Protein 5TA0 (pdb70)

Organism: Bacteroides uniformis (NCBI:txid820)

Radius of gyration: 35.42 Å; Cα contacts (8 Å, |Δi|>4): 3209; chains: 2; bounding box: 67×88×105 Å

Nearest PDB structures (foldseek):
  5ta0-assembly2_B  TM=1.002E+00  e=0.000E+00  Bacteroides uniformis
  5ta5-assembly3_B-2  TM=1.001E+00  e=0.000E+00  Bacteroides uniformis
  5ta0-assembly3_A  TM=9.991E-01  e=0.000E+00  Bacteroides uniformis
  5ta5-assembly3_A  TM=9.995E-01  e=0.000E+00  Bacteroides uniformis
  8h97-assembly1_A  TM=9.480E-01  e=7.438E-88  Wenyingzhuangia aestuarii

Secondary structure (DSSP, 8-state):
-EEEEEEEEEEEEETTB-B--HHHHSEES--TT-GGGGSSBSSSSHHIIIIIITT-EEEEE-HHHHHHHHHPPBPTTSTTSB-HHHHHHHHHHHHHHHHH-GGGGGGGGGEEEEEEE-STTTS-SS-B-TTS-B------SSS-TTHHHHHHHHHHHHHH-BSSGGG-SBPPSEEEEESSHHIIIIISTT-----HHHHHHHHHHHHHHHHHH-TT--EEEEEES---TTTTTTHHHHHTHHHHHHHHGGG-SEEEEEEEEEEEETTEEE--TTHHHHHHHHHHHHHHHHHHSSPPPEEEEEEEE--GGGTTS---HHHHHHHHHHHHHHHHHHHTTGGGEEEEEES-BS--GGG-BTTTTBPPSSBSEEETTTTT-S-S-EEE-TTHHHHHHTTT--SEEEEEEESSTTEEEEEEEETTEEEEEEEE-SSS-EEEEEEEES-SSPPSEEEEEEEEEESSTT-EEEEEEEEES--SEEEEPTT-EEEEEEE-SSPPP--EEEEEEEEE-S---EE--TT--EEEEE------SSEEEEEEEEEEE-TTS-S--EEEETTEEEPPPS--SS---TTSSSEEEEEEEE--GGG--SSEEEEEE-SS---EEEEEEEEEEEESS-TT--/-EEEEEEEEEEEEETTB-B--HHHHSB-S--TT-GGGGSSBSSSSHIIIIIIHHT-BEEEE-HHHHHHHHHPPBPTTSTTSB-HHHHHHHHHHHHHHHHH-GGGGGGGGGEEEEEEE-STTTSSSS-B-TTS-B-----SSSS-TTHHHHHHHHHHHHHH-BSSGGG-SBPPSEEEEESSHHIIIIISTT-----HHHHHHHHHHHHHHHHHH-TT--EEEEEES---TTTTTTHHHHHTHHHHHHHHGGG-SEEEEEEEEEEEETTEEE--TTHHHHHHHHHHHHHHHHHHSSPPPEEEEEEEE--GGGTTS---HHHHHHHHHHHHHHHHHHHTTGGGEEEEEE--BS-----BSEEETT-SS-S-S-EEE-TTHHHHHHTTT--SEEEEEEESSTTEEEEEEEETTEEEEEEEE-SSS-EEEEEEEES-SS--SEEEEEEEEEESSTT-EEEEEEEEES--SEEEEPTT-EEEEEEE-SS-----EEEEEEEEE-S---EE--TT--EEEEE-S----SSEEEEEEEEEEE-TTS-S--EEEETTEEEPPPS--SS---TTSSSEEEEEEEE--GGG--SSEEEEEE-SS---EEEEEEEEEEEESS-TT--

InterPro domains:
  IPR017853 Glycoside hydrolase superfamily [SSF51445] (150-362)
  IPR040527 Porphyranase, beta-sandwich domain 1 [PF18206] (413-517)
  IPR041224 Beta-porphyranase A, C-terminal [PF18040] (527-620)

CATH classification: 2.60.120.1200

Solvent-accessible surface area: 47203 Å² total; per-residue (Å²): 94,10,101,1,62,0,12,0,24,4,58,15,21,7,26,49,34,34,104,18,57,12,62,24,2,0,0,0,10,2,11,6,33,40,113,45,4,66,70,44,18,108,65,107,82,4,12,47,22,0,0,119,81,20,37,0,32,1,0,4,54,20,27,53,1,64,85,4,3,84,54,0,111,62,10,120,152,78,110,6,15,5,21,32,116,13,0,26,126,24,0,59,87,20,66,130,144,6,37,120,30,76,115,0,28,90,31,36,165,22,44,68,12,0,5,0,3,59,20,45,5,1,9,3,73,30,56,132,9,109,111,46,16,23,3,11,94,122,84,70,176,138,38,51,5,1,21,1,0,0,11,2,0,0,56,3,0,113,47,3,8,3,149,16,13,132,46,0,19,47,76,7,24,14,0,0,0,0,28,36,0,6,96,32,2,67,48,70,107,206,15,98,120,50,56,29,54,74,0,0,91,0,0,27,21,0,3,60,24,0,60,139,34,15,103,141,17,99,0,0,0,3,0,6,6,42,3,36,5,16,55,137,108,4,29,35,0,62,44,22,2,54,47,0,1,43,48,0,0,151,49,4,54,2,1,0,0,0,0,20,0,35,10,15,77,121,65,106,83,45,6,20,6,0,2,8,0,3,0,2,0,0,0,6,9,0,14,0,8,65,108,19,5,62,32,19,58,9,0,0,0,19,0,1,0,56,0,53,58,8,41,129,88,64,15,29,34,24,3,2,6,6,11,2,8,0,9,2,1,0,0,4,0,0,1,40,15,9,59,35,4,30,6,0,0,5,37,6,32,1,4,3,53,164,25,56,68,113,189,80,35,34,12,28,36,1,8,0,2,40,45,72,67,12,54,154,48,39,68,26,76,2,35,38,1,30,8,10,39,4,4,54,0,0,63,48,0,78,13,28,16,1,2,25,50,26,99,26,51,15,7,10,26,6,0,5,8,54,23,94,48,0,12,0,0,0,0,0,4,28,84,123,63,15,86,1,41,16,54,51,60,41,57,112,138,130,29,147,51,16,53,0,15,14,1,46,44,127,69,38,144,82,11,62,4,50,33,55,75,83,119,18,116,76,22,91,128,18,62,0,56,45,14,0,2,0,0,0,15,9,34,11,92,197,156,22,71,59,102,39,20,7,27,7,24,31,3,10,7,82,60,23,31,72,132,8,48,45,46,43,96,25,76,4,49,0,43,8,4,42,72,26,129,52,12,67,5,30,0,3,0,0,0,5,3,99,85,84,46,28,38,92,8,104,0,66,0,36,61,82,136,13,110,22,48,126,66,20,17,9,30,106,2,126,51,35,93,14,5,1,0,0,2,33,0,89,9,83,25,92,35,3,62,8,42,0,57,0,8,0,79,2,96,34,101,28,19,14,0,0,0,0,0,0,18,0,30,17,8,38,85,52,46,74,63,158,91,11,100,1,59,0,9,0,26,3,54,15,19,6,25,52,32,32,105,16,55,11,60,26,2,0,0,0,11,2,11,7,28,45,131,26,7,74,70,44,25,125,32,115,80,3,13,55,32,0,0,96,109,20,39,0,32,1,0,4,50,23,31,59,2,56,77,4,2,92,56,0,114,61,10,121,154,78,109,6,17,5,21,33,117,12,1,26,129,20,0,58,78,20,61,89,138,6,35,128,33,77,117,0,28,77,13,37,152,18,42,67,14,0,5,0,4,41,21,36,6,2,8,6,70,30,59,139,9,136,113,45,16,23,4,19,96,113,71,69,176,142,28,50,10,1,23,1,0,0,12,2,0,0,59,3,2,126,52,3,12,4,145,14,13,135,50,0,21,46,92,7,22,13,0,0,0,0,21,37,0,7,96,33,2,70,52,72,107,204,19,98,132,48,48,26,53,70,0,0,71,0,0,26,19,0,3,64,26,0,60,140,28,20,100,143,15,100,0,0,0,3,0,6,9,41,3,30,4,13,55,137,110,4,27,38,0,71,45,21,2,60,43,0,1,50,45,0,0,145,46,2,51,2,1,0,0,0,0,8,0,28,10,15,74,130,71,21,83,47,6,20,6,0,2,6,0,4,0,2,0,0,0,6,9,0,12,0,7,66,106,19,5,58,33,29,56,8,0,0,0,21,0,4,6,48,9,65,66,27,61,109,64,79,28,31,33,28,14,1,7,6,12,2,9,0,10,2,1,0,0,4,0,0,1,42,14,7,58,33,4,29,5,0,0,7,21,6,80,1,32,123,108,61,5,27,1,0,44,76,74,78,27,64,97,70,73,80,27,89,20,25,44,4,32,11,10,39,6,5,56,0,0,69,46,0,78,13,28,15,1,2,24,55,28,97,26,53,14,6,10,22,6,0,5,8,55,38,85,52,0,14,0,0,0,0,0,4,25,86,122,63,13,84,1,46,14,52,47,62,42,55,118,123,119,28,149,50,18,53,0,14,13,0,44,41,111,68,38,148,95,12,60,3,51,32,56,78,86,112,17,215,78,24,91,127,18,64,0,58,43,14,0,2,0,0,0,18,10,44,13,84,158,59,25,92,60,104,36,24,10,26,7,24,28,2,9,7,82,61,19,32,80,137,7,38,46,46,91,89,14,72,4,52,0,42,8,5,41,74,24,125,69,13,70,5,31,0,4,0,0,0,5,2,97,82,85,47,28,42,92,7,105,1,68,0,36,64,127,138,13,108,21,47,126,69,19,19,10,29,104,2,166,62,36,92,14,4,2,0,0,2,39,0,86,10,86,24,93,35,2,58,6,42,1,59,0,7,0,82,1,96,34,101,28,19,14,0,0,0,0,0,0,17,0,31,16,6,41,82,52,42,82,66,112

B-factor: mean 14.53, std 8.02, range [4.76, 70.9]

Structure (mmCIF, N/CA/C/O backbone):
data_5TA0
#
_entry.id   5TA0
#
_cell.length_a   60.719
_cell.length_b   73.540
_cell.length_c   83.190
_cell.angle_alpha   85.870
_cell.angle_beta   86.200
_cell.angle_gamma   71.870
#
_symmetry.space_group_name_H-M   'P 1'
#
loop_
_entity.id
_entity.type
_entity.pdbx_description
1 polymer 'Glycoside Hydrolase'
2 branched beta-D-galactopyranose-(1-4)-3,6-anhydro-alpha-L-galactopyranose-(1-3)-beta-D-galactopyranose-(1-4)-3,6-anhydro-alpha-L-galactopyranose-(1-3)-beta-D-galactopyranose
3 non-polymer 'SULFATE ION'
4 non-polymer 1,2-ETHANEDIOL
5 non-polymer GLYCEROL
6 non-polymer 'CALCIUM ION'
7 water water
#
loop_
_atom_site.group_PDB
_atom_site.id
_atom_site.type_symbol
_atom_site.label_atom_id
_atom_site.label_alt_id
_atom_site.label_comp_id
_atom_site.label_asym_id
_atom_site.label_entity_id
_atom_site.label_seq_id
_atom_site.pdbx_PDB_ins_code
_atom_site.Cartn_x
_atom_site.Cartn_y
_atom_site.Cartn_z
_atom_site.occupancy
_atom_site.B_iso_or_equiv
_atom_site.auth_seq_id
_atom_site.auth_comp_id
_atom_site.auth_asym_id
_atom_site.auth_atom_id
_atom_site.pdbx_PDB_model_num
ATOM 1 N N . GLN A 1 24 ? -46.468 -53.752 -26.385 1.00 30.82 21 GLN A N 1
ATOM 2 C CA . GLN A 1 24 ? -45.427 -54.808 -26.528 1.00 29.04 21 GLN A CA 1
ATOM 3 C C . GLN A 1 24 ? -44.032 -54.193 -26.694 1.00 26.23 21 GLN A C 1
ATOM 4 O O . GLN A 1 24 ? -43.873 -53.067 -27.164 1.00 26.17 21 GLN A O 1
ATOM 6 N N . THR A 1 25 ? -43.022 -54.957 -26.309 1.00 22.70 22 THR A N 1
ATOM 7 C CA . THR A 1 25 ? -41.648 -54.554 -26.498 1.00 19.96 22 THR A CA 1
ATOM 8 C C . THR A 1 25 ? -41.129 -55.228 -27.779 1.00 18.44 22 THR A C 1
ATOM 9 O O . THR A 1 25 ? -41.315 -56.430 -27.968 1.00 19.76 22 THR A O 1
ATOM 13 N N A HIS A 1 26 ? -40.485 -54.447 -28.639 0.50 18.44 23 HIS A N 1
ATOM 14 N N B HIS A 1 26 ? -40.503 -54.447 -28.651 0.50 17.82 23 HIS A N 1
ATOM 15 C CA A HIS A 1 26 ? -39.885 -54.969 -29.864 0.50 18.48 23 HIS A CA 1
ATOM 16 C CA B HIS A 1 26 ? -39.871 -54.980 -29.855 0.50 17.50 23 HIS A CA 1
ATOM 17 C C A HIS A 1 26 ? -38.419 -55.296 -29.654 0.50 17.91 23 HIS A C 1
ATOM 18 C C B HIS A 1 26 ? -38.435 -55.380 -29.552 0.50 16.48 23 HIS A C 1
ATOM 19 O O A HIS A 1 26 ? -37.642 -54.461 -29.213 0.50 17.74 23 HIS A O 1
ATOM 20 O O B HIS A 1 26 ? -37.667 -54.564 -29.060 0.50 16.53 23 HIS A O 1
ATOM 33 N N A VAL A 1 27 ? -38.074 -56.525 -30.006 0.50 17.16 24 VAL A N 1
ATOM 34 N N B VAL A 1 27 ? -38.092 -56.631 -29.846 0.50 15.41 24 VAL A N 1
ATOM 35 C CA A VAL A 1 27 ? -36.770 -57.089 -29.744 0.50 17.70 24 VAL A CA 1
ATOM 36 C CA B VAL A 1 27 ? -36.713 -57.098 -29.726 0.50 15.39 24 VAL A CA 1
ATOM 37 C C A VAL A 1 27 ? -36.223 -57.571 -31.095 0.50 17.35 24 VAL A C 1
ATOM 38 C C B VAL A 1 27 ? -36.232 -57.546 -31.105 0.50 16.03 24 VAL A C 1
ATOM 39 O O A VAL A 1 27 ? -36.832 -58.429 -31.733 0.50 17.40 24 VAL A O 1
ATOM 40 O O B VAL A 1 27 ? -36.885 -58.355 -31.762 0.50 16.20 24 VAL A O 1
ATOM 47 N N . GLN A 1 28 ? -35.101 -56.996 -31.526 1.00 16.53 25 GLN A N 1
ATOM 48 C CA . GLN A 1 28 ? -34.535 -57.218 -32.867 1.00 17.17 25 GLN A CA 1
ATOM 49 C C . GLN A 1 28 ? -33.172 -57.899 -32.772 1.00 16.05 25 GLN A C 1
ATOM 50 O O . GLN A 1 28 ? -32.324 -57.491 -31.962 1.00 15.66 25 GLN A O 1
ATOM 56 N N . LEU A 1 29 ? -32.964 -58.921 -33.600 1.00 13.98 26 LEU A N 1
ATOM 57 C CA . LEU A 1 29 ? -31.706 -59.646 -33.723 1.00 14.00 26 LEU A CA 1
ATOM 58 C C . LEU A 1 29 ? -31.197 -59.411 -35.140 1.00 13.53 26 LEU A C 1
ATOM 59 O O . LEU A 1 29 ? -31.840 -59.857 -36.105 1.00 14.11 26 LEU A O 1
ATOM 64 N N . ASN A 1 30 ? -30.081 -58.707 -35.285 1.00 12.67 27 ASN A N 1
ATOM 65 C CA . ASN A 1 30 ? -29.460 -58.500 -36.591 1.00 13.79 27 ASN A CA 1
ATOM 66 C C . ASN A 1 30 ? -28.273 -59.449 -36.710 1.00 12.87 27 ASN A C 1
ATOM 67 O O . ASN A 1 30 ? -27.122 -59.073 -36.436 1.00 12.39 27 ASN A O 1
ATOM 72 N N . LEU A 1 31 ? -28.548 -60.697 -37.108 1.00 12.40 28 LEU A N 1
ATOM 73 C CA . LEU A 1 31 ? -27.565 -61.779 -36.953 1.00 13.17 28 LEU A CA 1
ATOM 74 C C . LEU A 1 31 ? -26.422 -61.761 -37.981 1.00 12.48 28 LEU A C 1
ATOM 75 O O . LEU A 1 31 ? -25.509 -62.554 -37.865 1.00 12.68 28 LEU A O 1
ATOM 80 N N . ASN A 1 32 ? -26.464 -60.837 -38.939 1.00 12.46 29 ASN A N 1
ATOM 81 C CA . ASN A 1 32 ? -25.345 -60.612 -39.868 1.00 12.73 29 ASN A CA 1
ATOM 82 C C . ASN A 1 32 ? -24.411 -59.472 -39.463 1.00 12.32 29 ASN A C 1
ATOM 83 O O . ASN A 1 32 ? -23.438 -59.216 -40.162 1.00 12.45 29 ASN A O 1
ATOM 88 N N . VAL A 1 33 ? -24.692 -58.827 -38.329 1.00 11.24 30 VAL A N 1
ATOM 89 C CA . VAL A 1 33 ? -23.946 -57.640 -37.873 1.00 11.08 30 VAL A CA 1
ATOM 90 C C . VAL A 1 33 ? -23.143 -57.982 -36.629 1.00 10.29 30 VAL A C 1
ATOM 91 O O . VAL A 1 33 ? -23.730 -58.118 -35.547 1.00 10.52 30 VAL A O 1
ATOM 95 N N . LYS A 1 34 ? -21.838 -58.135 -36.785 1.00 10.40 31 LYS A N 1
ATOM 96 C CA . LYS A 1 34 ? -20.956 -58.379 -35.647 1.00 10.80 31 LYS A CA 1
ATOM 97 C C . LYS A 1 34 ? -20.979 -57.194 -34.696 1.00 10.53 31 LYS A C 1
ATOM 98 O O . LYS A 1 34 ? -20.956 -56.050 -35.128 1.00 10.77 31 LYS A O 1
ATOM 104 N N . HIS A 1 35 ? -21.034 -57.466 -33.387 1.00 10.14 32 HIS A N 1
ATOM 105 C CA . HIS A 1 35 ? -20.880 -56.413 -32.361 1.00 9.59 32 HIS A CA 1
ATOM 106 C C . HIS A 1 35 ? -19.485 -56.545 -31.760 1.00 9.55 32 HIS A C 1
ATOM 107 O O . HIS A 1 35 ? -19.231 -57.450 -30.975 1.00 9.94 32 HIS A O 1
ATOM 114 N N A LYS A 1 36 ? -18.594 -55.646 -32.161 0.50 9.59 33 LYS A N 1
ATOM 115 N N B LYS A 1 36 ? -18.594 -55.647 -32.167 0.50 9.59 33 LYS A N 1
ATOM 116 C CA A LYS A 1 36 ? -17.206 -55.613 -31.697 0.50 9.94 33 LYS A CA 1
ATOM 117 C CA B LYS A 1 36 ? -17.207 -55.599 -31.698 0.50 9.95 33 LYS A CA 1
ATOM 118 C C A LYS A 1 36 ? -17.082 -54.578 -30.589 0.50 10.01 33 LYS A C 1
ATOM 119 C C B LYS A 1 36 ? -17.093 -54.578 -30.580 0.50 10.02 33 LYS A C 1
ATOM 120 O O A LYS A 1 36 ? -17.666 -53.494 -30.675 0.50 9.46 33 LYS A O 1
ATOM 121 O O B LYS A 1 36 ? -17.688 -53.498 -30.653 0.50 9.47 33 LYS A O 1
ATOM 132 N N . LEU A 1 37 ? -16.313 -54.913 -29.563 1.00 9.59 34 LEU A N 1
ATOM 133 C CA . LEU A 1 37 ? -16.064 -53.998 -28.439 1.00 10.32 34 LEU A CA 1
ATOM 134 C C . LEU A 1 37 ? -14.618 -54.168 -28.069 1.00 10.94 34 LEU A C 1
ATOM 135 O O . LEU A 1 37 ? -14.216 -55.212 -27.585 1.00 10.84 34 LEU A O 1
ATOM 140 N N . GLY A 1 38 ? -13.795 -53.159 -28.353 1.00 12.28 35 GLY A N 1
ATOM 141 C CA . GLY A 1 38 ? -12.347 -53.330 -28.255 1.00 13.31 35 GLY A CA 1
ATOM 142 C C . GLY A 1 38 ? -11.920 -54.400 -29.239 1.00 13.33 35 GLY A C 1
ATOM 143 O O . GLY A 1 38 ? -12.334 -54.383 -30.399 1.00 16.25 35 GLY A O 1
ATOM 144 N N . ASP A 1 39 ? -11.145 -55.374 -28.767 1.00 13.05 36 ASP A N 1
ATOM 145 C CA . ASP A 1 39 ? -10.797 -56.553 -29.580 1.00 13.39 36 ASP A CA 1
ATOM 146 C C . ASP A 1 39 ? -11.667 -57.766 -29.228 1.00 12.34 36 ASP A C 1
ATOM 147 O O . ASP A 1 39 ? -11.345 -58.890 -29.610 1.00 12.45 36 ASP A O 1
ATOM 152 N N . VAL A 1 40 ? -12.765 -57.555 -28.520 1.00 11.24 37 VAL A N 1
ATOM 153 C CA . VAL A 1 40 ? -13.643 -58.668 -28.161 1.00 10.91 37 VAL A CA 1
ATOM 154 C C . VAL A 1 40 ? -14.794 -58.759 -29.132 1.00 10.80 37 VAL A C 1
ATOM 155 O O . VAL A 1 40 ? -15.567 -57.814 -29.312 1.00 11.11 37 VAL A O 1
ATOM 159 N N . THR A 1 41 ? -14.900 -59.911 -29.771 1.00 10.38 38 THR A N 1
ATOM 160 C CA . THR A 1 41 ? -16.001 -60.192 -30.672 1.00 10.66 38 THR A CA 1
ATOM 161 C C . THR A 1 41 ? -16.767 -61.486 -30.346 1.00 10.66 38 THR A C 1
ATOM 162 O O . THR A 1 41 ? -17.719 -61.792 -31.058 1.00 10.70 38 THR A O 1
ATOM 166 N N A GLU A 1 42 ? -16.359 -62.217 -29.309 0.50 10.62 39 GLU A N 1
ATOM 167 N N B GLU A 1 42 ? -16.319 -62.237 -29.329 0.50 10.96 39 GLU A N 1
ATOM 168 C CA A GLU A 1 42 ? -16.920 -63.539 -29.024 0.50 10.63 39 GLU A CA 1
ATOM 169 C CA B GLU A 1 42 ? -16.831 -63.585 -29.015 0.50 11.21 39 GLU A CA 1
ATOM 170 C C A GLU A 1 42 ? -17.315 -63.677 -27.573 0.50 10.22 39 GLU A C 1
ATOM 171 C C B GLU A 1 42 ? -17.344 -63.642 -27.582 0.50 10.55 39 GLU A C 1
ATOM 172 O O A GLU A 1 42 ? -16.739 -63.020 -26.699 0.50 10.08 39 GLU A O 1
ATOM 173 O O B GLU A 1 42 ? -16.872 -62.881 -26.727 0.50 10.51 39 GLU A O 1
ATOM 184 N N . PHE A 1 43 ? -18.279 -64.551 -27.312 1.00 9.90 40 PHE A N 1
ATOM 185 C CA . PHE A 1 43 ? -18.636 -64.902 -25.937 1.00 9.78 40 PHE A CA 1
ATOM 186 C C . PHE A 1 43 ? -17.466 -65.641 -25.327 1.00 9.91 40 PHE A C 1
ATOM 187 O O . PHE A 1 43 ? -16.843 -66.477 -25.975 1.00 13.10 40 PHE A O 1
ATOM 195 N N . ASN A 1 44 ? -17.146 -65.320 -24.092 1.00 9.20 41 ASN A N 1
ATOM 196 C CA . ASN A 1 44 ? -16.037 -65.945 -23.387 1.00 8.87 41 ASN A CA 1
ATOM 197 C C . ASN A 1 44 ? -16.606 -66.851 -22.295 1.00 8.92 41 ASN A C 1
ATOM 198 O O . ASN A 1 44 ? -16.921 -66.383 -21.177 1.00 8.72 41 ASN A O 1
ATOM 203 N N . ARG A 1 45 ? -16.784 -68.129 -22.597 1.00 8.43 42 ARG A N 1
ATOM 204 C CA . ARG A 1 45 ? -17.383 -69.041 -21.615 1.00 8.61 42 ARG A CA 1
ATOM 205 C C . ARG A 1 45 ? -16.567 -69.151 -20.327 1.00 8.19 42 ARG A C 1
ATOM 206 O O . ARG A 1 45 ? -17.123 -69.069 -19.259 1.00 8.58 42 ARG A O 1
ATOM 214 N N . PRO A 1 46 ? -15.237 -69.294 -20.394 1.00 7.73 43 PRO A N 1
ATOM 215 C CA . PRO A 1 46 ? -14.497 -69.352 -19.129 1.00 7.82 43 PRO A CA 1
ATOM 216 C C . PRO A 1 46 ? -14.665 -68.125 -18.238 1.00 8.03 43 PRO A C 1
ATOM 217 O O . PRO A 1 46 ? -14.761 -68.271 -16.999 1.00 8.06 43 PRO A O 1
ATOM 221 N N A LYS A 1 47 ? -14.715 -66.940 -18.833 0.50 8.00 44 LYS A N 1
ATOM 222 N N B LYS A 1 47 ? -14.704 -66.943 -18.847 0.50 7.97 44 LYS A N 1
ATOM 223 C CA A LYS A 1 47 ? -14.872 -65.702 -18.086 0.50 8.15 44 LYS A CA 1
ATOM 224 C CA B LYS A 1 47 ? -14.880 -65.677 -18.144 0.50 8.09 44 LYS A CA 1
ATOM 225 C C A LYS A 1 47 ? -16.230 -65.559 -17.406 0.50 7.75 44 LYS A C 1
ATOM 226 C C B LYS A 1 47 ? -16.224 -65.549 -17.427 0.50 7.72 44 LYS A C 1
ATOM 227 O O A LYS A 1 47 ? -16.324 -64.873 -16.386 0.50 7.31 44 LYS A O 1
ATOM 228 O O B LYS A 1 47 ? -16.302 -64.870 -16.400 0.50 7.28 44 LYS A O 1
ATOM 239 N N . PHE A 1 48 ? -17.269 -66.176 -17.977 1.00 7.35 45 PHE A N 1
ATOM 240 C CA . PHE A 1 48 ? -18.660 -65.960 -17.558 1.00 7.26 45 PHE A CA 1
ATOM 241 C C . PHE A 1 48 ? -19.421 -67.176 -17.048 1.00 7.28 45 PHE A C 1
ATOM 242 O O . PHE A 1 48 ? -20.249 -67.028 -16.117 1.00 7.65 45 PHE A O 1
ATOM 250 N N . ILE A 1 49 ? -19.225 -68.341 -17.644 1.00 7.15 46 ILE A N 1
ATOM 251 C CA . ILE A 1 49 ? -19.989 -69.548 -17.242 1.00 6.94 46 ILE A CA 1
ATOM 252 C C . ILE A 1 49 ? -19.092 -70.391 -16.352 1.00 6.64 46 ILE A C 1
ATOM 253 O O . ILE A 1 49 ? -18.392 -71.310 -16.780 1.00 7.20 46 ILE A O 1
ATOM 258 N N . ASN A 1 50 ? -19.114 -70.042 -15.070 1.00 6.60 47 ASN A N 1
ATOM 259 C CA . ASN A 1 50 ? -18.185 -70.578 -14.117 1.00 6.71 47 ASN A CA 1
ATOM 260 C C . ASN A 1 50 ? -18.828 -70.581 -12.729 1.00 6.71 47 ASN A C 1
ATOM 261 O O . ASN A 1 50 ? -19.967 -70.107 -12.567 1.00 7.18 47 ASN A O 1
ATOM 266 N N . PHE A 1 51 ? -18.124 -71.121 -11.729 1.00 6.74 48 PHE A N 1
ATOM 267 C CA . PHE A 1 51 ? -18.591 -71.073 -10.342 1.00 6.92 48 PHE A CA 1
ATOM 268 C C . PHE A 1 51 ? -17.418 -71.146 -9.382 1.00 6.75 48 PHE A C 1
ATOM 269 O O . PHE A 1 51 ? -16.255 -71.362 -9.795 1.00 7.14 48 PHE A O 1
ATOM 277 N N . HIS A 1 52 ? -17.732 -70.910 -8.104 1.00 6.59 49 HIS A N 1
ATOM 278 C CA . HIS A 1 52 ? -16.717 -70.684 -7.064 1.00 6.67 49 HIS A CA 1
ATOM 279 C C . HIS A 1 52 ? -16.310 -72.025 -6.481 1.00 6.83 49 HIS A C 1
ATOM 280 O O . HIS A 1 52 ? -16.709 -72.382 -5.378 1.00 7.04 49 HIS A O 1
ATOM 287 N N . ALA A 1 53 ? -15.482 -72.765 -7.215 1.00 6.95 50 ALA A N 1
ATOM 288 C CA . ALA A 1 53 ? -15.079 -74.130 -6.887 1.00 7.46 50 ALA A CA 1
ATOM 289 C C . ALA A 1 53 ? -13.691 -74.376 -7.452 1.00 7.73 50 ALA A C 1
ATOM 290 O O . ALA A 1 53 ? -13.110 -73.515 -8.093 1.00 7.90 50 ALA A O 1
ATOM 292 N N . THR A 1 54 ? -13.164 -75.548 -7.169 1.00 8.40 51 THR A N 1
ATOM 293 C CA . THR A 1 54 ? -11.932 -76.005 -7.792 1.00 8.82 51 THR A CA 1
ATOM 294 C C . THR A 1 54 ? -12.164 -77.424 -8.285 1.00 9.02 51 THR A C 1
ATOM 295 O O . THR A 1 54 ? -13.081 -78.127 -7.821 1.00 9.65 51 THR A O 1
ATOM 299 N N . ILE A 1 55 ? -11.328 -77.858 -9.220 1.00 9.02 52 ILE A N 1
ATOM 300 C CA . ILE A 1 55 ? -11.414 -79.232 -9.740 1.00 9.12 52 ILE A CA 1
ATOM 301 C C . ILE A 1 55 ? -11.019 -80.313 -8.741 1.00 9.56 52 ILE A C 1
ATOM 302 O O . ILE A 1 55 ? -11.430 -81.465 -8.899 1.00 9.73 52 ILE A O 1
ATOM 307 N N . ASN A 1 56 ? -10.286 -79.936 -7.690 1.00 9.38 53 ASN A N 1
ATOM 308 C CA . ASN A 1 56 ? -9.675 -80.905 -6.767 1.00 10.28 53 ASN A CA 1
ATOM 309 C C . ASN A 1 56 ? -10.313 -80.962 -5.389 1.00 11.29 53 ASN A C 1
ATOM 310 O O . ASN A 1 56 ? -9.908 -81.764 -4.568 1.00 13.28 53 ASN A O 1
ATOM 315 N N . GLU A 1 57 ? -11.307 -80.128 -5.110 1.00 11.60 54 GLU A N 1
ATOM 316 C CA . GLU A 1 57 ? -11.969 -80.231 -3.803 1.00 12.16 54 GLU A CA 1
ATOM 317 C C . GLU A 1 57 ? -12.522 -81.680 -3.690 1.00 13.13 54 GLU A C 1
ATOM 318 O O . GLU A 1 57 ? -13.029 -82.239 -4.662 1.00 12.95 54 GLU A O 1
ATOM 324 N N A ASN A 1 58 ? -12.415 -82.231 -2.475 0.50 13.76 55 ASN A N 1
ATOM 325 N N B ASN A 1 58 ? -12.345 -82.391 -2.580 0.50 13.72 55 ASN A N 1
ATOM 326 C CA A ASN A 1 58 ? -12.781 -83.634 -2.232 0.50 14.40 55 ASN A CA 1
ATOM 327 C CA B ASN A 1 58 ? -12.828 -83.792 -2.639 0.50 14.20 55 ASN A CA 1
ATOM 328 C C A ASN A 1 58 ? -14.289 -83.902 -2.292 0.50 13.67 55 ASN A C 1
ATOM 329 C C B ASN A 1 58 ? -14.340 -83.938 -2.455 0.50 13.53 55 ASN A C 1
ATOM 330 O O A ASN A 1 58 ? -14.722 -85.044 -2.409 0.50 13.39 55 ASN A O 1
ATOM 331 O O B ASN A 1 58 ? -14.847 -85.056 -2.560 0.50 12.90 55 ASN A O 1
ATOM 340 N N . TYR A 1 59 ? -15.071 -82.830 -2.267 1.00 12.68 56 TYR A N 1
ATOM 341 C CA . TYR A 1 59 ? -16.528 -82.896 -2.321 1.00 11.85 56 TYR A CA 1
ATOM 342 C C . TYR A 1 59 ? -17.072 -83.430 -3.655 1.00 11.91 56 TYR A C 1
ATOM 343 O O . TYR A 1 59 ? -18.211 -83.871 -3.717 1.00 11.51 56 TYR A O 1
ATOM 352 N N . TRP A 1 60 ? -16.274 -83.414 -4.728 1.00 11.70 57 TRP A N 1
ATOM 353 C CA . TRP A 1 60 ? -16.667 -84.056 -5.969 1.00 11.10 57 TRP A CA 1
ATOM 354 C C . TRP A 1 60 ? -16.784 -85.584 -5.871 1.00 11.92 57 TRP A C 1
ATOM 355 O O . TRP A 1 60 ? -17.412 -86.175 -6.724 1.00 13.19 57 TRP A O 1
ATOM 366 N N . ASP A 1 61 ? -16.158 -86.169 -4.861 1.00 13.63 58 ASP A N 1
ATOM 367 C CA . ASP A 1 61 ? -15.799 -87.591 -4.887 1.00 15.35 58 ASP A CA 1
ATOM 368 C C . ASP A 1 61 ? -16.453 -88.441 -3.827 1.00 16.72 58 ASP A C 1
ATOM 369 O O . ASP A 1 61 ? -16.072 -89.611 -3.665 1.00 20.06 58 ASP A O 1
ATOM 374 N N . SER A 1 62 ? -17.434 -87.915 -3.116 1.00 15.79 59 SER A N 1
ATOM 375 C CA . SER A 1 62 ? -18.178 -88.718 -2.144 1.00 16.71 59 SER A CA 1
ATOM 376 C C . SER A 1 62 ? -19.574 -88.169 -1.913 1.00 16.62 59 SER A C 1
ATOM 377 O O . SER A 1 62 ? -19.812 -86.958 -2.073 1.00 15.64 59 SER A O 1
ATOM 380 N N . ALA A 1 63 ? -20.486 -89.083 -1.566 1.00 15.74 60 ALA A N 1
ATOM 381 C CA . ALA A 1 63 ? -21.833 -88.781 -1.098 1.00 15.78 60 ALA A CA 1
ATOM 382 C C . ALA A 1 63 ? -22.735 -88.153 -2.146 1.00 14.91 60 ALA A C 1
ATOM 383 O O . ALA A 1 63 ? -23.751 -87.566 -1.772 1.00 14.73 60 ALA A O 1
ATOM 385 N N . ASN A 1 64 ? -22.418 -88.312 -3.426 1.00 14.84 61 ASN A N 1
ATOM 386 C CA . ASN A 1 64 ? -23.207 -87.752 -4.517 1.00 14.85 61 ASN A CA 1
ATOM 387 C C . ASN A 1 64 ? -23.984 -88.823 -5.281 1.00 16.00 61 ASN A C 1
ATOM 388 O O . ASN A 1 64 ? -23.461 -89.916 -5.530 1.00 16.39 61 ASN A O 1
ATOM 393 N N . LYS A 1 65 ? -25.220 -88.513 -5.662 1.00 16.64 62 LYS A N 1
ATOM 394 C CA . LYS A 1 65 ? -26.022 -89.447 -6.476 1.00 18.35 62 LYS A CA 1
ATOM 395 C C . LYS A 1 65 ? -25.317 -89.784 -7.790 1.00 18.45 62 LYS A C 1
ATOM 396 O O . LYS A 1 65 ? -25.290 -90.947 -8.202 1.00 17.93 62 LYS A O 1
ATOM 402 N N . ILE A 1 66 ? -24.755 -88.765 -8.445 1.00 16.60 63 ILE A N 1
ATOM 403 C CA . ILE A 1 66 ? -24.006 -88.933 -9.695 1.00 16.24 63 ILE A CA 1
ATOM 404 C C . ILE A 1 66 ? -22.571 -89.382 -9.375 1.00 15.93 63 ILE A C 1
ATOM 405 O O . ILE A 1 66 ? -21.832 -88.718 -8.636 1.00 15.90 63 ILE A O 1
ATOM 410 N N . ALA A 1 67 ? -22.182 -90.534 -9.932 1.00 17.17 64 ALA A N 1
ATOM 411 C CA . ALA A 1 67 ? -20.912 -91.158 -9.611 1.00 17.65 64 ALA A CA 1
ATOM 412 C C . ALA A 1 67 ? -19.732 -90.342 -10.137 1.00 16.23 64 ALA A C 1
ATOM 413 O O . ALA A 1 67 ? -18.769 -90.123 -9.405 1.00 19.12 64 ALA A O 1
ATOM 415 N N . ASP A 1 68 ? -19.837 -89.903 -11.387 1.00 15.54 65 ASP A N 1
ATOM 416 C CA . ASP A 1 68 ? -18.818 -89.025 -11.983 1.00 14.47 65 ASP A CA 1
ATOM 417 C C . ASP A 1 68 ? -19.422 -87.632 -12.157 1.00 12.99 65 ASP A C 1
ATOM 418 O O . ASP A 1 68 ? -19.875 -87.244 -13.233 1.00 12.90 65 ASP A O 1
ATOM 423 N N . LEU A 1 69 ? -19.391 -86.881 -11.062 1.00 12.40 66 LEU A N 1
ATOM 424 C CA . LEU A 1 69 ? -20.011 -85.573 -11.028 1.00 11.52 66 LEU A CA 1
ATOM 425 C C . LEU A 1 69 ? -19.223 -84.523 -11.832 1.00 11.08 66 LEU A C 1
ATOM 426 O O . LEU A 1 69 ? -19.823 -83.643 -12.446 1.00 10.76 66 LEU A O 1
ATOM 431 N N . ARG A 1 70 ? -17.892 -84.616 -11.847 1.00 10.98 67 ARG A N 1
ATOM 432 C CA . ARG A 1 70 ? -17.105 -83.728 -12.728 1.00 11.07 67 ARG A CA 1
ATOM 433 C C . ARG A 1 70 ? -17.525 -83.865 -14.192 1.00 11.45 67 ARG A C 1
ATOM 434 O O . ARG A 1 70 ? -17.634 -82.882 -14.918 1.00 11.45 67 ARG A O 1
ATOM 442 N N . ASP A 1 71 ? -17.719 -85.104 -14.660 1.00 11.83 68 ASP A N 1
ATOM 443 C CA . ASP A 1 71 ? -18.109 -85.298 -16.047 1.00 12.97 68 ASP A CA 1
ATOM 444 C C . ASP A 1 71 ? -19.463 -84.672 -16.359 1.00 12.39 68 ASP A C 1
ATOM 445 O O . ASP A 1 71 ? -19.687 -84.152 -17.457 1.00 13.16 68 ASP A O 1
ATOM 450 N N . ASP A 1 72 ? -20.367 -84.734 -15.397 1.00 12.49 69 ASP A N 1
ATOM 451 C CA . ASP A 1 72 ? -21.694 -84.175 -15.601 1.00 13.35 69 ASP A CA 1
ATOM 452 C C . ASP A 1 72 ? -21.675 -82.637 -15.544 1.00 13.56 69 ASP A C 1
ATOM 453 O O . ASP A 1 72 ? -22.106 -81.949 -16.476 1.00 16.70 69 ASP A O 1
ATOM 458 N N . LEU A 1 73 ? -21.116 -82.085 -14.484 1.00 11.65 70 LEU A N 1
ATOM 459 C CA . LEU A 1 73 ? -21.198 -80.644 -14.297 1.00 11.63 70 LEU A CA 1
ATOM 460 C C . LEU A 1 73 ? -20.178 -79.886 -15.132 1.00 11.22 70 LEU A C 1
ATOM 461 O O . LEU A 1 73 ? -20.536 -78.935 -15.842 1.00 13.02 70 LEU A O 1
ATOM 466 N N A ILE A 1 74 ? -18.915 -80.281 -15.043 0.43 10.61 71 ILE A N 1
ATOM 467 N N B ILE A 1 74 ? -18.911 -80.266 -15.041 0.57 10.16 71 ILE A N 1
ATOM 468 C CA A ILE A 1 74 ? -17.858 -79.574 -15.761 0.43 10.48 71 ILE A CA 1
ATOM 469 C CA B ILE A 1 74 ? -17.872 -79.538 -15.773 0.57 9.90 71 ILE A CA 1
ATOM 470 C C A ILE A 1 74 ? -17.880 -79.888 -17.261 0.43 10.45 71 ILE A C 1
ATOM 471 C C B ILE A 1 74 ? -17.911 -79.887 -17.274 0.57 10.02 71 ILE A C 1
ATOM 472 O O A ILE A 1 74 ? -17.974 -78.978 -18.091 0.43 10.27 71 ILE A O 1
ATOM 473 O O B ILE A 1 74 ? -18.035 -78.992 -18.118 0.57 9.79 71 ILE A O 1
ATOM 482 N N . ARG A 1 75 ? -17.799 -81.169 -17.606 1.00 10.63 72 ARG A N 1
ATOM 483 C CA . ARG A 1 75 ? -17.670 -81.537 -19.020 1.00 11.52 72 ARG A CA 1
ATOM 484 C C . ARG A 1 75 ? -18.987 -81.388 -19.785 1.00 11.85 72 ARG A C 1
ATOM 485 O O . ARG A 1 75 ? -19.041 -80.677 -20.783 1.00 11.57 72 ARG A O 1
ATOM 493 N N . LYS A 1 76 ? -20.044 -82.047 -19.315 1.00 11.91 73 LYS A N 1
ATOM 494 C CA . LYS A 1 76 ? -21.308 -82.044 -20.072 1.00 12.88 73 LYS A CA 1
ATOM 495 C C . LYS A 1 76 ? -21.912 -80.636 -20.211 1.00 11.65 73 LYS A C 1
ATOM 496 O O . LYS A 1 76 ? -22.380 -80.270 -21.283 1.00 11.96 73 LYS A O 1
ATOM 502 N N . TYR A 1 77 ? -21.874 -79.836 -19.145 1.00 10.78 74 TYR A N 1
ATOM 503 C CA . TYR A 1 77 ? -22.424 -78.478 -19.235 1.00 10.26 74 TYR A CA 1
ATOM 504 C C . TYR A 1 77 ? -21.393 -77.431 -19.680 1.00 9.49 74 TYR A C 1
ATOM 505 O O . TYR A 1 77 ? -21.776 -76.296 -19.981 1.00 9.90 74 TYR A O 1
ATOM 514 N N . ASP A 1 78 ? -20.110 -77.820 -19.751 1.00 8.92 75 ASP A N 1
ATOM 515 C CA . ASP A 1 78 ? -19.005 -76.913 -20.160 1.00 9.12 75 ASP A CA 1
ATOM 516 C C . ASP A 1 78 ? -18.939 -75.696 -19.236 1.00 8.40 75 ASP A C 1
ATOM 517 O O . ASP A 1 78 ? -19.157 -74.546 -19.632 1.00 8.79 75 ASP A O 1
ATOM 522 N N . VAL A 1 79 ? -18.606 -76.008 -17.989 1.00 7.97 76 VAL A N 1
ATOM 523 C CA . VAL A 1 79 ? -18.595 -75.047 -16.897 1.00 8.18 76 VAL A CA 1
ATOM 524 C C . VAL A 1 79 ? -17.183 -74.919 -16.357 1.00 7.88 76 VAL A C 1
ATOM 525 O O . VAL A 1 79 ? -16.520 -75.928 -16.146 1.00 8.65 76 VAL A O 1
ATOM 529 N N . TYR A 1 80 ? -16.756 -73.686 -16.089 1.00 7.27 77 TYR A N 1
ATOM 530 C CA . TYR A 1 80 ? -15.371 -73.406 -15.711 1.00 7.16 77 TYR A CA 1
ATOM 531 C C . TYR A 1 80 ? -15.237 -73.052 -14.219 1.00 7.01 77 TYR A C 1
ATOM 532 O O . TYR A 1 80 ? -16.225 -72.772 -13.524 1.00 7.08 77 TYR A O 1
ATOM 541 N N . VAL A 1 81 ? -14.009 -73.082 -13.745 1.00 7.09 78 VAL A N 1
ATOM 542 C CA . VAL A 1 81 ? -13.663 -72.740 -12.361 1.00 7.13 78 VAL A CA 1
ATOM 543 C C . VAL A 1 81 ? -12.429 -71.841 -12.418 1.00 7.11 78 VAL A C 1
ATOM 544 O O . VAL A 1 81 ? -11.772 -71.788 -13.460 1.00 7.46 78 VAL A O 1
ATOM 548 N N . GLY A 1 82 ? -12.076 -71.127 -11.347 1.00 7.08 79 GLY A N 1
ATOM 549 C CA . GLY A 1 82 ? -12.764 -71.079 -10.048 1.00 7.05 79 GLY A CA 1
ATOM 550 C C . GLY A 1 82 ? -12.017 -70.147 -9.110 1.00 6.83 79 GLY A C 1
ATOM 551 O O . GLY A 1 82 ? -11.235 -69.297 -9.543 1.00 7.07 79 GLY A O 1
ATOM 552 N N . ARG A 1 83 ? -12.283 -70.297 -7.827 1.00 6.63 80 ARG A N 1
ATOM 553 C CA . ARG A 1 83 ? -11.698 -69.441 -6.793 1.00 6.90 80 ARG A CA 1
ATOM 554 C C . ARG A 1 83 ? -11.574 -70.257 -5.538 1.00 7.26 80 ARG A C 1
ATOM 555 O O . ARG A 1 83 ? -12.419 -71.134 -5.281 1.00 7.41 80 ARG A O 1
ATOM 563 N N . GLU A 1 84 ? -10.515 -70.025 -4.755 1.00 7.50 81 GLU A N 1
ATOM 564 C CA . GLU A 1 84 ? -10.300 -70.810 -3.547 1.00 7.84 81 GLU A CA 1
ATOM 565 C C . GLU A 1 84 ? -9.459 -70.041 -2.542 1.00 7.80 81 GLU A C 1
ATOM 566 O O . GLU A 1 84 ? -8.397 -69.527 -2.861 1.00 8.28 81 GLU A O 1
ATOM 572 N N . THR A 1 85 ? -9.943 -70.009 -1.307 1.00 7.77 82 THR A N 1
ATOM 573 C CA . THR A 1 85 ? -9.285 -69.314 -0.198 1.00 7.81 82 THR A CA 1
ATOM 574 C C . THR A 1 85 ? -8.960 -70.204 0.986 1.00 7.89 82 THR A C 1
ATOM 575 O O . THR A 1 85 ? -8.217 -69.815 1.882 1.00 7.82 82 THR A O 1
ATOM 579 N N . GLY A 1 86 ? -9.516 -71.400 1.042 1.00 7.99 83 GLY A N 1
ATOM 580 C CA . GLY A 1 86 ? -9.375 -72.243 2.217 1.00 8.15 83 GLY A CA 1
ATOM 581 C C . GLY A 1 86 ? -8.030 -72.918 2.375 1.00 8.28 83 GLY A C 1
ATOM 582 O O . GLY A 1 86 ? -7.544 -73.044 3.504 1.00 9.07 83 GLY A O 1
ATOM 583 N N . MET A 1 87 ? -7.400 -73.347 1.283 1.00 8.85 84 MET A N 1
ATOM 584 C CA . MET A 1 87 ? -6.121 -74.036 1.427 1.00 9.36 84 MET A CA 1
ATOM 585 C C . MET A 1 87 ? -5.062 -73.074 1.950 1.00 8.51 84 MET A C 1
ATOM 586 O O . MET A 1 87 ? -4.308 -73.410 2.890 1.00 8.39 84 MET A O 1
ATOM 591 N N . ILE A 1 88 ? -4.983 -71.886 1.364 1.00 8.09 85 ILE A N 1
ATOM 592 C CA . ILE A 1 88 ? -4.007 -70.901 1.809 1.00 7.59 85 ILE A CA 1
ATOM 593 C C . ILE A 1 88 ? -4.279 -70.502 3.280 1.00 7.77 85 ILE A C 1
ATOM 594 O O . ILE A 1 88 ? -3.332 -70.319 4.067 1.00 7.95 85 ILE A O 1
ATOM 599 N N . LYS A 1 89 ? -5.551 -70.402 3.675 1.00 7.67 86 LYS A N 1
ATOM 600 C CA . LYS A 1 89 ? -5.857 -70.078 5.077 1.00 8.27 86 LYS A CA 1
ATOM 601 C C . LYS A 1 89 ? -5.350 -71.156 6.015 1.00 8.34 86 LYS A C 1
ATOM 602 O O . LYS A 1 89 ? -4.777 -70.844 7.051 1.00 7.98 86 LYS A O 1
ATOM 608 N N . THR A 1 90 ? -5.574 -72.422 5.673 1.00 8.71 87 THR A N 1
ATOM 609 C CA . THR A 1 90 ? -5.109 -73.525 6.520 1.00 9.14 87 THR A CA 1
ATOM 610 C C . THR A 1 90 ? -3.595 -73.515 6.673 1.00 8.54 87 THR A C 1
ATOM 611 O O . THR A 1 90 ? -3.068 -73.714 7.784 1.00 8.57 87 THR A O 1
ATOM 615 N N . VAL A 1 91 ? -2.882 -73.232 5.597 1.00 8.09 88 VAL A N 1
ATOM 616 C CA . VAL A 1 91 ? -1.430 -73.152 5.699 1.00 8.12 88 VAL A CA 1
ATOM 617 C C . VAL A 1 91 ? -1.030 -71.977 6.581 1.00 8.15 88 VAL A C 1
ATOM 618 O O . VAL A 1 91 ? -0.226 -72.140 7.499 1.00 7.90 88 VAL A O 1
ATOM 622 N N . LEU A 1 92 ? -1.590 -70.782 6.352 1.00 7.50 89 LEU A N 1
ATOM 623 C CA . LEU A 1 92 ? -1.271 -69.649 7.211 1.00 7.74 89 LEU A CA 1
ATOM 624 C C . LEU A 1 92 ? -1.563 -69.878 8.686 1.00 8.23 89 LEU A C 1
ATOM 625 O O . LEU A 1 92 ? -0.775 -69.494 9.552 1.00 7.85 89 LEU A O 1
ATOM 630 N N A ARG A 1 93 ? -2.691 -70.503 8.979 0.50 8.66 90 ARG A N 1
ATOM 631 N N B ARG A 1 93 ? -2.701 -70.505 8.960 0.50 8.69 90 ARG A N 1
ATOM 632 C CA A ARG A 1 93 ? -3.091 -70.687 10.369 0.50 9.09 90 ARG A CA 1
ATOM 633 C CA B ARG A 1 93 ? -3.149 -70.735 10.334 0.50 9.14 90 ARG A CA 1
ATOM 634 C C A ARG A 1 93 ? -2.266 -71.735 11.108 0.50 8.80 90 ARG A C 1
ATOM 635 C C B ARG A 1 93 ? -2.281 -71.738 11.096 0.50 8.82 90 ARG A C 1
ATOM 636 O O A ARG A 1 93 ? -2.285 -71.759 12.337 0.50 8.81 90 ARG A O 1
ATOM 637 O O B ARG A 1 93 ? -2.284 -71.730 12.326 0.50 8.79 90 ARG A O 1
ATOM 652 N N . ASN A 1 94 ? -1.548 -72.578 10.364 1.00 8.52 91 ASN A N 1
ATOM 653 C CA . ASN A 1 94 ? -0.749 -73.655 10.956 1.00 8.70 91 ASN A CA 1
ATOM 654 C C . ASN A 1 94 ? 0.739 -73.549 10.782 1.00 8.57 91 ASN A C 1
ATOM 655 O O . ASN A 1 94 ? 1.447 -74.312 11.426 1.00 9.06 91 ASN A O 1
ATOM 660 N N . VAL A 1 95 ? 1.240 -72.649 9.945 1.00 7.63 92 VAL A N 1
ATOM 661 C CA . VAL A 1 95 ? 2.686 -72.558 9.712 1.00 8.07 92 VAL A CA 1
ATOM 662 C C . VAL A 1 95 ? 3.418 -72.014 10.940 1.00 8.04 92 VAL A C 1
ATOM 663 O O . VAL A 1 95 ? 2.953 -71.110 11.636 1.00 8.13 92 VAL A O 1
ATOM 667 N N . LYS A 1 96 ? 4.607 -72.556 11.185 1.00 8.29 93 LYS A N 1
ATOM 668 C CA . LYS A 1 96 ? 5.408 -72.100 12.294 1.00 8.86 93 LYS A CA 1
ATOM 669 C C . LYS A 1 96 ? 6.011 -70.729 11.979 1.00 7.88 93 LYS A C 1
ATOM 670 O O . LYS A 1 96 ? 6.125 -70.332 10.803 1.00 7.76 93 LYS A O 1
ATOM 676 N N . GLU A 1 97 ? 6.382 -70.029 13.044 1.00 7.38 94 GLU A N 1
ATOM 677 C CA . GLU A 1 97 ? 7.009 -68.715 12.964 1.00 7.59 94 GLU A CA 1
ATOM 678 C C . GLU A 1 97 ? 8.495 -68.821 12.708 1.00 7.40 94 GLU A C 1
ATOM 679 O O . GLU A 1 97 ? 9.170 -69.716 13.235 1.00 7.72 94 GLU A O 1
ATOM 685 N N . ASP A 1 98 ? 9.034 -67.891 11.940 1.00 7.09 95 ASP A N 1
ATOM 686 C CA . ASP A 1 98 ? 10.463 -67.828 11.680 1.00 7.62 95 ASP A CA 1
ATOM 687 C C . ASP A 1 98 ? 11.188 -67.510 13.005 1.00 7.82 95 ASP A C 1
ATOM 688 O O . ASP A 1 98 ? 10.998 -66.439 13.555 1.00 8.06 95 ASP A O 1
ATOM 693 N N . PRO A 1 99 ? 12.074 -68.399 13.486 1.00 7.67 96 PRO A N 1
ATOM 694 C CA . PRO A 1 99 ? 12.773 -68.079 14.734 1.00 7.84 96 PRO A CA 1
ATOM 695 C C . PRO A 1 99 ? 13.717 -66.881 14.640 1.00 8.41 96 PRO A C 1
ATOM 696 O O . PRO A 1 99 ? 14.084 -66.339 15.682 1.00 10.06 96 PRO A O 1
ATOM 700 N N . GLU A 1 100 ? 14.120 -66.486 13.429 1.00 9.01 97 GLU A N 1
ATOM 701 C CA . GLU A 1 100 ? 14.979 -65.319 13.253 1.00 9.92 97 GLU A CA 1
ATOM 702 C C . GLU A 1 100 ? 14.204 -64.029 13.103 1.00 9.48 97 GLU A C 1
ATOM 703 O O . GLU A 1 100 ? 14.811 -62.955 13.166 1.00 11.04 97 GLU A O 1
ATOM 709 N N . ARG A 1 101 ? 12.903 -64.111 12.793 1.00 8.31 98 ARG A N 1
ATOM 710 C CA . ARG A 1 101 ? 12.118 -62.911 12.441 1.00 8.10 98 ARG A CA 1
ATOM 711 C C . ARG A 1 101 ? 10.725 -63.021 13.020 1.00 7.79 98 ARG A C 1
ATOM 712 O O . ARG A 1 101 ? 9.810 -63.516 12.367 1.00 8.16 98 ARG A O 1
ATOM 720 N N . PRO A 1 102 ? 10.530 -62.532 14.246 1.00 7.96 99 PRO A N 1
ATOM 721 C CA . PRO A 1 102 ? 9.198 -62.543 14.841 1.00 7.90 99 PRO A CA 1
ATOM 722 C C . PRO A 1 102 ? 8.179 -61.890 13.908 1.00 7.77 99 PRO A C 1
ATOM 723 O O . PRO A 1 102 ? 8.454 -60.869 13.296 1.00 7.94 99 PRO A O 1
ATOM 727 N N . GLY A 1 103 ? 7.034 -62.525 13.802 1.00 7.08 100 GLY A N 1
ATOM 728 C CA . GLY A 1 103 ? 5.971 -62.064 12.931 1.00 7.11 100 GLY A CA 1
ATOM 729 C C . GLY A 1 103 ? 6.040 -62.448 11.477 1.00 6.96 100 GLY A C 1
ATOM 730 O O . GLY A 1 103 ? 5.200 -62.003 10.686 1.00 7.09 100 GLY A O 1
ATOM 731 N N . PHE A 1 104 ? 7.009 -63.286 11.104 1.00 7.15 101 PHE A N 1
ATOM 732 C CA . PHE A 1 104 ? 7.085 -63.834 9.751 1.00 6.98 101 PHE A CA 1
ATOM 733 C C . PHE A 1 104 ? 6.858 -65.333 9.822 1.00 7.09 101 PHE A C 1
ATOM 734 O O . PHE A 1 104 ? 7.322 -66.009 10.756 1.00 7.20 101 PHE A O 1
ATOM 742 N N . ALA A 1 105 ? 6.190 -65.859 8.813 1.00 6.84 102 ALA A N 1
ATOM 743 C CA . ALA A 1 105 ? 6.104 -67.327 8.610 1.00 7.36 102 ALA A CA 1
ATOM 744 C C . ALA A 1 105 ? 7.501 -67.897 8.366 1.00 7.58 102 ALA A C 1
ATOM 745 O O . ALA A 1 105 ? 8.307 -67.327 7.615 1.00 7.67 102 ALA A O 1
ATOM 747 N N . ASP A 1 106 ? 7.781 -69.028 8.994 1.00 7.64 103 ASP A N 1
ATOM 748 C CA . ASP A 1 106 ? 9.064 -69.695 8.783 1.00 8.15 103 ASP A CA 1
ATOM 749 C C . ASP A 1 106 ? 9.182 -70.193 7.344 1.00 7.88 103 ASP A C 1
ATOM 750 O O . ASP A 1 106 ? 8.357 -70.990 6.924 1.00 7.37 103 ASP A O 1
ATOM 755 N N . PRO A 1 107 ? 10.210 -69.741 6.593 1.00 8.03 104 PRO A N 1
ATOM 756 C CA . PRO A 1 107 ? 10.268 -70.214 5.199 1.00 8.38 104 PRO A CA 1
ATOM 757 C C . PRO A 1 107 ? 10.363 -71.708 5.047 1.00 8.91 104 PRO A C 1
ATOM 758 O O . PRO A 1 107 ? 9.767 -72.266 4.123 1.00 9.05 104 PRO A O 1
ATOM 762 N N . ASP A 1 108 ? 11.080 -72.390 5.935 1.00 9.22 105 ASP A N 1
ATOM 763 C CA . ASP A 1 108 ? 11.211 -73.853 5.828 1.00 9.85 105 ASP A CA 1
ATOM 764 C C . ASP A 1 108 ? 9.900 -74.565 6.112 1.00 9.60 105 ASP A C 1
ATOM 765 O O . ASP A 1 108 ? 9.506 -75.469 5.383 1.00 10.00 105 ASP A O 1
ATOM 770 N N . ASP A 1 109 ? 9.209 -74.184 7.183 1.00 9.28 106 ASP A N 1
ATOM 771 C CA . ASP A 1 109 ? 7.954 -74.831 7.502 1.00 8.91 106 ASP A CA 1
ATOM 772 C C . ASP A 1 109 ? 6.897 -74.518 6.433 1.00 8.75 106 ASP A C 1
ATOM 773 O O . ASP A 1 109 ? 6.092 -75.378 6.059 1.00 8.66 106 ASP A O 1
ATOM 778 N N . LEU A 1 110 ? 6.921 -73.304 5.921 1.00 8.16 107 LEU A N 1
ATOM 779 C CA . LEU A 1 110 ? 6.012 -72.960 4.819 1.00 8.54 107 LEU A CA 1
ATOM 780 C C . LEU A 1 110 ? 6.264 -73.820 3.589 1.00 8.75 107 LEU A C 1
ATOM 781 O O . LEU A 1 110 ? 5.337 -74.362 2.996 1.00 8.48 107 LEU A O 1
ATOM 786 N N . ALA A 1 111 ? 7.530 -73.971 3.218 1.00 9.01 108 ALA A N 1
ATOM 787 C CA . ALA A 1 111 ? 7.869 -74.861 2.100 1.00 9.52 108 ALA A CA 1
ATOM 788 C C . ALA A 1 111 ? 7.394 -76.302 2.366 1.00 10.32 108 ALA A C 1
ATOM 789 O O . ALA A 1 111 ? 6.881 -76.961 1.444 1.00 10.46 108 ALA A O 1
ATOM 791 N N A ARG A 1 112 ? 7.528 -76.775 3.599 0.50 10.48 109 ARG A N 1
ATOM 792 N N B ARG A 1 112 ? 7.539 -76.787 3.610 0.50 10.48 109 ARG A N 1
ATOM 793 C CA A ARG A 1 112 ? 7.125 -78.135 3.954 0.50 11.20 109 ARG A CA 1
ATOM 794 C CA B ARG A 1 112 ? 7.113 -78.158 4.007 0.50 11.17 109 ARG A CA 1
ATOM 795 C C A ARG A 1 112 ? 5.615 -78.344 3.842 0.50 10.99 109 ARG A C 1
ATOM 796 C C B ARG A 1 112 ? 5.615 -78.341 3.835 0.50 10.97 109 ARG A C 1
ATOM 797 O O A ARG A 1 112 ? 5.155 -79.331 3.259 0.50 11.06 109 ARG A O 1
ATOM 798 O O B ARG A 1 112 ? 5.165 -79.302 3.202 0.50 11.05 109 ARG A O 1
ATOM 813 N N . LEU A 1 113 ? 4.833 -77.412 4.376 1.00 10.42 110 LEU A N 1
ATOM 814 C CA . LEU A 1 113 ? 3.372 -77.523 4.286 1.00 10.58 110 LEU A CA 1
ATOM 815 C C . LEU A 1 113 ? 2.901 -77.433 2.836 1.00 10.43 110 LEU A C 1
ATOM 816 O O . LEU A 1 113 ? 2.047 -78.210 2.392 1.00 10.76 110 LEU A O 1
ATOM 821 N N . CYS A 1 114 ? 3.486 -76.511 2.087 1.00 10.16 111 CYS A N 1
ATOM 822 C CA . CYS A 1 114 ? 3.161 -76.393 0.662 1.00 10.63 111 CYS A CA 1
ATOM 823 C C . CYS A 1 114 ? 3.542 -77.651 -0.141 1.00 10.83 111 CYS A C 1
ATOM 824 O O . CYS A 1 114 ? 2.797 -78.050 -1.037 1.00 11.23 111 CYS A O 1
ATOM 827 N N A SER A 1 115 ? 4.687 -78.247 0.184 0.25 11.18 112 SER A N 1
ATOM 828 N N B SER A 1 115 ? 4.684 -78.257 0.175 0.33 11.19 112 SER A N 1
ATOM 829 N N C SER A 1 115 ? 4.688 -78.254 0.184 0.42 10.96 112 SER A N 1
ATOM 830 C CA A SER A 1 115 ? 5.148 -79.471 -0.467 0.25 11.57 112 SER A CA 1
ATOM 831 C CA B SER A 1 115 ? 5.126 -79.454 -0.537 0.33 11.62 112 SER A CA 1
ATOM 832 C CA C SER A 1 115 ? 5.152 -79.474 -0.486 0.42 11.34 112 SER A CA 1
ATOM 833 C C A SER A 1 115 ? 4.220 -80.644 -0.214 0.25 11.65 112 SER A C 1
ATOM 834 C C B SER A 1 115 ? 4.232 -80.657 -0.218 0.33 11.66 112 SER A C 1
ATOM 835 C C C SER A 1 115 ? 4.223 -80.645 -0.216 0.42 11.43 112 SER A C 1
ATOM 836 O O A SER A 1 115 ? 3.955 -81.438 -1.125 0.25 11.82 112 SER A O 1
ATOM 837 O O B SER A 1 115 ? 3.981 -81.480 -1.107 0.33 11.90 112 SER A O 1
ATOM 838 O O C SER A 1 115 ? 3.950 -81.441 -1.127 0.42 11.71 112 SER A O 1
ATOM 845 N N . GLN A 1 116 ? 3.730 -80.755 1.019 1.00 11.70 113 GLN A N 1
ATOM 846 C CA . GLN A 1 116 ? 2.738 -81.776 1.390 1.00 13.34 113 GLN A CA 1
ATOM 847 C C . GLN A 1 116 ? 1.481 -81.642 0.541 1.00 12.69 113 GLN A C 1
ATOM 848 O O . GLN A 1 116 ? 0.977 -82.615 -0.020 1.00 13.38 113 GLN A O 1
ATOM 854 N N . ASN A 1 117 ? 0.985 -80.419 0.398 1.00 11.27 114 ASN A N 1
ATOM 855 C CA . ASN A 1 117 ? -0.182 -80.179 -0.427 1.00 11.44 114 ASN A CA 1
ATOM 856 C C . ASN A 1 117 ? 0.106 -80.417 -1.911 1.00 10.60 114 ASN A C 1
ATOM 857 O O . ASN A 1 117 ? -0.749 -80.951 -2.626 1.00 10.26 114 ASN A O 1
ATOM 862 N N A LYS A 1 118 ? 1.288 -80.034 -2.374 0.50 10.71 115 LYS A N 1
ATOM 863 N N B LYS A 1 118 ? 1.291 -80.038 -2.376 0.50 10.68 115 LYS A N 1
ATOM 864 C CA A LYS A 1 118 ? 1.685 -80.287 -3.759 0.50 11.11 115 LYS A CA 1
ATOM 865 C CA B LYS A 1 118 ? 1.673 -80.288 -3.767 0.50 11.05 115 LYS A CA 1
ATOM 866 C C A LYS A 1 118 ? 1.706 -81.788 -4.062 0.50 11.85 115 LYS A C 1
ATOM 867 C C B LYS A 1 118 ? 1.740 -81.782 -4.082 0.50 11.84 115 LYS A C 1
ATOM 868 O O A LYS A 1 118 ? 1.152 -82.237 -5.076 0.50 11.69 115 LYS A O 1
ATOM 869 O O B LYS A 1 118 ? 1.277 -82.214 -5.143 0.50 11.74 115 LYS A O 1
ATOM 880 N N . LYS A 1 119 ? 2.319 -82.557 -3.171 1.00 12.53 116 LYS A N 1
ATOM 881 C CA . LYS A 1 119 ? 2.377 -84.021 -3.337 1.00 14.10 116 LYS A CA 1
ATOM 882 C C . LYS A 1 119 ? 0.979 -84.607 -3.482 1.00 14.30 116 LYS A C 1
ATOM 883 O O . LYS A 1 119 ? 0.762 -85.462 -4.368 1.00 14.28 116 LYS A O 1
ATOM 889 N N A ARG A 1 120 ? 0.033 -84.143 -2.669 0.50 13.83 117 ARG A N 1
ATOM 890 N N B ARG A 1 120 ? 0.031 -84.156 -2.659 0.50 13.79 117 ARG A N 1
ATOM 891 C CA A ARG A 1 120 ? -1.341 -84.606 -2.752 0.50 14.72 117 ARG A CA 1
ATOM 892 C CA B ARG A 1 120 ? -1.352 -84.609 -2.756 0.50 14.49 117 ARG A CA 1
ATOM 893 C C A ARG A 1 120 ? -1.967 -84.259 -4.099 0.50 14.00 117 ARG A C 1
ATOM 894 C C B ARG A 1 120 ? -1.930 -84.277 -4.126 0.50 13.83 117 ARG A C 1
ATOM 895 O O A ARG A 1 120 ? -2.680 -85.079 -4.670 0.50 14.37 117 ARG A O 1
ATOM 896 O O B ARG A 1 120 ? -2.556 -85.128 -4.750 0.50 13.91 117 ARG A O 1
ATOM 911 N N . TYR A 1 121 ? -1.694 -83.062 -4.624 1.00 12.53 118 TYR A N 1
ATOM 912 C CA . TYR A 1 121 ? -2.193 -82.688 -5.955 1.00 11.57 118 TYR A CA 1
ATOM 913 C C . TYR A 1 121 ? -1.591 -83.587 -7.050 1.00 11.65 118 TYR A C 1
ATOM 914 O O . TYR A 1 121 ? -2.317 -84.105 -7.919 1.00 11.93 118 TYR A O 1
ATOM 923 N N . VAL A 1 122 ? -0.279 -83.778 -6.983 1.00 11.97 119 VAL A N 1
ATOM 924 C CA . VAL A 1 122 ? 0.445 -84.612 -7.935 1.00 13.02 119 VAL A CA 1
ATOM 925 C C . VAL A 1 122 ? -0.107 -86.039 -7.987 1.00 13.39 119 VAL A C 1
ATOM 926 O O . VAL A 1 122 ? -0.206 -86.606 -9.081 1.00 13.63 119 VAL A O 1
ATOM 930 N N . GLN A 1 123 ? -0.469 -86.592 -6.835 1.00 14.13 120 GLN A N 1
ATOM 931 C CA . GLN A 1 123 ? -1.024 -87.954 -6.767 1.00 15.61 120 GLN A CA 1
ATOM 932 C C . GLN A 1 123 ? -2.485 -88.037 -7.187 1.00 15.27 120 GLN A C 1
ATOM 933 O O . GLN A 1 123 ? -2.999 -89.132 -7.465 1.00 14.72 120 GLN A O 1
ATOM 939 N N . ASN A 1 124 ? -3.172 -86.895 -7.262 1.00 14.53 121 ASN A N 1
ATOM 940 C CA . ASN A 1 124 ? -4.602 -86.855 -7.580 1.00 14.56 121 ASN A CA 1
ATOM 941 C C . ASN A 1 124 ? -4.777 -86.810 -9.095 1.00 14.85 121 ASN A C 1
ATOM 942 O O . ASN A 1 124 ? -5.287 -85.859 -9.674 1.00 14.32 121 ASN A O 1
ATOM 947 N N . THR A 1 125 ? -4.373 -87.901 -9.747 1.00 14.46 122 THR A N 1
ATOM 948 C CA . THR A 1 125 ? -4.316 -87.927 -11.191 1.00 14.67 122 THR A CA 1
ATOM 949 C C . THR A 1 125 ? -5.689 -87.822 -11.860 1.00 14.00 122 THR A C 1
ATOM 950 O O . THR A 1 125 ? -5.763 -87.374 -12.990 1.00 14.02 122 THR A O 1
ATOM 954 N N . LYS A 1 126 ? -6.758 -88.206 -11.163 1.00 14.21 123 LYS A N 1
ATOM 955 C CA . LYS A 1 126 ? -8.094 -88.144 -11.752 1.00 14.35 123 LYS A CA 1
ATOM 956 C C . LYS A 1 126 ? -8.524 -86.710 -12.072 1.00 13.78 123 LYS A C 1
ATOM 957 O O . LYS A 1 126 ? -9.348 -86.503 -12.943 1.00 14.76 123 LYS A O 1
ATOM 963 N N . VAL A 1 127 ? -7.956 -85.720 -11.388 1.00 13.03 124 VAL A N 1
ATOM 964 C CA . VAL A 1 127 ? -8.372 -84.352 -11.638 1.00 12.42 124 VAL A CA 1
ATOM 965 C C . VAL A 1 127 ? -7.538 -83.683 -12.726 1.00 11.49 124 VAL A C 1
ATOM 966 O O . VAL A 1 127 ? -7.960 -82.682 -13.279 1.00 12.24 124 VAL A O 1
ATOM 970 N N . HIS A 1 128 ? -6.352 -84.216 -13.060 1.00 11.20 125 HIS A N 1
ATOM 971 C CA . HIS A 1 128 ? -5.461 -83.506 -13.970 1.00 10.85 125 HIS A CA 1
ATOM 972 C C . HIS A 1 128 ? -6.069 -83.202 -15.356 1.00 11.18 125 HIS A C 1
ATOM 973 O O . HIS A 1 128 ? -5.846 -82.127 -15.898 1.00 11.23 125 HIS A O 1
ATOM 980 N N . PRO A 1 129 ? -6.887 -84.135 -15.912 1.00 11.65 126 PRO A N 1
ATOM 981 C CA . PRO A 1 129 ? -7.526 -83.843 -17.202 1.00 11.95 126 PRO A CA 1
ATOM 982 C C . PRO A 1 129 ? -8.515 -82.673 -17.184 1.00 11.38 126 PRO A C 1
ATOM 983 O O . PRO A 1 129 ? -8.891 -82.203 -18.254 1.00 12.47 126 PRO A O 1
ATOM 987 N N . TYR A 1 130 ? -8.923 -82.222 -15.995 1.00 10.73 127 TYR A N 1
ATOM 988 C CA . TYR A 1 130 ? -9.837 -81.087 -15.882 1.00 10.52 127 TYR A CA 1
ATOM 989 C C . TYR A 1 130 ? -9.128 -79.749 -15.725 1.00 10.04 127 TYR A C 1
ATOM 990 O O . TYR A 1 130 ? -9.799 -78.724 -15.621 1.00 10.00 127 TYR A O 1
ATOM 999 N N . GLU A 1 131 ? -7.801 -79.720 -15.756 1.00 9.73 128 GLU A N 1
ATOM 1000 C CA . GLU A 1 131 ? -7.072 -78.446 -15.663 1.00 9.69 128 GLU A CA 1
ATOM 1001 C C . GLU A 1 131 ? -7.447 -77.485 -16.769 1.00 9.62 128 GLU A C 1
ATOM 1002 O O . GLU A 1 131 ? -7.434 -76.262 -16.554 1.00 9.11 128 GLU A O 1
ATOM 1008 N N . LYS A 1 132 ? -7.807 -78.005 -17.945 1.00 10.21 129 LYS A N 1
ATOM 1009 C CA . LYS A 1 132 ? -8.237 -77.135 -19.041 1.00 10.61 129 LYS A CA 1
ATOM 1010 C C . LYS A 1 132 ? -9.514 -76.318 -18.748 1.00 10.34 129 LYS A C 1
ATOM 1011 O O . LYS A 1 132 ? -9.807 -75.367 -19.475 1.00 11.53 129 LYS A O 1
ATOM 1017 N N . TYR A 1 133 ? -10.267 -76.721 -17.706 1.00 9.43 130 TYR A N 1
ATOM 1018 C CA . TYR A 1 133 ? -11.439 -75.967 -17.269 1.00 9.27 130 TYR A CA 1
ATOM 1019 C C . TYR A 1 133 ? -11.162 -74.968 -16.128 1.00 8.91 130 TYR A C 1
ATOM 1020 O O . TYR A 1 133 ? -12.074 -74.304 -15.662 1.00 8.88 130 TYR A O 1
ATOM 1029 N N . SER A 1 134 ? -9.917 -74.847 -15.691 1.00 8.74 131 SER A N 1
ATOM 1030 C CA . SER A 1 134 ? -9.583 -74.126 -14.475 1.00 8.45 131 SER A CA 1
ATOM 1031 C C . SER A 1 134 ? -8.648 -72.958 -14.726 1.00 8.76 131 SER A C 1
ATOM 1032 O O . SER A 1 134 ? -7.571 -73.114 -15.340 1.00 9.60 131 SER A O 1
ATOM 1035 N N . ASN A 1 135 ? -9.055 -71.785 -14.248 1.00 8.55 132 ASN A N 1
ATOM 1036 C CA . ASN A 1 135 ? -8.204 -70.606 -14.191 1.00 8.89 132 ASN A CA 1
ATOM 1037 C C . ASN A 1 135 ? -8.440 -70.012 -12.814 1.00 8.02 132 ASN A C 1
ATOM 1038 O O . ASN A 1 135 ? -9.471 -69.387 -12.545 1.00 7.78 132 ASN A O 1
ATOM 1043 N N . LEU A 1 136 ? -7.537 -70.281 -11.899 1.00 7.51 133 LEU A N 1
ATOM 1044 C CA . LEU A 1 136 ? -7.803 -70.001 -10.492 1.00 7.32 133 LEU A CA 1
ATOM 1045 C C . LEU A 1 136 ? -7.654 -68.555 -10.104 1.00 7.05 133 LEU A C 1
ATOM 1046 O O . LEU A 1 136 ? -6.638 -67.906 -10.413 1.00 7.42 133 LEU A O 1
ATOM 1051 N N . ILE A 1 137 ? -8.663 -68.066 -9.378 1.00 6.65 134 ILE A N 1
ATOM 1052 C CA . ILE A 1 137 ? -8.551 -66.849 -8.581 1.00 6.52 134 ILE A CA 1
ATOM 1053 C C . ILE A 1 137 ? -8.160 -67.257 -7.170 1.00 6.31 134 ILE A C 1
ATOM 1054 O O . ILE A 1 137 ? -8.897 -67.941 -6.479 1.00 6.59 134 ILE A O 1
ATOM 1059 N N . LEU A 1 138 ? -6.974 -66.827 -6.752 1.00 6.03 135 LEU A N 1
ATOM 1060 C CA . LEU A 1 138 ? -6.498 -67.022 -5.386 1.00 6.07 135 LEU A CA 1
ATOM 1061 C C . LEU A 1 138 ? -6.754 -65.741 -4.578 1.00 6.15 135 LEU A C 1
ATOM 1062 O O . LEU A 1 138 ? -6.620 -64.646 -5.091 1.00 6.04 135 LEU A O 1
ATOM 1067 N N . CYS A 1 139 ? -7.151 -65.907 -3.316 1.00 6.43 136 CYS A N 1
ATOM 1068 C CA . CYS A 1 139 ? -7.372 -64.782 -2.417 1.00 6.71 136 CYS A CA 1
ATOM 1069 C C . CYS A 1 139 ? -7.181 -65.228 -0.995 1.00 6.49 136 CYS A C 1
ATOM 1070 O O . CYS A 1 139 ? -7.414 -66.411 -0.666 1.00 7.43 136 CYS A O 1
ATOM 1073 N N . ASN A 1 140 ? -6.770 -64.300 -0.133 1.00 6.36 137 ASN A N 1
ATOM 1074 C CA . ASN A 1 140 ? -6.750 -64.535 1.316 1.00 6.50 137 ASN A CA 1
ATOM 1075 C C . ASN A 1 140 ? -8.059 -64.075 1.943 1.00 6.74 137 ASN A C 1
ATOM 1076 O O . ASN A 1 140 ? -8.508 -62.937 1.708 1.00 7.02 137 ASN A O 1
ATOM 1081 N N . GLN A 1 141 ? -8.632 -64.908 2.813 1.00 6.82 138 GLN A N 1
ATOM 1082 C CA . GLN A 1 141 ? -9.642 -64.399 3.752 1.00 6.86 138 GLN A CA 1
ATOM 1083 C C . GLN A 1 141 ? -8.998 -63.354 4.670 1.00 6.92 138 GLN A C 1
ATOM 1084 O O . GLN A 1 141 ? -7.777 -63.287 4.817 1.00 6.87 138 GLN A O 1
ATOM 1090 N N . PHE A 1 142 ? -9.833 -62.484 5.215 1.00 6.70 139 PHE A N 1
ATOM 1091 C CA . PHE A 1 142 ? -9.359 -61.354 5.981 1.00 6.96 139 PHE A CA 1
ATOM 1092 C C . PHE A 1 142 ? -8.401 -61.726 7.124 1.00 7.14 139 PHE A C 1
ATOM 1093 O O . PHE A 1 142 ? -7.363 -61.075 7.301 1.00 7.17 139 PHE A O 1
ATOM 1101 N N . SER A 1 143 ? -8.746 -62.764 7.882 1.00 7.80 140 SER A N 1
ATOM 1102 C CA . SER A 1 143 ? -8.023 -63.128 9.103 1.00 8.82 140 SER A CA 1
ATOM 1103 C C . SER A 1 143 ? -7.411 -64.503 8.947 1.00 8.35 140 SER A C 1
ATOM 1104 O O . SER A 1 143 ? -8.069 -65.385 8.424 1.00 9.21 140 SER A O 1
ATOM 1107 N N . PRO A 1 144 ? -6.167 -64.732 9.391 1.00 8.01 141 PRO A N 1
ATOM 1108 C CA . PRO A 1 144 ? -5.309 -63.790 10.094 1.00 7.92 141 PRO A CA 1
ATOM 1109 C C . PRO A 1 144 ? -4.344 -63.018 9.178 1.00 7.21 141 PRO A C 1
ATOM 1110 O O . PRO A 1 144 ? -3.402 -62.405 9.643 1.00 7.75 141 PRO A O 1
ATOM 1114 N N . PHE A 1 145 ? -4.600 -63.027 7.871 1.00 6.70 142 PHE A N 1
ATOM 1115 C CA . PHE A 1 145 ? -3.713 -62.388 6.875 1.00 6.61 142 PHE A CA 1
ATOM 1116 C C . PHE A 1 145 ? -3.527 -60.888 7.112 1.00 6.56 142 PHE A C 1
ATOM 1117 O O . PHE A 1 145 ? -2.406 -60.379 6.979 1.00 6.60 142 PHE A O 1
ATOM 1125 N N . TYR A 1 146 ? -4.595 -60.158 7.446 1.00 6.28 143 TYR A N 1
ATOM 1126 C CA . TYR A 1 146 ? -4.458 -58.722 7.715 1.00 6.61 143 TYR A CA 1
ATOM 1127 C C . TYR A 1 146 ? -3.770 -58.564 9.079 1.00 7.11 143 TYR A C 1
ATOM 1128 O O . TYR A 1 146 ? -4.231 -59.130 10.047 1.00 7.40 143 TYR A O 1
ATOM 1137 N N . PRO A 1 147 ? -2.647 -57.840 9.123 1.00 7.55 144 PRO A N 1
ATOM 1138 C CA . PRO A 1 147 ? -1.833 -57.875 10.348 1.00 8.25 144 PRO A CA 1
ATOM 1139 C C . PRO A 1 147 ? -2.327 -56.893 11.401 1.00 8.55 144 PRO A C 1
ATOM 1140 O O . PRO A 1 147 ? -1.766 -55.811 11.565 1.00 10.27 144 PRO A O 1
ATOM 1144 N N . ASP A 1 148 ? -3.397 -57.290 12.095 1.00 8.48 145 ASP A N 1
ATOM 1145 C CA . ASP A 1 148 ? -4.038 -56.502 13.158 1.00 8.70 145 ASP A CA 1
ATOM 1146 C C . ASP A 1 148 ? -3.770 -57.075 14.548 1.00 8.75 145 ASP A C 1
ATOM 1147 O O . ASP A 1 148 ? -4.440 -56.708 15.504 1.00 9.59 145 ASP A O 1
ATOM 1152 N N . GLY A 1 149 ? -2.814 -57.997 14.662 1.00 8.37 146 GLY A N 1
ATOM 1153 C CA . GLY A 1 149 ? -2.503 -58.644 15.939 1.00 8.55 146 GLY A CA 1
ATOM 1154 C C . GLY A 1 149 ? -3.190 -60.000 16.117 1.00 8.44 146 GLY A C 1
ATOM 1155 O O . GLY A 1 149 ? -2.948 -60.666 17.118 1.00 8.52 146 GLY A O 1
ATOM 1156 N N . THR A 1 150 ? -4.048 -60.428 15.196 1.00 8.30 147 THR A N 1
ATOM 1157 C CA . THR A 1 150 ? -4.719 -61.726 15.335 1.00 8.29 147 THR A CA 1
ATOM 1158 C C . THR A 1 150 ? -3.698 -62.853 15.229 1.00 8.08 147 THR A C 1
ATOM 1159 O O . THR A 1 150 ? -2.928 -62.935 14.249 1.00 8.47 147 THR A O 1
ATOM 1163 N N . LYS A 1 151 ? -3.692 -63.722 16.225 1.00 8.12 148 LYS A N 1
ATOM 1164 C CA . LYS A 1 151 ? -2.761 -64.835 16.242 1.00 8.34 148 LYS A CA 1
ATOM 1165 C C . LYS A 1 151 ? -3.306 -66.019 15.475 1.00 8.61 148 LYS A C 1
ATOM 1166 O O . LYS A 1 151 ? -4.518 -66.261 15.401 1.00 9.04 148 LYS A O 1
ATOM 1172 N N . THR A 1 152 ? -2.380 -66.794 14.939 1.00 8.25 149 THR A N 1
ATOM 1173 C CA . THR A 1 152 ? -2.676 -68.050 14.234 1.00 8.65 149 THR A CA 1
ATOM 1174 C C . THR A 1 152 ? -2.878 -69.163 15.259 1.00 8.96 149 THR A C 1
ATOM 1175 O O . THR A 1 152 ? -2.748 -68.938 16.471 1.00 9.37 149 THR A O 1
ATOM 1179 N N . LEU A 1 153 ? -3.140 -70.380 14.782 1.00 9.54 150 LEU A N 1
ATOM 1180 C CA . LEU A 1 153 ? -3.256 -71.531 15.700 1.00 10.84 150 LEU A CA 1
ATOM 1181 C C . LEU A 1 153 ? -1.928 -71.858 16.374 1.00 11.12 150 LEU A C 1
ATOM 1182 O O . LEU A 1 153 ? -1.909 -72.579 17.375 1.00 12.79 150 LEU A O 1
ATOM 1187 N N . LYS A 1 154 ? -0.817 -71.342 15.831 1.00 10.35 151 LYS A N 1
ATOM 1188 C CA . LYS A 1 154 ? 0.490 -71.531 16.439 1.00 10.80 151 LYS A CA 1
ATOM 1189 C C . LYS A 1 154 ? 0.852 -70.433 17.440 1.00 10.31 151 LYS A C 1
ATOM 1190 O O . LYS A 1 154 ? 1.947 -70.469 17.989 1.00 11.28 151 LYS A O 1
ATOM 1196 N N . GLY A 1 155 ? -0.048 -69.465 17.696 1.00 9.49 152 GLY A N 1
ATOM 1197 C CA . GLY A 1 155 ? 0.137 -68.515 18.780 1.00 9.17 152 GLY A CA 1
ATOM 1198 C C . GLY A 1 155 ? 0.903 -67.252 18.457 1.00 8.62 152 GLY A C 1
ATOM 1199 O O . GLY A 1 155 ? 1.297 -66.535 19.391 1.00 9.80 152 GLY A O 1
ATOM 1200 N N . TRP A 1 156 ? 1.157 -66.987 17.172 1.00 7.89 153 TRP A N 1
ATOM 1201 C CA . TRP A 1 156 ? 1.909 -65.800 16.755 1.00 7.43 153 TRP A CA 1
ATOM 1202 C C . TRP A 1 156 ? 1.071 -65.021 15.747 1.00 7.20 153 TRP A C 1
ATOM 1203 O O . TRP A 1 156 ? 0.221 -65.571 15.065 1.00 7.63 153 TRP A O 1
ATOM 1214 N N . ALA A 1 157 ? 1.379 -63.744 15.640 1.00 7.32 154 ALA A N 1
ATOM 1215 C CA . ALA A 1 157 ? 0.664 -62.816 14.750 1.00 7.23 154 ALA A CA 1
ATOM 1216 C C . ALA A 1 157 ? 1.596 -62.281 13.666 1.00 6.96 154 ALA A C 1
ATOM 1217 O O . ALA A 1 157 ? 2.767 -61.997 13.944 1.00 7.17 154 ALA A O 1
ATOM 1219 N N . LEU A 1 158 ? 1.084 -62.124 12.440 1.00 6.93 155 LEU A N 1
ATOM 1220 C CA . LEU A 1 158 ? 1.880 -61.536 11.384 1.00 7.14 155 LEU A CA 1
ATOM 1221 C C . LEU A 1 158 ? 2.362 -60.135 11.792 1.00 7.08 155 LEU A C 1
ATOM 1222 O O . LEU A 1 158 ? 1.643 -59.371 12.438 1.00 7.40 155 LEU A O 1
ATOM 1227 N N . SER A 1 159 ? 3.580 -59.791 11.395 1.00 7.08 156 SER A N 1
ATOM 1228 C CA . SER A 1 159 ? 4.198 -58.541 11.764 1.00 7.60 156 SER A CA 1
ATOM 1229 C C . SER A 1 159 ? 3.327 -57.335 11.481 1.00 7.91 156 SER A C 1
ATOM 1230 O O . SER A 1 159 ? 2.792 -57.224 10.380 1.00 7.15 156 SER A O 1
ATOM 1233 N N A GLN A 1 160 ? 3.201 -56.439 12.458 0.50 8.51 157 GLN A N 1
ATOM 1234 N N B GLN A 1 160 ? 3.241 -56.452 12.471 0.50 8.43 157 GLN A N 1
ATOM 1235 C CA A GLN A 1 160 ? 2.410 -55.202 12.308 0.50 9.37 157 GLN A CA 1
ATOM 1236 C CA B GLN A 1 160 ? 2.425 -55.244 12.422 0.50 9.23 157 GLN A CA 1
ATOM 1237 C C A GLN A 1 160 ? 3.272 -53.976 12.024 0.50 9.65 157 GLN A C 1
ATOM 1238 C C B GLN A 1 160 ? 3.289 -53.990 12.201 0.50 9.65 157 GLN A C 1
ATOM 1239 O O A GLN A 1 160 ? 2.755 -52.867 11.933 0.50 10.01 157 GLN A O 1
ATOM 1240 O O B GLN A 1 160 ? 2.776 -52.874 12.343 0.50 10.25 157 GLN A O 1
ATOM 1251 N N . LYS A 1 161 ? 4.566 -54.175 11.835 1.00 9.92 158 LYS A N 1
ATOM 1252 C CA . LYS A 1 161 ? 5.508 -53.075 11.628 1.00 10.61 158 LYS A CA 1
ATOM 1253 C C . LYS A 1 161 ? 5.108 -52.240 10.442 1.00 10.92 158 LYS A C 1
ATOM 1254 O O . LYS A 1 161 ? 4.525 -52.718 9.480 1.00 10.72 158 LYS A O 1
ATOM 1260 N N . ASP A 1 162 ? 5.504 -50.972 10.477 1.00 11.61 159 ASP A N 1
ATOM 1261 C CA . ASP A 1 162 ? 5.357 -50.106 9.326 1.00 13.38 159 ASP A CA 1
ATOM 1262 C C . ASP A 1 162 ? 6.514 -49.113 9.303 1.00 13.57 159 ASP A C 1
ATOM 1263 O O . ASP A 1 162 ? 6.352 -47.928 9.623 1.00 16.53 159 ASP A O 1
ATOM 1268 N N . THR A 1 163 ? 7.675 -49.631 8.938 1.00 14.24 160 THR A N 1
ATOM 1269 C CA . THR A 1 163 ? 8.914 -48.862 8.870 1.00 15.82 160 THR A CA 1
ATOM 1270 C C . THR A 1 163 ? 9.323 -48.670 7.423 1.00 17.42 160 THR A C 1
ATOM 1271 O O . THR A 1 163 ? 8.727 -49.255 6.517 1.00 15.33 160 THR A O 1
ATOM 1275 N N . GLU A 1 164 ? 10.342 -47.843 7.198 1.00 19.60 161 GLU A N 1
ATOM 1276 C CA . GLU A 1 164 ? 10.889 -47.646 5.853 1.00 21.92 161 GLU A CA 1
ATOM 1277 C C . GLU A 1 164 ? 11.316 -48.958 5.197 1.00 21.01 161 GLU A C 1
ATOM 1278 O O . GLU A 1 164 ? 10.982 -49.211 4.036 1.00 20.80 161 GLU A O 1
ATOM 1284 N N . ASP A 1 165 ? 12.036 -49.800 5.932 1.00 20.68 162 ASP A N 1
ATOM 1285 C CA . ASP A 1 165 ? 12.518 -51.071 5.383 1.00 21.48 162 ASP A CA 1
ATOM 1286 C C . ASP A 1 165 ? 11.477 -52.188 5.457 1.00 18.68 162 ASP A C 1
ATOM 1287 O O . ASP A 1 165 ? 11.579 -53.151 4.702 1.00 19.76 162 ASP A O 1
ATOM 1292 N N . GLU A 1 166 ? 10.500 -52.056 6.360 1.00 14.82 163 GLU A N 1
ATOM 1293 C CA . GLU A 1 166 ? 9.449 -53.071 6.532 1.00 12.87 163 GLU A CA 1
ATOM 1294 C C . GLU A 1 166 ? 8.092 -52.374 6.528 1.00 11.04 163 GLU A C 1
ATOM 1295 O O . GLU A 1 166 ? 7.472 -52.197 7.572 1.00 10.27 163 GLU A O 1
ATOM 1301 N N . PRO A 1 167 ? 7.617 -51.983 5.334 1.00 10.45 164 PRO A N 1
ATOM 1302 C CA . PRO A 1 167 ? 6.320 -51.326 5.262 1.00 10.53 164 PRO A CA 1
ATOM 1303 C C . PRO A 1 167 ? 5.196 -52.268 5.668 1.00 9.44 164 PRO A C 1
ATOM 1304 O O . PRO A 1 167 ? 5.331 -53.487 5.565 1.00 9.20 164 PRO A O 1
ATOM 1308 N N . PHE A 1 168 ? 4.111 -51.686 6.139 1.00 9.17 165 PHE A N 1
ATOM 1309 C CA . PHE A 1 168 ? 2.972 -52.465 6.647 1.00 9.15 165 PHE A CA 1
ATOM 1310 C C . PHE A 1 168 ? 2.504 -53.517 5.660 1.00 8.80 165 PHE A C 1
ATOM 1311 O O . PHE A 1 168 ? 2.168 -53.225 4.525 1.00 9.50 165 PHE A O 1
ATOM 1319 N N . GLY A 1 169 ? 2.496 -54.768 6.111 1.00 8.05 166 GLY A N 1
ATOM 1320 C CA . GLY A 1 169 ? 2.162 -55.906 5.282 1.00 7.96 166 GLY A CA 1
ATOM 1321 C C . GLY A 1 169 ? 3.324 -56.683 4.687 1.00 8.10 166 GLY A C 1
ATOM 1322 O O . GLY A 1 169 ? 3.106 -57.644 3.949 1.00 7.98 166 GLY A O 1
ATOM 1323 N N . THR A 1 170 ? 4.571 -56.296 4.973 1.00 7.76 167 THR A N 1
ATOM 1324 C CA . THR A 1 170 ? 5.730 -57.000 4.418 1.00 7.92 167 THR A CA 1
ATOM 1325 C C . THR A 1 170 ? 5.662 -58.499 4.726 1.00 7.56 167 THR A C 1
ATOM 1326 O O . THR A 1 170 ? 5.821 -59.317 3.812 1.00 7.43 167 THR A O 1
ATOM 1330 N N . ALA A 1 171 ? 5.410 -58.859 5.978 1.00 7.48 168 ALA A N 1
ATOM 1331 C CA . ALA A 1 171 ? 5.393 -60.277 6.349 1.00 7.08 168 ALA A CA 1
ATOM 1332 C C . ALA A 1 171 ? 4.216 -61.015 5.721 1.00 6.98 168 ALA A C 1
ATOM 1333 O O . ALA A 1 171 ? 4.363 -62.131 5.231 1.00 6.51 168 ALA A O 1
ATOM 1335 N N . SER A 1 172 ? 3.049 -60.394 5.713 1.00 6.68 169 SER A N 1
ATOM 1336 C CA . SER A 1 172 ? 1.882 -60.957 5.062 1.00 6.56 169 SER A CA 1
ATOM 1337 C C . SER A 1 172 ? 2.195 -61.183 3.581 1.00 6.41 169 SER A C 1
ATOM 1338 O O . SER A 1 172 ? 1.897 -62.257 3.030 1.00 6.23 169 SER A O 1
ATOM 1341 N N . GLY A 1 173 ? 2.821 -60.186 2.953 1.00 6.39 170 GLY A N 1
ATOM 1342 C CA . GLY A 1 173 ? 3.177 -60.306 1.548 1.00 6.51 170 GLY A CA 1
ATOM 1343 C C . GLY A 1 173 ? 4.198 -61.398 1.237 1.00 6.57 170 GLY A C 1
ATOM 1344 O O . GLY A 1 173 ? 4.091 -62.084 0.233 1.00 7.26 170 GLY A O 1
ATOM 1345 N N . GLU A 1 174 ? 5.198 -61.502 2.090 1.00 6.56 171 GLU A N 1
ATOM 1346 C CA . GLU A 1 174 ? 6.191 -62.553 1.930 1.00 6.92 171 GLU A CA 1
ATOM 1347 C C . GLU A 1 174 ? 5.530 -63.915 2.064 1.00 6.80 171 GLU A C 1
ATOM 1348 O O . GLU A 1 174 ? 5.817 -64.820 1.288 1.00 7.15 171 GLU A O 1
ATOM 1354 N N . PHE A 1 175 ? 4.652 -64.076 3.060 1.00 6.61 172 PHE A N 1
ATOM 1355 C CA . PHE A 1 175 ? 3.905 -65.320 3.171 1.00 6.58 172 PHE A CA 1
ATOM 1356 C C . PHE A 1 175 ? 3.202 -65.625 1.838 1.00 6.74 172 PHE A C 1
ATOM 1357 O O . PHE A 1 175 ? 3.246 -66.752 1.328 1.00 7.08 172 PHE A O 1
ATOM 1365 N N . TYR A 1 176 ? 2.476 -64.640 1.317 1.00 6.28 173 TYR A N 1
ATOM 1366 C CA . TYR A 1 176 ? 1.675 -64.885 0.102 1.00 6.18 173 TYR A CA 1
ATOM 1367 C C . TYR A 1 176 ? 2.563 -65.236 -1.092 1.00 6.32 173 TYR A C 1
ATOM 1368 O O . TYR A 1 176 ? 2.293 -66.185 -1.841 1.00 6.36 173 TYR A O 1
ATOM 1377 N N . GLY A 1 177 ? 3.629 -64.463 -1.284 1.00 6.87 174 GLY A N 1
ATOM 1378 C CA . GLY A 1 177 ? 4.552 -64.743 -2.400 1.00 6.91 174 GLY A CA 1
ATOM 1379 C C . GLY A 1 177 ? 5.216 -66.110 -2.268 1.00 6.87 174 GLY A C 1
ATOM 1380 O O . GLY A 1 177 ? 5.305 -66.850 -3.248 1.00 7.39 174 GLY A O 1
ATOM 1381 N N . ARG A 1 178 ? 5.665 -66.464 -1.070 1.00 7.07 175 ARG A N 1
ATOM 1382 C CA . ARG A 1 178 ? 6.303 -67.774 -0.866 1.00 7.74 175 ARG A CA 1
ATOM 1383 C C . ARG A 1 178 ? 5.296 -68.892 -1.059 1.00 8.02 175 ARG A C 1
ATOM 1384 O O . ARG A 1 178 ? 5.596 -69.914 -1.652 1.00 8.14 175 ARG A O 1
ATOM 1392 N N . TYR A 1 179 ? 4.078 -68.710 -0.559 1.00 7.66 176 TYR A N 1
ATOM 1393 C CA . TYR A 1 179 ? 3.051 -69.729 -0.728 1.00 7.80 176 TYR A CA 1
ATOM 1394 C C . TYR A 1 179 ? 2.867 -70.063 -2.207 1.00 7.98 176 TYR A C 1
ATOM 1395 O O . TYR A 1 179 ? 2.831 -71.245 -2.608 1.00 8.52 176 TYR A O 1
ATOM 1404 N N . ILE A 1 180 ? 2.694 -69.040 -3.017 1.00 8.31 177 ILE A N 1
ATOM 1405 C CA . ILE A 1 180 ? 2.450 -69.209 -4.452 1.00 8.69 177 ILE A CA 1
ATOM 1406 C C . ILE A 1 180 ? 3.639 -69.942 -5.082 1.00 9.48 177 ILE A C 1
ATOM 1407 O O . ILE A 1 180 ? 3.463 -70.927 -5.814 1.00 10.30 177 ILE A O 1
ATOM 1412 N N . LYS A 1 181 ? 4.852 -69.503 -4.749 1.00 10.24 178 LYS A N 1
ATOM 1413 C CA . LYS A 1 181 ? 6.064 -70.092 -5.331 1.00 11.14 178 LYS A CA 1
ATOM 1414 C C . LYS A 1 181 ? 6.250 -71.550 -4.934 1.00 11.37 178 LYS A C 1
ATOM 1415 O O . LYS A 1 181 ? 6.685 -72.368 -5.756 1.00 12.73 178 LYS A O 1
ATOM 1421 N N . GLU A 1 182 ? 5.947 -71.883 -3.680 1.00 10.45 179 GLU A N 1
ATOM 1422 C CA . GLU A 1 182 ? 6.210 -73.219 -3.120 1.00 10.90 179 GLU A CA 1
ATOM 1423 C C . GLU A 1 182 ? 5.138 -74.234 -3.492 1.00 10.84 179 GLU A C 1
ATOM 1424 O O . GLU A 1 182 ? 5.443 -75.395 -3.800 1.00 11.94 179 GLU A O 1
ATOM 1430 N N . TYR A 1 183 ? 3.876 -73.839 -3.482 1.00 9.90 180 TYR A N 1
ATOM 1431 C CA . TYR A 1 183 ? 2.802 -74.794 -3.709 1.00 9.24 180 TYR A CA 1
ATOM 1432 C C . TYR A 1 183 ? 2.557 -75.099 -5.199 1.00 9.27 180 TYR A C 1
ATOM 1433 O O . TYR A 1 183 ? 2.416 -76.267 -5.569 1.00 9.79 180 TYR A O 1
ATOM 1442 N N . PHE A 1 184 ? 2.480 -74.093 -6.055 1.00 8.73 181 PHE A N 1
ATOM 1443 C CA . PHE A 1 184 ? 2.020 -74.295 -7.454 1.00 9.03 181 PHE A CA 1
ATOM 1444 C C . PHE A 1 184 ? 3.146 -74.791 -8.355 1.00 10.07 181 PHE A C 1
ATOM 1445 O O . PHE A 1 184 ? 4.312 -74.453 -8.160 1.00 11.40 181 PHE A O 1
ATOM 1453 N N . GLY A 1 185 ? 2.764 -75.561 -9.359 1.00 10.93 182 GLY A N 1
ATOM 1454 C CA . GLY A 1 185 ? 3.679 -75.997 -10.420 1.00 11.84 182 GLY A CA 1
ATOM 1455 C C . GLY A 1 185 ? 3.177 -75.567 -11.768 1.00 13.06 182 GLY A C 1
ATOM 1456 O O . GLY A 1 185 ? 2.697 -74.456 -11.933 1.00 13.56 182 GLY A O 1
ATOM 1457 N N . GLU A 1 186 ? 3.264 -76.481 -12.744 1.00 14.82 183 GLU A N 1
ATOM 1458 C CA . GLU A 1 186 ? 2.934 -76.211 -14.136 1.00 16.91 183 GLU A CA 1
ATOM 1459 C C . GLU A 1 186 ? 1.893 -77.192 -14.688 1.00 16.68 183 GLU A C 1
ATOM 1460 O O . GLU A 1 186 ? 1.722 -77.298 -15.911 1.00 18.69 183 GLU A O 1
ATOM 1466 N N . GLY A 1 187 ? 1.181 -77.872 -13.800 1.00 13.66 184 GLY A N 1
ATOM 1467 C CA . GLY A 1 187 ? 0.148 -78.805 -14.187 1.00 13.15 184 GLY A CA 1
ATOM 1468 C C . GLY A 1 187 ? 0.486 -80.253 -13.903 1.00 12.70 184 GLY A C 1
ATOM 1469 O O . GLY A 1 187 ? 1.668 -80.662 -13.933 1.00 13.10 184 GLY A O 1
ATOM 1470 N N . GLY A 1 188 ? -0.535 -81.035 -13.594 1.00 12.31 185 GLY A N 1
ATOM 1471 C CA . GLY A 1 188 ? -0.395 -82.472 -13.473 1.00 13.06 185 GLY A CA 1
ATOM 1472 C C . GLY A 1 188 ? 0.641 -82.894 -12.464 1.00 13.98 185 GLY A C 1
ATOM 1473 O O . GLY A 1 188 ? 0.630 -82.454 -11.309 1.00 13.89 185 GLY A O 1
ATOM 1474 N N . GLU A 1 189 ? 1.545 -83.776 -12.891 1.00 15.80 186 GLU A N 1
ATOM 1475 C CA . GLU A 1 189 ? 2.545 -84.323 -11.968 1.00 17.50 186 GLU A CA 1
ATOM 1476 C C . GLU A 1 189 ? 3.632 -83.324 -11.571 1.00 16.05 186 GLU A C 1
ATOM 1477 O O . GLU A 1 189 ? 4.464 -83.634 -10.715 1.00 16.20 186 GLU A O 1
ATOM 1483 N N . SER A 1 190 ? 3.622 -82.125 -12.159 1.00 14.30 187 SER A N 1
ATOM 1484 C CA . SER A 1 190 ? 4.483 -81.027 -11.708 1.00 14.16 187 SER A CA 1
ATOM 1485 C C . SER A 1 190 ? 3.828 -80.139 -10.641 1.00 13.00 187 SER A C 1
ATOM 1486 O O . SER A 1 190 ? 4.474 -79.262 -10.102 1.00 14.16 187 SER A O 1
ATOM 1489 N N . GLY A 1 191 ? 2.564 -80.370 -10.340 1.00 12.35 188 GLY A N 1
ATOM 1490 C CA . GLY A 1 191 ? 1.849 -79.575 -9.342 1.00 11.27 188 GLY A CA 1
ATOM 1491 C C . GLY A 1 191 ? 0.729 -78.771 -9.968 1.00 10.14 188 GLY A C 1
ATOM 1492 O O . GLY A 1 191 ? 0.594 -78.698 -11.178 1.00 10.28 188 GLY A O 1
ATOM 1493 N N . GLU A 1 192 ? -0.099 -78.177 -9.108 1.00 9.41 189 GLU A N 1
ATOM 1494 C CA . GLU A 1 192 ? -1.262 -77.419 -9.569 1.00 9.70 189 GLU A CA 1
ATOM 1495 C C . GLU A 1 192 ? -0.824 -76.208 -10.391 1.00 9.27 189 GLU A C 1
ATOM 1496 O O . GLU A 1 192 ? 0.079 -75.495 -9.997 1.00 9.30 189 GLU A O 1
ATOM 1502 N N . PRO A 1 193 ? -1.468 -75.938 -11.526 1.00 9.34 190 PRO A N 1
ATOM 1503 C CA . PRO A 1 193 ? -1.132 -74.735 -12.261 1.00 9.45 190 PRO A CA 1
ATOM 1504 C C . PRO A 1 193 ? -1.212 -73.451 -11.438 1.00 9.44 190 PRO A C 1
ATOM 1505 O O . PRO A 1 193 ? -2.062 -73.318 -10.554 1.00 9.43 190 PRO A O 1
ATOM 1509 N N . LYS A 1 194 ? -0.325 -72.511 -11.715 1.00 9.79 191 LYS A N 1
ATOM 1510 C CA . LYS A 1 194 ? -0.338 -71.221 -11.031 1.00 10.53 191 LYS A CA 1
ATOM 1511 C C . LYS A 1 194 ? -1.696 -70.539 -11.204 1.00 9.71 191 LYS A C 1
ATOM 1512 O O . LYS A 1 194 ? -2.370 -70.698 -12.222 1.00 9.71 191 LYS A O 1
ATOM 1518 N N . PRO A 1 195 ? -2.112 -69.765 -10.188 1.00 9.03 192 PRO A N 1
ATOM 1519 C CA . PRO A 1 195 ? -3.334 -68.965 -10.375 1.00 8.93 192 PRO A CA 1
ATOM 1520 C C . PRO A 1 195 ? -3.240 -67.989 -11.519 1.00 8.23 192 PRO A C 1
ATOM 1521 O O . PRO A 1 195 ? -2.158 -67.451 -11.799 1.00 8.97 192 PRO A O 1
ATOM 1525 N N . GLY A 1 196 ? -4.370 -67.744 -12.181 1.00 7.79 193 GLY A N 1
ATOM 1526 C CA . GLY A 1 196 ? -4.431 -66.667 -13.150 1.00 7.60 193 GLY A CA 1
ATOM 1527 C C . GLY A 1 196 ? -4.448 -65.280 -12.547 1.00 7.36 193 GLY A C 1
ATOM 1528 O O . GLY A 1 196 ? -4.022 -64.308 -13.166 1.00 8.21 193 GLY A O 1
ATOM 1529 N N . PHE A 1 197 ? -4.973 -65.179 -11.305 1.00 7.19 194 PHE A N 1
ATOM 1530 C CA . PHE A 1 197 ? -5.199 -63.893 -10.644 1.00 7.17 194 PHE A CA 1
ATOM 1531 C C . PHE A 1 197 ? -5.021 -64.075 -9.151 1.00 7.16 194 PHE A C 1
ATOM 1532 O O . PHE A 1 197 ? -5.522 -65.050 -8.587 1.00 6.97 194 PHE A O 1
ATOM 1540 N N . CYS A 1 198 ? -4.331 -63.136 -8.516 1.00 6.76 195 CYS A N 1
ATOM 1541 C CA . CYS A 1 198 ? -4.184 -63.084 -7.060 1.00 7.58 195 CYS A CA 1
ATOM 1542 C C . CYS A 1 198 ? -4.821 -61.827 -6.520 1.00 7.28 195 CYS A C 1
ATOM 1543 O O . CYS A 1 198 ? -4.262 -60.731 -6.593 1.00 7.38 195 CYS A O 1
ATOM 1546 N N . GLU A 1 199 ? -5.987 -62.001 -5.916 1.00 6.35 196 GLU A N 1
ATOM 1547 C CA . GLU A 1 199 ? -6.575 -60.935 -5.130 1.00 6.22 196 GLU A CA 1
ATOM 1548 C C . GLU A 1 199 ? -5.814 -60.859 -3.819 1.00 5.94 196 GLU A C 1
ATOM 1549 O O . GLU A 1 199 ? -5.365 -61.863 -3.296 1.00 6.09 196 GLU A O 1
ATOM 1555 N N . VAL A 1 200 ? -5.686 -59.651 -3.283 1.00 5.79 197 VAL A N 1
ATOM 1556 C CA . VAL A 1 200 ? -4.931 -59.484 -2.033 1.00 5.93 197 VAL A CA 1
ATOM 1557 C C . VAL A 1 200 ? -5.692 -60.062 -0.836 1.00 5.92 197 VAL A C 1
ATOM 1558 O O . VAL A 1 200 ? -5.178 -60.903 -0.078 1.00 6.63 197 VAL A O 1
ATOM 1562 N N . ILE A 1 201 ? -6.916 -59.583 -0.650 1.00 5.86 198 ILE A N 1
ATOM 1563 C CA . ILE A 1 201 ? -7.650 -59.879 0.598 1.00 5.84 198 ILE A CA 1
ATOM 1564 C C . ILE A 1 201 ? -9.145 -59.731 0.397 1.00 5.80 198 ILE A C 1
ATOM 1565 O O . ILE A 1 201 ? -9.608 -58.771 -0.229 1.00 6.02 198 ILE A O 1
ATOM 1570 N N . ASN A 1 202 ? -9.914 -60.666 0.938 1.00 5.89 199 ASN A N 1
ATOM 1571 C CA . ASN A 1 202 ? -11.361 -60.680 0.744 1.00 6.17 199 ASN A CA 1
ATOM 1572 C C . ASN A 1 202 ? -12.118 -59.694 1.644 1.00 6.13 199 ASN A C 1
ATOM 1573 O O . ASN A 1 202 ? -11.969 -59.739 2.869 1.00 6.25 199 ASN A O 1
ATOM 1578 N N . GLU A 1 203 ? -12.917 -58.790 1.054 1.00 6.21 200 GLU A N 1
ATOM 1579 C CA . GLU A 1 203 ? -13.864 -57.929 1.791 1.00 6.43 200 GLU A CA 1
ATOM 1580 C C . GLU A 1 203 ? -13.264 -57.289 3.050 1.00 6.50 200 GLU A C 1
ATOM 1581 O O . GLU A 1 203 ? -13.787 -57.409 4.164 1.00 6.45 200 GLU A O 1
ATOM 1587 N N . PRO A 1 204 ? -12.158 -56.553 2.876 1.00 6.20 201 PRO A N 1
ATOM 1588 C CA . PRO A 1 204 ? -11.436 -56.070 4.041 1.00 6.47 201 PRO A CA 1
ATOM 1589 C C . PRO A 1 204 ? -12.109 -54.973 4.841 1.00 6.71 201 PRO A C 1
ATOM 1590 O O . PRO A 1 204 ? -11.967 -54.961 6.066 1.00 6.80 201 PRO A O 1
ATOM 1594 N N . LEU A 1 205 ? -12.783 -54.038 4.181 1.00 6.75 202 LEU A N 1
ATOM 1595 C CA . LEU A 1 205 ? -13.458 -52.952 4.889 1.00 7.23 202 LEU A CA 1
ATOM 1596 C C . LEU A 1 205 ? -14.686 -53.405 5.627 1.00 7.57 202 LEU A C 1
ATOM 1597 O O . LEU A 1 205 ? -15.050 -52.772 6.615 1.00 8.00 202 LEU A O 1
ATOM 1602 N N . TRP A 1 206 ? -15.288 -54.517 5.224 1.00 7.57 203 TRP A N 1
ATOM 1603 C CA . TRP A 1 206 ? -16.311 -55.138 6.043 1.00 8.01 203 TRP A CA 1
ATOM 1604 C C . TRP A 1 206 ? -15.741 -55.440 7.437 1.00 7.98 203 TRP A C 1
ATOM 1605 O O . TRP A 1 206 ? -16.324 -55.046 8.457 1.00 8.10 203 TRP A O 1
ATOM 1616 N N . ASP A 1 207 ? -14.602 -56.128 7.497 1.00 8.13 204 ASP A N 1
ATOM 1617 C CA . ASP A 1 207 ? -14.009 -56.438 8.809 1.00 8.79 204 ASP A CA 1
ATOM 1618 C C . ASP A 1 207 ? -13.409 -55.219 9.511 1.00 8.25 204 ASP A C 1
ATOM 1619 O O . ASP A 1 207 ? -13.501 -55.108 10.739 1.00 8.24 204 ASP A O 1
ATOM 1624 N N . ILE A 1 208 ? -12.761 -54.331 8.778 1.00 7.57 205 ILE A N 1
ATOM 1625 C CA . ILE A 1 208 ? -12.066 -53.183 9.374 1.00 7.51 205 ILE A CA 1
ATOM 1626 C C . ILE A 1 208 ? -13.035 -52.128 9.894 1.00 7.81 205 ILE A C 1
ATOM 1627 O O . ILE A 1 208 ? -12.777 -51.528 10.952 1.00 8.13 205 ILE A O 1
ATOM 1632 N N . TYR A 1 209 ? -14.107 -51.873 9.159 1.00 7.95 206 TYR A N 1
ATOM 1633 C CA . TYR A 1 209 ? -14.923 -50.677 9.383 1.00 8.92 206 TYR A CA 1
ATOM 1634 C C . TYR A 1 209 ? -16.399 -50.900 9.582 1.00 8.78 206 TYR A C 1
ATOM 1635 O O . TYR A 1 209 ? -16.996 -50.220 10.419 1.00 9.27 206 TYR A O 1
ATOM 1644 N N . ASP A 1 210 ? -17.015 -51.799 8.809 1.00 8.63 207 ASP A N 1
ATOM 1645 C CA . ASP A 1 210 ? -18.487 -51.813 8.686 1.00 8.76 207 ASP A CA 1
ATOM 1646 C C . ASP A 1 210 ? -19.220 -52.861 9.480 1.00 9.32 207 ASP A C 1
ATOM 1647 O O . ASP A 1 210 ? -20.396 -52.646 9.799 1.00 10.31 207 ASP A O 1
ATOM 1652 N N . LYS A 1 211 ? -18.613 -54.000 9.757 1.00 9.87 208 LYS A N 1
ATOM 1653 C CA . LYS A 1 211 ? -19.326 -55.062 10.481 1.00 10.81 208 LYS A CA 1
ATOM 1654 C C . LYS A 1 211 ? -19.637 -54.620 11.912 1.00 11.32 208 LYS A C 1
ATOM 1655 O O . LYS A 1 211 ? -19.010 -53.708 12.438 1.00 10.98 208 LYS A O 1
ATOM 1661 N N . PRO A 1 212 ? -20.586 -55.312 12.563 1.00 12.78 209 PRO A N 1
ATOM 1662 C CA . PRO A 1 212 ? -20.822 -55.023 13.972 1.00 13.75 209 PRO A CA 1
ATOM 1663 C C . PRO A 1 212 ? -19.535 -55.172 14.781 1.00 14.31 209 PRO A C 1
ATOM 1664 O O . PRO A 1 212 ? -18.799 -56.115 14.577 1.00 15.20 209 PRO A O 1
ATOM 1668 N N . LYS A 1 213 ? -19.273 -54.209 15.658 1.00 16.59 210 LYS A N 1
ATOM 1669 C CA . LYS A 1 213 ? -18.077 -54.230 16.524 1.00 18.62 210 LYS A CA 1
ATOM 1670 C C . LYS A 1 213 ? -16.742 -54.158 15.751 1.00 15.75 210 LYS A C 1
ATOM 1671 O O . LYS A 1 213 ? -15.692 -54.531 16.265 1.00 16.83 210 LYS A O 1
ATOM 1677 N N . ALA A 1 214 ? -16.789 -53.663 14.518 1.00 13.32 211 ALA A N 1
ATOM 1678 C CA . ALA A 1 214 ? -15.565 -53.409 13.764 1.00 11.44 211 ALA A CA 1
ATOM 1679 C C . ALA A 1 214 ? -14.678 -52.421 14.523 1.00 10.76 211 ALA A C 1
ATOM 1680 O O . ALA A 1 214 ? -15.192 -51.535 15.207 1.00 11.38 211 ALA A O 1
ATOM 1682 N N . PRO A 1 215 ? -13.354 -52.520 14.368 1.00 9.13 212 PRO A N 1
ATOM 1683 C CA . PRO A 1 215 ? -12.458 -51.618 15.105 1.00 9.39 212 PRO A CA 1
ATOM 1684 C C . PRO A 1 215 ? -12.397 -50.210 14.540 1.00 9.38 212 PRO A C 1
ATOM 1685 O O . PRO A 1 215 ? -11.957 -49.299 15.228 1.00 9.86 212 PRO A O 1
ATOM 1689 N N A LYS A 1 216 ? -12.856 -50.033 13.301 0.50 9.33 213 LYS A N 1
ATOM 1690 N N B LYS A 1 216 ? -12.847 -50.028 13.300 0.50 9.34 213 LYS A N 1
ATOM 1691 C CA A LYS A 1 216 ? -12.778 -48.752 12.606 0.50 9.45 213 LYS A CA 1
ATOM 1692 C CA B LYS A 1 216 ? -12.791 -48.732 12.636 0.50 9.46 213 LYS A CA 1
ATOM 1693 C C A LYS A 1 216 ? -11.353 -48.215 12.633 0.50 9.06 213 LYS A C 1
ATOM 1694 C C B LYS A 1 216 ? -11.353 -48.206 12.622 0.50 9.07 213 LYS A C 1
ATOM 1695 O O A LYS A 1 216 ? -11.084 -47.066 12.981 0.50 9.25 213 LYS A O 1
ATOM 1696 O O B LYS A 1 216 ? -11.076 -47.046 12.927 0.50 9.25 213 LYS A O 1
ATOM 1707 N N . SER A 1 217 ? -10.430 -49.084 12.252 1.00 8.84 214 SER A N 1
ATOM 1708 C CA . SER A 1 217 ? -9.046 -48.708 12.031 1.00 8.28 214 SER A CA 1
ATOM 1709 C C . SER A 1 217 ? -8.890 -48.036 10.663 1.00 8.07 214 SER A C 1
ATOM 1710 O O . SER A 1 217 ? -9.859 -47.878 9.912 1.00 8.43 214 SER A O 1
ATOM 1713 N N . SER A 1 218 ? -7.692 -47.581 10.377 1.00 7.62 215 SER A N 1
ATOM 1714 C CA . SER A 1 218 ? -7.445 -46.771 9.185 1.00 7.74 215 SER A CA 1
ATOM 1715 C C . SER A 1 218 ? -7.833 -47.458 7.866 1.00 7.88 215 SER A C 1
ATOM 1716 O O . SER A 1 218 ? -7.437 -48.603 7.587 1.00 7.97 215 SER A O 1
ATOM 1719 N N . ILE A 1 219 ? -8.580 -46.731 7.043 1.00 7.86 216 ILE A N 1
ATOM 1720 C CA . ILE A 1 219 ? -9.002 -47.202 5.730 1.00 8.32 216 ILE A CA 1
ATOM 1721 C C . ILE A 1 219 ? -7.844 -47.068 4.738 1.00 7.91 216 ILE A C 1
ATOM 1722 O O . ILE A 1 219 ? -7.566 -48.018 3.962 1.00 8.15 216 ILE A O 1
ATOM 1727 N N . THR A 1 220 ? -7.142 -45.939 4.715 1.00 7.77 217 THR A N 1
ATOM 1728 C CA . THR A 1 220 ? -6.053 -45.791 3.767 1.00 8.26 217 THR A CA 1
ATOM 1729 C C . THR A 1 220 ? -4.858 -46.724 4.044 1.00 7.96 217 THR A C 1
ATOM 1730 O O . THR A 1 220 ? -4.119 -47.085 3.121 1.00 7.95 217 THR A O 1
ATOM 1734 N N . LYS A 1 221 ? -4.659 -47.115 5.301 1.00 7.67 218 LYS A N 1
ATOM 1735 C CA . LYS A 1 221 ? -3.637 -48.097 5.620 1.00 7.73 218 LYS A CA 1
ATOM 1736 C C . LYS A 1 221 ? -3.886 -49.419 4.874 1.00 7.40 218 LYS A C 1
ATOM 1737 O O . LYS A 1 221 ? -2.938 -50.047 4.405 1.00 6.98 218 LYS A O 1
ATOM 1743 N N A LEU A 1 222 ? -5.139 -49.841 4.786 0.50 7.17 219 LEU A N 1
ATOM 1744 N N B LEU A 1 222 ? -5.148 -49.826 4.790 0.50 7.02 219 LEU A N 1
ATOM 1745 C CA A LEU A 1 222 ? -5.488 -51.033 4.018 0.50 7.57 219 LEU A CA 1
ATOM 1746 C CA B LEU A 1 222 ? -5.552 -51.020 4.042 0.50 7.29 219 LEU A CA 1
ATOM 1747 C C A LEU A 1 222 ? -5.137 -50.855 2.541 0.50 7.61 219 LEU A C 1
ATOM 1748 C C B LEU A 1 222 ? -5.227 -50.873 2.547 0.50 7.46 219 LEU A C 1
ATOM 1749 O O A LEU A 1 222 ? -4.624 -51.771 1.880 0.50 7.37 219 LEU A O 1
ATOM 1750 O O B LEU A 1 222 ? -4.813 -51.838 1.886 0.50 7.36 219 LEU A O 1
ATOM 1759 N N . PHE A 1 223 ? -5.374 -49.655 2.012 1.00 7.67 220 PHE A N 1
ATOM 1760 C CA . PHE A 1 223 ? -4.998 -49.407 0.612 1.00 7.73 220 PHE A CA 1
ATOM 1761 C C . PHE A 1 223 ? -3.485 -49.470 0.395 1.00 8.27 220 PHE A C 1
ATOM 1762 O O . PHE A 1 223 ? -3.015 -50.075 -0.585 1.00 8.96 220 PHE A O 1
ATOM 1770 N N A GLU A 1 224 ? -2.717 -48.850 1.312 0.50 8.78 221 GLU A N 1
ATOM 1771 N N B GLU A 1 224 ? -2.696 -48.918 1.302 0.50 8.36 221 GLU A N 1
ATOM 1772 C CA A GLU A 1 224 ? -1.249 -48.922 1.277 0.50 9.25 221 GLU A CA 1
ATOM 1773 C CA B GLU A 1 224 ? -1.262 -49.030 1.149 0.50 8.55 221 GLU A CA 1
ATOM 1774 C C A GLU A 1 224 ? -0.812 -50.385 1.313 0.50 8.43 221 GLU A C 1
ATOM 1775 C C B GLU A 1 224 ? -0.774 -50.437 1.314 0.50 8.07 221 GLU A C 1
ATOM 1776 O O A GLU A 1 224 ? 0.063 -50.790 0.546 0.50 8.74 221 GLU A O 1
ATOM 1777 O O B GLU A 1 224 ? 0.183 -50.860 0.655 0.50 8.37 221 GLU A O 1
ATOM 1788 N N . PHE A 1 225 ? -1.428 -51.168 2.208 1.00 7.51 222 PHE A N 1
ATOM 1789 C CA . PHE A 1 225 ? -1.151 -52.609 2.335 1.00 7.08 222 PHE A CA 1
ATOM 1790 C C . PHE A 1 225 ? -1.227 -53.325 0.987 1.00 7.24 222 PHE A C 1
ATOM 1791 O O . PHE A 1 225 ? -0.409 -54.186 0.704 1.00 7.10 222 PHE A O 1
ATOM 1799 N N . HIS A 1 226 ? -2.173 -52.953 0.139 1.00 7.15 223 HIS A N 1
ATOM 1800 C CA . HIS A 1 226 ? -2.280 -53.579 -1.165 1.00 6.70 223 HIS A CA 1
ATOM 1801 C C . HIS A 1 226 ? -1.022 -53.389 -2.028 1.00 6.90 223 HIS A C 1
ATOM 1802 O O . HIS A 1 226 ? -0.589 -54.323 -2.689 1.00 7.11 223 HIS A O 1
ATOM 1809 N N . SER A 1 227 ? -0.446 -52.196 -2.041 1.00 7.42 224 SER A N 1
ATOM 1810 C CA . SER A 1 227 ? 0.800 -51.981 -2.803 1.00 7.63 224 SER A CA 1
ATOM 1811 C C . SER A 1 227 ? 1.922 -52.858 -2.266 1.00 7.76 224 SER A C 1
ATOM 1812 O O . SER A 1 227 ? 2.669 -53.457 -3.025 1.00 8.18 224 SER A O 1
ATOM 1815 N N . THR A 1 228 ? 2.008 -52.954 -0.939 1.00 7.63 225 THR A N 1
ATOM 1816 C CA . THR A 1 228 ? 3.054 -53.769 -0.328 1.00 8.09 225 THR A CA 1
ATOM 1817 C C . THR A 1 228 ? 2.860 -55.252 -0.637 1.00 7.99 225 THR A C 1
ATOM 1818 O O . THR A 1 228 ? 3.819 -55.960 -0.963 1.00 8.42 225 THR A O 1
ATOM 1822 N N . ILE A 1 229 ? 1.623 -55.743 -0.575 1.00 7.22 226 ILE A N 1
ATOM 1823 C CA . ILE A 1 229 ? 1.363 -57.136 -0.926 1.00 6.96 226 ILE A CA 1
ATOM 1824 C C . ILE A 1 229 ? 1.727 -57.414 -2.388 1.00 7.20 226 ILE A C 1
ATOM 1825 O O . ILE A 1 229 ? 2.386 -58.411 -2.689 1.00 7.13 226 ILE A O 1
ATOM 1830 N N . ALA A 1 230 ? 1.318 -56.529 -3.291 1.00 7.37 227 ALA A N 1
ATOM 1831 C CA . ALA A 1 230 ? 1.613 -56.724 -4.700 1.00 7.77 227 ALA A CA 1
ATOM 1832 C C . ALA A 1 230 ? 3.124 -56.829 -4.913 1.00 8.16 227 ALA A C 1
ATOM 1833 O O . ALA A 1 230 ? 3.603 -57.712 -5.658 1.00 8.28 227 ALA A O 1
ATOM 1835 N N . ALA A 1 231 ? 3.869 -55.937 -4.284 1.00 8.11 228 ALA A N 1
ATOM 1836 C CA . ALA A 1 231 ? 5.336 -55.931 -4.462 1.00 8.46 228 ALA A CA 1
ATOM 1837 C C . ALA A 1 231 ? 5.967 -57.222 -3.947 1.00 8.43 228 ALA A C 1
ATOM 1838 O O . ALA A 1 231 ? 6.870 -57.779 -4.576 1.00 8.71 228 ALA A O 1
ATOM 1840 N N A GLN A 1 232 ? 5.488 -57.720 -2.809 0.50 8.63 229 GLN A N 1
ATOM 1841 N N B GLN A 1 232 ? 5.487 -57.714 -2.806 0.50 8.13 229 GLN A N 1
ATOM 1842 C CA A GLN A 1 232 ? 6.025 -58.972 -2.258 0.50 9.01 229 GLN A CA 1
ATOM 1843 C CA B GLN A 1 232 ? 6.014 -58.965 -2.249 0.50 8.16 229 GLN A CA 1
ATOM 1844 C C A GLN A 1 232 ? 5.638 -60.184 -3.099 0.50 8.81 229 GLN A C 1
ATOM 1845 C C B GLN A 1 232 ? 5.636 -60.180 -3.091 0.50 8.33 229 GLN A C 1
ATOM 1846 O O A GLN A 1 232 ? 6.462 -61.071 -3.335 0.50 8.72 229 GLN A O 1
ATOM 1847 O O B GLN A 1 232 ? 6.463 -61.065 -3.316 0.50 8.31 229 GLN A O 1
ATOM 1858 N N . VAL A 1 233 ? 4.397 -60.241 -3.580 1.00 8.24 230 VAL A N 1
ATOM 1859 C CA . VAL A 1 233 ? 3.990 -61.349 -4.432 1.00 8.35 230 VAL A CA 1
ATOM 1860 C C . VAL A 1 233 ? 4.862 -61.378 -5.690 1.00 8.61 230 VAL A C 1
ATOM 1861 O O . VAL A 1 233 ? 5.323 -62.459 -6.085 1.00 8.67 230 VAL A O 1
ATOM 1865 N N A LYS A 1 234 ? 5.081 -60.211 -6.290 0.50 9.01 231 LYS A N 1
ATOM 1866 N N B LYS A 1 234 ? 5.097 -60.216 -6.287 0.50 8.95 231 LYS A N 1
ATOM 1867 C CA A LYS A 1 234 ? 5.860 -60.099 -7.532 0.50 9.53 231 LYS A CA 1
ATOM 1868 C CA B LYS A 1 234 ? 5.876 -60.133 -7.528 0.50 9.42 231 LYS A CA 1
ATOM 1869 C C A LYS A 1 234 ? 7.365 -60.331 -7.310 0.50 10.27 231 LYS A C 1
ATOM 1870 C C B LYS A 1 234 ? 7.379 -60.327 -7.313 0.50 10.21 231 LYS A C 1
ATOM 1871 O O A LYS A 1 234 ? 8.053 -60.825 -8.222 0.50 11.14 231 LYS A O 1
ATOM 1872 O O B LYS A 1 234 ? 8.083 -60.782 -8.231 0.50 11.08 231 LYS A O 1
ATOM 1883 N N . LYS A 1 235 ? 7.882 -60.007 -6.124 1.00 10.17 232 LYS A N 1
ATOM 1884 C CA . LYS A 1 235 ? 9.281 -60.363 -5.763 1.00 10.75 232 LYS A CA 1
ATOM 1885 C C . LYS A 1 235 ? 9.507 -61.869 -5.933 1.00 10.76 232 LYS A C 1
ATOM 1886 O O . LYS A 1 235 ? 10.525 -62.311 -6.503 1.00 12.26 232 LYS A O 1
ATOM 1892 N N . PHE A 1 236 ? 8.575 -62.679 -5.453 1.00 9.87 233 PHE A N 1
ATOM 1893 C CA . PHE A 1 236 ? 8.680 -64.119 -5.562 1.00 10.01 233 PHE A CA 1
ATOM 1894 C C . PHE A 1 236 ? 8.132 -64.718 -6.845 1.00 10.19 233 PHE A C 1
ATOM 1895 O O . PHE A 1 236 ? 8.510 -65.821 -7.217 1.00 12.09 233 PHE A O 1
ATOM 1903 N N . ASN A 1 237 ? 7.200 -64.022 -7.503 1.00 10.08 234 ASN A N 1
ATOM 1904 C CA . ASN A 1 237 ? 6.454 -64.537 -8.665 1.00 10.61 234 ASN A CA 1
ATOM 1905 C C . ASN A 1 237 ? 6.265 -63.398 -9.658 1.00 11.79 234 ASN A C 1
ATOM 1906 O O . ASN A 1 237 ? 5.212 -62.760 -9.715 1.00 11.24 234 ASN A O 1
ATOM 1911 N N . PRO A 1 238 ? 7.310 -63.069 -10.442 1.00 13.18 235 PRO A N 1
ATOM 1912 C CA . PRO A 1 238 ? 7.306 -61.842 -11.230 1.00 14.62 235 PRO A CA 1
ATOM 1913 C C . PRO A 1 238 ? 6.136 -61.635 -12.201 1.00 15.21 235 PRO A C 1
ATOM 1914 O O . PRO A 1 238 ? 5.721 -60.504 -12.409 1.00 17.76 235 PRO A O 1
ATOM 1918 N N . ASP A 1 239 ? 5.607 -62.706 -12.736 1.00 16.86 236 ASP A N 1
ATOM 1919 C CA . ASP A 1 239 ? 4.534 -62.535 -13.720 1.00 18.10 236 ASP A CA 1
ATOM 1920 C C . ASP A 1 239 ? 3.098 -62.550 -13.158 1.00 15.86 236 ASP A C 1
ATOM 1921 O O . ASP A 1 239 ? 2.148 -62.439 -13.933 1.00 17.71 236 ASP A O 1
ATOM 1926 N N A MET A 1 240 ? 2.949 -62.729 -11.853 0.75 13.31 237 MET A N 1
ATOM 1927 N N B MET A 1 240 ? 2.937 -62.561 -11.824 0.25 13.54 237 MET A N 1
ATOM 1928 C CA A MET A 1 240 ? 1.615 -62.895 -11.288 0.75 12.01 237 MET A CA 1
ATOM 1929 C CA B MET A 1 240 ? 1.611 -62.701 -11.173 0.25 12.05 237 MET A CA 1
ATOM 1930 C C A MET A 1 240 ? 0.872 -61.527 -11.412 0.75 12.04 237 MET A C 1
ATOM 1931 C C B MET A 1 240 ? 0.755 -61.421 -11.106 0.25 11.63 237 MET A C 1
ATOM 1932 O O A MET A 1 240 ? 1.520 -60.451 -11.429 0.75 13.67 237 MET A O 1
ATOM 1933 O O B MET A 1 240 ? 1.158 -60.375 -10.508 0.25 11.89 237 MET A O 1
ATOM 1942 N N . LYS A 1 241 ? -0.448 -61.573 -11.631 1.00 10.19 238 LYS A N 1
ATOM 1943 C CA . LYS A 1 241 ? -1.375 -60.438 -11.610 1.00 9.94 238 LYS A CA 1
ATOM 1944 C C . LYS A 1 241 ? -1.947 -60.318 -10.200 1.00 8.49 238 LYS A C 1
ATOM 1945 O O . LYS A 1 241 ? -2.410 -61.325 -9.635 1.00 8.37 238 LYS A O 1
ATOM 1951 N N . VAL A 1 242 ? -1.898 -59.106 -9.651 1.00 7.29 239 VAL A N 1
ATOM 1952 C CA . VAL A 1 242 ? -2.413 -58.819 -8.300 1.00 7.15 239 VAL A CA 1
ATOM 1953 C C . VAL A 1 242 ? -3.497 -57.745 -8.394 1.00 6.98 239 VAL A C 1
ATOM 1954 O O . VA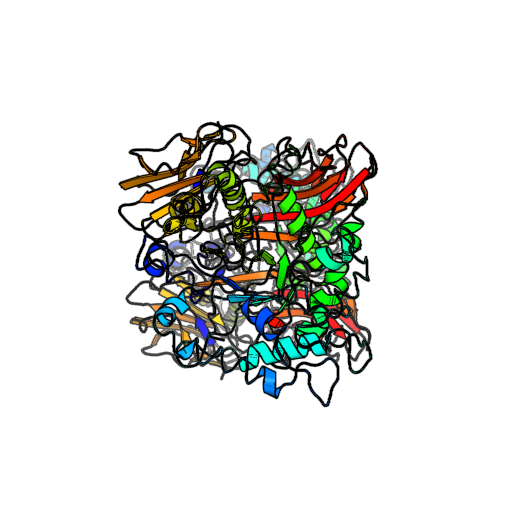L A 1 242 ? -3.371 -56.791 -9.176 1.00 7.32 239 VAL A O 1
ATOM 1958 N N . GLY A 1 243 ? -4.547 -57.883 -7.577 1.00 6.41 240 GLY A N 1
ATOM 1959 C CA . GLY A 1 243 ? -5.642 -56.937 -7.607 1.00 6.48 240 GLY A CA 1
ATOM 1960 C C . GLY A 1 243 ? -6.298 -56.712 -6.249 1.00 6.36 240 GLY A C 1
ATOM 1961 O O . GLY A 1 243 ? -6.047 -57.411 -5.277 1.00 6.97 240 GLY A O 1
ATOM 1962 N N . GLY A 1 244 ? -7.185 -55.712 -6.240 1.00 6.06 241 GLY A N 1
ATOM 1963 C CA . GLY A 1 244 ? -7.894 -55.326 -5.018 1.00 6.33 241 GLY A CA 1
ATOM 1964 C C . GLY A 1 244 ? -9.006 -54.343 -5.324 1.00 6.34 241 GLY A C 1
ATOM 1965 O O . GLY A 1 244 ? -9.196 -53.973 -6.486 1.00 6.22 241 GLY A O 1
ATOM 1966 N N . TYR A 1 245 ? -9.757 -53.904 -4.318 1.00 6.50 242 TYR A N 1
ATOM 1967 C CA . TYR A 1 245 ? -9.622 -54.318 -2.923 1.00 6.48 242 TYR A CA 1
ATOM 1968 C C . TYR A 1 245 ? -10.649 -55.349 -2.491 1.00 6.53 242 TYR A C 1
ATOM 1969 O O . TYR A 1 245 ? -10.729 -55.661 -1.318 1.00 6.96 242 TYR A O 1
ATOM 1978 N N A CYS A 1 246 ? -11.397 -55.912 -3.456 0.50 6.42 243 CYS A N 1
ATOM 1979 N N B CYS A 1 246 ? -11.425 -55.887 -3.439 0.50 6.80 243 CYS A N 1
ATOM 1980 C CA A CYS A 1 246 ? -12.330 -57.025 -3.243 0.50 6.44 243 CYS A CA 1
ATOM 1981 C CA B CYS A 1 246 ? -12.285 -57.019 -3.162 0.50 7.03 243 CYS A CA 1
ATOM 1982 C C A CYS A 1 246 ? -13.471 -56.588 -2.339 0.50 6.41 243 CYS A C 1
ATOM 1983 C C B CYS A 1 246 ? -13.499 -56.601 -2.337 0.50 6.75 243 CYS A C 1
ATOM 1984 O O A CYS A 1 246 ? -13.742 -57.178 -1.297 0.50 6.50 243 CYS A O 1
ATOM 1985 O O B CYS A 1 246 ? -13.869 -57.244 -1.356 0.50 6.83 243 CYS A O 1
ATOM 1990 N N . THR A 1 247 ? -14.116 -55.512 -2.759 1.00 6.26 244 THR A N 1
ATOM 1991 C CA . THR A 1 247 ? -15.091 -54.780 -1.945 1.00 6.38 244 THR A CA 1
ATOM 1992 C C . THR A 1 247 ? -16.377 -55.558 -1.689 1.00 6.30 244 THR A C 1
ATOM 1993 O O . THR A 1 247 ? -17.042 -55.979 -2.620 1.00 6.27 244 THR A O 1
ATOM 1997 N N . ALA A 1 248 ? -16.783 -55.670 -0.436 1.00 6.20 245 ALA A N 1
ATOM 1998 C CA . ALA A 1 248 ? -18.030 -56.344 -0.066 1.00 6.57 245 ALA A CA 1
ATOM 1999 C C . ALA A 1 248 ? -19.267 -55.643 -0.591 1.00 6.69 245 ALA A C 1
ATOM 2000 O O . ALA A 1 248 ? -20.173 -56.318 -1.119 1.00 7.04 245 ALA A O 1
ATOM 2002 N N . PHE A 1 249 ? -19.294 -54.311 -0.444 1.00 6.98 246 PHE A N 1
ATOM 2003 C CA . PHE A 1 249 ? -20.487 -53.499 -0.710 1.00 7.28 246 PHE A CA 1
ATOM 2004 C C . PHE A 1 249 ? -20.058 -52.153 -1.263 1.00 7.16 246 PHE A C 1
ATOM 2005 O O . PHE A 1 249 ? -19.893 -51.199 -0.520 1.00 7.24 246 PHE A O 1
ATOM 2013 N N . PRO A 1 250 ? -19.803 -52.070 -2.589 1.00 6.90 247 PRO A N 1
ATOM 2014 C CA . PRO A 1 250 ? -19.362 -50.812 -3.216 1.00 7.07 247 PRO A CA 1
ATOM 2015 C C . PRO A 1 250 ? -20.550 -49.885 -3.358 1.00 7.54 247 PRO A C 1
ATOM 2016 O O . PRO A 1 250 ? -21.356 -50.052 -4.280 1.00 7.85 247 PRO A O 1
ATOM 2020 N N . ASP A 1 251 ? -20.689 -48.971 -2.398 1.00 8.04 248 ASP A N 1
ATOM 2021 C CA . ASP A 1 251 ? -21.884 -48.151 -2.194 1.00 8.50 248 ASP A CA 1
ATOM 2022 C C . ASP A 1 251 ? -21.507 -46.671 -2.247 1.00 8.19 248 ASP A C 1
ATOM 2023 O O . ASP A 1 251 ? -21.457 -45.968 -1.228 1.00 8.92 248 ASP A O 1
ATOM 2028 N N . PHE A 1 252 ? -21.256 -46.175 -3.445 1.00 8.05 249 PHE A N 1
ATOM 2029 C CA . PHE A 1 252 ? -20.476 -44.956 -3.611 1.00 7.92 249 PHE A CA 1
ATOM 2030 C C . PHE A 1 252 ? -21.195 -43.682 -3.177 1.00 7.93 249 PHE A C 1
ATOM 2031 O O . PHE A 1 252 ? -20.543 -42.711 -2.737 1.00 8.59 249 PHE A O 1
ATOM 2039 N N . GLU A 1 253 ? -22.516 -43.685 -3.287 1.00 8.24 250 GLU A N 1
ATOM 2040 C CA . GLU A 1 253 ? -23.316 -42.486 -3.046 1.00 8.76 250 GLU A CA 1
ATOM 2041 C C . GLU A 1 253 ? -23.483 -42.207 -1.566 1.00 9.32 250 GLU A C 1
ATOM 2042 O O . GLU A 1 253 ? -23.919 -41.106 -1.187 1.00 9.80 250 GLU A O 1
ATOM 2048 N N . LEU A 1 254 ? -23.214 -43.168 -0.717 1.00 9.16 251 LEU A N 1
ATOM 2049 C CA . LEU A 1 254 ? -23.515 -42.990 0.729 1.00 9.68 251 LEU A CA 1
ATOM 2050 C C . LEU A 1 254 ? -22.728 -41.824 1.310 1.00 9.98 251 LEU A C 1
ATOM 2051 O O . LEU A 1 254 ? -21.647 -41.464 0.847 1.00 9.89 251 LEU A O 1
ATOM 2056 N N . GLN A 1 255 ? -23.324 -41.228 2.345 1.00 10.32 252 GLN A N 1
ATOM 2057 C CA . GLN A 1 255 ? -22.823 -39.990 2.956 1.00 11.07 252 GLN A CA 1
ATOM 2058 C C . GLN A 1 255 ? -22.540 -38.882 1.928 1.00 10.43 252 GLN A C 1
ATOM 2059 O O . GLN A 1 255 ? -21.486 -38.233 1.946 1.00 9.83 252 GLN A O 1
ATOM 2065 N N . ASN A 1 256 ? -23.477 -38.704 0.995 1.00 10.89 253 ASN A N 1
ATOM 2066 C CA . ASN A 1 256 ? -23.353 -37.662 -0.040 1.00 11.53 253 ASN A CA 1
ATOM 2067 C C . ASN A 1 256 ? -22.064 -37.778 -0.863 1.00 10.58 253 ASN A C 1
ATOM 2068 O O . ASN A 1 256 ? -21.393 -36.798 -1.165 1.00 10.95 253 ASN A O 1
ATOM 2073 N N . PHE A 1 257 ? -21.753 -39.022 -1.225 1.00 9.65 254 PHE A N 1
ATOM 2074 C CA . PHE A 1 257 ? -20.498 -39.420 -1.897 1.00 9.43 254 PHE A CA 1
ATOM 2075 C C . PHE A 1 257 ? -19.237 -39.345 -1.075 1.00 9.47 254 PHE A C 1
ATOM 2076 O O . PHE A 1 257 ? -18.140 -39.573 -1.596 1.00 9.59 254 PHE A O 1
ATOM 2084 N N . GLY A 1 258 ? -19.371 -39.089 0.230 1.00 9.20 255 GLY A N 1
ATOM 2085 C CA . GLY A 1 258 ? -18.265 -39.244 1.134 1.00 8.71 255 GLY A CA 1
ATOM 2086 C C . GLY A 1 258 ? -17.703 -40.666 1.142 1.00 8.36 255 GLY A C 1
ATOM 2087 O O . GLY A 1 258 ? -16.534 -40.862 1.376 1.00 9.08 255 GLY A O 1
ATOM 2088 N N . ARG A 1 259 ? -18.562 -41.653 0.898 1.00 8.49 256 ARG A N 1
ATOM 2089 C CA . ARG A 1 259 ? -18.074 -43.054 0.875 1.00 8.55 256 ARG A CA 1
ATOM 2090 C C . ARG A 1 259 ? -17.176 -43.316 -0.328 1.00 8.36 256 ARG A C 1
ATOM 2091 O O . ARG A 1 259 ? -16.106 -43.924 -0.177 1.00 9.16 256 ARG A O 1
ATOM 2099 N N . TRP A 1 260 ? -17.598 -42.837 -1.493 1.00 8.05 257 TRP A N 1
ATOM 2100 C CA . TRP A 1 260 ? -16.727 -42.826 -2.667 1.00 7.97 257 TRP A CA 1
ATOM 2101 C C . TRP A 1 260 ? -15.397 -42.136 -2.358 1.00 8.03 257 TRP A C 1
ATOM 2102 O O . TRP A 1 260 ? -14.302 -42.661 -2.616 1.00 7.54 257 TRP A O 1
ATOM 2113 N N . ASN A 1 261 ? -15.482 -40.916 -1.814 1.00 8.03 258 ASN A N 1
ATOM 2114 C CA . ASN A 1 261 ? -14.289 -40.115 -1.591 1.00 9.08 258 ASN A CA 1
ATOM 2115 C C . ASN A 1 261 ? -13.306 -40.722 -0.600 1.00 8.70 258 ASN A C 1
ATOM 2116 O O . ASN A 1 261 ? -12.106 -40.557 -0.786 1.00 9.65 258 ASN A O 1
ATOM 2121 N N . ALA A 1 262 ? -13.821 -41.446 0.397 1.00 8.65 259 ALA A N 1
ATOM 2122 C CA . ALA A 1 262 ? -12.971 -42.052 1.425 1.00 8.48 259 ALA A CA 1
ATOM 2123 C C . ALA A 1 262 ? -12.397 -43.420 1.054 1.00 8.22 259 ALA A C 1
ATOM 2124 O O . ALA A 1 262 ? -11.421 -43.852 1.653 1.00 8.13 259 ALA A O 1
ATOM 2126 N N . ARG A 1 263 ? -13.032 -44.098 0.089 1.00 7.60 260 ARG A N 1
ATOM 2127 C CA . ARG A 1 263 ? -12.755 -45.508 -0.181 1.00 7.80 260 ARG A CA 1
ATOM 2128 C C . ARG A 1 263 ? -12.215 -45.690 -1.604 1.00 7.29 260 ARG A C 1
ATOM 2129 O O . ARG A 1 263 ? -11.010 -45.526 -1.801 1.00 7.65 260 ARG A O 1
ATOM 2137 N N . TRP A 1 264 ? -13.064 -45.985 -2.587 1.00 7.02 261 TRP A N 1
ATOM 2138 C CA . TRP A 1 264 ? -12.561 -46.224 -3.956 1.00 7.49 261 TRP A CA 1
ATOM 2139 C C . TRP A 1 264 ? -11.717 -45.088 -4.536 1.00 7.17 261 TRP A C 1
ATOM 2140 O O . TRP A 1 264 ? -10.703 -45.351 -5.203 1.00 7.20 261 TRP A O 1
ATOM 2151 N N A LYS A 1 265 ? -12.087 -43.831 -4.279 0.50 7.42 262 LYS A N 1
ATOM 2152 N N B LYS A 1 265 ? -12.084 -43.834 -4.279 0.50 7.36 262 LYS A N 1
ATOM 2153 C CA A LYS A 1 265 ? -11.251 -42.723 -4.743 0.50 8.00 262 LYS A CA 1
ATOM 2154 C CA B LYS A 1 265 ? -11.232 -42.747 -4.742 0.50 7.88 262 LYS A CA 1
ATOM 2155 C C A LYS A 1 265 ? -9.822 -42.851 -4.186 0.50 7.81 262 LYS A C 1
ATOM 2156 C C B LYS A 1 265 ? -9.811 -42.878 -4.188 0.50 7.74 262 LYS A C 1
ATOM 2157 O O A LYS A 1 265 ? -8.839 -42.723 -4.920 0.50 7.71 262 LYS A O 1
ATOM 2158 O O B LYS A 1 265 ? -8.823 -42.752 -4.918 0.50 7.63 262 LYS A O 1
ATOM 2169 N N . GLN A 1 266 ? -9.714 -43.064 -2.876 1.00 7.64 263 GLN A N 1
ATOM 2170 C CA . GLN A 1 266 ? -8.425 -43.212 -2.223 1.00 7.66 263 GLN A CA 1
ATOM 2171 C C . GLN A 1 266 ? -7.678 -44.450 -2.653 1.00 7.18 263 GLN A C 1
ATOM 2172 O O . GLN A 1 266 ? -6.452 -44.411 -2.776 1.00 7.53 263 GLN A O 1
ATOM 2178 N N . PHE A 1 267 ? -8.388 -45.568 -2.863 1.00 6.95 264 PHE A N 1
ATOM 2179 C CA . PHE A 1 267 ? -7.716 -46.771 -3.310 1.00 7.14 264 PHE A CA 1
ATOM 2180 C C . PHE A 1 267 ? -7.076 -46.572 -4.698 1.00 6.95 264 PHE A C 1
ATOM 2181 O O . PHE A 1 267 ? -5.921 -46.922 -4.917 1.00 7.32 264 PHE A O 1
ATOM 2189 N N . ILE A 1 268 ? -7.813 -45.926 -5.607 1.00 6.98 265 ILE A N 1
ATOM 2190 C CA . ILE A 1 268 ? -7.260 -45.622 -6.915 1.00 7.26 265 ILE A CA 1
ATOM 2191 C C . ILE A 1 268 ? -6.059 -44.688 -6.759 1.00 7.23 265 ILE A C 1
ATOM 2192 O O . ILE A 1 268 ? -5.028 -44.921 -7.406 1.00 7.41 265 ILE A O 1
ATOM 2197 N N . ASP A 1 269 ? -6.187 -43.655 -5.913 1.00 7.70 266 ASP A N 1
ATOM 2198 C CA . ASP A 1 269 ? -5.089 -42.697 -5.742 1.00 8.61 266 ASP A CA 1
ATOM 2199 C C . ASP A 1 269 ? -3.838 -43.308 -5.121 1.00 8.81 266 ASP A C 1
ATOM 2200 O O . ASP A 1 269 ? -2.733 -42.935 -5.474 1.00 9.91 266 ASP A O 1
ATOM 2205 N N . ILE A 1 270 ? -4.022 -44.242 -4.201 1.00 8.59 267 ILE A N 1
ATOM 2206 C CA . ILE A 1 270 ? -2.904 -44.817 -3.433 1.00 8.59 267 ILE A CA 1
ATOM 2207 C C . ILE A 1 270 ? -2.275 -46.022 -4.106 1.00 8.68 267 ILE A C 1
ATOM 2208 O O . ILE A 1 270 ? -1.046 -46.094 -4.241 1.00 10.01 267 ILE A O 1
ATOM 2213 N N . ALA A 1 271 ? -3.116 -46.974 -4.525 1.00 8.19 268 ALA A N 1
ATOM 2214 C CA . ALA A 1 271 ? -2.648 -48.289 -4.965 1.00 8.04 268 ALA A CA 1
ATOM 2215 C C . ALA A 1 271 ? -3.007 -48.571 -6.424 1.00 7.82 268 ALA A C 1
ATOM 2216 O O . ALA A 1 271 ? -2.558 -49.586 -6.949 1.00 8.01 268 ALA A O 1
ATOM 2218 N N . GLY A 1 272 ? -3.810 -47.735 -7.076 1.00 8.05 269 GLY A N 1
ATOM 2219 C CA . GLY A 1 272 ? -4.280 -48.071 -8.417 1.00 8.29 269 GLY A CA 1
ATOM 2220 C C . GLY A 1 272 ? -3.193 -48.407 -9.415 1.00 9.00 269 GLY A C 1
ATOM 2221 O O . GLY A 1 272 ? -3.297 -49.358 -10.178 1.00 9.25 269 GLY A O 1
ATOM 2222 N N . LYS A 1 273 ? -2.137 -47.618 -9.399 1.00 9.89 270 LYS A N 1
ATOM 2223 C CA . LYS A 1 273 ? -1.004 -47.830 -10.294 1.00 11.36 270 LYS A CA 1
ATOM 2224 C C . LYS A 1 273 ? -0.280 -49.150 -10.062 1.00 11.22 270 LYS A C 1
ATOM 2225 O O . LYS A 1 273 ? 0.427 -49.609 -10.955 1.00 13.09 270 LYS A O 1
ATOM 2231 N N . ASP A 1 274 ? -0.425 -49.730 -8.872 1.00 9.88 271 ASP A N 1
ATOM 2232 C CA . ASP A 1 274 ? 0.239 -50.974 -8.519 1.00 9.69 271 ASP A CA 1
ATOM 2233 C C . ASP A 1 274 ? -0.623 -52.212 -8.736 1.00 9.13 271 ASP A C 1
ATOM 2234 O O . ASP A 1 274 ? -0.122 -53.325 -8.635 1.00 9.43 271 ASP A O 1
ATOM 2239 N N . MET A 1 275 ? -1.902 -52.029 -9.031 1.00 8.21 272 MET A N 1
ATOM 2240 C CA . MET A 1 275 ? -2.819 -53.146 -9.247 1.00 8.22 272 MET A CA 1
ATOM 2241 C C . MET A 1 275 ? -2.864 -53.504 -10.729 1.00 8.11 272 MET A C 1
ATOM 2242 O O . MET A 1 275 ? -2.993 -52.624 -11.595 1.00 9.12 272 MET A O 1
ATOM 2247 N N . ASP A 1 276 ? -2.796 -54.800 -11.032 1.00 7.45 273 ASP A N 1
ATOM 2248 C CA . ASP A 1 276 ? -3.087 -55.288 -12.401 1.00 7.85 273 ASP A CA 1
ATOM 2249 C C . ASP A 1 276 ? -4.560 -55.306 -12.735 1.00 7.57 273 ASP A C 1
ATOM 2250 O O . ASP A 1 276 ? -4.933 -55.246 -13.901 1.00 8.44 273 ASP A O 1
ATOM 2255 N N . PHE A 1 277 ? -5.409 -55.475 -11.719 1.00 6.70 274 PHE A N 1
ATOM 2256 C CA . PHE A 1 277 ? -6.851 -55.494 -11.930 1.00 6.68 274 PHE A CA 1
ATOM 2257 C C . PHE A 1 277 ? -7.522 -54.975 -10.667 1.00 6.44 274 PHE A C 1
ATOM 2258 O O . PHE A 1 277 ? -6.911 -54.967 -9.580 1.00 6.57 274 PHE A O 1
ATOM 2266 N N . PHE A 1 278 ? -8.749 -54.488 -10.846 1.00 6.26 275 PHE A N 1
ATOM 2267 C CA . PHE A 1 278 ? -9.628 -54.097 -9.742 1.00 6.64 275 PHE A CA 1
ATOM 2268 C C . PHE A 1 278 ? -10.618 -55.214 -9.517 1.00 6.59 275 PHE A C 1
ATOM 2269 O O . PHE A 1 278 ? -10.967 -55.926 -10.468 1.00 6.82 275 PHE A O 1
ATOM 2277 N N . THR A 1 279 ? -11.072 -55.374 -8.281 1.00 6.39 276 THR A N 1
ATOM 2278 C CA . THR A 1 279 ? -12.000 -56.438 -7.956 1.00 6.60 276 THR A CA 1
ATOM 2279 C C . THR A 1 279 ? -13.017 -55.981 -6.911 1.00 6.48 276 THR A C 1
ATOM 2280 O O . THR A 1 279 ? -12.644 -55.297 -5.917 1.00 6.27 276 THR A O 1
ATOM 2284 N N . ILE A 1 280 ? -14.285 -56.320 -7.167 1.00 6.33 277 ILE A N 1
ATOM 2285 C CA . ILE A 1 280 ? -15.411 -55.990 -6.309 1.00 6.55 277 ILE A CA 1
ATOM 2286 C C . ILE A 1 280 ? -16.351 -57.172 -6.227 1.00 6.69 277 ILE A C 1
ATOM 2287 O O . ILE A 1 280 ? -16.293 -58.092 -7.046 1.00 6.66 277 ILE A O 1
ATOM 2292 N N . HIS A 1 281 ? -17.234 -57.145 -5.235 1.00 6.60 278 HIS A N 1
ATOM 2293 C CA . HIS A 1 281 ? -18.381 -58.031 -5.136 1.00 6.71 278 HIS A CA 1
ATOM 2294 C C . HIS A 1 281 ? -19.655 -57.257 -5.338 1.00 6.56 278 HIS A C 1
ATOM 2295 O O . HIS A 1 281 ? -19.753 -56.123 -4.930 1.00 7.24 278 HIS A O 1
ATOM 2302 N N . LEU A 1 282 ? -20.638 -57.869 -5.996 1.00 6.50 279 LEU A N 1
ATOM 2303 C CA . LEU A 1 282 ? -21.914 -57.183 -6.315 1.00 6.76 279 LEU A CA 1
ATOM 2304 C C . LEU A 1 282 ? -23.092 -58.068 -5.946 1.00 7.04 279 LEU A C 1
ATOM 2305 O O . LEU A 1 282 ? -23.367 -59.070 -6.624 1.00 7.00 279 LEU A O 1
ATOM 2310 N N A TYR A 1 283 ? -23.812 -57.668 -4.905 0.50 6.73 280 TYR A N 1
ATOM 2311 N N B TYR A 1 283 ? -23.770 -57.726 -4.839 0.50 7.76 280 TYR A N 1
ATOM 2312 C CA A TYR A 1 283 ? -24.968 -58.418 -4.460 0.50 6.80 280 TYR A CA 1
ATOM 2313 C CA B TYR A 1 283 ? -24.977 -58.445 -4.384 0.50 8.61 280 TYR A CA 1
ATOM 2314 C C A TYR A 1 283 ? -26.229 -57.570 -4.436 0.50 7.12 280 TYR A C 1
ATOM 2315 C C B TYR A 1 283 ? -26.225 -57.566 -4.444 0.50 8.14 280 TYR A C 1
ATOM 2316 O O A TYR A 1 283 ? -26.271 -56.476 -3.855 0.50 7.16 280 TYR A O 1
ATOM 2317 O O B TYR A 1 283 ? -26.257 -56.446 -3.913 0.50 8.11 280 TYR A O 1
ATOM 2334 N N . ASP A 1 284 ? -27.266 -58.106 -5.063 1.00 7.47 281 ASP A N 1
ATOM 2335 C CA . ASP A 1 284 ? -28.628 -57.591 -4.908 1.00 7.75 281 ASP A CA 1
ATOM 2336 C C . ASP A 1 284 ? -29.127 -57.980 -3.522 1.00 8.10 281 ASP A C 1
ATOM 2337 O O . ASP A 1 284 ? -28.752 -59.019 -2.982 1.00 7.99 281 ASP A O 1
ATOM 2342 N N . PHE A 1 285 ? -29.992 -57.135 -2.985 1.00 8.65 282 PHE A N 1
ATOM 2343 C CA . PHE A 1 285 ? -30.710 -57.430 -1.726 1.00 8.98 282 PHE A CA 1
ATOM 2344 C C . PHE A 1 285 ? -32.217 -57.574 -2.006 1.00 9.14 282 PHE A C 1
ATOM 2345 O O . PHE A 1 285 ? -32.992 -56.624 -1.812 1.00 9.78 282 PHE A O 1
ATOM 2353 N N . PRO A 1 286 ? -32.666 -58.753 -2.449 1.00 8.99 283 PRO A N 1
ATOM 2354 C CA . PRO A 1 286 ? -34.108 -58.932 -2.723 1.00 9.69 283 PRO A CA 1
ATOM 2355 C C . PRO A 1 286 ? -35.000 -58.995 -1.498 1.00 10.51 283 PRO A C 1
ATOM 2356 O O . PRO A 1 286 ? -36.214 -58.862 -1.654 1.00 11.47 283 PRO A O 1
ATOM 2360 N N . CYS A 1 287 ? -34.444 -59.186 -0.316 1.00 10.71 284 CYS A N 1
ATOM 2361 C CA . CYS A 1 287 ? -35.274 -59.391 0.881 1.00 11.02 284 CYS A CA 1
ATOM 2362 C C . CYS A 1 287 ? -34.473 -59.113 2.148 1.00 11.01 284 CYS A C 1
ATOM 2363 O O . CYS A 1 287 ? -33.996 -60.030 2.805 1.00 10.78 284 CYS A O 1
ATOM 2366 N N . LYS A 1 288 ? -34.296 -57.831 2.435 1.00 12.33 285 LYS A N 1
ATOM 2367 C CA . LYS A 1 288 ? -33.611 -57.394 3.650 1.00 13.99 285 LYS A CA 1
ATOM 2368 C C . LYS A 1 288 ? -34.643 -56.715 4.530 1.00 15.35 285 LYS A C 1
ATOM 2369 O O . LYS A 1 288 ? -35.023 -55.561 4.289 1.00 15.50 285 LYS A O 1
ATOM 2375 N N . ASP A 1 289 ? -35.124 -57.460 5.520 1.00 17.23 286 ASP A N 1
ATOM 2376 C CA . ASP A 1 289 ? -36.239 -57.011 6.378 1.00 19.43 286 ASP A CA 1
ATOM 2377 C C . ASP A 1 289 ? -37.429 -56.551 5.518 1.00 19.39 286 ASP A C 1
ATOM 2378 O O . ASP A 1 289 ? -38.008 -55.473 5.755 1.00 20.18 286 ASP A O 1
ATOM 2383 N N . GLY A 1 290 ? -37.758 -57.341 4.496 1.00 18.42 287 GLY A N 1
ATOM 2384 C CA . GLY A 1 290 ? -38.868 -57.072 3.598 1.00 18.47 287 GLY A CA 1
ATOM 2385 C C . GLY A 1 290 ? -38.633 -56.018 2.521 1.00 18.37 287 GLY A C 1
ATOM 2386 O O . GLY A 1 290 ? -39.536 -55.753 1.724 1.00 20.67 287 GLY A O 1
ATOM 2387 N N . LYS A 1 291 ? -37.426 -55.459 2.471 1.00 18.00 288 LYS A N 1
ATOM 2388 C CA . LYS A 1 291 ? -37.075 -54.430 1.498 1.00 17.31 288 LYS A CA 1
ATOM 2389 C C . LYS A 1 291 ? -36.303 -55.019 0.317 1.00 15.47 288 LYS A C 1
ATOM 2390 O O . LYS A 1 291 ? -35.578 -56.031 0.463 1.00 14.64 288 LYS A O 1
ATOM 2396 N N A GLN A 1 292 ? -36.517 -54.424 -0.860 0.50 14.27 289 GLN A N 1
ATOM 2397 N N B GLN A 1 292 ? -36.473 -54.365 -0.829 0.50 14.73 289 GLN A N 1
ATOM 2398 C CA A GLN A 1 292 ? -35.896 -54.856 -2.128 0.50 13.60 289 GLN A CA 1
ATOM 2399 C CA B GLN A 1 292 ? -35.761 -54.691 -2.060 0.50 14.35 289 GLN A CA 1
ATOM 2400 C C A GLN A 1 292 ? -34.952 -53.781 -2.648 0.50 13.03 289 GLN A C 1
ATOM 2401 C C B GLN A 1 292 ? -34.787 -53.571 -2.400 0.50 13.97 289 GLN A C 1
ATOM 2402 O O A GLN A 1 292 ? -35.399 -52.773 -3.202 0.50 12.87 289 GLN A O 1
ATOM 2403 O O B GLN A 1 292 ? -35.172 -52.425 -2.650 0.50 13.13 289 GLN A O 1
ATOM 2414 N N A MET A 1 293 ? -33.648 -53.995 -2.462 0.50 12.30 290 MET A N 1
ATOM 2415 N N B MET A 1 293 ? -33.504 -53.895 -2.395 0.50 13.07 290 MET A N 1
ATOM 2416 C CA A MET A 1 293 ? -32.631 -53.011 -2.831 0.50 12.37 290 MET A CA 1
ATOM 2417 C CA B MET A 1 293 ? -32.506 -52.930 -2.813 0.50 13.20 290 MET A CA 1
ATOM 2418 C C A MET A 1 293 ? -31.687 -53.637 -3.847 0.50 11.38 290 MET A C 1
ATOM 2419 C C B MET A 1 293 ? -31.633 -53.603 -3.847 0.50 11.78 290 MET A C 1
ATOM 2420 O O A MET A 1 293 ? -30.823 -54.461 -3.510 0.50 11.32 290 MET A O 1
ATOM 2421 O O B MET A 1 293 ? -30.771 -54.432 -3.522 0.50 11.66 290 MET A O 1
ATOM 2430 N N . TYR A 1 294 ? -31.889 -53.266 -5.104 1.00 10.40 291 TYR A N 1
ATOM 2431 C CA . TYR A 1 294 ? -31.201 -53.901 -6.232 1.00 9.65 291 TYR A CA 1
ATOM 2432 C C . TYR A 1 294 ? -30.014 -53.118 -6.739 1.00 9.32 291 TYR A C 1
ATOM 2433 O O . TYR A 1 294 ? -30.002 -51.880 -6.727 1.00 10.84 291 TYR A O 1
ATOM 2442 N N . ARG A 1 295 ? -29.002 -53.868 -7.161 1.00 8.41 292 ARG A N 1
ATOM 2443 C CA . ARG A 1 295 ? -27.920 -53.361 -7.987 1.00 8.03 292 ARG A CA 1
ATOM 2444 C C . ARG A 1 295 ? -28.225 -53.600 -9.476 1.00 7.74 292 ARG A C 1
ATOM 2445 O O . ARG A 1 295 ? -27.883 -52.762 -10.329 1.00 7.36 292 ARG A O 1
ATOM 2453 N N . LYS A 1 296 ? -28.794 -54.768 -9.803 1.00 7.64 293 LYS A N 1
ATOM 2454 C CA . LYS A 1 296 ? -29.126 -55.056 -11.186 1.00 7.58 293 LYS A CA 1
ATOM 2455 C C . LYS A 1 296 ? -29.950 -53.910 -11.757 1.00 7.67 293 LYS A C 1
ATOM 2456 O O . LYS A 1 296 ? -30.771 -53.290 -11.054 1.00 7.74 293 LYS A O 1
ATOM 2462 N N . GLY A 1 297 ? -29.672 -53.573 -13.006 1.00 7.34 294 GLY A N 1
ATOM 2463 C CA . GLY A 1 297 ? -30.196 -52.358 -13.610 1.00 7.74 294 GLY A CA 1
ATOM 2464 C C . GLY A 1 297 ? -29.270 -51.186 -13.475 1.00 7.68 294 GLY A C 1
ATOM 2465 O O . GLY A 1 297 ? -28.044 -51.345 -13.498 1.00 7.90 294 GLY A O 1
ATOM 2466 N N . SER A 1 298 ? -29.827 -49.975 -13.364 1.00 7.90 295 SER A N 1
ATOM 2467 C CA . SER A 1 298 ? -29.032 -48.770 -13.486 1.00 7.96 295 SER A CA 1
ATOM 2468 C C . SER A 1 298 ? -28.019 -48.535 -12.364 1.00 7.37 295 SER A C 1
ATOM 2469 O O . SER A 1 298 ? -27.038 -47.805 -12.562 1.00 6.95 295 SER A O 1
ATOM 2472 N N . ASN A 1 299 ? -28.300 -49.077 -11.176 1.00 7.28 296 ASN A N 1
ATOM 2473 C CA . ASN A 1 299 ? -27.389 -48.861 -10.027 1.00 7.50 296 ASN A CA 1
ATOM 2474 C C . ASN A 1 299 ? -25.972 -49.415 -10.290 1.00 7.51 296 ASN A C 1
ATOM 2475 O O . ASN A 1 299 ? -24.998 -48.684 -10.189 1.00 7.60 296 ASN A O 1
ATOM 2480 N N . MET A 1 300 ? -25.857 -50.689 -10.647 1.00 7.62 297 MET A N 1
ATOM 2481 C CA . MET A 1 300 ? -24.523 -51.245 -10.926 1.00 7.72 297 MET A CA 1
ATOM 2482 C C . MET A 1 300 ? -23.859 -50.599 -12.138 1.00 7.50 297 MET A C 1
ATOM 2483 O O . MET A 1 300 ? -22.636 -50.499 -12.191 1.00 7.43 297 MET A O 1
ATOM 2488 N N . GLU A 1 301 ? -24.659 -50.097 -13.068 1.00 7.52 298 GLU A N 1
ATOM 2489 C CA . GLU A 1 301 ? -24.085 -49.338 -14.175 1.00 7.64 298 GLU A CA 1
ATOM 2490 C C . GLU A 1 301 ? -23.351 -48.079 -13.666 1.00 7.43 298 GLU A C 1
ATOM 2491 O O . GLU A 1 301 ? -22.287 -47.704 -14.159 1.00 7.38 298 GLU A O 1
ATOM 2497 N N . ALA A 1 302 ? -23.943 -47.424 -12.665 1.00 7.16 299 ALA A N 1
ATOM 2498 C CA . ALA A 1 302 ? -23.344 -46.236 -12.059 1.00 7.28 299 ALA A CA 1
ATOM 2499 C C . ALA A 1 302 ? -22.066 -46.582 -11.285 1.00 7.02 299 ALA A C 1
ATOM 2500 O O . ALA A 1 302 ? -21.082 -45.866 -11.381 1.00 7.04 299 ALA A O 1
ATOM 2502 N N . THR A 1 303 ? -22.120 -47.673 -10.525 1.00 7.21 300 THR A N 1
ATOM 2503 C CA . THR A 1 303 ? -20.946 -48.123 -9.789 1.00 7.29 300 THR A CA 1
ATOM 2504 C C . THR A 1 303 ? -19.768 -48.351 -10.737 1.00 7.33 300 THR A C 1
ATOM 2505 O O . THR A 1 303 ? -18.674 -47.830 -10.548 1.00 7.27 300 THR A O 1
ATOM 2509 N N . MET A 1 304 ? -20.019 -49.150 -11.766 1.00 7.20 301 MET A N 1
ATOM 2510 C CA . MET A 1 304 ? -18.933 -49.516 -12.706 1.00 7.55 301 MET A CA 1
ATOM 2511 C C . MET A 1 304 ? -18.441 -48.327 -13.532 1.00 7.45 301 MET A C 1
ATOM 2512 O O . MET A 1 304 ? -17.240 -48.155 -13.702 1.00 7.59 301 MET A O 1
ATOM 2517 N N . ASP A 1 305 ? -19.367 -47.476 -13.971 1.00 7.36 302 ASP A N 1
ATOM 2518 C CA . ASP A 1 305 ? -18.972 -46.234 -14.667 1.00 7.36 302 ASP A CA 1
ATOM 2519 C C . ASP A 1 305 ? -18.094 -45.323 -13.814 1.00 7.19 302 ASP A C 1
ATOM 2520 O O . ASP A 1 305 ? -17.184 -44.681 -14.341 1.00 7.24 302 ASP A O 1
ATOM 2525 N N . MET A 1 306 ? -18.345 -45.252 -12.512 1.00 7.46 303 MET A N 1
ATOM 2526 C CA . MET A 1 306 ? -17.566 -44.377 -11.672 1.00 7.77 303 MET A CA 1
ATOM 2527 C C . MET A 1 306 ? -16.141 -44.870 -11.481 1.00 7.35 303 MET A C 1
ATOM 2528 O O . MET A 1 306 ? -15.191 -44.098 -11.550 1.00 7.69 303 MET A O 1
ATOM 2533 N N . ILE A 1 307 ? -15.991 -46.186 -11.290 1.00 6.96 304 ILE A N 1
ATOM 2534 C CA . ILE A 1 307 ? -14.647 -46.774 -11.217 1.00 7.15 304 ILE A CA 1
ATOM 2535 C C . ILE A 1 307 ? -13.887 -46.467 -12.522 1.00 6.97 304 ILE A C 1
ATOM 2536 O O . ILE A 1 307 ? -12.750 -45.994 -12.497 1.00 7.26 304 ILE A O 1
ATOM 2541 N N . GLU A 1 308 ? -14.524 -46.717 -13.666 1.00 6.94 305 GLU A N 1
ATOM 2542 C CA . GLU A 1 308 ? -13.853 -46.489 -14.955 1.00 7.30 305 GLU A CA 1
ATOM 2543 C C . GLU A 1 308 ? -13.512 -45.019 -15.172 1.00 6.95 305 GLU A C 1
ATOM 2544 O O . GLU A 1 308 ? -12.392 -44.710 -15.581 1.00 7.29 305 GLU A O 1
ATOM 2550 N N . GLN A 1 309 ? -14.476 -44.131 -14.908 1.00 7.27 306 GLN A N 1
ATOM 2551 C CA . GLN A 1 309 ? -14.243 -42.711 -15.172 1.00 7.12 306 GLN A CA 1
ATOM 2552 C C . GLN A 1 309 ? -13.146 -42.130 -14.291 1.00 6.93 306 GLN A C 1
ATOM 2553 O O . GLN A 1 309 ? -12.297 -41.366 -14.779 1.00 7.03 306 GLN A O 1
ATOM 2559 N N . TYR A 1 310 ? -13.153 -42.475 -12.997 1.00 7.27 307 TYR A N 1
ATOM 2560 C CA . TYR A 1 310 ? -12.103 -41.943 -12.120 1.00 7.29 307 TYR A CA 1
ATOM 2561 C C . TYR A 1 310 ? -10.747 -42.575 -12.420 1.00 7.37 307 TYR A C 1
ATOM 2562 O O . TYR A 1 310 ? -9.704 -41.896 -12.367 1.00 7.82 307 TYR A O 1
ATOM 2571 N N . SER A 1 311 ? -10.730 -43.864 -12.792 1.00 7.34 308 SER A N 1
ATOM 2572 C CA . SER A 1 311 ? -9.498 -44.470 -13.269 1.00 7.56 308 SER A CA 1
ATOM 2573 C C . SER A 1 311 ? -8.931 -43.720 -14.473 1.00 7.95 308 SER A C 1
ATOM 2574 O O . SER A 1 311 ? -7.737 -43.460 -14.540 1.00 8.01 308 SER A O 1
ATOM 2577 N N . MET A 1 312 ? -9.804 -43.356 -15.407 1.00 8.26 309 MET A N 1
ATOM 2578 C CA . MET A 1 312 ? -9.324 -42.540 -16.534 1.00 8.67 309 MET A CA 1
ATOM 2579 C C . MET A 1 312 ? -8.734 -41.214 -16.079 1.00 8.72 309 MET A C 1
ATOM 2580 O O . MET A 1 312 ? -7.650 -40.845 -16.490 1.00 9.06 309 MET A O 1
ATOM 2585 N N . ILE A 1 313 ? -9.428 -40.509 -15.199 1.00 8.86 310 ILE A N 1
ATOM 2586 C CA . ILE A 1 313 ? -8.947 -39.190 -14.754 1.00 9.21 310 ILE A CA 1
ATOM 2587 C C . ILE A 1 313 ? -7.593 -39.306 -14.031 1.00 9.58 310 ILE A C 1
ATOM 2588 O O . ILE A 1 313 ? -6.648 -38.593 -14.343 1.00 10.35 310 ILE A O 1
ATOM 2593 N N . LYS A 1 314 ? -7.496 -40.224 -13.074 1.00 9.55 311 LYS A N 1
ATOM 2594 C CA . LYS A 1 314 ? -6.320 -40.307 -12.220 1.00 9.69 311 LYS A CA 1
ATOM 2595 C C . LYS A 1 314 ? -5.211 -41.143 -12.810 1.00 9.34 311 LYS A C 1
ATOM 2596 O O . LYS A 1 314 ? -4.027 -40.739 -12.748 1.00 10.00 311 LYS A O 1
ATOM 2602 N N . LEU A 1 315 ? -5.539 -42.351 -13.296 1.00 8.87 312 LEU A N 1
ATOM 2603 C CA . LEU A 1 315 ? -4.522 -43.270 -13.821 1.00 9.12 312 LEU A CA 1
ATOM 2604 C C . LEU A 1 315 ? -4.290 -43.118 -15.325 1.00 9.20 312 LEU A C 1
ATOM 2605 O O . LEU A 1 315 ? -3.308 -43.620 -15.850 1.00 10.04 312 LEU A O 1
ATOM 2610 N N . GLY A 1 316 ? -5.234 -42.501 -16.020 1.00 8.91 313 GLY A N 1
ATOM 2611 C CA . GLY A 1 316 ? -5.174 -42.397 -17.483 1.00 9.32 313 GLY A CA 1
ATOM 2612 C C . GLY A 1 316 ? -5.575 -43.633 -18.239 1.00 9.57 313 GLY A C 1
ATOM 2613 O O . GLY A 1 316 ? -5.349 -43.698 -19.453 1.00 9.72 313 GLY A O 1
ATOM 2614 N N A GLU A 1 317 ? -6.187 -44.619 -17.585 0.50 9.30 314 GLU A N 1
ATOM 2615 N N B GLU A 1 317 ? -6.204 -44.598 -17.570 0.50 9.60 314 GLU A N 1
ATOM 2616 C CA A GLU A 1 317 ? -6.588 -45.846 -18.263 0.50 10.00 314 GLU A CA 1
ATOM 2617 C CA B GLU A 1 317 ? -6.612 -45.832 -18.210 0.50 10.52 314 GLU A CA 1
ATOM 2618 C C A GLU A 1 317 ? -7.614 -46.568 -17.415 0.50 9.81 314 GLU A C 1
ATOM 2619 C C B GLU A 1 317 ? -7.750 -46.459 -17.423 0.50 10.05 314 GLU A C 1
ATOM 2620 O O A GLU A 1 317 ? -7.583 -46.441 -16.174 0.50 9.70 314 GLU A O 1
ATOM 2621 O O B GLU A 1 317 ? -7.974 -46.139 -16.255 0.50 10.03 314 GLU A O 1
ATOM 2632 N N . VAL A 1 318 ? -8.475 -47.348 -18.068 1.00 9.55 315 VAL A N 1
ATOM 2633 C CA . VAL A 1 318 ? -9.434 -48.240 -17.383 1.00 9.47 315 VAL A CA 1
ATOM 2634 C C . VAL A 1 318 ? -8.703 -49.510 -17.006 1.00 9.47 315 VAL A C 1
ATOM 2635 O O . VAL A 1 318 ? -8.048 -50.135 -17.873 1.00 11.43 315 VAL A O 1
ATOM 2639 N N A LYS A 1 319 ? -8.825 -49.910 -15.754 0.50 9.23 316 LYS A N 1
ATOM 2640 N N B LYS A 1 319 ? -8.759 -49.897 -15.734 0.50 9.01 316 LYS A N 1
ATOM 2641 C CA A LYS A 1 319 ? -8.197 -51.119 -15.247 0.50 9.28 316 LYS A CA 1
ATOM 2642 C CA B LYS A 1 319 ? -8.161 -51.168 -15.302 0.50 8.85 316 LYS A CA 1
ATOM 2643 C C A LYS A 1 319 ? -9.137 -52.313 -15.454 0.50 9.05 316 LYS A C 1
ATOM 2644 C C B LYS A 1 319 ? -9.132 -52.305 -15.541 0.50 8.80 316 LYS A C 1
ATOM 2645 O O A LYS A 1 319 ? -10.337 -52.182 -15.234 0.50 8.63 316 LYS A O 1
ATOM 2646 O O B LYS A 1 319 ? -10.342 -52.135 -15.414 0.50 8.46 316 LYS A O 1
ATOM 2657 N N . PRO A 1 320 ? -8.620 -53.497 -15.847 1.00 8.45 317 PRO A N 1
ATOM 2658 C CA . PRO A 1 320 ? -9.517 -54.656 -15.945 1.00 8.36 317 PRO A CA 1
ATOM 2659 C C . PRO A 1 320 ? -10.260 -54.877 -14.623 1.00 7.75 317 PRO A C 1
ATOM 2660 O O . PRO A 1 320 ? -9.653 -54.750 -13.559 1.00 7.80 317 PRO A O 1
ATOM 2664 N N . LEU A 1 321 ? -11.541 -55.199 -14.719 1.00 7.59 318 LEU A N 1
ATOM 2665 C CA . LEU A 1 321 ? -12.397 -55.364 -13.543 1.00 7.30 318 LEU A CA 1
ATOM 2666 C C . LEU A 1 321 ? -12.778 -56.834 -13.365 1.00 7.05 318 LEU A C 1
ATOM 2667 O O . LEU A 1 321 ? -13.256 -57.486 -14.325 1.00 7.37 318 LEU A O 1
ATOM 2672 N N . MET A 1 322 ? -12.588 -57.338 -12.158 1.00 6.77 319 MET A N 1
ATOM 2673 C CA . MET A 1 322 ? -13.032 -58.645 -11.745 1.00 6.52 319 MET A CA 1
ATOM 2674 C C . MET A 1 322 ? -14.215 -58.497 -10.802 1.00 6.67 319 MET A C 1
ATOM 2675 O O . MET A 1 322 ? -14.218 -57.623 -9.934 1.00 6.51 319 MET A O 1
ATOM 2680 N N . ILE A 1 323 ? -15.205 -59.359 -10.964 1.00 6.63 320 ILE A N 1
ATOM 2681 C CA . ILE A 1 323 ? -16.315 -59.475 -10.006 1.00 6.96 320 ILE A CA 1
ATOM 2682 C C . ILE A 1 323 ? -16.242 -60.885 -9.445 1.00 6.77 320 ILE A C 1
ATOM 2683 O O . ILE A 1 323 ? -16.787 -61.831 -10.006 1.00 6.92 320 ILE A O 1
ATOM 2688 N N . SER A 1 324 ? -15.516 -61.062 -8.325 1.00 6.47 321 SER A N 1
ATOM 2689 C CA . SER A 1 324 ? -15.186 -62.410 -7.906 1.00 6.62 321 SER A CA 1
ATOM 2690 C C . SER A 1 324 ? -16.282 -63.123 -7.104 1.00 6.46 321 SER A C 1
ATOM 2691 O O . SER A 1 324 ? -16.168 -64.315 -6.859 1.00 6.81 321 SER A O 1
ATOM 2694 N N . GLN A 1 325 ? -17.302 -62.370 -6.705 1.00 6.71 322 GLN A N 1
ATOM 2695 C CA . GLN A 1 325 ? -18.559 -62.910 -6.136 1.00 7.10 322 GLN A CA 1
ATOM 2696 C C . GLN A 1 325 ? -19.702 -62.008 -6.557 1.00 7.11 322 GLN A C 1
ATOM 2697 O O . GLN A 1 325 ? -19.612 -60.797 -6.349 1.00 7.45 322 GLN A O 1
ATOM 2703 N N . TYR A 1 326 ? -20.765 -62.580 -7.101 1.00 7.00 323 TYR A N 1
ATOM 2704 C CA . TYR A 1 326 ? -21.975 -61.804 -7.374 1.00 7.28 323 TYR A CA 1
ATOM 2705 C C . TYR A 1 326 ? -23.194 -62.693 -7.353 1.00 7.85 323 TYR A C 1
ATOM 2706 O O . TYR A 1 326 ? -23.090 -63.901 -7.517 1.00 7.94 323 TYR A O 1
ATOM 2715 N N . SER A 1 327 ? -24.324 -62.025 -7.165 1.00 8.82 324 SER A N 1
ATOM 2716 C CA . SER A 1 327 ? -25.721 -62.497 -7.368 1.00 9.98 324 SER A CA 1
ATOM 2717 C C . SER A 1 327 ? -26.590 -61.807 -6.320 1.00 9.26 324 SER A C 1
ATOM 2718 O O . SER A 1 327 ? -26.723 -60.595 -6.407 1.00 10.10 324 SER A O 1
ATOM 2721 N N . ALA A 1 328 ? -27.210 -62.566 -5.417 1.00 9.24 325 ALA A N 1
ATOM 2722 C CA . ALA A 1 328 ? -28.062 -61.975 -4.367 1.00 9.60 325 ALA A CA 1
ATOM 2723 C C . ALA A 1 328 ? -27.586 -62.440 -2.999 1.00 10.22 325 ALA A C 1
ATOM 2724 O O . ALA A 1 328 ? -27.066 -63.559 -2.839 1.00 11.80 325 ALA A O 1
ATOM 2726 N N . GLN A 1 329 ? -27.759 -61.572 -2.014 1.00 9.68 326 GLN A N 1
ATOM 2727 C CA . GLN A 1 329 ? -27.699 -61.967 -0.619 1.00 10.31 326 GLN A CA 1
ATOM 2728 C C . GLN A 1 329 ? -29.146 -61.995 -0.152 1.00 9.72 326 GLN A C 1
ATOM 2729 O O . GLN A 1 329 ? -29.844 -61.004 -0.325 1.00 10.77 326 GLN A O 1
ATOM 2735 N N . THR A 1 330 ? -29.557 -63.094 0.457 1.00 9.65 327 THR A N 1
ATOM 2736 C CA . THR A 1 330 ? -30.977 -63.339 0.746 1.00 10.06 327 THR A CA 1
ATOM 2737 C C . THR A 1 330 ? -31.257 -63.278 2.265 1.00 9.84 327 THR A C 1
ATOM 2738 O O . THR A 1 330 ? -31.607 -64.267 2.871 1.00 10.80 327 THR A O 1
ATOM 2742 N N . HIS A 1 331 ? -31.132 -62.097 2.846 1.00 10.66 328 HIS A N 1
ATOM 2743 C CA . HIS A 1 331 ? -31.114 -61.955 4.328 1.00 10.95 328 HIS A CA 1
ATOM 2744 C C . HIS A 1 331 ? -32.293 -62.653 4.992 1.00 11.24 328 HIS A C 1
ATOM 2745 O O . HIS A 1 331 ? -32.110 -63.409 5.926 1.00 10.96 328 HIS A O 1
ATOM 2752 N N . ASP A 1 332 ? -33.493 -62.386 4.483 1.00 10.98 329 ASP A N 1
ATOM 2753 C CA . ASP A 1 332 ? -34.708 -62.907 5.131 1.00 11.51 329 ASP A CA 1
ATOM 2754 C C . ASP A 1 332 ? -34.845 -64.413 5.010 1.00 11.88 329 ASP A C 1
ATOM 2755 O O . ASP A 1 332 ? -35.705 -65.005 5.677 1.00 12.87 329 ASP A O 1
ATOM 2760 N N . TYR A 1 333 ? -34.011 -65.069 4.195 1.00 11.38 330 TYR A N 1
ATOM 2761 C CA . TYR A 1 333 ? -34.007 -66.516 4.043 1.00 11.43 330 TYR A CA 1
ATOM 2762 C C . TYR A 1 333 ? -32.726 -67.191 4.531 1.00 11.68 330 TYR A C 1
ATOM 2763 O O . TYR A 1 333 ? -32.583 -68.387 4.399 1.00 11.74 330 TYR A O 1
ATOM 2772 N N . ASN A 1 334 ? -31.805 -66.428 5.104 1.00 12.34 331 ASN A N 1
ATOM 2773 C CA . ASN A 1 334 ? -30.495 -66.977 5.479 1.00 13.70 331 ASN A CA 1
ATOM 2774 C C . ASN A 1 334 ? -30.466 -67.679 6.838 1.00 14.59 331 ASN A C 1
ATOM 2775 O O . ASN A 1 334 ? -29.459 -68.329 7.174 1.00 16.36 331 ASN A O 1
ATOM 2780 N N . ARG A 1 335 ? -31.556 -67.608 7.594 1.00 14.31 332 ARG A N 1
ATOM 2781 C CA . ARG A 1 335 ? -31.725 -68.469 8.773 1.00 15.67 332 ARG A CA 1
ATOM 2782 C C . ARG A 1 335 ? -32.808 -69.535 8.543 1.00 15.09 332 ARG A C 1
ATOM 2783 O O . ARG A 1 335 ? -33.387 -70.077 9.489 1.00 16.84 332 ARG A O 1
ATOM 2787 N N A LYS A 1 336 ? -33.092 -69.831 7.278 0.50 14.03 333 LYS A N 1
ATOM 2788 N N B LYS A 1 336 ? -33.084 -69.828 7.272 0.50 13.70 333 LYS A N 1
ATOM 2789 C CA A LYS A 1 336 ? -34.004 -70.896 6.908 0.50 13.83 333 LYS A CA 1
ATOM 2790 C CA B LYS A 1 336 ? -33.990 -70.893 6.874 0.50 13.33 333 LYS A CA 1
ATOM 2791 C C A LYS A 1 336 ? -33.218 -72.010 6.238 0.50 12.82 333 LYS A C 1
ATOM 2792 C C B LYS A 1 336 ? -33.199 -72.020 6.245 0.50 12.55 333 LYS A C 1
ATOM 2793 O O A LYS A 1 336 ? -32.116 -71.782 5.726 0.50 11.78 333 LYS A O 1
ATOM 2794 O O B LYS A 1 336 ? -32.086 -71.808 5.750 0.50 11.55 333 LYS A O 1
ATOM 2805 N N . PRO A 1 337 ? -33.783 -73.226 6.209 1.00 11.83 334 PRO A N 1
ATOM 2806 C CA . PRO A 1 337 ? -33.168 -74.305 5.448 1.00 11.63 334 PRO A CA 1
ATOM 2807 C C . PRO A 1 337 ? -33.258 -74.015 3.948 1.00 11.35 334 PRO A C 1
ATOM 2808 O O . PRO A 1 337 ? -33.876 -73.027 3.535 1.00 12.04 334 PRO A O 1
ATOM 2812 N N . TRP A 1 338 ? -32.647 -74.869 3.152 1.00 10.41 335 TRP A N 1
ATOM 2813 C CA . TRP A 1 338 ? -32.684 -74.722 1.693 1.00 10.20 335 TRP A CA 1
ATOM 2814 C C . TRP A 1 338 ? -34.108 -74.681 1.159 1.00 10.58 335 TRP A C 1
ATOM 2815 O O . TRP A 1 338 ? -35.002 -75.362 1.683 1.00 11.26 335 TRP A O 1
ATOM 2826 N N . SER A 1 339 ? -34.333 -73.891 0.122 1.00 9.97 336 SER A N 1
ATOM 2827 C CA . SER A 1 339 ? -35.550 -74.005 -0.673 1.00 10.17 336 SER A CA 1
ATOM 2828 C C . SER A 1 339 ? -35.296 -73.717 -2.135 1.00 10.20 336 SER A C 1
ATOM 2829 O O . SER A 1 339 ? -34.389 -72.941 -2.477 1.00 9.40 336 SER A O 1
ATOM 2832 N N . PRO A 1 340 ? -36.139 -74.253 -3.015 1.00 10.01 337 PRO A N 1
ATOM 2833 C CA . PRO A 1 340 ? -36.065 -73.857 -4.403 1.00 10.14 337 PRO A CA 1
ATOM 2834 C C . PRO A 1 340 ? -36.254 -72.354 -4.583 1.00 9.88 337 PRO A C 1
ATOM 2835 O O . PRO A 1 340 ? -35.584 -71.747 -5.441 1.00 9.30 337 PRO A O 1
ATOM 2839 N N . TYR A 1 341 ? -37.132 -71.735 -3.804 1.00 9.29 338 TYR A N 1
ATOM 2840 C CA . TYR A 1 341 ? -37.360 -70.301 -3.910 1.00 9.14 338 TYR A CA 1
ATOM 2841 C C . TYR A 1 341 ? -36.098 -69.486 -3.600 1.00 9.03 338 TYR A C 1
ATOM 2842 O O . TYR A 1 341 ? -35.774 -68.497 -4.307 1.00 9.25 338 TYR A O 1
ATOM 2851 N N . ARG A 1 342 ? -35.374 -69.860 -2.545 1.00 9.04 339 ARG A N 1
ATOM 2852 C CA . ARG A 1 342 ? -34.157 -69.125 -2.235 1.00 8.90 339 ARG A CA 1
ATOM 2853 C C . ARG A 1 342 ? -33.159 -69.218 -3.396 1.00 8.48 339 ARG A C 1
ATOM 2854 O O . ARG A 1 342 ? -32.527 -68.217 -3.737 1.00 8.13 339 ARG A O 1
ATOM 2862 N N . ASP A 1 343 ? -33.068 -70.381 -4.023 1.00 8.08 340 ASP A N 1
ATOM 2863 C CA . ASP A 1 343 ? -32.233 -70.529 -5.231 1.00 8.33 340 ASP A CA 1
ATOM 2864 C C . ASP A 1 343 ? -32.720 -69.619 -6.370 1.00 8.49 340 ASP A C 1
ATOM 2865 O O . ASP A 1 343 ? -31.892 -69.007 -7.058 1.00 8.38 340 ASP A O 1
ATOM 2870 N N . TRP A 1 344 ? -34.033 -69.496 -6.582 1.00 8.46 341 TRP A N 1
ATOM 2871 C CA . TRP A 1 344 ? -34.582 -68.571 -7.581 1.00 8.73 341 TRP A CA 1
ATOM 2872 C C . TRP A 1 344 ? -34.116 -67.132 -7.327 1.00 8.34 341 TRP A C 1
ATOM 2873 O O . TRP A 1 344 ? -33.707 -66.411 -8.250 1.00 8.17 341 TRP A O 1
ATOM 2884 N N . LEU A 1 345 ? -34.111 -66.720 -6.063 1.00 8.12 342 LEU A N 1
ATOM 2885 C CA . LEU A 1 345 ? -33.651 -65.371 -5.729 1.00 8.33 342 LEU A CA 1
ATOM 2886 C C . LEU A 1 345 ? -32.229 -65.146 -6.218 1.00 8.24 342 LEU A C 1
ATOM 2887 O O . LEU A 1 345 ? -31.930 -64.094 -6.749 1.00 8.47 342 LEU A O 1
ATOM 2892 N N . ARG A 1 346 ? -31.400 -66.170 -6.084 1.00 7.93 343 ARG A N 1
ATOM 2893 C CA . ARG A 1 346 ? -30.017 -66.085 -6.586 1.00 7.99 343 ARG A CA 1
ATOM 2894 C C . ARG A 1 346 ? -29.986 -66.127 -8.118 1.00 7.83 343 ARG A C 1
ATOM 2895 O O . ARG A 1 346 ? -29.255 -65.342 -8.756 1.00 7.90 343 ARG A O 1
ATOM 2903 N N . LEU A 1 347 ? -30.746 -67.032 -8.697 1.00 7.50 344 LEU A N 1
ATOM 2904 C CA . LEU A 1 347 ? -30.775 -67.204 -10.164 1.00 7.58 344 LEU A CA 1
ATOM 2905 C C . LEU A 1 347 ? -31.092 -65.903 -10.884 1.00 7.94 344 LEU A C 1
ATOM 2906 O O . LEU A 1 347 ? -30.439 -65.524 -11.884 1.00 8.03 344 LEU A O 1
ATOM 2911 N N . LYS A 1 348 ? -32.144 -65.213 -10.446 1.00 8.04 345 LYS A N 1
ATOM 2912 C CA . LYS A 1 348 ? -32.596 -64.036 -11.214 1.00 8.82 345 LYS A CA 1
ATOM 2913 C C . LYS A 1 348 ? -31.588 -62.904 -11.150 1.00 8.27 345 LYS A C 1
ATOM 2914 O O . LYS A 1 348 ? -31.413 -62.170 -12.115 1.00 8.80 345 LYS A O 1
ATOM 2920 N N . SER A 1 349 ? -30.903 -62.759 -10.008 1.00 7.54 346 SER A N 1
ATOM 2921 C CA . SER A 1 349 ? -29.832 -61.770 -9.907 1.00 7.79 346 SER A CA 1
ATOM 2922 C C . SER A 1 349 ? -28.643 -62.160 -10.776 1.00 7.53 346 SER A C 1
ATOM 2923 O O . SER A 1 349 ? -28.057 -61.294 -11.430 1.00 7.46 346 SER A O 1
ATOM 2926 N N . THR A 1 350 ? -28.305 -63.440 -10.782 1.00 7.37 347 THR A N 1
ATOM 2927 C CA . THR A 1 350 ? -27.190 -63.905 -11.590 1.00 7.58 347 THR A CA 1
ATOM 2928 C C . THR A 1 350 ? -27.385 -63.603 -13.062 1.00 7.79 347 THR A C 1
ATOM 2929 O O . THR A 1 350 ? -26.478 -63.047 -13.711 1.00 7.69 347 THR A O 1
ATOM 2933 N N . ASN A 1 351 ? -28.545 -63.952 -13.606 1.00 7.30 348 ASN A N 1
ATOM 2934 C CA . ASN A 1 351 ? -28.764 -63.765 -15.029 1.00 7.48 348 ASN A CA 1
ATOM 2935 C C . ASN A 1 351 ? -28.705 -62.293 -15.436 1.00 7.59 348 ASN A C 1
ATOM 2936 O O . ASN A 1 351 ? -28.092 -61.948 -16.447 1.00 7.41 348 ASN A O 1
ATOM 2941 N N . SER A 1 352 ? -29.338 -61.411 -14.661 1.00 7.46 349 SER A N 1
ATOM 2942 C CA . SER A 1 352 ? -29.330 -59.998 -14.985 1.00 7.32 349 SER A CA 1
ATOM 2943 C C . SER A 1 352 ? -27.927 -59.408 -14.895 1.00 7.05 349 SER A C 1
ATOM 2944 O O . SER A 1 352 ? -27.488 -58.697 -15.805 1.00 7.23 349 SER A O 1
ATOM 2947 N N . MET A 1 353 ? -27.210 -59.673 -13.789 1.00 6.81 350 MET A N 1
ATOM 2948 C CA . MET A 1 353 ? -25.871 -59.139 -13.662 1.00 6.73 350 MET A CA 1
ATOM 2949 C C . MET A 1 353 ? -24.941 -59.640 -14.771 1.00 6.80 350 MET A C 1
ATOM 2950 O O . MET A 1 353 ? -24.159 -58.851 -15.334 1.00 6.48 350 MET A O 1
ATOM 2955 N N . LEU A 1 354 ? -25.049 -60.930 -15.097 1.00 6.75 351 LEU A N 1
ATOM 2956 C CA . LEU A 1 354 ? -24.265 -61.499 -16.185 1.00 6.99 351 LEU A CA 1
ATOM 2957 C C . LEU A 1 354 ? -24.464 -60.736 -17.476 1.00 7.18 351 LEU A C 1
ATOM 2958 O O . LEU A 1 354 ? -23.500 -60.390 -18.140 1.00 7.22 351 LEU A O 1
ATOM 2963 N N A MET A 1 355 ? -25.710 -60.473 -17.844 0.87 7.61 352 MET A N 1
ATOM 2964 N N B MET A 1 355 ? -25.702 -60.459 -17.850 0.13 7.11 352 MET A N 1
ATOM 2965 C CA A MET A 1 355 ? -25.958 -59.707 -19.075 0.87 8.01 352 MET A CA 1
ATOM 2966 C CA B MET A 1 355 ? -25.927 -59.721 -19.088 0.13 7.10 352 MET A CA 1
ATOM 2967 C C A MET A 1 355 ? -25.244 -58.342 -19.043 0.87 7.65 352 MET A C 1
ATOM 2968 C C B MET A 1 355 ? -25.323 -58.312 -19.064 0.13 7.19 352 MET A C 1
ATOM 2969 O O A MET A 1 355 ? -24.658 -57.888 -20.042 0.87 7.59 352 MET A O 1
ATOM 2970 O O B MET A 1 355 ? -24.887 -57.814 -20.101 0.13 7.23 352 MET A O 1
ATOM 2979 N N . GLN A 1 356 ? -25.260 -57.690 -17.887 1.00 7.31 353 GLN A N 1
ATOM 2980 C CA . GLN A 1 356 ? -24.625 -56.377 -17.748 1.00 7.24 353 GLN A CA 1
ATOM 2981 C C . GLN A 1 356 ? -23.112 -56.493 -17.820 1.00 7.00 353 GLN A C 1
ATOM 2982 O O . GLN A 1 356 ? -22.483 -55.669 -18.479 1.00 7.47 353 GLN A O 1
ATOM 2988 N N . PHE A 1 357 ? -22.527 -57.564 -17.287 1.00 6.78 354 PHE A N 1
ATOM 2989 C CA . PHE A 1 357 ? -21.068 -57.758 -17.416 1.00 6.79 354 PHE A CA 1
ATOM 2990 C C . PHE A 1 357 ? -20.682 -58.063 -18.864 1.00 7.26 354 PHE A C 1
ATOM 2991 O O . PHE A 1 357 ? -19.650 -57.560 -19.339 1.00 7.68 354 PHE A O 1
ATOM 2999 N N . MET A 1 358 ? -21.537 -58.788 -19.564 1.00 7.13 355 MET A N 1
ATOM 3000 C CA . MET A 1 358 ? -21.290 -59.117 -20.989 1.00 7.83 355 MET A CA 1
ATOM 3001 C C . MET A 1 358 ? -21.233 -57.843 -21.829 1.00 8.64 355 MET A C 1
ATOM 3002 O O . MET A 1 358 ? -20.481 -57.788 -22.820 1.00 8.73 355 MET A O 1
ATOM 3007 N N . GLU A 1 359 ? -21.986 -56.816 -21.455 1.00 8.84 356 GLU A N 1
ATOM 3008 C CA . GLU A 1 359 ? -21.931 -55.530 -22.149 1.00 10.51 356 GLU A CA 1
ATOM 3009 C C . GLU A 1 359 ? -20.599 -54.827 -22.005 1.00 11.04 356 GLU A C 1
ATOM 3010 O O . GLU A 1 359 ? -20.357 -53.905 -22.777 1.00 11.80 356 GLU A O 1
ATOM 3016 N N . ARG A 1 360 ? -19.788 -55.191 -20.994 1.00 10.71 357 ARG A N 1
ATOM 3017 C CA . ARG A 1 360 ? -18.453 -54.596 -20.767 1.00 11.46 357 ARG A CA 1
ATOM 3018 C C . ARG A 1 360 ? -17.355 -55.575 -20.857 1.00 11.51 357 ARG A C 1
ATOM 3019 O O . ARG A 1 360 ? -16.337 -55.469 -20.166 1.00 12.15 357 ARG A O 1
ATOM 3027 N N . THR A 1 361 ? -17.528 -56.578 -21.700 1.00 11.10 358 THR A N 1
ATOM 3028 C CA . THR A 1 361 ? -16.624 -57.669 -21.753 1.00 11.01 358 THR A CA 1
ATOM 3029 C C . THR A 1 361 ? -15.168 -57.245 -22.008 1.00 10.61 358 THR A C 1
ATOM 3030 O O . THR A 1 361 ? -14.244 -57.895 -21.530 1.00 12.75 358 THR A O 1
ATOM 3034 N N . ASP A 1 362 ? -14.954 -56.164 -22.748 1.00 9.93 359 ASP A N 1
ATOM 3035 C CA . ASP A 1 362 ? -13.588 -55.688 -22.980 1.00 9.62 359 ASP A CA 1
ATOM 3036 C C . ASP A 1 362 ? -12.850 -55.261 -21.698 1.00 10.06 359 ASP A C 1
ATOM 3037 O O . ASP A 1 362 ? -11.649 -55.383 -21.669 1.00 11.71 359 ASP A O 1
ATOM 3042 N N . ASN A 1 363 ? -13.570 -54.764 -20.706 1.00 10.01 360 ASN A N 1
ATOM 3043 C CA . ASN A 1 363 ? -12.973 -54.292 -19.437 1.00 11.17 360 ASN A CA 1
ATOM 3044 C C . ASN A 1 363 ? -13.346 -55.141 -18.234 1.00 11.27 360 ASN A C 1
ATOM 3045 O O . ASN A 1 363 ? -13.184 -54.695 -17.078 1.00 12.97 360 ASN A O 1
ATOM 3050 N N . ILE A 1 364 ? -13.855 -56.340 -18.460 1.00 9.78 361 ILE A N 1
ATOM 3051 C CA . ILE A 1 364 ? -14.095 -57.310 -17.390 1.00 9.79 361 ILE A CA 1
ATOM 3052 C C . ILE A 1 364 ? -13.210 -58.518 -17.620 1.00 9.00 361 ILE A C 1
ATOM 3053 O O . ILE A 1 364 ? -13.250 -59.124 -18.688 1.00 10.06 361 ILE A O 1
ATOM 3058 N N . CYS A 1 365 ? -12.362 -58.821 -16.647 1.00 8.29 362 CYS A N 1
ATOM 3059 C CA . CYS A 1 365 ? -11.435 -59.939 -16.810 1.00 8.39 362 CYS A CA 1
ATOM 3060 C C . CYS A 1 365 ? -11.995 -61.256 -16.293 1.00 8.26 362 CYS A C 1
ATOM 3061 O O . CYS A 1 365 ? -11.476 -62.329 -16.606 1.00 9.16 362 CYS A O 1
ATOM 3064 N N . TYR A 1 366 ? -13.032 -61.199 -15.447 1.00 7.44 363 TYR A N 1
ATOM 3065 C CA . TYR A 1 366 ? -13.590 -62.409 -14.820 1.00 7.12 363 TYR A CA 1
ATOM 3066 C C . TYR A 1 366 ? -14.823 -61.999 -14.033 1.00 6.97 363 TYR A C 1
ATOM 3067 O O . TYR A 1 366 ? -14.777 -60.976 -13.334 1.00 7.46 363 TYR A O 1
ATOM 3076 N N . ALA A 1 367 ? -15.906 -62.743 -14.131 1.00 6.76 364 ALA A N 1
ATOM 3077 C CA . ALA A 1 367 ? -17.090 -62.491 -13.313 1.00 6.88 364 ALA A CA 1
ATOM 3078 C C . ALA A 1 367 ? -17.566 -63.852 -12.841 1.00 6.55 364 ALA A C 1
ATOM 3079 O O . ALA A 1 367 ? -17.806 -64.744 -13.694 1.00 6.83 364 ALA A O 1
ATOM 3081 N N . MET A 1 368 ? -17.692 -64.058 -11.529 1.00 6.55 365 MET A N 1
ATOM 3082 C CA . MET A 1 368 ? -17.948 -65.390 -10.978 1.00 6.80 365 MET A CA 1
ATOM 3083 C C . MET A 1 368 ? -19.179 -65.390 -10.092 1.00 6.63 365 MET A C 1
ATOM 3084 O O . MET A 1 368 ? -19.162 -64.814 -8.993 1.00 6.63 365 MET A O 1
ATOM 3089 N N . PRO A 1 369 ? -20.260 -66.042 -10.554 1.00 6.76 366 PRO A N 1
ATOM 3090 C CA . PRO A 1 369 ? -21.424 -66.156 -9.664 1.00 7.07 366 PRO A CA 1
ATOM 3091 C C . PRO A 1 369 ? -21.039 -66.840 -8.364 1.00 7.55 366 PRO A C 1
ATOM 3092 O O . PRO A 1 369 ? -20.265 -67.815 -8.367 1.00 7.67 366 PRO A O 1
ATOM 3096 N N . PHE A 1 370 ? -21.548 -66.351 -7.237 1.00 7.35 367 PHE A N 1
ATOM 3097 C CA . PHE A 1 370 ? -21.241 -66.963 -5.958 1.00 8.15 367 PHE A CA 1
ATOM 3098 C C . PHE A 1 370 ? -22.131 -68.174 -5.732 1.00 8.04 367 PHE A C 1
ATOM 3099 O O . PHE A 1 370 ? -23.221 -68.107 -5.182 1.00 8.53 367 PHE A O 1
ATOM 3107 N N . ALA A 1 371 ? -21.614 -69.288 -6.199 1.00 8.13 368 ALA A N 1
ATOM 3108 C CA . ALA A 1 371 ? -22.203 -70.599 -6.007 1.00 8.09 368 ALA A CA 1
ATOM 3109 C C . ALA A 1 371 ? -21.035 -71.537 -5.779 1.00 7.94 368 ALA A C 1
ATOM 3110 O O . ALA A 1 371 ? -20.123 -71.598 -6.629 1.00 8.01 368 ALA A O 1
ATOM 3112 N N . MET A 1 372 ? -21.015 -72.213 -4.634 1.00 7.58 369 MET A N 1
ATOM 3113 C CA . MET A 1 372 ? -19.964 -73.187 -4.302 1.00 7.78 369 MET A CA 1
ATOM 3114 C C . MET A 1 372 ? -20.483 -74.577 -4.616 1.00 8.00 369 MET A C 1
ATOM 3115 O O . MET A 1 372 ? -21.697 -74.764 -4.767 1.00 7.92 369 MET A O 1
ATOM 3120 N N . LEU A 1 373 ? -19.616 -75.573 -4.712 1.00 8.17 370 LEU A N 1
ATOM 3121 C CA . LEU A 1 373 ? -20.088 -76.909 -5.051 1.00 8.53 370 LEU A CA 1
ATOM 3122 C C . LEU A 1 373 ? -20.951 -77.507 -3.950 1.00 8.68 370 LEU A C 1
ATOM 3123 O O . LEU A 1 373 ? -22.064 -77.956 -4.217 1.00 9.18 370 LEU A O 1
ATOM 3128 N N . LYS A 1 374 ? -20.434 -77.504 -2.733 1.00 8.65 371 LYS A N 1
ATOM 3129 C CA . LYS A 1 374 ? -21.039 -78.269 -1.637 1.00 9.08 371 LYS A CA 1
ATOM 3130 C C . LYS A 1 374 ? -20.863 -77.625 -0.275 1.00 9.54 371 LYS A C 1
ATOM 3131 O O . LYS A 1 374 ? -21.799 -77.578 0.527 1.00 9.61 371 LYS A O 1
ATOM 3137 N N . SER A 1 375 ? -19.654 -77.181 0.032 1.00 9.48 372 SER A N 1
ATOM 3138 C CA . SER A 1 375 ? -19.371 -76.462 1.276 1.00 9.70 372 SER A CA 1
ATOM 3139 C C . SER A 1 375 ? -19.996 -77.127 2.509 1.00 10.20 372 SER A C 1
ATOM 3140 O O . SER A 1 375 ? -20.685 -76.478 3.287 1.00 10.21 372 SER A O 1
ATOM 3143 N N A GLU A 1 376 ? -19.722 -78.421 2.669 0.50 10.89 373 GLU A N 1
ATOM 3144 N N B GLU A 1 376 ? -19.734 -78.407 2.708 0.50 10.56 373 GLU A N 1
ATOM 3145 C CA A GLU A 1 376 ? -20.116 -79.198 3.852 0.50 12.12 373 GLU A CA 1
ATOM 3146 C CA B GLU A 1 376 ? -20.259 -79.084 3.888 0.50 11.44 373 GLU A CA 1
ATOM 3147 C C A GLU A 1 376 ? -19.651 -78.528 5.143 0.50 11.88 373 GLU A C 1
ATOM 3148 C C B GLU A 1 376 ? -19.640 -78.554 5.189 0.50 11.54 373 GLU A C 1
ATOM 3149 O O A GLU A 1 376 ? -20.371 -78.500 6.139 0.50 12.30 373 GLU A O 1
ATOM 3150 O O B GLU A 1 376 ? -20.251 -78.642 6.251 0.50 11.98 373 GLU A O 1
ATOM 3161 N N . TRP A 1 377 ? -18.453 -77.954 5.111 1.00 11.68 374 TRP A N 1
ATOM 3162 C CA . TRP A 1 377 ? -17.891 -77.199 6.240 1.00 12.22 374 TRP A CA 1
ATOM 3163 C C . TRP A 1 377 ? -18.796 -76.058 6.722 1.00 11.83 374 TRP A C 1
ATOM 3164 O O . TRP A 1 377 ? -18.654 -75.589 7.852 1.00 12.88 374 TRP A O 1
ATOM 3175 N N . GLY A 1 378 ? -19.702 -75.588 5.862 1.00 11.36 375 GLY A N 1
ATOM 3176 C CA . GLY A 1 378 ? -20.603 -74.507 6.187 1.00 11.73 375 GLY A CA 1
ATOM 3177 C C . GLY A 1 378 ? -21.898 -74.960 6.833 1.00 12.31 375 GLY A C 1
ATOM 3178 O O . GLY A 1 378 ? -22.729 -74.105 7.161 1.00 14.61 375 GLY A O 1
ATOM 3179 N N . TYR A 1 379 ? -22.088 -76.268 6.980 1.00 11.41 376 TYR A N 1
ATOM 3180 C CA . TYR A 1 379 ? -23.253 -76.813 7.712 1.00 11.76 376 TYR A CA 1
ATOM 3181 C C . TYR A 1 379 ? -23.015 -76.711 9.201 1.00 12.37 376 TYR A C 1
ATOM 3182 O O . TYR A 1 379 ? -21.989 -77.168 9.692 1.00 12.61 376 TYR A O 1
ATOM 3191 N N . ASN A 1 380 ? -23.971 -76.125 9.921 1.00 12.44 377 ASN A N 1
ATOM 3192 C CA . ASN A 1 380 ? -23.864 -75.942 11.378 1.00 13.34 377 ASN A CA 1
ATOM 3193 C C . ASN A 1 380 ? -24.816 -76.928 12.057 1.00 13.35 377 ASN A C 1
ATOM 3194 O O . ASN A 1 380 ? -26.031 -76.733 11.985 1.00 12.18 377 ASN A O 1
ATOM 3199 N N . PRO A 1 381 ? -24.295 -77.985 12.711 1.00 13.58 378 PRO A N 1
ATOM 3200 C CA . PRO A 1 381 ? -25.186 -78.944 13.358 1.00 14.01 378 PRO A CA 1
ATOM 3201 C C . PRO A 1 381 ? -25.961 -78.368 14.539 1.00 14.19 378 PRO A C 1
ATOM 3202 O O . PRO A 1 381 ? -26.970 -78.929 14.889 1.00 14.76 378 PRO A O 1
ATOM 3206 N N . LYS A 1 382 ? -25.513 -77.274 15.131 1.00 14.63 379 LYS A N 1
ATOM 3207 C CA . LYS A 1 382 ? -26.292 -76.705 16.222 1.00 15.30 379 LYS A CA 1
ATOM 3208 C C . LYS A 1 382 ? -27.640 -76.160 15.740 1.00 14.93 379 LYS A C 1
ATOM 3209 O O . LYS A 1 382 ? -28.655 -76.327 16.428 1.00 14.02 379 LYS A O 1
ATOM 3215 N N . THR A 1 383 ? -27.653 -75.545 14.556 1.00 13.37 380 THR A N 1
ATOM 3216 C CA . THR A 1 383 ? -28.846 -74.895 14.021 1.00 13.04 380 THR A CA 1
ATOM 3217 C C . THR A 1 383 ? -29.520 -75.678 12.909 1.00 12.18 380 THR A C 1
ATOM 3218 O O . THR A 1 383 ? -30.670 -75.367 12.575 1.00 13.31 380 THR A O 1
ATOM 3222 N N . GLY A 1 384 ? -28.830 -76.654 12.315 1.00 11.48 381 GLY A N 1
ATOM 3223 C CA . GLY A 1 384 ? -29.322 -77.366 11.141 1.00 10.84 381 GLY A CA 1
ATOM 3224 C C . GLY A 1 384 ? -29.263 -76.585 9.836 1.00 10.50 381 GLY A C 1
ATOM 3225 O O . GLY A 1 384 ? -29.919 -76.982 8.870 1.00 10.58 381 GLY A O 1
ATOM 3226 N N . LEU A 1 385 ? -28.523 -75.475 9.810 1.00 10.20 382 LEU A N 1
ATOM 3227 C CA . LEU A 1 385 ? -28.429 -74.602 8.619 1.00 10.56 382 LEU A CA 1
ATOM 3228 C C . LEU A 1 385 ? -27.226 -74.921 7.758 1.00 10.19 382 LEU A C 1
ATOM 3229 O O . LEU A 1 385 ? -26.083 -74.879 8.228 1.00 10.79 382 LEU A O 1
ATOM 3234 N N . ALA A 1 386 ? -27.509 -75.229 6.492 1.00 9.59 383 ALA A N 1
ATOM 3235 C CA . ALA A 1 386 ? -26.513 -75.471 5.468 1.00 9.56 383 ALA A CA 1
ATOM 3236 C C . ALA A 1 386 ? -26.112 -74.173 4.804 1.00 9.11 383 ALA A C 1
ATOM 3237 O O . ALA A 1 386 ? -26.756 -73.146 4.935 1.00 9.41 383 ALA A O 1
ATOM 3239 N N . HIS A 1 387 ? -25.029 -74.243 4.044 1.00 9.10 384 HIS A N 1
ATOM 3240 C CA . HIS A 1 387 ? -24.525 -73.109 3.286 1.00 9.51 384 HIS A CA 1
ATOM 3241 C C . HIS A 1 387 ? -25.608 -72.618 2.317 1.00 9.00 384 HIS A C 1
ATOM 3242 O O . HIS A 1 387 ? -26.291 -73.415 1.676 1.00 8.83 384 HIS A O 1
ATOM 3249 N N . THR A 1 388 ? -25.741 -71.302 2.203 1.00 9.05 385 THR A N 1
ATOM 3250 C CA . THR A 1 388 ? -26.854 -70.729 1.447 1.00 9.82 385 THR A CA 1
ATOM 3251 C C . THR A 1 388 ? -26.645 -70.599 -0.078 1.00 9.78 385 THR A C 1
ATOM 3252 O O . THR A 1 388 ? -27.547 -70.172 -0.771 1.00 10.32 385 THR A O 1
ATOM 3256 N N . ALA A 1 389 ? -25.499 -71.012 -0.603 1.00 9.13 386 ALA A N 1
ATOM 3257 C CA . ALA A 1 389 ? -25.188 -70.875 -2.049 1.00 8.98 386 ALA A CA 1
ATOM 3258 C C . ALA A 1 389 ? -24.432 -72.088 -2.578 1.00 8.67 386 ALA A C 1
ATOM 3259 O O . ALA A 1 389 ? -23.216 -72.026 -2.812 1.00 8.98 386 ALA A O 1
ATOM 3261 N N . ARG A 1 390 ? -25.149 -73.196 -2.727 1.00 7.93 387 ARG A N 1
ATOM 3262 C CA . ARG A 1 390 ? -24.598 -74.493 -3.121 1.00 7.87 387 ARG A CA 1
ATOM 3263 C C . ARG A 1 390 ? -25.180 -75.021 -4.415 1.00 8.04 387 ARG A C 1
ATOM 3264 O O . ARG A 1 390 ? -26.378 -74.959 -4.622 1.00 8.19 387 ARG A O 1
ATOM 3272 N N . MET A 1 391 ? -24.322 -75.595 -5.260 1.00 8.06 388 MET A N 1
ATOM 3273 C CA . MET A 1 391 ? -24.739 -76.354 -6.430 1.00 8.41 388 MET A CA 1
ATOM 3274 C C . MET A 1 391 ? -25.377 -77.698 -6.096 1.00 8.71 388 MET A C 1
ATOM 3275 O O . MET A 1 391 ? -26.120 -78.234 -6.918 1.00 9.62 388 MET A O 1
ATOM 3280 N N . LEU A 1 392 ? -25.075 -78.235 -4.917 1.00 8.90 389 LEU A N 1
ATOM 3281 C CA . LEU A 1 392 ? -25.554 -79.553 -4.478 1.00 9.98 389 LEU A CA 1
ATOM 3282 C C . LEU A 1 392 ? -26.223 -79.392 -3.132 1.00 10.50 389 LEU A C 1
ATOM 3283 O O . LEU A 1 392 ? -25.722 -78.671 -2.263 1.00 10.79 389 LEU A O 1
ATOM 3288 N N . ARG A 1 393 ? -27.303 -80.152 -2.933 1.00 10.22 390 ARG A N 1
ATOM 3289 C CA . ARG A 1 393 ? -27.975 -80.222 -1.641 1.00 10.62 390 ARG A CA 1
ATOM 3290 C C . ARG A 1 393 ? -28.361 -81.679 -1.380 1.00 11.11 390 ARG A C 1
ATOM 3291 O O . ARG A 1 393 ? -28.524 -82.452 -2.316 1.00 11.18 390 ARG A O 1
ATOM 3299 N N . ARG A 1 394 ? -28.485 -82.054 -0.120 1.00 11.09 391 ARG A N 1
ATOM 3300 C CA . ARG A 1 394 ? -28.805 -83.448 0.203 1.00 11.77 391 ARG A CA 1
ATOM 3301 C C . ARG A 1 394 ? -30.261 -83.732 -0.141 1.00 11.94 391 ARG A C 1
ATOM 3302 O O . ARG A 1 394 ? -31.122 -82.843 -0.072 1.00 12.15 391 ARG A O 1
ATOM 3310 N N . GLU A 1 395 ? -30.530 -84.968 -0.548 1.00 13.11 392 GLU A N 1
ATOM 3311 C CA . GLU A 1 395 ? -31.847 -85.306 -1.086 1.00 14.79 392 GLU A CA 1
ATOM 3312 C C . GLU A 1 395 ? -32.990 -85.060 -0.107 1.00 13.78 392 GLU A C 1
ATOM 3313 O O . GLU A 1 395 ? -34.085 -84.753 -0.543 1.00 14.02 392 GLU A O 1
ATOM 3319 N N . ASN A 1 396 ? -32.748 -85.137 1.195 1.00 12.80 393 ASN A N 1
ATOM 3320 C CA . ASN A 1 396 ? -33.850 -84.932 2.146 1.00 13.26 393 ASN A CA 1
ATOM 3321 C C . ASN A 1 396 ? -33.984 -83.503 2.651 1.00 12.22 393 ASN A C 1
ATOM 3322 O O . ASN A 1 396 ? -34.838 -83.217 3.487 1.00 12.43 393 ASN A O 1
ATOM 3327 N N . GLU A 1 397 ? -33.132 -82.580 2.184 1.00 11.39 394 GLU A N 1
ATOM 3328 C CA . GLU A 1 397 ? -33.323 -81.173 2.496 1.00 10.98 394 GLU A CA 1
ATOM 3329 C C . GLU A 1 397 ? -34.613 -80.698 1.798 1.00 10.79 394 GLU A C 1
ATOM 3330 O O . GLU A 1 397 ? -34.892 -81.143 0.691 1.00 11.97 394 GLU A O 1
ATOM 3336 N N . PRO A 1 398 ? -35.403 -79.824 2.422 1.00 11.59 395 PRO A N 1
ATOM 3337 C CA . PRO A 1 398 ? -35.087 -79.092 3.664 1.00 11.67 395 PRO A CA 1
ATOM 3338 C C . PRO A 1 398 ? -35.426 -79.758 5.007 1.00 12.61 395 PRO A C 1
ATOM 3339 O O . PRO A 1 398 ? -35.068 -79.215 6.048 1.00 14.21 395 PRO A O 1
ATOM 3343 N N . GLU A 1 399 ? -36.099 -80.893 4.974 1.00 14.99 396 GLU A N 1
ATOM 3344 C CA . GLU A 1 399 ? -36.559 -81.503 6.225 1.00 17.03 396 GLU A CA 1
ATOM 3345 C C . GLU A 1 399 ? -35.393 -81.961 7.094 1.00 14.91 396 GLU A C 1
ATOM 3346 O O . GLU A 1 399 ? -35.387 -81.721 8.297 1.00 14.89 396 GLU A O 1
ATOM 3352 N N . SER A 1 400 ? -34.376 -82.554 6.463 1.00 14.17 397 SER A N 1
ATOM 3353 C CA . SER A 1 400 ? -33.177 -82.937 7.181 1.00 13.36 397 SER A CA 1
ATOM 3354 C C . SER A 1 400 ? -31.976 -82.914 6.253 1.00 12.07 397 SER A C 1
ATOM 3355 O O . SER A 1 400 ? -32.098 -83.100 5.027 1.00 11.96 397 SER A O 1
ATOM 3358 N N . PHE A 1 401 ? -30.823 -82.735 6.875 1.00 11.94 398 PHE A N 1
ATOM 3359 C CA . PHE A 1 401 ? -29.550 -82.722 6.157 1.00 11.89 398 PHE A CA 1
ATOM 3360 C C . PHE A 1 401 ? -29.061 -84.181 6.061 1.00 11.82 398 PHE A C 1
ATOM 3361 O O . PHE A 1 401 ? -28.067 -84.566 6.674 1.00 13.25 398 PHE A O 1
ATOM 3369 N N . THR A 1 402 ? -29.777 -84.975 5.274 1.00 12.45 399 THR A N 1
ATOM 3370 C CA . THR A 1 402 ? -29.480 -86.409 5.141 1.00 12.81 399 THR A CA 1
ATOM 3371 C C . THR A 1 402 ? -29.747 -86.834 3.720 1.00 12.85 399 THR A C 1
ATOM 3372 O O . THR A 1 402 ? -30.476 -86.156 2.982 1.00 12.50 399 THR A O 1
ATOM 3376 N N . GLY A 1 403 ? -29.178 -87.978 3.351 1.00 13.17 400 GLY A N 1
ATOM 3377 C CA . GLY A 1 403 ? -29.325 -88.514 2.017 1.00 13.68 400 GLY A CA 1
ATOM 3378 C C . GLY A 1 403 ? -28.171 -88.055 1.136 1.00 13.95 400 GLY A C 1
ATOM 3379 O O . GLY A 1 403 ? -27.374 -87.196 1.532 1.00 14.63 400 GLY A O 1
ATOM 3380 N N . GLU A 1 404 ? -28.085 -88.638 -0.047 1.00 14.70 401 GLU A N 1
ATOM 3381 C CA . GLU A 1 404 ? -27.029 -88.292 -0.987 1.00 16.34 401 GLU A CA 1
ATOM 3382 C C . GLU A 1 404 ? -27.292 -86.938 -1.610 1.00 13.98 401 GLU A C 1
ATOM 3383 O O . GLU A 1 404 ? -28.423 -86.474 -1.692 1.00 12.99 401 GLU A O 1
ATOM 3389 N N . TYR A 1 405 ? -26.223 -86.326 -2.108 1.00 12.58 402 TYR A N 1
ATOM 3390 C CA . TYR A 1 405 ? -26.342 -85.029 -2.752 1.00 11.46 402 TYR A CA 1
ATOM 3391 C C . TYR A 1 405 ? -26.871 -85.123 -4.181 1.00 11.52 402 TYR A C 1
ATOM 3392 O O . TYR A 1 405 ? -26.470 -85.994 -4.961 1.00 11.69 402 TYR A O 1
ATOM 3401 N N . VAL A 1 406 ? -27.737 -84.183 -4.514 1.00 10.70 403 VAL A N 1
ATOM 3402 C CA . VAL A 1 406 ? -28.298 -83.994 -5.840 1.00 11.22 403 VAL A CA 1
ATOM 3403 C C . VAL A 1 406 ? -28.163 -82.496 -6.187 1.00 9.99 403 VAL A C 1
ATOM 3404 O O . VAL A 1 406 ? -27.896 -81.678 -5.318 1.00 10.23 403 VAL A O 1
ATOM 3408 N N . TYR A 1 407 ? -28.385 -82.127 -7.439 1.00 10.04 404 TYR A N 1
ATOM 3409 C CA . TYR A 1 407 ? -28.299 -80.702 -7.800 1.00 9.87 404 TYR A CA 1
ATOM 3410 C C . TYR A 1 407 ? -29.345 -79.893 -7.064 1.00 10.04 404 TYR A C 1
ATOM 3411 O O . TYR A 1 407 ? -30.501 -80.319 -6.915 1.00 11.23 404 TYR A O 1
ATOM 3420 N N . SER A 1 408 ? -28.940 -78.719 -6.582 1.00 9.49 405 SER A N 1
ATOM 3421 C CA . SER A 1 408 ? -29.864 -77.681 -6.174 1.00 9.18 405 SER A CA 1
ATOM 3422 C C . SER A 1 408 ? -30.508 -77.077 -7.416 1.00 9.19 405 SER A C 1
ATOM 3423 O O . SER A 1 408 ? -30.197 -77.485 -8.547 1.00 9.59 405 SER A O 1
ATOM 3426 N N . GLU A 1 409 ? -31.346 -76.055 -7.257 1.00 9.19 406 GLU A N 1
ATOM 3427 C CA . GLU A 1 409 ? -31.921 -75.410 -8.421 1.00 9.98 406 GLU A CA 1
ATOM 3428 C C . GLU A 1 409 ? -30.915 -74.514 -9.143 1.00 9.30 406 GLU A C 1
ATOM 3429 O O . GLU A 1 409 ? -31.187 -74.100 -10.261 1.00 9.33 406 GLU A O 1
ATOM 3435 N N . LEU A 1 410 ? -29.750 -74.269 -8.540 1.00 8.98 407 LEU A N 1
ATOM 3436 C CA . LEU A 1 410 ? -28.752 -73.440 -9.233 1.00 8.95 407 LEU A CA 1
ATOM 3437 C C . LEU A 1 410 ? -28.217 -74.103 -10.501 1.00 9.44 407 LEU A C 1
ATOM 3438 O O . LEU A 1 410 ? -27.712 -73.404 -11.395 1.00 8.87 407 LEU A O 1
ATOM 3443 N N . ILE A 1 411 ? -28.384 -75.420 -10.649 1.00 8.93 408 ILE A N 1
ATOM 3444 C CA . ILE A 1 411 ? -27.995 -76.076 -11.899 1.00 9.12 408 ILE A CA 1
ATOM 3445 C C . ILE A 1 411 ? -28.763 -75.515 -13.092 1.00 8.65 408 ILE A C 1
ATOM 3446 O O . ILE A 1 411 ? -28.286 -75.566 -14.234 1.00 9.15 408 ILE A O 1
ATOM 3451 N N . LYS A 1 412 ? -29.953 -74.980 -12.851 1.00 8.94 409 LYS A N 1
ATOM 3452 C CA . LYS A 1 412 ? -30.771 -74.431 -13.937 1.00 9.29 409 LYS A CA 1
ATOM 3453 C C . LYS A 1 412 ? -30.076 -73.281 -14.660 1.00 9.06 409 LYS A C 1
ATOM 3454 O O . LYS A 1 412 ? -30.328 -73.069 -15.841 1.00 9.50 409 LYS A O 1
ATOM 3460 N N . PHE A 1 413 ? -29.204 -72.539 -13.971 1.00 8.76 410 PHE A N 1
ATOM 3461 C CA . PHE A 1 413 ? -28.402 -71.511 -14.658 1.00 8.29 410 PHE A CA 1
ATOM 3462 C C . PHE A 1 413 ? -27.521 -72.132 -15.751 1.00 7.84 410 PHE A C 1
ATOM 3463 O O . PHE A 1 413 ? -27.474 -71.644 -16.865 1.00 7.74 410 PHE A O 1
ATOM 3471 N N . TYR A 1 414 ? -26.844 -73.224 -15.417 1.00 8.07 411 TYR A N 1
ATOM 3472 C CA . TYR A 1 414 ? -25.917 -73.860 -16.353 1.00 8.44 411 TYR A CA 1
ATOM 3473 C C . TYR A 1 414 ? -26.657 -74.614 -17.457 1.00 8.73 411 TYR A C 1
ATOM 3474 O O . TYR A 1 414 ? -26.169 -74.715 -18.572 1.00 9.38 411 TYR A O 1
ATOM 3483 N N . GLN A 1 415 ? -27.865 -75.102 -17.154 1.00 8.92 412 GLN A N 1
ATOM 3484 C CA . GLN A 1 415 ? -28.733 -75.680 -18.158 1.00 9.22 412 GLN A CA 1
ATOM 3485 C C . GLN A 1 415 ? -29.219 -74.607 -19.130 1.00 9.20 412 GLN A C 1
ATOM 3486 O O . GLN A 1 415 ? -29.221 -74.802 -20.359 1.00 10.11 412 GLN A O 1
ATOM 3492 N N . LEU A 1 416 ? -29.573 -73.450 -18.610 1.00 8.83 413 LEU A N 1
ATOM 3493 C CA . LEU A 1 416 ? -30.047 -72.352 -19.440 1.00 8.67 413 LEU A CA 1
ATOM 3494 C C . LEU A 1 416 ? -28.975 -71.882 -20.422 1.00 8.70 413 LEU A C 1
ATOM 3495 O O . LEU A 1 416 ? -29.275 -71.627 -21.587 1.00 9.01 413 LEU A O 1
ATOM 3500 N N . TRP A 1 417 ? -27.741 -71.762 -19.930 1.00 8.41 414 TRP A N 1
ATOM 3501 C CA . TRP A 1 417 ? -26.630 -71.225 -20.729 1.00 8.17 414 TRP A CA 1
ATOM 3502 C C . TRP A 1 417 ? -25.842 -72.306 -21.464 1.00 8.81 414 TRP A C 1
ATOM 3503 O O . TRP A 1 417 ? -24.812 -72.024 -22.076 1.00 8.58 414 TRP A O 1
ATOM 3514 N N . LYS A 1 418 ? -26.297 -73.560 -21.427 1.00 8.83 415 LYS A N 1
ATOM 3515 C CA . LYS A 1 418 ? -25.604 -74.660 -22.112 1.00 9.73 415 LYS A CA 1
ATOM 3516 C C . LYS A 1 418 ? -25.441 -74.314 -23.609 1.00 9.90 415 LYS A C 1
ATOM 3517 O O . LYS A 1 418 ? -26.345 -73.755 -24.230 1.00 9.93 415 LYS A O 1
ATOM 3523 N N . ASP A 1 419 ? -24.254 -74.594 -24.142 1.00 9.70 416 ASP A N 1
ATOM 3524 C CA . ASP A 1 419 ? -23.954 -74.432 -25.564 1.00 10.44 416 ASP A CA 1
ATOM 3525 C C . ASP A 1 419 ? -23.677 -73.003 -26.000 1.00 10.81 416 ASP A C 1
ATOM 3526 O O . ASP A 1 419 ? -23.111 -72.817 -27.080 1.00 12.18 416 ASP A O 1
ATOM 3531 N N . VAL A 1 420 ? -24.095 -71.981 -25.250 1.00 9.65 417 VAL A N 1
ATOM 3532 C CA . VAL A 1 420 ? -24.049 -70.595 -25.719 1.00 9.63 417 VAL A CA 1
ATOM 3533 C C . VAL A 1 420 ? -22.580 -70.208 -25.938 1.00 9.61 417 VAL A C 1
ATOM 3534 O O . VAL A 1 420 ? -21.757 -70.318 -25.021 1.00 9.54 417 VAL A O 1
ATOM 3538 N N . LYS A 1 421 ? -22.271 -69.789 -27.167 1.00 9.39 418 LYS A N 1
ATOM 3539 C CA . LYS A 1 421 ? -20.925 -69.390 -27.558 1.00 10.30 418 LYS A CA 1
ATOM 3540 C C . LYS A 1 421 ? -21.066 -68.769 -28.940 1.00 9.63 418 LYS A C 1
ATOM 3541 O O . LYS A 1 421 ? -22.106 -68.872 -29.588 1.00 9.37 418 LYS A O 1
ATOM 3547 N N . GLY A 1 422 ? -19.992 -68.135 -29.375 1.00 9.48 419 GLY A N 1
ATOM 3548 C CA . GLY A 1 422 ? -19.888 -67.673 -30.737 1.00 9.67 419 GLY A CA 1
ATOM 3549 C C . GLY A 1 422 ? -19.611 -66.192 -30.856 1.00 9.23 419 GLY A C 1
ATOM 3550 O O . GLY A 1 422 ? -19.280 -65.516 -29.864 1.00 8.99 419 GLY A O 1
ATOM 3551 N N . THR A 1 423 ? -19.756 -65.687 -32.079 1.00 9.10 420 THR A N 1
ATOM 3552 C CA . THR A 1 423 ? -19.457 -64.292 -32.405 1.00 9.27 420 THR A CA 1
ATOM 3553 C C . THR A 1 423 ? -20.660 -63.437 -32.028 1.00 8.85 420 THR A C 1
ATOM 3554 O O . THR A 1 423 ? -21.810 -63.748 -32.404 1.00 9.66 420 THR A O 1
ATOM 3558 N N . ARG A 1 424 ? -20.418 -62.369 -31.264 1.00 8.57 421 ARG A N 1
ATOM 3559 C CA . ARG A 1 424 ? -21.487 -61.495 -30.835 1.00 8.58 421 ARG A CA 1
ATOM 3560 C C . ARG A 1 424 ? -22.069 -60.745 -32.020 1.00 8.63 421 ARG A C 1
ATOM 3561 O O . ARG A 1 424 ? -21.310 -60.233 -32.861 1.00 8.65 421 ARG A O 1
ATOM 3569 N N . VAL A 1 425 ? -23.392 -60.625 -32.045 1.00 8.57 422 VAL A N 1
ATOM 3570 C CA . VAL A 1 425 ? -24.083 -59.889 -33.087 1.00 9.27 422 VAL A CA 1
ATOM 3571 C C . VAL A 1 425 ? -25.029 -58.887 -32.476 1.00 10.05 422 VAL A C 1
ATOM 3572 O O . VAL A 1 425 ? -25.435 -59.002 -31.299 1.00 9.96 422 VAL A O 1
ATOM 3576 N N . GLU A 1 426 ? -25.392 -57.892 -33.263 1.00 10.92 423 GLU A N 1
ATOM 3577 C CA . GLU A 1 426 ? -26.220 -56.805 -32.770 1.00 12.28 423 GLU A CA 1
ATOM 3578 C C . GLU A 1 426 ? -27.643 -57.208 -32.411 1.00 12.21 423 GLU A C 1
ATOM 3579 O O . GLU A 1 426 ? -28.314 -57.902 -33.176 1.00 11.26 423 GLU A O 1
ATOM 3585 N N . THR A 1 427 ? -28.101 -56.716 -31.264 1.00 11.73 424 THR A N 1
ATOM 3586 C CA . THR A 1 427 ? -29.501 -56.795 -30.865 1.00 12.69 424 THR A CA 1
ATOM 3587 C C . THR A 1 427 ? -29.948 -55.420 -30.412 1.00 13.51 424 THR A C 1
ATOM 3588 O O . THR A 1 427 ? -29.142 -54.629 -29.946 1.00 14.15 424 THR A O 1
ATOM 3592 N N A ASN A 1 428 ? -31.265 -55.185 -30.463 0.50 14.08 425 ASN A N 1
ATOM 3593 N N B ASN A 1 428 ? -31.207 -55.112 -30.627 0.50 14.97 425 ASN A N 1
ATOM 3594 C CA A ASN A 1 428 ? -31.908 -53.923 -30.017 0.50 15.48 425 ASN A CA 1
ATOM 3595 C CA B ASN A 1 428 ? -31.733 -53.896 -30.084 0.50 16.84 425 ASN A CA 1
ATOM 3596 C C A ASN A 1 428 ? -33.213 -54.252 -29.321 0.50 15.17 425 ASN A C 1
ATOM 3597 C C B ASN A 1 428 ? -33.148 -54.139 -29.713 0.50 17.29 425 ASN A C 1
ATOM 3598 O O A ASN A 1 428 ? -33.986 -55.018 -29.888 0.50 13.69 425 ASN A O 1
ATOM 3599 O O B ASN A 1 428 ? -33.944 -54.761 -30.408 0.50 18.25 425 ASN A O 1
ATOM 3608 N N A CYS A 1 429 ? -33.486 -53.695 -28.124 0.58 16.26 426 CYS A N 1
ATOM 3609 N N B CYS A 1 429 ? -33.411 -53.676 -28.495 0.42 18.77 426 CYS A N 1
ATOM 3610 C CA A CYS A 1 429 ? -34.763 -53.956 -27.485 0.58 17.29 426 CYS A CA 1
ATOM 3611 C CA B CYS A 1 429 ? -34.709 -53.762 -27.878 0.42 19.84 426 CYS A CA 1
ATOM 3612 C C A CYS A 1 429 ? -35.253 -52.615 -26.952 0.58 18.61 426 CYS A C 1
ATOM 3613 C C B CYS A 1 429 ? -35.104 -52.397 -27.378 0.42 20.11 426 CYS A C 1
ATOM 3614 O O A CYS A 1 429 ? -34.607 -52.058 -26.081 0.58 19.55 426 CYS A O 1
ATOM 3615 O O B CYS A 1 429 ? -34.266 -51.615 -26.923 0.42 20.52 426 CYS A O 1
ATOM 3620 N N . ASP A 1 430 ? -36.388 -52.099 -27.480 1.00 19.59 427 ASP A N 1
ATOM 3621 C CA . ASP A 1 430 ? -36.860 -50.724 -27.239 1.00 19.54 427 ASP A CA 1
ATOM 3622 C C . ASP A 1 430 ? -37.508 -50.479 -25.865 1.00 19.19 427 ASP A C 1
ATOM 3623 O O . ASP A 1 430 ? -38.347 -49.595 -25.716 1.00 21.82 427 ASP A O 1
ATOM 3628 N N . ASN A 1 431 ? -37.069 -51.225 -24.861 1.00 16.67 428 ASN A N 1
ATOM 3629 C CA . ASN A 1 431 ? -37.533 -51.095 -23.491 1.00 15.25 428 ASN A CA 1
ATOM 3630 C C . ASN A 1 431 ? -36.288 -51.197 -22.625 1.00 14.97 428 ASN A C 1
ATOM 3631 O O . ASN A 1 431 ? -35.619 -52.232 -22.670 1.00 13.84 428 ASN A O 1
ATOM 3636 N N . PRO A 1 432 ? -35.961 -50.155 -21.854 1.00 16.00 429 PRO A N 1
ATOM 3637 C CA . PRO A 1 432 ? -34.717 -50.240 -21.064 1.00 16.17 429 PRO A CA 1
ATOM 3638 C C . PRO A 1 432 ? -34.747 -51.304 -19.966 1.00 15.57 429 PRO A C 1
ATOM 3639 O O . PRO A 1 432 ? -33.684 -51.679 -19.469 1.00 14.93 429 PRO A O 1
ATOM 3643 N N . ASP A 1 433 ? -35.926 -51.807 -19.602 1.00 14.01 430 ASP A N 1
ATOM 3644 C CA . ASP A 1 433 ? -36.038 -52.926 -18.659 1.00 13.77 430 ASP A CA 1
ATOM 3645 C C . ASP A 1 433 ? -35.822 -54.298 -19.290 1.00 12.84 430 ASP A C 1
ATOM 3646 O O . ASP A 1 433 ? -35.828 -55.296 -18.577 1.00 12.74 430 ASP A O 1
ATOM 3651 N N . ILE A 1 434 ? -35.633 -54.361 -20.614 1.00 11.49 431 ILE A N 1
ATOM 3652 C CA . ILE A 1 434 ? -35.357 -55.612 -21.313 1.00 11.80 431 ILE A CA 1
ATOM 3653 C C . ILE A 1 434 ? -33.938 -55.561 -21.854 1.00 12.09 431 ILE A C 1
ATOM 3654 O O . ILE A 1 434 ? -33.620 -54.690 -22.670 1.00 15.23 431 ILE A O 1
ATOM 3659 N N . MET A 1 435 ? -33.093 -56.480 -21.394 1.00 9.82 432 MET A N 1
ATOM 3660 C CA . MET A 1 435 ? -31.723 -56.559 -21.905 1.00 9.64 432 MET A CA 1
ATOM 3661 C C . MET A 1 435 ? -31.631 -57.703 -22.886 1.00 9.46 432 MET A C 1
ATOM 3662 O O . MET A 1 435 ? -32.271 -58.736 -22.707 1.00 9.79 432 MET A O 1
ATOM 3667 N N A CYS A 1 436 ? -30.818 -57.506 -23.923 0.47 10.04 433 CYS A N 1
ATOM 3668 N N B CYS A 1 436 ? -30.859 -57.517 -23.945 0.53 9.39 433 CYS A N 1
ATOM 3669 C CA A CYS A 1 436 ? -30.731 -58.411 -25.058 0.47 10.71 433 CYS A CA 1
ATOM 3670 C CA B CYS A 1 436 ? -30.730 -58.544 -24.948 0.53 9.60 433 CYS A CA 1
ATOM 3671 C C A CYS A 1 436 ? -29.292 -58.616 -25.462 0.47 9.83 433 CYS A C 1
ATOM 3672 C C B CYS A 1 436 ? -29.316 -58.631 -25.460 0.53 9.28 433 CYS A C 1
ATOM 3673 O O A CYS A 1 436 ? -28.492 -57.709 -25.344 0.47 9.98 433 CYS A O 1
ATOM 3674 O O B CYS A 1 436 ? -28.563 -57.683 -25.401 0.53 9.46 433 CYS A O 1
ATOM 3679 N N . ASP A 1 437 ? -28.974 -59.821 -25.932 1.00 9.08 434 ASP A N 1
ATOM 3680 C CA . ASP A 1 437 ? -27.642 -60.087 -26.510 1.00 8.65 434 ASP A CA 1
ATOM 3681 C C . ASP A 1 437 ? -27.767 -61.323 -27.397 1.00 8.51 434 ASP A C 1
ATOM 3682 O O . ASP A 1 437 ? -28.763 -62.068 -27.325 1.00 9.05 434 ASP A O 1
ATOM 3687 N N . ALA A 1 438 ? -26.778 -61.554 -28.257 1.00 8.36 435 ALA A N 1
ATOM 3688 C CA . ALA A 1 438 ? -26.828 -62.705 -29.154 1.00 8.51 435 ALA A CA 1
ATOM 3689 C C . ALA A 1 438 ? -25.463 -63.090 -29.655 1.00 8.57 435 ALA A C 1
ATOM 3690 O O . ALA A 1 438 ? -24.592 -62.225 -29.820 1.00 8.18 435 ALA A O 1
ATOM 3692 N N . TYR A 1 439 ? -25.296 -64.389 -29.905 1.00 8.25 436 TYR A N 1
ATOM 3693 C CA . TYR A 1 439 ? -24.016 -64.987 -30.320 1.00 8.46 436 TYR A CA 1
ATOM 3694 C C . TYR A 1 439 ? -24.271 -66.039 -31.389 1.00 8.88 436 TYR A C 1
ATOM 3695 O O . TYR A 1 439 ? -25.202 -66.852 -31.268 1.00 9.44 436 TYR A O 1
ATOM 3704 N N . VAL A 1 440 ? -23.435 -66.021 -32.420 1.00 9.40 437 VAL A N 1
ATOM 3705 C CA . VAL A 1 440 ? -23.566 -66.909 -33.588 1.00 9.93 437 VAL A CA 1
ATOM 3706 C C . VAL A 1 440 ? -22.409 -67.900 -33.615 1.00 10.54 437 VAL A C 1
ATOM 3707 O O . VAL A 1 440 ? -21.241 -67.509 -33.706 1.00 10.22 437 VAL A O 1
ATOM 3711 N N . ASP A 1 441 ? -22.731 -69.175 -33.491 1.00 10.98 438 ASP A N 1
ATOM 3712 C CA . ASP A 1 441 ? -21.770 -70.252 -33.541 1.00 12.53 438 ASP A CA 1
ATOM 3713 C C . ASP A 1 441 ? -22.080 -71.140 -34.731 1.00 12.47 438 ASP A C 1
ATOM 3714 O O . ASP A 1 441 ? -22.808 -72.122 -34.605 1.00 12.40 438 ASP A O 1
ATOM 3719 N N . GLY A 1 442 ? -21.527 -70.772 -35.875 1.00 12.58 439 GLY A N 1
ATOM 3720 C CA . GLY A 1 442 ? -21.753 -71.556 -37.113 1.00 12.48 439 GLY A CA 1
ATOM 3721 C C . GLY A 1 442 ? -23.201 -71.519 -37.556 1.00 12.41 439 GLY A C 1
ATOM 3722 O O . GLY A 1 442 ? -23.704 -70.486 -37.949 1.00 12.86 439 GLY A O 1
ATOM 3723 N N . LYS A 1 443 ? -23.866 -72.672 -37.433 1.00 12.58 440 LYS A N 1
ATOM 3724 C CA . LYS A 1 443 ? -25.280 -72.830 -37.777 1.00 13.39 440 LYS A CA 1
ATOM 3725 C C . LYS A 1 443 ? -26.228 -72.442 -36.650 1.00 13.13 440 LYS A C 1
ATOM 3726 O O . LYS A 1 443 ? -27.438 -72.346 -36.851 1.00 13.91 440 LYS A O 1
ATOM 3732 N N . ASN A 1 444 ? -25.675 -72.253 -35.450 1.00 12.81 441 ASN A N 1
ATOM 3733 C CA . ASN A 1 444 ? -26.473 -71.970 -34.262 1.00 13.82 441 ASN A CA 1
ATOM 3734 C C . ASN A 1 444 ? -26.399 -70.516 -33.848 1.00 13.20 441 ASN A C 1
ATOM 3735 O O . ASN A 1 444 ? -25.315 -69.923 -33.868 1.00 14.03 441 ASN A O 1
ATOM 3740 N N . VAL A 1 445 ? -27.543 -69.954 -33.487 1.00 11.65 442 VAL A N 1
ATOM 3741 C CA . VAL A 1 445 ? -27.617 -68.581 -32.980 1.00 11.03 442 VAL A CA 1
ATOM 3742 C C . VAL A 1 445 ? -28.335 -68.602 -31.644 1.00 11.08 442 VAL A C 1
ATOM 3743 O O . VAL A 1 445 ? -29.414 -69.175 -31.544 1.00 12.32 442 VAL A O 1
ATOM 3747 N N . TYR A 1 446 ? -27.751 -67.956 -30.640 1.00 10.11 443 TYR A N 1
ATOM 3748 C CA . TYR A 1 446 ? -28.279 -67.897 -29.272 1.00 10.04 443 TYR A CA 1
ATOM 3749 C C . TYR A 1 446 ? -28.699 -66.473 -29.025 1.00 9.51 443 TYR A C 1
ATOM 3750 O O . TYR A 1 446 ? -27.876 -65.557 -29.088 1.00 10.53 443 TYR A O 1
ATOM 3759 N N . PHE A 1 447 ? -29.997 -66.277 -28.781 1.00 9.19 444 PHE A N 1
ATOM 3760 C CA . PHE A 1 447 ? -30.607 -64.978 -28.560 1.00 9.44 444 PHE A CA 1
ATOM 3761 C C . PHE A 1 447 ? -31.074 -64.945 -27.104 1.00 9.30 444 PHE A C 1
ATOM 3762 O O . PHE A 1 447 ? -31.961 -65.727 -26.712 1.00 9.47 444 PHE A O 1
ATOM 3770 N N . ILE A 1 448 ? -30.420 -64.112 -26.291 1.00 8.60 445 ILE A N 1
ATOM 3771 C CA . ILE A 1 448 ? -30.681 -64.099 -24.838 1.00 8.79 445 ILE A CA 1
ATOM 3772 C C . ILE A 1 448 ? -31.405 -62.832 -24.480 1.00 8.37 445 ILE A C 1
ATOM 3773 O O . ILE A 1 448 ? -30.999 -61.745 -24.874 1.00 8.76 445 ILE A O 1
ATOM 3778 N N . ILE A 1 449 ? -32.503 -62.964 -23.722 1.00 8.51 446 ILE A N 1
ATOM 3779 C CA . ILE A 1 449 ? -33.320 -61.822 -23.339 1.00 8.65 446 ILE A CA 1
ATOM 3780 C C . ILE A 1 449 ? -33.619 -61.934 -21.852 1.00 8.37 446 ILE A C 1
ATOM 3781 O O . ILE A 1 449 ? -33.996 -63.003 -21.392 1.00 8.88 446 ILE A O 1
ATOM 3786 N N . ASN A 1 450 ? -33.435 -60.824 -21.144 1.00 7.78 447 ASN A N 1
ATOM 3787 C CA . ASN A 1 450 ? -33.606 -60.780 -19.684 1.00 8.05 447 ASN A CA 1
ATOM 3788 C C . ASN A 1 450 ? -34.506 -59.618 -19.291 1.00 8.12 447 ASN A C 1
ATOM 3789 O O . ASN A 1 450 ? -34.405 -58.527 -19.808 1.00 8.58 447 ASN A O 1
ATOM 3794 N N . ASN A 1 451 ? -35.361 -59.887 -18.300 1.00 8.42 448 ASN A N 1
ATOM 3795 C CA . ASN A 1 451 ? -36.336 -58.921 -17.822 1.00 8.64 448 ASN A CA 1
ATOM 3796 C C . ASN A 1 451 ? -35.914 -58.359 -16.467 1.00 8.64 448 ASN A C 1
ATOM 3797 O O . ASN A 1 451 ? -35.785 -59.112 -15.520 1.00 8.49 448 ASN A O 1
ATOM 3802 N N . LEU A 1 452 ? -35.733 -57.047 -16.398 1.00 9.11 449 LEU A N 1
ATOM 3803 C CA . LEU A 1 452 ? -35.523 -56.298 -15.157 1.00 9.46 449 LEU A CA 1
ATOM 3804 C C . LEU A 1 452 ? -36.834 -55.803 -14.529 1.00 10.38 449 LEU A C 1
ATOM 3805 O O . LEU A 1 452 ? -36.825 -55.347 -13.388 1.00 10.58 449 LEU A O 1
ATOM 3810 N N . ASP A 1 453 ? -37.953 -55.903 -15.253 1.00 10.79 450 ASP A N 1
ATOM 3811 C CA . ASP A 1 453 ? -39.248 -55.472 -14.714 1.00 12.17 450 ASP A CA 1
ATOM 3812 C C . ASP A 1 453 ? -39.827 -56.555 -13.796 1.00 12.69 450 ASP A C 1
ATOM 3813 O O . ASP A 1 453 ? -39.437 -57.723 -13.830 1.00 11.92 450 ASP A O 1
ATOM 3818 N N . PHE A 1 454 ? -40.775 -56.120 -12.961 1.00 13.60 451 PHE A N 1
ATOM 3819 C CA . PHE A 1 454 ? -41.426 -56.943 -11.939 1.00 14.94 451 PHE A CA 1
ATOM 3820 C C . PHE A 1 454 ? -42.825 -57.402 -12.364 1.00 14.94 451 PHE A C 1
ATOM 3821 O O . PHE A 1 454 ? -43.701 -57.662 -11.522 1.00 15.17 451 PHE A O 1
ATOM 3829 N N . LYS A 1 455 ? -43.003 -57.550 -13.668 1.00 14.51 452 LYS A N 1
ATOM 3830 C CA . LYS A 1 455 ? -44.188 -58.136 -14.258 1.00 14.91 452 LYS A CA 1
ATOM 3831 C C . LYS A 1 455 ? -43.767 -58.775 -15.567 1.00 14.67 452 LYS A C 1
ATOM 3832 O O . LYS A 1 455 ? -42.674 -58.472 -16.070 1.00 13.63 452 LYS A O 1
ATOM 3838 N N . PRO A 1 456 ? -44.625 -59.630 -16.134 1.00 14.06 453 PRO A N 1
ATOM 3839 C CA . PRO A 1 456 ? -44.331 -60.204 -17.450 1.00 14.13 453 PRO A CA 1
ATOM 3840 C C . PRO A 1 456 ? -44.322 -59.134 -18.525 1.00 14.77 453 PRO A C 1
ATOM 3841 O O . PRO A 1 456 ? -44.996 -58.110 -18.372 1.00 14.53 453 PRO A O 1
ATOM 3845 N N . VAL A 1 457 ? -43.525 -59.343 -19.576 1.00 14.25 454 VAL A N 1
ATOM 3846 C CA . VAL A 1 457 ? -43.399 -58.407 -20.678 1.00 14.50 454 VAL A CA 1
ATOM 3847 C C . VAL A 1 457 ? -43.610 -59.195 -21.978 1.00 14.67 454 VAL A C 1
ATOM 3848 O O . VAL A 1 457 ? -42.951 -60.217 -22.240 1.00 14.12 454 VAL A O 1
ATOM 3852 N N . ASP A 1 458 ? -44.564 -58.725 -22.784 1.00 15.29 455 ASP A N 1
ATOM 3853 C CA . ASP A 1 458 ? -44.842 -59.317 -24.074 1.00 16.28 455 ASP A CA 1
ATOM 3854 C C . ASP A 1 458 ? -43.847 -58.773 -25.102 1.00 15.36 455 ASP A C 1
ATOM 3855 O O . ASP A 1 458 ? -43.710 -57.557 -25.264 1.00 16.18 455 ASP A O 1
ATOM 3860 N N . LEU A 1 459 ? -43.161 -59.692 -25.775 1.00 15.09 456 LEU A N 1
ATOM 3861 C CA . LEU A 1 459 ? -42.133 -59.343 -26.731 1.00 14.98 456 LEU A CA 1
ATOM 3862 C C . LEU A 1 459 ? -42.568 -59.669 -28.147 1.00 15.64 456 LEU A C 1
ATOM 3863 O O . LEU A 1 459 ? -43.175 -60.725 -28.382 1.00 16.13 456 LEU A O 1
ATOM 3868 N N A ASN A 1 460 ? -42.262 -58.765 -29.071 0.50 16.03 457 ASN A N 1
ATOM 3869 N N B ASN A 1 460 ? -42.242 -58.766 -29.064 0.50 16.10 457 ASN A N 1
ATOM 3870 C CA A ASN A 1 460 ? -42.396 -59.019 -30.500 0.50 16.91 457 ASN A CA 1
ATOM 3871 C CA B ASN A 1 460 ? -42.369 -58.997 -30.493 0.50 17.20 457 ASN A CA 1
ATOM 3872 C C A ASN A 1 460 ? -40.984 -59.160 -31.061 0.50 16.28 457 ASN A C 1
ATOM 3873 C C B ASN A 1 460 ? -40.967 -59.158 -31.058 0.50 16.44 457 ASN A C 1
ATOM 3874 O O A ASN A 1 460 ? -40.198 -58.217 -30.993 0.50 16.44 457 ASN A O 1
ATOM 3875 O O B ASN A 1 460 ? -40.173 -58.222 -31.000 0.50 16.64 457 ASN A O 1
ATOM 3884 N N . LEU A 1 461 ? -40.679 -60.344 -31.592 1.00 16.39 458 LEU A N 1
ATOM 3885 C CA . LEU A 1 461 ? -39.330 -60.712 -32.047 1.00 16.46 458 LEU A CA 1
ATOM 3886 C C . LEU A 1 461 ? -39.166 -60.557 -33.552 1.00 16.65 458 LEU A C 1
ATOM 3887 O O . LEU A 1 461 ? -40.005 -61.052 -34.314 1.00 17.45 458 LEU A O 1
ATOM 3892 N N . SER A 1 462 ? -38.084 -59.894 -33.970 1.00 16.24 459 SER A N 1
ATOM 3893 C CA . SER A 1 462 ? -37.691 -59.813 -35.386 1.00 17.07 459 SER A CA 1
ATOM 3894 C C . SER A 1 462 ? -36.274 -60.336 -35.556 1.00 16.71 459 SER A C 1
ATOM 3895 O O . SER A 1 462 ? -35.387 -59.947 -34.810 1.00 16.26 459 SER A O 1
ATOM 3898 N N . VAL A 1 463 ? -36.062 -61.224 -36.521 1.00 16.05 460 VAL A N 1
ATOM 3899 C CA . VAL A 1 463 ? -34.742 -61.757 -36.826 1.00 16.33 460 VAL A CA 1
ATOM 3900 C C . VAL A 1 463 ? -34.394 -61.311 -38.230 1.00 16.75 460 VAL A C 1
ATOM 3901 O O . VAL A 1 463 ? -35.085 -61.684 -39.185 1.00 17.45 460 VAL A O 1
ATOM 3905 N N . ASN A 1 464 ? -33.370 -60.472 -38.351 1.00 16.49 461 ASN A N 1
ATOM 3906 C CA . ASN A 1 464 ? -32.988 -59.840 -39.616 1.00 17.67 461 ASN A CA 1
ATOM 3907 C C . ASN A 1 464 ? -31.618 -60.299 -40.024 1.00 17.17 461 ASN A C 1
ATOM 3908 O O . ASN A 1 464 ? -30.796 -60.697 -39.184 1.00 14.82 461 ASN A O 1
ATOM 3913 N N . GLY A 1 465 ? -31.358 -60.230 -41.325 1.00 17.89 462 GLY A N 1
ATOM 3914 C CA . GLY A 1 465 ? -30.023 -60.459 -41.851 1.00 19.36 462 GLY A CA 1
ATOM 3915 C C . GLY A 1 465 ? -29.773 -61.774 -42.535 1.00 20.81 462 GLY A C 1
ATOM 3916 O O . GLY A 1 465 ? -28.647 -62.028 -42.957 1.00 22.73 462 GLY A O 1
ATOM 3917 N N . THR A 1 466 ? -30.798 -62.620 -42.625 1.00 21.96 463 THR A N 1
ATOM 3918 C CA . THR A 1 466 ? -30.718 -63.827 -43.438 1.00 24.68 463 THR A CA 1
ATOM 3919 C C . THR A 1 466 ? -31.984 -63.994 -44.269 1.00 25.17 463 THR A C 1
ATOM 3920 O O . THR A 1 466 ? -33.062 -63.594 -43.846 1.00 25.43 463 THR A O 1
ATOM 3924 N N . SER A 1 467 ? -31.829 -64.596 -45.445 1.00 28.66 464 SER A N 1
ATOM 3925 C CA . SER A 1 467 ? -32.962 -64.911 -46.310 1.00 29.42 464 SER A CA 1
ATOM 3926 C C . SER A 1 467 ? -33.613 -66.251 -45.947 1.00 29.92 464 SER A C 1
ATOM 3927 O O . SER A 1 467 ? -34.730 -66.516 -46.380 1.00 30.49 464 SER A O 1
ATOM 3930 N N . LYS A 1 468 ? -32.932 -67.082 -45.156 1.00 28.57 465 LYS A N 1
ATOM 3931 C CA . LYS A 1 468 ? -33.448 -68.399 -44.788 1.00 28.68 465 LYS A CA 1
ATOM 3932 C C . LYS A 1 468 ? -34.150 -68.372 -43.442 1.00 27.48 465 LYS A C 1
ATOM 3933 O O . LYS A 1 468 ? -33.780 -67.609 -42.551 1.00 27.13 465 LYS A O 1
ATOM 3939 N N . ASP A 1 469 ? -35.172 -69.205 -43.299 1.00 25.56 466 ASP A N 1
ATOM 3940 C CA . ASP A 1 469 ? -35.774 -69.477 -41.990 1.00 24.81 466 ASP A CA 1
ATOM 3941 C C . ASP A 1 469 ? -34.951 -70.526 -41.278 1.00 22.20 466 ASP A C 1
ATOM 3942 O O . ASP A 1 469 ? -34.291 -71.360 -41.899 1.00 20.58 466 ASP A O 1
ATOM 3947 N N . ALA A 1 470 ? -34.986 -70.489 -39.950 1.00 19.91 467 ALA A N 1
ATOM 3948 C CA . ALA A 1 470 ? -34.357 -71.525 -39.184 1.00 19.10 467 ALA A CA 1
ATOM 3949 C C . ALA A 1 470 ? -34.994 -72.904 -39.418 1.00 18.31 467 ALA A C 1
ATOM 3950 O O . ALA A 1 470 ? -36.200 -73.020 -39.626 1.00 19.45 467 ALA A O 1
ATOM 3952 N N . LYS A 1 471 ? -34.158 -73.927 -39.373 1.00 19.56 468 LYS A N 1
ATOM 3953 C CA . LYS A 1 471 ? -34.585 -75.324 -39.411 1.00 22.03 468 LYS A CA 1
ATOM 3954 C C . LYS A 1 471 ? -35.347 -75.669 -38.124 1.00 21.61 468 LYS A C 1
ATOM 3955 O O . LYS A 1 471 ? -36.381 -76.338 -38.163 1.00 23.61 468 LYS A O 1
ATOM 3961 N N . SER A 1 472 ? -34.861 -75.183 -36.980 1.00 21.07 469 SER A N 1
ATOM 3962 C CA . SER A 1 472 ? -35.562 -75.394 -35.710 1.00 20.12 469 SER A CA 1
ATOM 3963 C C . SER A 1 472 ? -35.278 -74.258 -34.737 1.00 18.19 469 SER A C 1
ATOM 3964 O O . SER A 1 472 ? -34.282 -73.538 -34.892 1.00 16.79 469 SER A O 1
ATOM 3967 N N . ILE A 1 473 ? -36.168 -74.109 -33.754 1.00 16.98 470 ILE A N 1
ATOM 3968 C CA . ILE A 1 473 ? -36.024 -73.127 -32.665 1.00 17.00 470 ILE A CA 1
ATOM 3969 C C . ILE A 1 473 ? -36.237 -73.868 -31.359 1.00 17.22 470 ILE A C 1
ATOM 3970 O O . ILE A 1 473 ? -37.297 -74.497 -31.174 1.00 17.22 470 ILE A O 1
ATOM 3975 N N . GLU A 1 474 ? -35.244 -73.821 -30.460 1.00 15.02 471 GLU A N 1
ATOM 3976 C CA . GLU A 1 474 ? -35.410 -74.286 -29.088 1.00 14.69 471 GLU A CA 1
ATOM 3977 C C . GLU A 1 474 ? -35.524 -73.067 -28.180 1.00 14.23 471 GLU A C 1
ATOM 3978 O O . GLU A 1 474 ? -34.632 -72.216 -28.154 1.00 14.24 471 GLU A O 1
ATOM 3984 N N . VAL A 1 475 ? -36.625 -72.996 -27.433 1.00 12.95 472 VAL A N 1
ATOM 3985 C CA . VAL A 1 475 ? -36.850 -71.954 -26.441 1.00 12.87 472 VAL A CA 1
ATOM 3986 C C . VAL A 1 475 ? -36.518 -72.504 -25.077 1.00 12.24 472 VAL A C 1
ATOM 3987 O O . VAL A 1 475 ? -36.994 -73.575 -24.695 1.00 12.39 472 VAL A O 1
ATOM 3991 N N . ARG A 1 476 ? -35.713 -71.761 -24.328 1.00 10.91 473 ARG A N 1
ATOM 3992 C CA . ARG A 1 476 ? -35.420 -72.058 -22.920 1.00 10.94 473 ARG A CA 1
ATOM 3993 C C . ARG A 1 476 ? -35.851 -70.851 -22.091 1.00 10.56 473 ARG A C 1
ATOM 3994 O O . ARG A 1 476 ? -35.460 -69.728 -22.390 1.00 11.25 473 ARG A O 1
ATOM 4002 N N . HIS A 1 477 ? -36.716 -71.066 -21.091 1.00 10.15 474 HIS A N 1
ATOM 4003 C CA . HIS A 1 477 ? -37.320 -69.975 -20.331 1.00 10.05 474 HIS A CA 1
ATOM 4004 C C . HIS A 1 477 ? -37.225 -70.325 -18.845 1.00 9.98 474 HIS A C 1
ATOM 4005 O O . HIS A 1 477 ? -37.782 -71.351 -18.400 1.00 10.56 474 HIS A O 1
ATOM 4012 N N . LEU A 1 478 ? -36.495 -69.487 -18.098 1.00 9.78 475 LEU A N 1
ATOM 4013 C 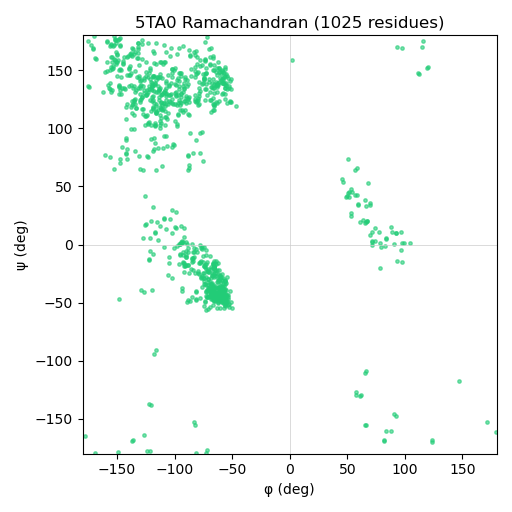CA . LEU A 1 478 ? -36.265 -69.665 -16.670 1.00 10.04 475 LEU A CA 1
ATOM 4014 C C . LEU A 1 478 ? -37.052 -68.623 -15.899 1.00 9.71 475 LEU A C 1
ATOM 4015 O O . LEU A 1 478 ? -36.799 -67.430 -16.028 1.00 10.17 475 LEU A O 1
ATOM 4020 N N . TYR A 1 479 ? -38.032 -69.086 -15.103 1.00 9.85 476 TYR A N 1
ATOM 4021 C CA . TYR A 1 479 ? -38.950 -68.186 -14.399 1.00 10.11 476 TYR A CA 1
ATOM 4022 C C . TYR A 1 479 ? -39.439 -68.834 -13.100 1.00 9.77 476 TYR A C 1
ATOM 4023 O O . TYR A 1 479 ? -39.207 -70.019 -12.858 1.00 10.08 476 TYR A O 1
ATOM 4032 N N . LEU A 1 480 ? -40.173 -68.038 -12.324 1.00 10.23 477 LEU A N 1
ATOM 4033 C CA . LEU A 1 480 ? -40.750 -68.473 -11.064 1.00 10.71 477 LEU A CA 1
ATOM 4034 C C . LEU A 1 480 ? -42.214 -68.902 -11.240 1.00 10.82 477 LEU A C 1
ATOM 4035 O O . LEU A 1 480 ? -43.030 -68.127 -11.754 1.00 11.18 477 LEU A O 1
ATOM 4040 N N . LYS A 1 481 ? -42.529 -70.098 -10.751 1.00 11.26 478 LYS A N 1
ATOM 4041 C CA . LYS A 1 481 ? -43.917 -70.602 -10.704 1.00 12.80 478 LYS A CA 1
ATOM 4042 C C . LYS A 1 481 ? -44.414 -70.532 -9.263 1.00 13.54 478 LYS A C 1
ATOM 4043 O O . LYS A 1 481 ? -43.761 -71.052 -8.364 1.00 13.09 478 LYS A O 1
ATOM 4049 N N . GLY A 1 482 ? -45.583 -69.928 -9.052 1.00 13.70 479 GLY A N 1
ATOM 4050 C CA . GLY A 1 482 ? -46.225 -69.927 -7.728 1.00 13.86 479 GLY A CA 1
ATOM 4051 C C . GLY A 1 482 ? -45.930 -68.773 -6.811 1.00 13.64 479 GLY A C 1
ATOM 4052 O O . GLY A 1 482 ? -46.308 -68.815 -5.629 1.00 14.55 479 GLY A O 1
ATOM 4053 N N . GLY A 1 483 ? -45.271 -67.726 -7.302 1.00 12.93 480 GLY A N 1
ATOM 4054 C CA . GLY A 1 483 ? -44.986 -66.555 -6.510 1.00 12.73 480 GLY A CA 1
ATOM 4055 C C . GLY A 1 483 ? -44.024 -66.812 -5.367 1.00 12.95 480 GLY A C 1
ATOM 4056 O O . GLY A 1 483 ? -43.223 -67.761 -5.413 1.00 12.75 480 GLY A O 1
ATOM 4057 N N . LYS A 1 484 ? -44.102 -65.977 -4.340 1.00 13.41 481 LYS A N 1
ATOM 4058 C CA . LYS A 1 484 ? -43.193 -66.099 -3.185 1.00 14.46 481 LYS A CA 1
ATOM 4059 C C . LYS A 1 484 ? -43.265 -67.488 -2.609 1.00 14.45 481 LYS A C 1
ATOM 4060 O O . LYS A 1 484 ? -44.357 -68.035 -2.409 1.00 14.89 481 LYS A O 1
ATOM 4066 N N . ASP A 1 485 ? -42.096 -68.066 -2.332 1.00 13.29 482 ASP A N 1
ATOM 4067 C CA . ASP A 1 485 ? -41.945 -69.433 -1.868 1.00 13.37 482 ASP A CA 1
ATOM 4068 C C . ASP A 1 485 ? -42.351 -70.500 -2.855 1.00 12.93 482 ASP A C 1
ATOM 4069 O O . ASP A 1 485 ? -42.490 -71.688 -2.495 1.00 12.91 482 ASP A O 1
ATOM 4074 N N . GLY A 1 486 ? -42.423 -70.104 -4.127 1.00 12.40 483 GLY A N 1
ATOM 4075 C CA . GLY A 1 486 ? -42.677 -71.024 -5.221 1.00 12.70 483 GLY A CA 1
ATOM 4076 C C . GLY A 1 486 ? -41.429 -71.750 -5.702 1.00 12.22 483 GLY A C 1
ATOM 4077 O O . GLY A 1 486 ? -40.442 -71.875 -4.960 1.00 11.85 483 GLY A O 1
ATOM 4078 N N . VAL A 1 487 ? -41.435 -72.197 -6.960 1.00 11.89 484 VAL A N 1
ATOM 4079 C CA . VAL A 1 487 ? -40.278 -72.922 -7.514 1.00 12.08 484 VAL A CA 1
ATOM 4080 C C . VAL A 1 487 ? -39.850 -72.361 -8.860 1.00 11.64 484 VAL A C 1
ATOM 4081 O O . VAL A 1 487 ? -40.680 -71.918 -9.658 1.00 11.58 484 VAL A O 1
ATOM 4085 N N . PRO A 1 488 ? -38.534 -72.370 -9.136 1.00 10.63 485 PRO A N 1
ATOM 4086 C CA . PRO A 1 488 ? -38.098 -72.021 -10.473 1.00 10.38 485 PRO A CA 1
ATOM 4087 C C . PRO A 1 488 ? -38.387 -73.139 -11.458 1.00 10.68 485 PRO A C 1
ATOM 4088 O O . PRO A 1 488 ? -38.250 -74.324 -11.142 1.00 10.96 485 PRO A O 1
ATOM 4092 N N . ILE A 1 489 ? -38.755 -72.735 -12.667 1.00 11.08 486 ILE A N 1
ATOM 4093 C CA . ILE A 1 489 ? -39.030 -73.644 -13.768 1.00 11.47 486 ILE A CA 1
ATOM 4094 C C . ILE A 1 489 ? -38.096 -73.281 -14.918 1.00 11.22 486 ILE A C 1
ATOM 4095 O O . ILE A 1 489 ? -37.956 -72.104 -15.238 1.00 10.92 486 ILE A O 1
ATOM 4100 N N . LEU A 1 490 ? -37.476 -74.301 -15.507 1.00 11.20 487 LEU A N 1
ATOM 4101 C CA . LEU A 1 490 ? -36.767 -74.162 -16.778 1.00 11.56 487 LEU A CA 1
ATOM 4102 C C . LEU A 1 490 ? -37.557 -74.905 -17.844 1.00 11.53 487 LEU A C 1
ATOM 4103 O O . LEU A 1 490 ? -37.461 -76.131 -17.953 1.00 12.09 487 LEU A O 1
ATOM 4108 N N A ASP A 1 491 ? -38.344 -74.150 -18.596 0.35 12.25 488 ASP A N 1
ATOM 4109 N N B ASP A 1 491 ? -38.349 -74.155 -18.605 0.65 12.05 488 ASP A N 1
ATOM 4110 C CA A ASP A 1 491 ? -39.103 -74.680 -19.711 0.35 12.79 488 ASP A CA 1
ATOM 4111 C CA B ASP A 1 491 ? -39.126 -74.721 -19.717 0.65 12.43 488 ASP A CA 1
ATOM 4112 C C A ASP A 1 491 ? -38.131 -74.787 -20.885 0.35 12.75 488 ASP A C 1
ATOM 4113 C C B ASP A 1 491 ? -38.262 -74.745 -20.964 0.65 12.49 488 ASP A C 1
ATOM 4114 O O A ASP A 1 491 ? -37.329 -73.886 -21.101 0.35 12.70 488 ASP A O 1
ATOM 4115 O O B ASP A 1 491 ? -37.785 -73.688 -21.387 0.65 12.32 488 ASP A O 1
ATOM 4124 N N . VAL A 1 492 ? -38.142 -75.919 -21.579 1.00 12.85 489 VAL A N 1
ATOM 4125 C CA . VAL A 1 492 ? -37.322 -76.114 -22.795 1.00 13.09 489 VAL A CA 1
ATOM 4126 C C . VAL A 1 492 ? -38.223 -76.798 -23.812 1.00 14.74 489 VAL A C 1
ATOM 4127 O O . VAL A 1 492 ? -38.730 -77.894 -23.541 1.00 16.51 489 VAL A O 1
ATOM 4131 N N . TYR A 1 493 ? -38.431 -76.165 -24.953 1.00 15.14 490 TYR A N 1
ATOM 4132 C CA . TYR A 1 493 ? -39.344 -76.738 -25.953 1.00 16.03 490 TYR A CA 1
ATOM 4133 C C . TYR A 1 493 ? -38.996 -76.271 -27.338 1.00 17.38 490 TYR A C 1
ATOM 4134 O O . TYR A 1 493 ? -38.357 -75.240 -27.518 1.00 16.14 490 TYR A O 1
ATOM 4143 N N . ASP A 1 494 ? -39.417 -77.064 -28.323 1.00 18.84 491 ASP A N 1
ATOM 4144 C CA . ASP A 1 494 ? -39.233 -76.733 -29.724 1.00 22.16 491 ASP A CA 1
ATOM 4145 C C . ASP A 1 494 ? -40.413 -75.916 -30.229 1.00 21.16 491 ASP A C 1
ATOM 4146 O O . ASP A 1 494 ? -41.550 -76.142 -29.829 1.00 20.82 491 ASP A O 1
ATOM 4151 N N . ALA A 1 495 ? -40.134 -74.936 -31.082 1.00 22.09 492 ALA A N 1
ATOM 4152 C CA . ALA A 1 495 ? -41.147 -74.012 -31.595 1.00 23.28 492 ALA A CA 1
ATOM 4153 C C . ALA A 1 495 ? -41.025 -73.974 -33.107 1.00 26.00 492 ALA A C 1
ATOM 4154 O O . ALA A 1 495 ? -39.915 -73.973 -33.645 1.00 25.04 492 ALA A O 1
ATOM 4156 N N . LYS A 1 496 ? -42.167 -73.990 -33.791 1.00 29.83 493 LYS A N 1
ATOM 4157 C CA . LYS A 1 496 ? -42.193 -73.922 -35.253 1.00 31.53 493 LYS A CA 1
ATOM 4158 C C . LYS A 1 496 ? -41.882 -72.500 -35.719 1.00 31.33 493 LYS A C 1
ATOM 4159 O O . LYS A 1 496 ? -41.261 -72.293 -36.756 1.00 33.99 493 LYS A O 1
ATOM 4161 N N . SER A 1 497 ? -42.321 -71.527 -34.932 1.00 29.70 494 SER A N 1
ATOM 4162 C CA . SER A 1 497 ? -42.008 -70.128 -35.166 1.00 27.87 494 SER A CA 1
ATOM 4163 C C . SER A 1 497 ? -41.996 -69.436 -33.815 1.00 23.89 494 SER A C 1
ATOM 4164 O O . SER A 1 497 ? -42.536 -69.974 -32.844 1.00 22.41 494 SER A O 1
ATOM 4167 N N . LEU A 1 498 ? -41.408 -68.243 -33.753 1.00 21.40 495 LEU A N 1
ATOM 4168 C CA . LEU A 1 498 ? -41.434 -67.467 -32.517 1.00 19.21 495 LEU A CA 1
ATOM 4169 C C . LEU A 1 498 ? -41.471 -65.976 -32.773 1.00 18.53 495 LEU A C 1
ATOM 4170 O O . LEU A 1 498 ? -40.521 -65.245 -32.492 1.00 18.96 495 LEU A O 1
ATOM 4175 N N . ASP A 1 499 ? -42.605 -65.509 -33.285 1.00 18.09 496 ASP A N 1
ATOM 4176 C CA . ASP A 1 499 ? -42.799 -64.090 -33.549 1.00 19.52 496 ASP A CA 1
ATOM 4177 C C . ASP A 1 499 ? -43.155 -63.291 -32.297 1.00 18.07 496 ASP A C 1
ATOM 4178 O O . ASP A 1 499 ? -42.939 -62.075 -32.263 1.00 16.96 496 ASP A O 1
ATOM 4183 N N . HIS A 1 500 ? -43.718 -63.972 -31.300 1.00 18.81 497 HIS A N 1
ATOM 4184 C CA . HIS A 1 500 ? -44.156 -63.358 -30.050 1.00 20.72 497 HIS A CA 1
ATOM 4185 C C . HIS A 1 500 ? -43.775 -64.286 -28.916 1.00 18.67 497 HIS A C 1
ATOM 4186 O O . HIS A 1 500 ? -43.799 -65.513 -29.075 1.00 19.39 497 HIS A O 1
ATOM 4193 N N . PHE A 1 501 ? -43.423 -63.688 -27.776 1.00 17.40 498 PHE A N 1
ATOM 4194 C CA . PHE A 1 501 ? -43.057 -64.447 -26.590 1.00 16.71 498 PHE A CA 1
ATOM 4195 C C . PHE A 1 501 ? -43.282 -63.568 -25.362 1.00 15.31 498 PHE A C 1
ATOM 4196 O O . PHE A 1 501 ? -42.921 -62.400 -25.368 1.00 16.40 498 PHE A O 1
ATOM 4204 N N . THR A 1 502 ? -43.910 -64.132 -24.333 1.00 14.42 499 THR A N 1
ATOM 4205 C CA . THR A 1 502 ? -44.109 -63.437 -23.068 1.00 14.59 499 THR A CA 1
ATOM 4206 C C . THR A 1 502 ? -43.001 -63.874 -22.110 1.00 12.97 499 THR A C 1
ATOM 4207 O O . THR A 1 502 ? -42.955 -65.021 -21.690 1.00 13.30 499 THR A O 1
ATOM 4211 N N . LEU A 1 503 ? -42.128 -62.924 -21.788 1.00 11.78 500 LEU A N 1
ATOM 4212 C CA . LEU A 1 503 ? -41.042 -63.179 -20.840 1.00 11.49 500 LEU A CA 1
ATOM 4213 C C . LEU A 1 503 ? -41.563 -62.881 -19.441 1.00 11.41 500 LEU A C 1
ATOM 4214 O O . LEU A 1 503 ? -42.087 -61.803 -19.178 1.00 11.97 500 LEU A O 1
ATOM 4219 N N . GLU A 1 504 ? -41.433 -63.853 -18.551 1.00 11.69 501 GLU A N 1
ATOM 4220 C CA . GLU A 1 504 ? -41.985 -63.751 -17.202 1.00 12.34 501 GLU A CA 1
ATOM 4221 C C . GLU A 1 504 ? -41.258 -62.743 -16.327 1.00 11.92 501 GLU A C 1
ATOM 4222 O O . GLU A 1 504 ? -40.221 -62.199 -16.710 1.00 11.03 501 GLU A O 1
ATOM 4228 N N . THR A 1 505 ? -41.856 -62.438 -15.185 1.00 11.15 502 THR A N 1
ATOM 4229 C CA . THR A 1 505 ? -41.322 -61.490 -14.215 1.00 11.09 502 THR A CA 1
ATOM 4230 C C . THR A 1 505 ? -39.864 -61.834 -13.871 1.00 10.00 502 THR A C 1
ATOM 4231 O O . THR A 1 505 ? -39.564 -62.951 -13.464 1.00 9.82 502 THR A O 1
ATOM 4235 N N . GLU A 1 506 ? -38.970 -60.874 -14.079 1.00 9.55 503 GLU A N 1
ATOM 4236 C CA . GLU A 1 506 ? -37.529 -61.073 -13.768 1.00 9.57 503 GLU A CA 1
ATOM 4237 C C . GLU A 1 506 ? -36.934 -62.332 -14.418 1.00 9.35 503 GLU A C 1
ATOM 4238 O O . GLU A 1 506 ? -35.960 -62.899 -13.913 1.00 9.49 503 GLU A O 1
ATOM 4244 N N . ALA A 1 507 ? -37.483 -62.773 -15.552 1.00 8.88 504 ALA A N 1
ATOM 4245 C CA . ALA A 1 507 ? -37.121 -64.024 -16.147 1.00 8.68 504 ALA A CA 1
ATOM 4246 C C . ALA A 1 507 ? -36.052 -63.843 -17.236 1.00 8.42 504 ALA A C 1
ATOM 4247 O O . ALA A 1 507 ? -35.743 -62.715 -17.656 1.00 8.39 504 ALA A O 1
ATOM 4249 N N . THR A 1 508 ? -35.508 -64.968 -17.672 1.00 8.78 505 THR A N 1
ATOM 4250 C CA . THR A 1 508 ? -34.567 -64.986 -18.799 1.00 8.80 505 THR A CA 1
ATOM 4251 C C . THR A 1 508 ? -35.021 -66.027 -19.785 1.00 8.86 505 THR A C 1
ATOM 4252 O O . THR A 1 508 ? -35.477 -67.125 -19.377 1.00 8.85 505 THR A O 1
ATOM 4256 N N . CYS A 1 509 ? -34.883 -65.743 -21.083 1.00 8.98 506 CYS A N 1
ATOM 4257 C CA . CYS A 1 509 ? -34.965 -66.783 -22.079 1.00 9.47 506 CYS A CA 1
ATOM 4258 C C . CYS A 1 509 ? -33.691 -66.830 -22.921 1.00 9.16 506 CYS A C 1
ATOM 4259 O O . CYS A 1 509 ? -33.041 -65.800 -23.142 1.00 9.42 506 CYS A O 1
ATOM 4262 N N . VAL A 1 510 ? -33.349 -68.039 -23.344 1.00 9.31 507 VAL A N 1
ATOM 4263 C CA . VAL A 1 510 ? -32.290 -68.275 -24.334 1.00 9.75 507 VAL A CA 1
ATOM 4264 C C . VAL A 1 510 ? -32.984 -68.994 -25.491 1.00 10.21 507 VAL A C 1
ATOM 4265 O O . VAL A 1 510 ? -33.489 -70.125 -25.310 1.00 10.81 507 VAL A O 1
ATOM 4269 N N . ILE A 1 511 ? -33.016 -68.323 -26.639 1.00 10.57 508 ILE A N 1
ATOM 4270 C CA . ILE A 1 511 ? -33.674 -68.855 -27.847 1.00 11.35 508 ILE A CA 1
ATOM 4271 C C . ILE A 1 511 ? -32.572 -69.324 -28.770 1.00 11.96 508 ILE A C 1
ATOM 4272 O O . ILE A 1 511 ? -31.662 -68.564 -29.108 1.00 11.41 508 ILE A O 1
ATOM 4277 N N . CYS A 1 512 ? -32.618 -70.601 -29.132 1.00 12.11 509 CYS A N 1
ATOM 4278 C CA . CYS A 1 512 ? -31.584 -71.232 -29.931 1.00 12.58 509 CYS A CA 1
ATOM 4279 C C . CYS A 1 512 ? -32.131 -71.475 -31.341 1.00 12.63 509 CYS A C 1
ATOM 4280 O O . CYS A 1 512 ? -33.014 -72.309 -31.521 1.00 13.31 509 CYS A O 1
ATOM 4283 N N . TYR A 1 513 ? -31.621 -70.729 -32.311 1.00 11.99 510 TYR A N 1
ATOM 4284 C CA . TYR A 1 513 ? -32.006 -70.922 -33.727 1.00 12.62 510 TYR A CA 1
ATOM 4285 C C . TYR A 1 513 ? -30.986 -71.835 -34.359 1.00 13.76 510 TYR A C 1
ATOM 4286 O O . TYR A 1 513 ? -29.788 -71.604 -34.215 1.00 14.92 510 TYR A O 1
ATOM 4295 N N . ASN A 1 514 ? -31.436 -72.884 -35.058 1.00 13.98 511 ASN A N 1
ATOM 4296 C CA . ASN A 1 514 ? -30.551 -73.738 -35.815 1.00 15.03 511 ASN A CA 1
ATOM 4297 C C . ASN A 1 514 ? -30.862 -73.580 -37.306 1.00 14.12 511 ASN A C 1
ATOM 4298 O O . ASN A 1 514 ? -32.016 -73.693 -37.717 1.00 15.37 511 ASN A O 1
ATOM 4303 N N . PHE A 1 515 ? -29.828 -73.286 -38.092 1.00 13.30 512 PHE A N 1
ATOM 4304 C CA . PHE A 1 515 ? -29.975 -73.080 -39.537 1.00 13.14 512 PHE A CA 1
ATOM 4305 C C . PHE A 1 515 ? -29.370 -74.235 -40.330 1.00 13.05 512 PHE A C 1
ATOM 4306 O O . PHE A 1 515 ? -28.514 -74.961 -39.853 1.00 13.62 512 PHE A O 1
ATOM 4314 N N . ASP A 1 516 ? -29.858 -74.389 -41.573 1.00 14.44 513 ASP A N 1
ATOM 4315 C CA . ASP A 1 516 ? -29.361 -75.399 -42.507 1.00 15.54 513 ASP A CA 1
ATOM 4316 C C . ASP A 1 516 ? -27.831 -75.281 -42.722 1.00 13.89 513 ASP A C 1
ATOM 4317 O O . ASP A 1 516 ? -27.112 -76.266 -42.781 1.00 13.59 513 ASP A O 1
ATOM 4322 N N . ARG A 1 517 ? -27.371 -74.052 -42.883 1.00 14.10 514 ARG A N 1
ATOM 4323 C CA . ARG A 1 517 ? -25.950 -73.778 -43.135 1.00 13.58 514 ARG A CA 1
ATOM 4324 C C . ARG A 1 517 ? -25.458 -72.675 -42.215 1.00 13.14 514 ARG A C 1
ATOM 4325 O O . ARG A 1 517 ? -26.265 -72.002 -41.557 1.00 13.21 514 ARG A O 1
ATOM 4333 N N . LYS A 1 518 ? -24.147 -72.475 -42.194 1.00 13.33 515 LYS A N 1
ATOM 4334 C CA . LYS A 1 518 ? -23.569 -71.467 -41.293 1.00 13.50 515 LYS A CA 1
ATOM 4335 C C . LYS A 1 518 ? -24.101 -70.071 -41.614 1.00 13.21 515 LYS A C 1
ATOM 4336 O O . LYS A 1 518 ? -24.274 -69.696 -42.761 1.00 13.25 515 LYS A O 1
ATOM 4342 N N . VAL A 1 519 ? -24.380 -69.296 -40.564 1.00 12.69 516 VAL A N 1
ATOM 4343 C CA . VAL A 1 519 ? -24.872 -67.940 -40.699 1.00 13.37 516 VAL A CA 1
ATOM 4344 C C . VAL A 1 519 ? -23.742 -67.029 -41.182 1.00 13.82 516 VAL A C 1
ATOM 4345 O O . VAL A 1 519 ? -22.658 -67.068 -40.626 1.00 14.45 516 VAL A O 1
ATOM 4349 N N . LYS A 1 520 ? -24.037 -66.189 -42.168 1.00 14.05 517 LYS A N 1
ATOM 4350 C CA . LYS A 1 520 ? -23.060 -65.277 -42.755 1.00 14.61 517 LYS A CA 1
ATOM 4351 C C . LYS A 1 520 ? -23.079 -63.948 -42.008 1.00 14.39 517 LYS A C 1
ATOM 4352 O O . LYS A 1 520 ? -24.107 -63.282 -41.950 1.00 16.33 517 LYS A O 1
ATOM 4354 N N . ILE A 1 521 ? -21.928 -63.573 -41.460 1.00 14.34 518 ILE A N 1
ATOM 4355 C CA . ILE A 1 521 ? -21.779 -62.304 -40.755 1.00 14.48 518 ILE A CA 1
ATOM 4356 C C . ILE A 1 521 ? -20.983 -61.410 -41.687 1.00 14.14 518 ILE A C 1
ATOM 4357 O O . ILE A 1 521 ? -19.819 -61.706 -41.930 1.00 16.27 518 ILE A O 1
ATOM 4362 N N . ASN A 1 522 ? -21.620 -60.354 -42.195 1.00 14.15 519 ASN A N 1
ATOM 4363 C CA . ASN A 1 522 ? -21.035 -59.536 -43.268 1.00 14.90 519 ASN A CA 1
ATOM 4364 C C . ASN A 1 522 ? -20.989 -58.039 -43.000 1.00 15.19 519 ASN A C 1
ATOM 4365 O O . ASN A 1 522 ? -20.636 -57.278 -43.894 1.00 16.12 519 ASN A O 1
ATOM 4370 N N . GLU A 1 523 ? -21.361 -57.615 -41.791 1.00 14.07 520 GLU A N 1
ATOM 4371 C CA . GLU A 1 523 ? -21.269 -56.215 -41.383 1.00 14.02 520 GLU A CA 1
ATOM 4372 C C . GLU A 1 523 ? -20.707 -56.202 -39.959 1.00 12.97 520 GLU A C 1
ATOM 4373 O O . GLU A 1 523 ? -20.719 -57.217 -39.267 1.00 12.34 520 GLU A O 1
ATOM 4379 N N . THR A 1 524 ? -20.218 -55.037 -39.570 1.00 12.05 521 THR A N 1
ATOM 4380 C CA . THR A 1 524 ? -19.700 -54.801 -38.220 1.00 12.30 521 THR A CA 1
ATOM 4381 C C . THR A 1 524 ? -20.291 -53.534 -37.607 1.00 11.80 521 THR A C 1
ATOM 4382 O O . THR A 1 524 ? -20.328 -52.462 -38.240 1.00 12.93 521 THR A O 1
ATOM 4386 N N . MET A 1 525 ? -20.708 -53.651 -36.345 1.00 11.54 522 MET A N 1
ATOM 4387 C CA . MET A 1 525 ? -21.022 -52.508 -35.486 1.00 11.48 522 MET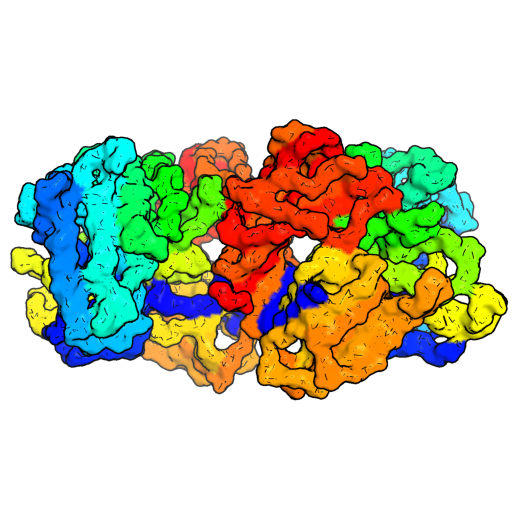 A CA 1
ATOM 4388 C C . MET A 1 525 ? -19.925 -52.486 -34.435 1.00 11.19 522 MET A C 1
ATOM 4389 O O . MET A 1 525 ? -19.769 -53.465 -33.676 1.00 11.75 522 MET A O 1
ATOM 4394 N N . GLU A 1 526 ? -19.127 -51.420 -34.437 1.00 10.52 523 GLU A N 1
ATOM 4395 C CA . GLU A 1 526 ? -18.085 -51.246 -33.444 1.00 11.14 523 GLU A CA 1
ATOM 4396 C C . GLU A 1 526 ? -18.530 -50.275 -32.384 1.00 10.64 523 GLU A C 1
ATOM 4397 O O . GLU A 1 526 ? -18.840 -49.110 -32.655 1.00 10.36 523 GLU A O 1
ATOM 4403 N N . GLU A 1 527 ? -18.539 -50.763 -31.156 1.00 9.90 524 GLU A N 1
ATOM 4404 C CA . GLU A 1 527 ? -18.856 -49.944 -29.986 1.00 9.80 524 GLU A CA 1
ATOM 4405 C C . GLU A 1 527 ? -17.601 -49.392 -29.390 1.00 9.75 524 GLU A C 1
ATOM 4406 O O . GLU A 1 527 ? -16.632 -50.133 -29.179 1.00 9.89 524 GLU A O 1
ATOM 4412 N N . VAL A 1 528 ? -17.605 -48.079 -29.124 1.00 10.01 525 VAL A N 1
ATOM 4413 C CA . VAL A 1 528 ? -16.518 -47.430 -28.394 1.00 10.29 525 VAL A CA 1
ATOM 4414 C C . VAL A 1 528 ? -17.137 -46.602 -27.279 1.00 9.74 525 VAL A C 1
ATOM 4415 O O . VAL A 1 528 ? -18.134 -45.893 -27.494 1.00 9.21 525 VAL A O 1
ATOM 4419 N N . LYS A 1 529 ? -16.551 -46.678 -26.093 1.00 9.38 526 LYS A N 1
ATOM 4420 C CA . LYS A 1 529 ? -17.004 -45.921 -24.922 1.00 9.69 526 LYS A CA 1
ATOM 4421 C C . LYS A 1 529 ? -16.016 -44.809 -24.616 1.00 9.21 526 LYS A C 1
ATOM 4422 O O . LYS A 1 529 ? -14.795 -45.051 -24.534 1.00 9.98 526 LYS A O 1
ATOM 4428 N N . TYR A 1 530 ? -16.541 -43.596 -24.443 1.00 8.59 527 TYR A N 1
ATOM 4429 C CA . TYR A 1 530 ? -15.737 -42.397 -24.226 1.00 8.86 527 TYR A CA 1
ATOM 4430 C C . TYR A 1 530 ? -16.055 -41.786 -22.873 1.00 9.01 527 TYR A C 1
ATOM 4431 O O . TYR A 1 530 ? -17.203 -41.818 -22.429 1.00 9.56 527 TYR A O 1
ATOM 4440 N N . TYR A 1 531 ? -15.026 -41.233 -22.241 1.00 8.79 528 TYR A N 1
ATOM 4441 C CA . TYR A 1 531 ? -15.135 -40.672 -20.901 1.00 8.73 528 TYR A CA 1
ATOM 4442 C C . TYR A 1 531 ? -15.009 -39.159 -20.955 1.00 8.93 528 TYR A C 1
ATOM 4443 O O . TYR A 1 531 ? -14.422 -38.615 -21.880 1.00 9.47 528 TYR A O 1
ATOM 4452 N N . ALA A 1 532 ? -15.573 -38.492 -19.973 1.00 9.37 529 ALA A N 1
ATOM 4453 C CA . ALA A 1 532 ? -15.477 -37.032 -19.861 1.00 9.57 529 ALA A CA 1
ATOM 4454 C C . ALA A 1 532 ? -14.150 -36.619 -19.230 1.00 9.65 529 ALA A C 1
ATOM 4455 O O . ALA A 1 532 ? -13.410 -37.416 -18.635 1.00 9.94 529 ALA A O 1
ATOM 4457 N N . THR A 1 533 ? -13.841 -35.328 -19.330 1.00 9.99 530 THR A N 1
ATOM 4458 C CA . THR A 1 533 ? -12.641 -34.800 -18.734 1.00 10.86 530 THR A CA 1
ATOM 4459 C C . THR A 1 533 ? -12.707 -34.664 -17.218 1.00 10.29 530 THR A C 1
ATOM 4460 O O . THR A 1 533 ? -11.685 -34.550 -16.585 1.00 11.37 530 THR A O 1
ATOM 4464 N N . ASP A 1 534 ? -13.910 -34.664 -16.650 1.00 10.58 531 ASP A N 1
ATOM 4465 C CA . ASP A 1 534 ? -14.096 -34.471 -15.216 1.00 10.92 531 ASP A CA 1
ATOM 4466 C C . ASP A 1 534 ? -15.320 -35.270 -14.773 1.00 9.82 531 ASP A C 1
ATOM 4467 O O . ASP A 1 534 ? -16.006 -35.869 -15.594 1.00 9.54 531 ASP A O 1
ATOM 4472 N N . TYR A 1 535 ? -15.613 -35.243 -13.476 1.00 9.18 532 TYR A N 1
ATOM 4473 C CA . TYR A 1 535 ? -16.664 -36.065 -12.906 1.00 9.68 532 TYR A CA 1
ATOM 4474 C C . TYR A 1 535 ? -17.126 -35.471 -11.570 1.00 9.64 532 TYR A C 1
ATOM 4475 O O . TYR A 1 535 ? -16.559 -34.476 -11.115 1.00 10.62 532 TYR A O 1
ATOM 4484 N N . LEU A 1 536 ? -18.165 -36.065 -10.993 1.00 10.12 533 LEU A N 1
ATOM 4485 C CA . LEU A 1 536 ? -18.585 -35.822 -9.593 1.00 10.52 533 LEU A CA 1
ATOM 4486 C C . LEU A 1 536 ? -18.828 -34.343 -9.278 1.00 11.08 533 LEU A C 1
ATOM 4487 O O . LEU A 1 536 ? -18.038 -33.703 -8.571 1.00 12.07 533 LEU A O 1
ATOM 4492 N N A LYS A 1 537 ? -19.921 -33.822 -9.816 0.60 11.27 534 LYS A N 1
ATOM 4493 N N B LYS A 1 537 ? -19.923 -33.823 -9.821 0.40 11.58 534 LYS A N 1
ATOM 4494 C CA A LYS A 1 537 ? -20.261 -32.397 -9.669 0.60 12.13 534 LYS A CA 1
ATOM 4495 C CA B LYS A 1 537 ? -20.283 -32.402 -9.690 0.40 12.40 534 LYS A CA 1
ATOM 4496 C C A LYS A 1 537 ? -21.563 -32.255 -8.883 0.60 12.32 534 LYS A C 1
ATOM 4497 C C B LYS A 1 537 ? -21.565 -32.262 -8.876 0.40 12.61 534 LYS A C 1
ATOM 4498 O O A LYS A 1 537 ? -22.535 -32.967 -9.125 0.60 12.08 534 LYS A O 1
ATOM 4499 O O B LYS A 1 537 ? -22.532 -32.981 -9.103 0.40 12.41 534 LYS A O 1
ATOM 4510 N N . GLU A 1 538 ? -21.562 -31.322 -7.931 1.00 13.16 535 GLU A N 1
ATOM 4511 C CA . GLU A 1 538 ? -22.750 -31.009 -7.128 1.00 15.05 535 GLU A CA 1
ATOM 4512 C C . GLU A 1 538 ? -23.799 -30.280 -7.962 1.00 14.35 535 GLU A C 1
ATOM 4513 O O . GLU A 1 538 ? -23.473 -29.431 -8.794 1.00 15.13 535 GLU A O 1
ATOM 4519 N N . ILE A 1 539 ? -25.048 -30.643 -7.734 1.00 13.11 536 ILE A N 1
ATOM 4520 C CA . ILE A 1 539 ? -26.197 -30.083 -8.449 1.00 13.96 536 ILE A CA 1
ATOM 4521 C C . ILE A 1 539 ? -26.817 -28.937 -7.650 1.00 14.78 536 ILE A C 1
ATOM 4522 O O . ILE A 1 539 ? -27.288 -29.134 -6.531 1.00 14.99 536 ILE A O 1
ATOM 4527 N N . ALA A 1 540 ? -26.835 -27.754 -8.262 1.00 15.31 537 ALA A N 1
ATOM 4528 C CA . ALA A 1 540 ? -27.574 -26.596 -7.730 1.00 16.45 537 ALA A CA 1
ATOM 4529 C C . ALA A 1 540 ? -28.687 -26.241 -8.701 1.00 17.04 537 ALA A C 1
ATOM 4530 O O . ALA A 1 540 ? -28.488 -26.302 -9.909 1.00 17.27 537 ALA A O 1
ATOM 4532 N N . ALA A 1 541 ? -29.844 -25.810 -8.182 1.00 17.70 538 ALA A N 1
ATOM 4533 C CA . ALA A 1 541 ? -31.007 -25.467 -9.024 1.00 18.56 538 ALA A CA 1
ATOM 4534 C C . ALA A 1 541 ? -30.666 -24.359 -10.018 1.00 19.10 538 ALA A C 1
ATOM 4535 O O . ALA A 1 541 ? -30.081 -23.345 -9.641 1.00 18.47 538 ALA A O 1
ATOM 4537 N N . GLY A 1 542 ? -30.984 -24.595 -11.287 1.00 19.64 539 GLY A N 1
ATOM 4538 C CA . GLY A 1 542 ? -30.765 -23.634 -12.356 1.00 20.60 539 GLY A CA 1
ATOM 4539 C C . GLY A 1 542 ? -29.327 -23.406 -12.773 1.00 20.50 539 GLY A C 1
ATOM 4540 O O . GLY A 1 542 ? -29.088 -22.577 -13.645 1.00 22.81 539 GLY A O 1
ATOM 4541 N N . LYS A 1 543 ? -28.365 -24.125 -12.182 1.00 20.66 540 LYS A N 1
ATOM 4542 C CA . LYS A 1 543 ? -26.944 -23.927 -12.485 1.00 21.40 540 LYS A CA 1
ATOM 4543 C C . LYS A 1 543 ? -26.495 -24.970 -13.499 1.00 21.80 540 LYS A C 1
ATOM 4544 O O . LYS A 1 543 ? -26.548 -26.178 -13.242 1.00 20.94 540 LYS A O 1
ATOM 4546 N N . GLU A 1 544 ? -26.023 -24.497 -14.638 1.00 21.14 541 GLU A N 1
ATOM 4547 C CA . GLU A 1 544 ? -25.532 -25.367 -15.699 1.00 21.73 541 GLU A CA 1
ATOM 4548 C C . GLU A 1 544 ? -24.301 -26.167 -15.238 1.00 19.70 541 GLU A C 1
ATOM 4549 O O . GLU A 1 544 ? -23.363 -25.596 -14.702 1.00 20.84 541 GLU A O 1
ATOM 4555 N N . LEU A 1 545 ? -24.316 -27.483 -15.472 1.00 17.34 542 LEU A N 1
ATOM 4556 C CA . LEU A 1 545 ? -23.143 -28.348 -15.269 1.00 17.23 542 LEU A CA 1
ATOM 4557 C C . LEU A 1 545 ? -22.663 -28.777 -16.645 1.00 15.99 542 LEU A C 1
ATOM 4558 O O . LEU A 1 545 ? -23.423 -29.393 -17.397 1.00 18.04 542 LEU A O 1
ATOM 4563 N N . VAL A 1 546 ? -21.413 -28.470 -16.969 1.00 15.10 543 VAL A N 1
ATOM 4564 C CA . VAL A 1 546 ? -20.870 -28.709 -18.303 1.00 15.94 543 VAL A CA 1
ATOM 4565 C C . VAL A 1 546 ? -19.821 -29.800 -18.235 1.00 14.95 543 VAL A C 1
ATOM 4566 O O . VAL A 1 546 ? -18.911 -29.725 -17.418 1.00 15.84 543 VAL A O 1
ATOM 4570 N N . PHE A 1 547 ? -19.972 -30.806 -19.094 1.00 13.47 544 PHE A N 1
ATOM 4571 C CA . PHE A 1 547 ? -19.012 -31.902 -19.253 1.00 12.79 544 PHE A CA 1
ATOM 4572 C C . PHE A 1 547 ? -18.538 -31.927 -20.696 1.00 13.14 544 PHE A C 1
ATOM 4573 O O . PHE A 1 547 ? -19.275 -31.532 -21.617 1.00 14.49 544 PHE A O 1
ATOM 4581 N N . ASN A 1 548 ? -17.314 -32.382 -20.893 1.00 12.55 545 ASN A N 1
ATOM 4582 C CA . ASN A 1 548 ? -16.700 -32.460 -22.210 1.00 12.81 545 ASN A CA 1
ATOM 4583 C C . ASN A 1 548 ? -16.225 -33.871 -22.496 1.00 11.83 545 ASN A C 1
ATOM 4584 O O . ASN A 1 548 ? -15.500 -34.442 -21.686 1.00 11.99 545 ASN A O 1
ATOM 4589 N N . ILE A 1 549 ? -16.615 -34.405 -23.658 1.00 10.75 546 ILE A N 1
ATOM 4590 C CA . ILE A 1 549 ? -16.206 -35.734 -24.110 1.00 10.68 546 ILE A CA 1
ATOM 4591 C C . ILE A 1 549 ? -15.563 -35.532 -25.470 1.00 10.60 546 ILE A C 1
ATOM 4592 O O . ILE A 1 549 ? -16.259 -35.210 -26.450 1.00 11.02 546 ILE A O 1
ATOM 4597 N N . ASN A 1 550 ? -14.253 -35.751 -25.531 1.00 10.83 547 ASN A N 1
ATOM 4598 C CA . ASN A 1 550 ? -13.431 -35.370 -26.676 1.00 11.30 547 ASN A CA 1
ATOM 4599 C C . ASN A 1 550 ? -12.739 -36.533 -27.379 1.00 11.40 547 ASN A C 1
ATOM 4600 O O . ASN A 1 550 ? -12.654 -37.644 -26.854 1.00 11.01 547 ASN A O 1
ATOM 4605 N N . ASN A 1 551 ? -12.219 -36.271 -28.586 1.00 10.68 548 ASN A N 1
ATOM 4606 C CA . ASN A 1 551 ? -11.589 -37.259 -29.460 1.00 10.68 548 ASN A CA 1
ATOM 4607 C C . ASN A 1 551 ? -12.527 -38.421 -29.836 1.00 10.85 548 ASN A C 1
ATOM 4608 O O . ASN A 1 551 ? -12.085 -39.548 -30.011 1.00 10.87 548 ASN A O 1
ATOM 4613 N N . VAL A 1 552 ? -13.821 -38.119 -29.968 1.00 11.17 549 VAL A N 1
ATOM 4614 C CA . VAL A 1 552 ? -14.803 -39.112 -30.385 1.00 11.34 549 VAL A CA 1
ATOM 4615 C C . VAL A 1 552 ? -14.672 -39.342 -31.886 1.00 11.96 549 VAL A C 1
ATOM 4616 O O . VAL A 1 552 ? -14.665 -38.402 -32.666 1.00 12.77 549 VAL A O 1
ATOM 4620 N N A LYS A 1 553 ? -14.573 -40.599 -32.291 0.36 12.28 550 LYS A N 1
ATOM 4621 N N B LYS A 1 553 ? -14.546 -40.600 -32.268 0.64 12.14 550 LYS A N 1
ATOM 4622 C CA A LYS A 1 553 ? -14.348 -40.934 -33.696 0.36 12.80 550 LYS A CA 1
ATOM 4623 C CA B LYS A 1 553 ? -14.394 -40.969 -33.666 0.64 12.81 550 LYS A CA 1
ATOM 4624 C C A LYS A 1 553 ? -15.628 -41.407 -34.374 0.36 12.98 550 LYS A C 1
ATOM 4625 C C B LYS A 1 553 ? -15.760 -41.319 -34.243 0.64 12.94 550 LYS A C 1
ATOM 4626 O O A LYS A 1 553 ? -16.081 -42.526 -34.131 0.36 13.35 550 LYS A O 1
ATOM 4627 O O B LYS A 1 553 ? -16.453 -42.200 -33.746 0.64 12.74 550 LYS A O 1
ATOM 4638 N N . LYS A 1 554 ? -16.191 -40.555 -35.230 1.00 12.89 551 LYS A N 1
ATOM 4639 C CA . LYS A 1 554 ? -17.413 -40.867 -35.954 1.00 13.34 551 LYS A CA 1
ATOM 4640 C C . LYS A 1 554 ? -17.122 -41.440 -37.329 1.00 13.89 551 LYS A C 1
ATOM 4641 O O . LYS A 1 554 ? -16.032 -41.257 -37.887 1.00 15.42 551 LYS A O 1
ATOM 4647 N N . THR A 1 555 ? -18.113 -42.169 -37.841 1.00 13.69 552 THR A N 1
ATOM 4648 C CA . THR A 1 555 ? -18.137 -42.702 -39.202 1.00 13.70 552 THR A CA 1
ATOM 4649 C C . THR A 1 555 ? -19.416 -42.178 -39.855 1.00 13.58 552 THR A C 1
ATOM 4650 O O . THR A 1 555 ? -20.134 -41.368 -39.269 1.00 13.75 552 THR A O 1
ATOM 4654 N N . GLU A 1 556 ? -19.686 -42.577 -41.088 1.00 13.76 553 GLU A N 1
ATOM 4655 C CA . GLU A 1 556 ? -20.859 -42.051 -41.789 1.00 14.48 553 GLU A CA 1
ATOM 4656 C C . GLU A 1 556 ? -22.174 -42.427 -41.108 1.00 13.53 553 GLU A C 1
ATOM 4657 O O . GLU A 1 556 ? -23.081 -41.593 -40.992 1.00 13.65 553 GLU A O 1
ATOM 4663 N N . TYR A 1 557 ? -22.264 -43.673 -40.678 1.00 12.90 554 TYR A N 1
ATOM 4664 C CA . TYR A 1 557 ? -23.456 -44.226 -40.048 1.00 12.94 554 TYR A CA 1
ATOM 4665 C C . TYR A 1 557 ? -23.129 -44.709 -38.646 1.00 12.33 554 TYR A C 1
ATOM 4666 O O . TYR A 1 557 ? -22.145 -45.449 -38.446 1.00 12.01 554 TYR A O 1
ATOM 4675 N N . GLY A 1 558 ? -23.980 -44.348 -37.696 1.00 12.17 555 GLY A N 1
ATOM 4676 C CA . GLY A 1 558 ? -23.762 -44.718 -36.307 1.00 12.09 555 GLY A CA 1
ATOM 4677 C C . GLY A 1 558 ? -24.939 -44.360 -35.430 1.00 11.86 555 GLY A C 1
ATOM 4678 O O . GLY A 1 558 ? -25.898 -43.689 -35.862 1.00 12.04 555 GLY A O 1
ATOM 4679 N N . GLU A 1 559 ? -24.867 -44.827 -34.185 1.00 11.84 556 GLU A N 1
ATOM 4680 C CA . GLU A 1 559 ? -25.827 -44.472 -33.137 1.00 11.72 556 GLU A CA 1
ATOM 4681 C C . GLU A 1 559 ? -25.063 -44.175 -31.858 1.00 11.37 556 GLU A C 1
ATOM 4682 O O . GLU A 1 559 ? -23.856 -44.437 -31.773 1.00 10.91 556 GLU A O 1
ATOM 4688 N N . ALA A 1 560 ? -25.745 -43.606 -30.882 1.00 11.00 557 ALA A N 1
ATOM 4689 C CA . ALA A 1 560 ? -25.078 -43.185 -29.668 1.00 10.72 557 ALA A CA 1
ATOM 4690 C C . ALA A 1 560 ? -26.006 -43.119 -28.475 1.00 10.72 557 ALA A C 1
ATOM 4691 O O . ALA A 1 560 ? -27.201 -42.867 -28.601 1.00 11.29 557 ALA A O 1
ATOM 4693 N N . VAL A 1 561 ? -25.394 -43.315 -27.302 1.00 10.01 558 VAL A N 1
ATOM 4694 C CA . VAL A 1 561 ? -26.069 -43.254 -26.011 1.00 10.33 558 VAL A CA 1
ATOM 4695 C C . VAL A 1 561 ? -25.241 -42.469 -25.018 1.00 10.24 558 VAL A C 1
ATOM 4696 O O . VAL A 1 561 ? -24.075 -42.833 -24.750 1.00 10.51 558 VAL A O 1
ATOM 4700 N N . ILE A 1 562 ? -25.831 -41.429 -24.426 1.00 9.91 559 ILE A N 1
ATOM 4701 C CA . ILE A 1 562 ? -25.185 -40.691 -23.352 1.00 10.19 559 ILE A CA 1
ATOM 4702 C C . ILE A 1 562 ? -25.612 -41.330 -22.045 1.00 10.05 559 ILE A C 1
ATOM 4703 O O . ILE A 1 562 ? -26.781 -41.696 -21.861 1.00 9.80 559 ILE A O 1
ATOM 4708 N N . ARG A 1 563 ? -24.650 -41.460 -21.135 1.00 9.35 560 ARG A N 1
ATOM 4709 C CA . ARG A 1 563 ? -24.825 -42.204 -19.880 1.00 9.19 560 ARG A CA 1
ATOM 4710 C C . ARG A 1 563 ? -24.675 -41.243 -18.695 1.00 9.19 560 ARG A C 1
ATOM 4711 O O . ARG A 1 563 ? -23.561 -40.860 -18.347 1.00 9.00 560 ARG A O 1
ATOM 4719 N N . LEU A 1 564 ? -25.801 -40.840 -18.098 1.00 9.47 561 LEU A N 1
ATOM 4720 C CA . LEU A 1 564 ? -25.813 -39.858 -17.028 1.00 9.63 561 LEU A CA 1
ATOM 4721 C C . LEU A 1 564 ? -25.879 -40.536 -15.683 1.00 9.12 561 LEU A C 1
ATOM 4722 O O . LEU A 1 564 ? -26.924 -41.031 -15.298 1.00 9.10 561 LEU A O 1
ATOM 4727 N N . GLY A 1 565 ? -24.746 -40.616 -14.980 1.00 9.13 562 GLY A N 1
ATOM 4728 C CA . GLY A 1 565 ? -24.783 -41.168 -13.616 1.00 9.15 562 GLY A CA 1
ATOM 4729 C C . GLY A 1 565 ? -25.293 -40.087 -12.670 1.00 8.79 562 GLY A C 1
ATOM 4730 O O . GLY A 1 565 ? -24.658 -39.034 -12.559 1.00 9.26 562 GLY A O 1
ATOM 4731 N N . LEU A 1 566 ? -26.406 -40.375 -11.979 1.00 9.36 563 LEU A N 1
ATOM 4732 C CA . LEU A 1 566 ? -27.023 -39.405 -11.052 1.00 9.42 563 LEU A CA 1
ATOM 4733 C C . LEU A 1 566 ? -27.148 -40.050 -9.685 1.00 9.58 563 LEU A C 1
ATOM 4734 O O . LEU A 1 566 ? -27.615 -41.177 -9.580 1.00 10.25 563 LEU A O 1
ATOM 4739 N N . GLY A 1 567 ? -26.738 -39.315 -8.649 1.00 9.73 564 GLY A N 1
ATOM 4740 C CA . GLY A 1 567 ? -26.959 -39.721 -7.264 1.00 9.82 564 GLY A CA 1
ATOM 4741 C C . GLY A 1 567 ? -27.720 -38.619 -6.549 1.00 10.00 564 GLY A C 1
ATOM 4742 O O . GLY A 1 567 ? -27.124 -37.589 -6.252 1.00 10.71 564 GLY A O 1
ATOM 4743 N N . ARG A 1 568 ? -29.014 -38.839 -6.322 1.00 11.05 565 ARG A N 1
ATOM 4744 C CA . ARG A 1 568 ? -29.870 -37.798 -5.711 1.00 11.70 565 ARG A CA 1
ATOM 4745 C C . ARG A 1 568 ? -30.828 -38.462 -4.762 1.00 12.11 565 ARG A C 1
ATOM 4746 O O . ARG A 1 568 ? -31.335 -39.543 -5.018 1.00 11.74 565 ARG A O 1
ATOM 4754 N N . ASN A 1 569 ? -31.132 -37.749 -3.675 1.00 12.98 566 ASN A N 1
ATOM 4755 C CA . ASN A 1 569 ? -32.237 -38.149 -2.810 1.00 13.79 566 ASN A CA 1
ATOM 4756 C C . ASN A 1 569 ? -33.553 -38.277 -3.561 1.00 13.79 566 ASN A C 1
ATOM 4757 O O . ASN A 1 569 ? -33.771 -37.631 -4.592 1.00 14.31 566 ASN A O 1
ATOM 4762 N N . HIS A 1 570 ? -34.420 -39.155 -3.070 1.00 14.47 567 HIS A N 1
ATOM 4763 C CA . HIS A 1 570 ? -35.738 -39.339 -3.642 1.00 14.98 567 HIS A CA 1
ATOM 4764 C C . HIS A 1 570 ? -36.535 -38.042 -3.567 1.00 15.66 567 HIS A C 1
ATOM 4765 O O . HIS A 1 570 ? -36.363 -37.266 -2.641 1.00 17.75 567 HIS A O 1
ATOM 4772 N N . GLY A 1 571 ? -37.326 -37.795 -4.595 1.00 17.34 568 GLY A N 1
ATOM 4773 C CA . GLY A 1 571 ? -38.072 -36.527 -4.706 1.00 18.03 568 GLY A CA 1
ATOM 4774 C C . GLY A 1 571 ? -37.399 -35.485 -5.577 1.00 19.35 568 GLY A C 1
ATOM 4775 O O . GLY A 1 571 ? -38.024 -34.501 -5.980 1.00 21.28 568 GLY A O 1
ATOM 4776 N N . LEU A 1 572 ? -36.122 -35.679 -5.872 1.00 16.28 569 LEU A N 1
ATOM 4777 C CA . LEU A 1 572 ? -35.376 -34.763 -6.702 1.00 16.34 569 LEU A CA 1
ATOM 4778 C C . LEU A 1 572 ? -35.404 -35.236 -8.146 1.00 16.77 569 LEU A C 1
ATOM 4779 O O . LEU A 1 572 ? -35.410 -36.447 -8.425 1.00 16.40 569 LEU A O 1
ATOM 4784 N N . SER A 1 573 ? -35.383 -34.274 -9.064 1.00 16.21 570 SER A N 1
ATOM 4785 C CA . SER A 1 573 ? -35.599 -34.551 -10.486 1.00 16.53 570 SER A CA 1
ATOM 4786 C C . SER A 1 573 ? -34.495 -35.441 -11.078 1.00 15.84 570 SER A C 1
ATOM 4787 O O . SER A 1 573 ? -33.307 -35.236 -10.801 1.00 15.94 570 SER A O 1
ATOM 4790 N N . LEU A 1 574 ? -34.916 -36.407 -11.894 1.00 16.10 571 LEU A N 1
ATOM 4791 C CA . LEU A 1 574 ? -33.996 -37.189 -12.742 1.00 16.04 571 LEU A CA 1
ATOM 4792 C C . LEU A 1 574 ? -34.181 -36.809 -14.226 1.00 16.95 571 LEU A C 1
ATOM 4793 O O . LEU A 1 574 ? -33.826 -37.571 -15.131 1.00 16.79 571 LEU A O 1
ATOM 4798 N N . LEU A 1 575 ? -34.721 -35.606 -14.462 1.00 17.18 572 LEU A N 1
ATOM 4799 C CA . LEU A 1 575 ? -35.047 -35.111 -15.795 1.00 17.88 572 LEU A CA 1
ATOM 4800 C C . LEU A 1 575 ? -34.459 -33.712 -15.974 1.00 17.60 572 LEU A C 1
ATOM 4801 O O . LEU A 1 575 ? -35.200 -32.722 -16.132 1.00 19.07 572 LEU A O 1
ATOM 4806 N N . PRO A 1 576 ? -33.119 -33.604 -15.964 1.00 16.13 573 PRO A N 1
ATOM 4807 C CA . PRO A 1 576 ? -32.514 -32.322 -16.245 1.00 16.07 573 PRO A CA 1
ATOM 4808 C C . PRO A 1 576 ? -32.755 -31.906 -17.693 1.00 15.85 573 PRO A C 1
ATOM 4809 O O . PRO A 1 576 ? -33.067 -32.742 -18.550 1.00 16.64 573 PRO A O 1
ATOM 4813 N N . GLU A 1 577 ? -32.610 -30.610 -17.942 1.00 16.37 574 GLU A N 1
ATOM 4814 C CA . GLU A 1 577 ? -32.489 -30.115 -19.304 1.00 17.20 574 GLU A CA 1
ATOM 4815 C C . GLU A 1 577 ? -31.116 -30.513 -19.810 1.00 16.03 574 GLU A C 1
ATOM 4816 O O . GLU A 1 577 ? -30.114 -30.231 -19.147 1.00 15.85 574 GLU A O 1
ATOM 4822 N N . LEU A 1 578 ? -31.082 -31.139 -20.983 1.00 15.92 575 LEU A N 1
ATOM 4823 C CA . LEU A 1 578 ? -29.844 -31.645 -21.570 1.00 15.17 575 LEU A CA 1
ATOM 4824 C C . LEU A 1 578 ? -29.599 -30.971 -22.901 1.00 15.39 575 LEU A C 1
ATOM 4825 O O . LEU A 1 578 ? -30.475 -31.019 -23.784 1.00 15.88 575 LEU A O 1
ATOM 4830 N N . LEU A 1 579 ? -28.427 -30.339 -23.038 1.00 15.48 576 LEU A N 1
ATOM 4831 C CA . LEU A 1 579 ? -27.964 -29.814 -24.307 1.00 15.91 576 LEU A CA 1
ATOM 4832 C C . LEU A 1 579 ? -26.679 -30.517 -24.694 1.00 15.07 576 LEU A C 1
ATOM 4833 O O . LEU A 1 579 ? -25.756 -30.604 -23.889 1.00 15.99 576 LEU A O 1
ATOM 4838 N N . VAL A 1 580 ? -26.612 -30.983 -25.940 1.00 14.54 577 VAL A N 1
ATOM 4839 C CA . VAL A 1 580 ? -25.420 -31.626 -26.471 1.00 14.45 577 VAL A CA 1
ATOM 4840 C C . VAL A 1 580 ? -24.986 -30.760 -27.635 1.00 14.05 577 VAL A C 1
ATOM 4841 O O . VAL A 1 580 ? -25.736 -30.602 -28.613 1.00 13.91 577 VAL A O 1
ATOM 4845 N N . ASN A 1 581 ? -23.795 -30.189 -27.537 1.00 13.52 578 ASN A N 1
ATOM 4846 C CA . ASN A 1 581 ? -23.318 -29.229 -28.531 1.00 14.22 578 ASN A CA 1
ATOM 4847 C C . ASN A 1 581 ? -24.348 -28.127 -28.833 1.00 15.29 578 ASN A C 1
ATOM 4848 O O . ASN A 1 581 ? -24.565 -27.760 -29.995 1.00 16.44 578 ASN A O 1
ATOM 4853 N N . GLY A 1 582 ? -24.973 -27.646 -27.767 1.00 15.97 579 GLY A N 1
ATOM 4854 C CA . GLY A 1 582 ? -25.980 -26.586 -27.875 1.00 16.67 579 GLY A CA 1
ATOM 4855 C C . GLY A 1 582 ? -27.364 -27.019 -28.323 1.00 18.15 579 GLY A C 1
ATOM 4856 O O . GLY A 1 582 ? -28.263 -26.168 -28.377 1.00 20.55 579 GLY A O 1
ATOM 4857 N N . LYS A 1 583 ? -27.572 -28.302 -28.633 1.00 17.96 580 LYS A N 1
ATOM 4858 C CA . LYS A 1 583 ? -28.860 -28.802 -29.129 1.00 18.79 580 LYS A CA 1
ATOM 4859 C C . LYS A 1 583 ? -29.595 -29.566 -28.038 1.00 18.38 580 LYS A C 1
ATOM 4860 O O . LYS A 1 583 ? -28.991 -30.393 -27.334 1.00 16.74 580 LYS A O 1
ATOM 4864 N N . LYS A 1 584 ? -30.893 -29.327 -27.908 1.00 18.01 581 LYS A N 1
ATOM 4865 C CA . LYS A 1 584 ? -31.715 -30.016 -26.917 1.00 18.70 581 LYS A CA 1
ATOM 4866 C C . LYS A 1 584 ? -31.843 -31.503 -27.229 1.00 17.25 581 LYS A C 1
ATOM 4867 O O . LYS A 1 584 ? -32.063 -31.891 -28.373 1.00 17.66 581 LYS A O 1
ATOM 4873 N N . VAL A 1 585 ? -31.686 -32.326 -26.190 1.00 16.05 582 VAL A N 1
ATOM 4874 C CA . VAL A 1 585 ? -31.871 -33.775 -26.268 1.00 15.93 582 VAL A CA 1
ATOM 4875 C C . VAL A 1 585 ? -32.837 -34.188 -25.156 1.00 16.36 582 VAL A C 1
ATOM 4876 O O . VAL A 1 585 ? -32.616 -33.842 -23.988 1.00 16.62 582 VAL A O 1
ATOM 4880 N N . ASP A 1 586 ? -33.900 -34.911 -25.513 1.00 17.75 583 ASP A N 1
ATOM 4881 C CA . ASP A 1 586 ? -34.892 -35.344 -24.514 1.00 19.72 583 ASP A CA 1
ATOM 4882 C C . ASP A 1 586 ? -34.336 -36.484 -23.682 1.00 19.31 583 ASP A C 1
ATOM 4883 O O . ASP A 1 586 ? -33.634 -37.350 -24.206 1.00 19.22 583 ASP A O 1
ATOM 4888 N N . ILE A 1 587 ? -34.665 -36.487 -22.395 1.00 19.36 584 ILE A N 1
ATOM 4889 C CA . ILE A 1 587 ? -34.286 -37.583 -21.490 1.00 20.50 584 ILE A CA 1
ATOM 4890 C C . ILE A 1 587 ? -35.490 -38.503 -21.339 1.00 21.95 584 ILE A C 1
ATOM 4891 O O . ILE A 1 587 ? -36.597 -38.014 -21.075 1.00 23.26 584 ILE A O 1
ATOM 4896 N N . PRO A 1 588 ? -35.307 -39.832 -21.540 1.00 21.62 585 PRO A N 1
ATOM 4897 C CA . PRO A 1 588 ? -36.457 -40.729 -21.386 1.00 22.85 585 PRO A CA 1
ATOM 4898 C C . PRO A 1 588 ? -37.002 -40.758 -19.952 1.00 23.45 585 PRO A C 1
ATOM 4899 O O . PRO A 1 588 ? -36.245 -40.610 -19.003 1.00 24.63 585 PRO A O 1
ATOM 4903 N N . ASP A 1 589 ? -38.309 -40.962 -19.816 1.00 28.64 586 ASP A N 1
ATOM 4904 C CA . ASP A 1 589 ? -38.925 -41.231 -18.509 1.00 30.69 586 ASP A CA 1
ATOM 4905 C C . ASP A 1 589 ? -38.510 -42.585 -17.927 1.00 28.23 586 ASP A C 1
ATOM 4906 O O . ASP A 1 589 ? -38.413 -42.719 -16.696 1.00 30.27 586 ASP A O 1
ATOM 4911 N N . ASN A 1 590 ? -38.287 -43.575 -18.797 1.00 24.96 587 ASN A N 1
ATOM 4912 C CA . ASN A 1 590 ? -37.890 -44.915 -18.353 1.00 21.41 587 ASN A CA 1
ATOM 4913 C C . ASN A 1 590 ? -36.382 -45.107 -18.475 1.00 19.14 587 ASN A C 1
ATOM 4914 O O . ASN A 1 590 ? -35.777 -44.699 -19.466 1.00 19.03 587 ASN A O 1
ATOM 4919 N N . PHE A 1 591 ? -35.797 -45.717 -17.446 1.00 16.18 588 PHE A N 1
ATOM 4920 C CA . PHE A 1 591 ? -34.381 -46.082 -17.424 1.00 15.51 588 PHE A CA 1
ATOM 4921 C C . PHE A 1 591 ? -34.253 -47.551 -17.056 1.00 14.77 588 PHE A C 1
ATOM 4922 O O . PHE A 1 591 ? -35.228 -48.220 -16.728 1.00 14.64 588 PHE A O 1
ATOM 4930 N N . ARG A 1 592 ? -33.034 -48.062 -17.146 1.00 13.27 589 ARG A N 1
ATOM 4931 C CA . ARG A 1 592 ? -32.780 -49.469 -16.917 1.00 12.92 589 ARG A CA 1
ATOM 4932 C C . ARG A 1 592 ? -33.035 -49.871 -15.462 1.00 12.80 589 ARG A C 1
ATOM 4933 O O . ARG A 1 592 ? -32.346 -49.410 -14.545 1.00 12.73 589 ARG A O 1
ATOM 4941 N N . GLY A 1 593 ? -34.023 -50.737 -15.250 1.00 12.11 590 GLY A N 1
ATOM 4942 C CA . GLY A 1 593 ? -34.341 -51.251 -13.938 1.00 12.66 590 GLY A CA 1
ATOM 4943 C C . GLY A 1 593 ? -35.232 -50.381 -13.071 1.00 13.27 590 GLY A C 1
ATOM 4944 O O . GLY A 1 593 ? -35.948 -49.499 -13.572 1.00 13.86 590 GLY A O 1
ATOM 4945 N N . ASP A 1 594 ? -35.175 -50.650 -11.774 1.00 13.27 591 ASP A N 1
ATOM 4946 C CA . ASP A 1 594 ? -36.216 -50.219 -10.849 1.00 13.00 591 ASP A CA 1
ATOM 4947 C C . ASP A 1 594 ? -35.999 -48.813 -10.312 1.00 13.21 591 ASP A C 1
ATOM 4948 O O . ASP A 1 594 ? -34.901 -48.255 -10.378 1.00 13.28 591 ASP A O 1
ATOM 4953 N N . VAL A 1 595 ? -37.061 -48.218 -9.767 1.00 13.17 592 VAL A N 1
ATOM 4954 C CA . VAL A 1 595 ? -36.985 -46.822 -9.300 1.00 13.75 592 VAL A CA 1
ATOM 4955 C C . VAL A 1 595 ? -36.283 -46.644 -7.945 1.00 12.69 592 VAL A C 1
ATOM 4956 O O . VAL A 1 595 ? -36.137 -45.524 -7.464 1.00 13.65 592 VAL A O 1
ATOM 4960 N N . GLN A 1 596 ? -35.831 -47.749 -7.349 1.00 11.86 593 GLN A N 1
ATOM 4961 C CA . GLN A 1 596 ? -34.978 -47.725 -6.171 1.00 11.55 593 GLN A CA 1
ATOM 4962 C C . GLN A 1 596 ? -35.748 -47.236 -4.930 1.00 12.02 593 GLN A C 1
ATOM 4963 O O . GLN A 1 596 ? -35.162 -46.596 -4.055 1.00 12.40 593 GLN A O 1
ATOM 4969 N N . LYS A 1 597 ? -37.042 -47.580 -4.869 1.00 13.70 594 LYS A N 1
ATOM 4970 C CA . LYS A 1 597 ? -37.936 -47.086 -3.788 1.00 15.18 594 LYS A CA 1
ATOM 4971 C C . LYS A 1 597 ? -37.393 -47.352 -2.373 1.00 14.64 594 LYS A C 1
ATOM 4972 O O . LYS A 1 597 ? -37.379 -46.459 -1.522 1.00 15.57 594 LYS A O 1
ATOM 4976 N N . ASP A 1 598 ? -36.929 -48.582 -2.121 1.00 14.69 595 ASP A N 1
ATOM 4977 C CA . ASP A 1 598 ? -36.456 -48.966 -0.786 1.00 15.23 595 ASP A CA 1
ATOM 4978 C C . ASP A 1 598 ? -35.007 -48.583 -0.497 1.00 14.46 595 ASP A C 1
ATOM 4979 O O . ASP A 1 598 ? -34.552 -48.647 0.642 1.00 15.39 595 ASP A O 1
ATOM 4984 N N . ARG A 1 599 ? -34.262 -48.169 -1.525 1.00 13.35 596 ARG A N 1
ATOM 4985 C CA . ARG A 1 599 ? -32.953 -47.589 -1.296 1.00 13.56 596 ARG A CA 1
ATOM 4986 C C . ARG A 1 599 ? -33.115 -46.199 -0.699 1.00 13.92 596 ARG A C 1
ATOM 4987 O O . ARG A 1 599 ? -34.109 -45.517 -0.945 1.00 14.52 596 ARG A O 1
ATOM 4995 N N . ALA A 1 600 ? -32.122 -45.792 0.066 1.00 14.06 597 ALA A N 1
ATOM 4996 C CA . ALA A 1 600 ? -32.177 -44.514 0.769 1.00 14.89 597 ALA A CA 1
ATOM 4997 C C . ALA A 1 600 ? -32.147 -43.316 -0.170 1.00 14.63 597 ALA A C 1
ATOM 4998 O O . ALA A 1 600 ? -32.589 -42.229 0.197 1.00 15.78 597 ALA A O 1
ATOM 5000 N N . SER A 1 601 ? -31.588 -43.488 -1.370 1.00 13.86 598 SER A N 1
ATOM 5001 C CA . SER A 1 601 ? -31.551 -42.461 -2.401 1.00 13.68 598 SER A CA 1
ATOM 5002 C C . SER A 1 601 ? -31.428 -43.187 -3.729 1.00 13.08 598 SER A C 1
ATOM 5003 O O . SER A 1 601 ? -31.203 -44.418 -3.752 1.00 12.85 598 SER A O 1
ATOM 5006 N N . PHE A 1 602 ? -31.556 -42.432 -4.807 1.00 11.73 599 PHE A N 1
ATOM 5007 C CA . PHE A 1 602 ? -31.355 -42.950 -6.162 1.00 11.57 599 PHE A CA 1
ATOM 5008 C C . PHE A 1 602 ? -29.898 -42.787 -6.555 1.00 10.89 599 PHE A C 1
ATOM 5009 O O . PHE A 1 602 ? -29.350 -41.717 -6.477 1.00 11.00 599 PHE A O 1
ATOM 5017 N N . PHE A 1 603 ? -29.281 -43.877 -7.001 1.00 9.70 600 PHE A N 1
ATOM 5018 C CA . PHE A 1 603 ? -27.957 -43.823 -7.664 1.00 9.15 600 PHE A CA 1
ATOM 5019 C C . PHE A 1 603 ? -28.015 -44.752 -8.861 1.00 8.58 600 PHE A C 1
ATOM 5020 O O . PHE A 1 603 ? -28.193 -45.960 -8.709 1.00 8.23 600 PHE A O 1
ATOM 5028 N N . GLY A 1 604 ? -27.932 -44.179 -10.058 1.00 8.35 601 GLY A N 1
ATOM 5029 C CA . GLY A 1 604 ? -28.060 -44.976 -11.278 1.00 8.51 601 GLY A CA 1
ATOM 5030 C C . GLY A 1 604 ? -27.668 -44.202 -12.499 1.00 9.08 601 GLY A C 1
ATOM 5031 O O . GLY A 1 604 ? -27.669 -42.960 -12.496 1.00 9.20 601 GLY A O 1
ATOM 5032 N N . VAL A 1 605 ? -27.352 -44.937 -13.572 1.00 9.21 602 VAL A N 1
ATOM 5033 C CA . VAL A 1 605 ? -27.120 -44.326 -14.883 1.00 9.51 602 VAL A CA 1
ATOM 5034 C C . VAL A 1 605 ? -28.417 -44.264 -15.686 1.00 9.52 602 VAL A C 1
ATOM 5035 O O . VAL A 1 605 ? -29.061 -45.289 -15.922 1.00 9.68 602 VAL A O 1
ATOM 5039 N N . ILE A 1 606 ? -28.767 -43.051 -16.097 1.00 9.33 603 ILE A N 1
ATOM 5040 C CA . ILE A 1 606 ? -29.852 -42.817 -17.035 1.00 10.70 603 ILE A CA 1
ATOM 5041 C C . ILE A 1 606 ? -29.241 -42.818 -18.431 1.00 10.23 603 ILE A C 1
ATOM 5042 O O . ILE A 1 606 ? -28.405 -41.971 -18.766 1.00 10.32 603 ILE A O 1
ATOM 5047 N N . GLU A 1 607 ? -29.655 -43.793 -19.231 1.00 10.93 604 GLU A N 1
ATOM 5048 C CA . GLU A 1 607 ? -29.175 -43.940 -20.601 1.00 11.72 604 GLU A CA 1
ATOM 5049 C C . GLU A 1 607 ? -30.061 -43.123 -21.560 1.00 11.76 604 GLU A C 1
ATOM 5050 O O . GLU A 1 607 ? -31.285 -43.276 -21.569 1.00 13.67 604 GLU A O 1
ATOM 5056 N N . VAL A 1 608 ? -29.426 -42.244 -22.332 1.00 10.87 605 VAL A N 1
ATOM 5057 C CA . VAL A 1 608 ? -30.104 -41.247 -23.155 1.00 11.14 605 VAL A CA 1
ATOM 5058 C C . VAL A 1 608 ? -29.686 -41.441 -24.619 1.00 11.39 605 VAL A C 1
ATOM 5059 O O . VAL A 1 608 ? -28.566 -41.080 -24.994 1.00 11.64 605 VAL A O 1
ATOM 5063 N N . PRO A 1 609 ? -30.572 -42.006 -25.456 1.00 12.40 606 PRO A N 1
ATOM 5064 C CA . PRO A 1 609 ? -30.249 -42.047 -26.885 1.00 12.71 606 PRO A CA 1
ATOM 5065 C C . PRO A 1 609 ? -30.061 -40.636 -27.422 1.00 12.39 606 PRO A C 1
ATOM 5066 O O . PRO A 1 609 ? -30.764 -39.706 -27.009 1.00 13.00 606 PRO A O 1
ATOM 5070 N N . VAL A 1 610 ? -29.098 -40.451 -28.317 1.00 12.37 607 VAL A N 1
ATOM 5071 C CA . VAL A 1 610 ? -28.817 -39.127 -28.871 1.00 13.23 607 VAL A CA 1
ATOM 5072 C C . VAL A 1 610 ? -28.616 -39.245 -30.378 1.00 13.81 607 VAL A C 1
ATOM 5073 O O . VAL A 1 610 ? -27.940 -40.137 -30.870 1.00 13.14 607 VAL A O 1
ATOM 5077 N N . ASP A 1 611 ? -29.245 -38.341 -31.108 1.00 14.17 608 ASP A N 1
ATOM 5078 C CA . ASP A 1 611 ? -29.124 -38.269 -32.556 1.00 14.50 608 ASP A CA 1
ATOM 5079 C C . ASP A 1 611 ? -27.630 -38.173 -32.923 1.00 13.42 608 ASP A C 1
ATOM 5080 O O . ASP A 1 611 ? -26.936 -37.240 -32.517 1.00 12.81 608 ASP A O 1
ATOM 5085 N N . TYR A 1 612 ? -27.181 -39.139 -33.718 1.00 13.30 609 TYR A N 1
ATOM 5086 C CA . TYR A 1 612 ? -25.773 -39.214 -34.146 1.00 13.29 609 TYR A CA 1
ATOM 5087 C C . TYR A 1 612 ? -25.282 -37.943 -34.846 1.00 13.51 609 TYR A C 1
ATOM 5088 O O . TYR A 1 612 ? -24.139 -37.536 -34.669 1.00 13.15 609 TYR A O 1
ATOM 5097 N N . SER A 1 613 ? -26.175 -37.284 -35.600 1.00 13.79 610 SER A N 1
ATOM 5098 C CA . SER A 1 613 ? -25.825 -36.052 -36.315 1.00 15.12 610 SER A CA 1
ATOM 5099 C C . SER A 1 613 ? -25.478 -34.871 -35.428 1.00 15.47 610 SER A C 1
ATOM 5100 O O . SER A 1 613 ? -24.803 -33.960 -35.888 1.00 15.98 610 SER A O 1
ATOM 5103 N N . ILE A 1 614 ? -25.926 -34.874 -34.168 1.00 15.51 611 ILE A N 1
ATOM 5104 C CA . ILE A 1 614 ? -25.602 -33.821 -33.196 1.00 15.96 611 ILE A CA 1
ATOM 5105 C C . ILE A 1 614 ? -24.166 -33.933 -32.687 1.00 14.56 611 ILE A C 1
ATOM 5106 O O . ILE A 1 614 ? -23.587 -32.940 -32.215 1.00 15.10 611 ILE A O 1
ATOM 5111 N N . LEU A 1 615 ? -23.607 -35.131 -32.742 1.00 13.50 612 LEU A N 1
ATOM 5112 C CA . LEU A 1 615 ? -22.276 -35.375 -32.173 1.00 13.10 612 LEU A CA 1
ATOM 5113 C C . LEU A 1 615 ? -21.164 -34.924 -33.111 1.00 13.23 612 LEU A C 1
ATOM 5114 O O . LEU A 1 615 ? -21.326 -34.879 -34.337 1.00 12.58 612 LEU A O 1
ATOM 5119 N N . LYS A 1 616 ? -20.027 -34.640 -32.509 1.00 13.15 613 LYS A N 1
ATOM 5120 C CA . LYS A 1 616 ? -18.813 -34.223 -33.214 1.00 13.75 613 LYS A CA 1
ATOM 5121 C C . LYS A 1 616 ? -17.649 -34.968 -32.582 1.00 12.54 613 LYS A C 1
ATOM 5122 O O . LYS A 1 616 ? -17.842 -35.871 -31.773 1.00 11.44 613 LYS A O 1
ATOM 5128 N N . GLY A 1 617 ? -16.423 -34.579 -32.909 1.00 11.18 614 GLY A N 1
ATOM 5129 C CA . GLY A 1 617 ? -15.244 -35.132 -32.231 1.00 11.20 614 GLY A CA 1
ATOM 5130 C C . GLY A 1 617 ? -15.094 -34.639 -30.816 1.00 11.21 614 GLY A C 1
ATOM 5131 O O . GLY A 1 617 ? -14.815 -35.429 -29.907 1.00 11.28 614 GLY A O 1
ATOM 5132 N N . ASN A 1 618 ? -15.274 -33.330 -30.615 1.00 10.83 615 ASN A N 1
ATOM 5133 C CA . ASN A 1 618 ? -15.237 -32.739 -29.279 1.00 11.62 615 ASN A CA 1
ATOM 5134 C C . ASN A 1 618 ? -16.626 -32.257 -28.926 1.00 12.34 615 ASN A C 1
ATOM 5135 O O . ASN A 1 618 ? -17.242 -31.447 -29.651 1.00 13.90 615 ASN A O 1
ATOM 5140 N N . ASN A 1 619 ? -17.162 -32.768 -27.829 1.00 11.73 616 ASN A N 1
ATOM 5141 C CA . ASN A 1 619 ? -18.568 -32.603 -27.487 1.00 11.88 616 ASN A CA 1
ATOM 5142 C C . ASN A 1 619 ? -18.746 -31.948 -26.144 1.00 12.63 616 ASN A C 1
ATOM 5143 O O . ASN A 1 619 ? -18.049 -32.304 -25.182 1.00 13.16 616 ASN A O 1
ATOM 5148 N N A THR A 1 620 ? -19.714 -31.042 -26.054 0.50 12.98 617 THR A N 1
ATOM 5149 N N B THR A 1 620 ? -19.646 -30.964 -26.070 0.50 13.05 617 THR A N 1
ATOM 5150 C CA A THR A 1 620 ? -20.032 -30.344 -24.815 0.50 13.95 617 THR A CA 1
ATOM 5151 C CA B THR A 1 620 ? -20.085 -30.414 -24.786 0.50 13.96 617 THR A CA 1
ATOM 5152 C C A THR A 1 620 ? -21.434 -30.798 -24.386 0.50 14.20 617 THR A C 1
ATOM 5153 C C B THR A 1 620 ? -21.419 -31.024 -24.446 0.50 14.07 617 THR A C 1
ATOM 5154 O O A THR A 1 620 ? -22.390 -30.625 -25.152 0.50 15.18 617 THR A O 1
ATOM 5155 O O B THR A 1 620 ? -22.302 -31.210 -25.310 0.50 13.72 617 THR A O 1
ATOM 5162 N N . ILE A 1 621 ? -21.553 -31.377 -23.180 1.00 14.47 618 ILE A N 1
ATOM 5163 C CA . ILE A 1 621 ? -22.788 -31.934 -22.659 1.00 15.32 618 ILE A CA 1
ATOM 5164 C C . ILE A 1 621 ? -23.164 -31.104 -21.434 1.00 15.98 618 ILE A C 1
ATOM 5165 O O . ILE A 1 621 ? -22.407 -31.083 -20.458 1.00 17.61 618 ILE A O 1
ATOM 5170 N N . SER A 1 622 ? -24.304 -30.409 -21.504 1.00 16.61 619 SER A N 1
ATOM 5171 C CA . SER A 1 622 ? -24.742 -29.482 -20.462 1.00 18.01 619 SER A CA 1
ATOM 5172 C C . SER A 1 622 ? -25.995 -30.023 -19.790 1.00 16.70 619 SER A C 1
ATOM 5173 O O . SER A 1 622 ? -26.928 -30.429 -20.464 1.00 16.70 619 SER A O 1
ATOM 5176 N N . LEU A 1 623 ? -26.006 -30.002 -18.460 1.00 15.64 620 LEU A N 1
ATOM 5177 C CA . LEU A 1 623 ? -27.150 -30.429 -17.661 1.00 16.30 620 LEU A CA 1
ATOM 5178 C C . LEU A 1 623 ? -27.620 -29.305 -16.761 1.00 16.35 620 LEU A C 1
ATOM 5179 O O . LEU A 1 623 ? -26.814 -28.631 -16.150 1.00 16.70 620 LEU A O 1
ATOM 5184 N N . LYS A 1 624 ? -28.930 -29.117 -16.678 1.00 16.50 621 LYS A N 1
ATOM 5185 C CA . LYS A 1 624 ? -29.495 -28.124 -15.761 1.00 17.23 621 LYS A CA 1
ATOM 5186 C C . LYS A 1 624 ? -30.698 -28.708 -15.064 1.00 14.91 621 LYS A C 1
ATOM 5187 O O . LYS A 1 624 ? -31.670 -29.069 -15.709 1.00 15.46 621 LYS A O 1
ATOM 5193 N N . PHE A 1 625 ? -30.623 -28.774 -13.737 1.00 15.15 622 PHE A N 1
ATOM 5194 C CA . PHE A 1 625 ? -31.694 -29.324 -12.922 1.00 15.43 622 PHE A CA 1
ATOM 5195 C C . PHE A 1 625 ? -32.529 -28.191 -12.330 1.00 16.25 622 PHE A C 1
ATOM 5196 O O . PHE A 1 625 ? -31.990 -27.108 -12.093 1.00 17.04 622 PHE A O 1
ATOM 5204 N N . PRO A 1 626 ? -33.821 -28.465 -12.065 1.00 17.13 623 PRO A N 1
ATOM 5205 C CA . PRO A 1 626 ? -34.725 -27.451 -11.482 1.00 17.90 623 PRO A CA 1
ATOM 5206 C C . PRO A 1 626 ? -34.631 -27.328 -9.956 1.00 18.91 623 PRO A C 1
ATOM 5207 O O . PRO A 1 626 ? -35.239 -26.416 -9.378 1.00 20.58 623 PRO A O 1
ATOM 5211 N N . ASP A 1 627 ? -33.869 -28.209 -9.307 1.00 17.44 624 ASP A N 1
ATOM 5212 C CA . ASP A 1 627 ? -33.862 -28.332 -7.849 1.00 16.97 624 ASP A CA 1
ATOM 5213 C C . ASP A 1 627 ? -32.450 -28.567 -7.311 1.00 17.19 624 ASP A C 1
ATOM 5214 O O . ASP A 1 627 ? -31.526 -28.883 -8.081 1.00 16.34 624 ASP A O 1
ATOM 5219 N N . ASN A 1 628 ? -32.270 -28.337 -6.012 1.00 17.17 625 ASN A N 1
ATOM 5220 C CA . ASN A 1 628 ? -30.967 -28.429 -5.359 1.00 17.59 625 ASN A CA 1
ATOM 5221 C C . ASN A 1 628 ? -30.707 -29.824 -4.807 1.00 16.27 625 ASN A C 1
ATOM 5222 O O . ASN A 1 628 ? -31.629 -30.474 -4.323 1.00 16.50 625 ASN A O 1
ATOM 5227 N N . GLY A 1 629 ? -29.445 -30.260 -4.879 1.00 16.34 626 GLY A N 1
ATOM 5228 C CA . GLY A 1 629 ? -28.998 -31.419 -4.111 1.00 15.10 626 GLY A CA 1
ATOM 5229 C C . GLY A 1 629 ? -28.504 -32.551 -4.973 1.00 14.17 626 GLY A C 1
ATOM 5230 O O . GLY A 1 629 ? -28.953 -32.758 -6.098 1.00 13.79 626 GLY A O 1
ATOM 5231 N N . GLY A 1 630 ? -27.601 -33.313 -4.386 1.00 13.05 627 GLY A N 1
ATOM 5232 C CA . GLY A 1 630 ? -27.057 -34.501 -5.035 1.00 12.65 627 GLY A CA 1
ATOM 5233 C C . GLY A 1 630 ? -25.948 -34.158 -6.013 1.00 12.22 627 GLY A C 1
ATOM 5234 O O . GLY A 1 630 ? -25.446 -33.038 -6.074 1.00 13.08 627 GLY A O 1
ATOM 5235 N N . HIS A 1 631 ? -25.586 -35.165 -6.806 1.00 11.41 628 HIS A N 1
ATOM 5236 C CA . HIS A 1 631 ? -24.463 -35.062 -7.729 1.00 11.06 628 HIS A CA 1
ATOM 5237 C C . HIS A 1 631 ? -24.749 -35.711 -9.055 1.00 10.59 628 HIS A C 1
ATOM 5238 O O . HIS A 1 631 ? -25.524 -36.669 -9.138 1.00 10.57 628 HIS A O 1
ATOM 5245 N N . VAL A 1 632 ? -24.097 -35.187 -10.079 1.00 10.41 629 VAL A N 1
ATOM 5246 C CA . VAL A 1 632 ? -23.839 -35.957 -11.306 1.00 9.94 629 VAL A CA 1
ATOM 5247 C C . VAL A 1 632 ? -22.513 -36.670 -11.058 1.00 9.52 629 VAL A C 1
ATOM 5248 O O . VAL A 1 632 ? -21.475 -36.028 -10.926 1.00 9.90 629 VAL A O 1
ATOM 5252 N N . SER A 1 633 ? -22.569 -38.004 -10.938 1.00 9.01 630 SER A N 1
ATOM 5253 C CA . SER A 1 633 ? -21.374 -38.788 -10.649 1.00 8.82 630 SER A CA 1
ATOM 5254 C C . SER A 1 633 ? -20.466 -38.888 -11.879 1.00 8.28 630 SER A C 1
ATOM 5255 O O . SER A 1 633 ? -19.278 -38.618 -11.790 1.00 8.28 630 SER A O 1
ATOM 5258 N N . THR A 1 634 ? -21.053 -39.260 -13.020 1.00 8.12 631 THR A N 1
ATOM 5259 C CA . THR A 1 634 ? -20.304 -39.429 -14.270 1.00 8.64 631 THR A CA 1
ATOM 5260 C C . THR A 1 634 ? -21.166 -39.062 -15.458 1.00 8.22 631 THR A C 1
ATOM 5261 O O . THR A 1 634 ? -22.391 -39.224 -15.425 1.00 8.48 631 THR A O 1
ATOM 5265 N N . VAL A 1 635 ? -20.500 -38.604 -16.515 1.00 8.42 632 VAL A N 1
ATOM 5266 C CA . VAL A 1 635 ? -21.077 -38.503 -17.841 1.00 8.87 632 VAL A CA 1
ATOM 5267 C C . VAL A 1 635 ? -20.127 -39.199 -18.794 1.00 8.62 632 VAL A C 1
ATOM 5268 O O . VAL A 1 635 ? -18.967 -38.820 -18.903 1.00 8.87 632 VAL A O 1
ATOM 5272 N N . THR A 1 636 ? -20.623 -40.277 -19.405 1.00 8.41 633 THR A N 1
ATOM 5273 C CA . THR A 1 636 ? -19.857 -41.040 -20.405 1.00 8.47 633 THR A CA 1
ATOM 5274 C C . THR A 1 636 ? -20.735 -41.259 -21.618 1.00 8.93 633 THR A C 1
ATOM 5275 O O . THR A 1 636 ? -21.911 -40.939 -21.613 1.00 9.57 633 THR A O 1
ATOM 5279 N N . MET A 1 637 ? -20.169 -41.815 -22.679 1.00 8.84 634 MET A N 1
ATOM 5280 C CA . MET A 1 637 ? -20.936 -41.975 -23.933 1.00 9.67 634 MET A CA 1
ATOM 5281 C C . MET A 1 637 ? -20.496 -43.222 -24.670 1.00 9.68 634 MET A C 1
ATOM 5282 O O . MET A 1 637 ? -19.315 -43.458 -24.851 1.00 10.22 634 MET A O 1
ATOM 5287 N N . GLN A 1 638 ? -21.459 -44.007 -25.119 1.00 8.93 635 GLN A N 1
ATOM 5288 C CA . GLN A 1 638 ? -21.216 -45.108 -26.062 1.00 8.94 635 GLN A CA 1
ATOM 5289 C C . GLN A 1 638 ? -21.549 -44.666 -27.476 1.00 9.52 635 GLN A C 1
ATOM 5290 O O . GLN A 1 638 ? -22.609 -44.090 -27.726 1.00 9.61 635 GLN A O 1
ATOM 5296 N N . ILE A 1 639 ? -20.622 -44.929 -28.378 1.00 9.90 636 ILE A N 1
ATOM 5297 C CA . ILE A 1 639 ? -20.779 -44.691 -29.820 1.00 11.55 636 ILE A CA 1
ATOM 5298 C C . ILE A 1 639 ? -20.806 -46.056 -30.498 1.00 11.78 636 ILE A C 1
ATOM 5299 O O . ILE A 1 639 ? -19.974 -46.909 -30.189 1.00 12.95 636 ILE A O 1
ATOM 5304 N N . PHE A 1 640 ? -21.752 -46.255 -31.424 1.00 10.85 637 PHE A N 1
ATOM 5305 C CA . PHE A 1 640 ? -21.890 -47.499 -32.168 1.00 10.88 637 PHE A CA 1
ATOM 5306 C C . PHE A 1 640 ? -21.739 -47.164 -33.642 1.00 10.93 637 PHE A C 1
ATOM 5307 O O . PHE A 1 640 ? -22.646 -46.582 -34.224 1.00 11.80 637 PHE A O 1
ATOM 5315 N N . ASN A 1 641 ? -20.568 -47.460 -34.208 1.00 11.06 638 ASN A N 1
ATOM 5316 C CA . ASN A 1 641 ? -20.266 -47.130 -35.604 1.00 11.37 638 ASN A CA 1
ATOM 5317 C C . ASN A 1 641 ? -20.486 -48.322 -36.523 1.00 11.88 638 ASN A C 1
ATOM 5318 O O . ASN A 1 641 ? -20.045 -49.428 -36.226 1.00 11.17 638 ASN A O 1
ATOM 5323 N N A PHE A 1 642 ? -21.135 -48.077 -37.657 0.50 11.83 639 PHE A N 1
ATOM 5324 N N B PHE A 1 642 ? -21.162 -48.104 -37.652 0.50 12.96 639 PHE A N 1
ATOM 5325 C CA A PHE A 1 642 ? -21.513 -49.132 -38.577 0.50 12.26 639 PHE A CA 1
ATOM 5326 C CA B PHE A 1 642 ? -21.517 -49.198 -38.559 0.50 14.25 639 PHE A CA 1
ATOM 5327 C C A PHE A 1 642 ? -20.551 -49.222 -39.768 0.50 13.21 639 PHE A C 1
ATOM 5328 C C B PHE A 1 642 ? -20.676 -49.222 -39.833 0.50 14.40 639 PHE A C 1
ATOM 5329 O O A PHE A 1 642 ? -19.932 -48.214 -40.172 0.50 13.54 639 PHE A O 1
ATOM 5330 O O B PHE A 1 642 ? -20.307 -48.176 -40.386 0.50 14.86 639 PHE A O 1
ATOM 5345 N N . SER A 1 643 ? -20.396 -50.431 -40.305 1.00 14.27 640 SER A N 1
ATOM 5346 C CA . SER A 1 643 ? -19.571 -50.643 -41.518 1.00 15.83 640 SER A CA 1
ATOM 5347 C C . SER A 1 643 ? -20.248 -50.145 -42.790 1.00 18.87 640 SER A C 1
ATOM 5348 O O . SER A 1 643 ? -19.549 -49.831 -43.769 1.00 20.46 640 SER A O 1
ATOM 5351 N N A ASN A 1 644 ? -21.578 -50.114 -42.790 0.50 19.41 641 ASN A N 1
ATOM 5352 N N B ASN A 1 644 ? -21.578 -50.088 -42.785 0.50 20.03 641 ASN A N 1
ATOM 5353 C CA A ASN A 1 644 ? -22.368 -49.591 -43.900 0.50 20.62 641 ASN A CA 1
ATOM 5354 C CA B ASN A 1 644 ? -22.356 -49.557 -43.899 0.50 21.80 641 ASN A CA 1
ATOM 5355 C C A ASN A 1 644 ? -23.686 -49.049 -43.338 0.50 21.61 641 ASN A C 1
ATOM 5356 C C B ASN A 1 644 ? -23.682 -49.039 -43.338 0.50 22.32 641 ASN A C 1
ATOM 5357 O O A ASN A 1 644 ? -23.885 -49.028 -42.112 0.50 21.24 641 ASN A O 1
ATOM 5358 O O B ASN A 1 644 ? -23.884 -49.025 -42.112 0.50 21.92 641 ASN A O 1
ATOM 5367 N N . ASN A 1 645 ? -24.575 -48.592 -44.217 1.00 22.43 642 ASN A N 1
ATOM 5368 C CA . ASN A 1 645 ? -25.903 -48.127 -43.831 1.00 24.12 642 ASN A CA 1
ATOM 5369 C C . ASN A 1 645 ? -26.809 -49.303 -43.457 1.00 25.77 642 ASN A C 1
ATOM 5370 O O . ASN A 1 645 ? -27.748 -49.636 -44.202 1.00 27.18 642 ASN A O 1
ATOM 5375 N N . ILE A 1 646 ? -26.562 -49.922 -42.299 1.00 25.74 643 ILE A N 1
ATOM 5376 C CA . ILE A 1 646 ? -27.320 -51.125 -41.916 1.00 26.63 643 ILE A CA 1
ATOM 5377 C C . ILE A 1 646 ? -28.765 -50.847 -41.484 1.00 27.33 643 ILE A C 1
ATOM 5378 O O . ILE A 1 646 ? -29.588 -51.765 -41.473 1.00 27.90 643 ILE A O 1
ATOM 5383 N N . ARG A 1 647 ? -29.065 -49.599 -41.111 1.00 27.80 644 ARG A N 1
ATOM 5384 C CA . ARG A 1 647 ? -30.444 -49.182 -40.814 1.00 27.88 644 ARG A CA 1
ATOM 5385 C C . ARG A 1 647 ? -31.245 -48.790 -42.057 1.00 30.50 644 ARG A C 1
ATOM 5386 O O . ARG A 1 647 ? -32.464 -48.639 -41.962 1.00 29.60 644 ARG A O 1
ATOM 5394 N N . GLY A 1 648 ? -30.580 -48.590 -43.197 1.00 32.20 645 GLY A N 1
ATOM 5395 C CA . GLY A 1 648 ? -31.264 -48.163 -44.427 1.00 34.54 645 GLY A CA 1
ATOM 5396 C C . GLY A 1 648 ? -31.861 -46.760 -44.373 1.00 37.82 645 GLY A C 1
ATOM 5397 O O . GLY A 1 648 ? -32.899 -46.505 -44.991 1.00 38.26 645 GLY A O 1
ATOM 5398 N N . ILE A 1 649 ? -31.213 -45.848 -43.646 1.00 38.41 646 ILE A N 1
ATOM 5399 C CA . ILE A 1 649 ? -31.704 -44.459 -43.522 1.00 40.80 646 ILE A CA 1
ATOM 5400 C C . ILE A 1 649 ? -31.445 -43.633 -44.787 1.00 42.36 646 ILE A C 1
ATOM 5401 O O . ILE A 1 649 ? -30.580 -43.975 -45.599 1.00 44.59 646 ILE A O 1
ATOM 5406 N N . GLN B 1 24 ? 19.633 -53.313 -46.907 1.00 27.04 21 GLN B N 1
ATOM 5407 C CA . GLN B 1 24 ? 18.322 -53.324 -47.624 1.00 26.09 21 GLN B CA 1
ATOM 5408 C C . GLN B 1 24 ? 17.157 -52.855 -46.740 1.00 23.97 21 GLN B C 1
ATOM 5409 O O . GLN B 1 24 ? 17.202 -52.926 -45.510 1.00 25.04 21 GLN B O 1
ATOM 5411 N N . THR B 1 25 ? 16.118 -52.376 -47.411 1.00 20.88 22 THR B N 1
ATOM 5412 C CA . THR B 1 25 ? 14.881 -52.008 -46.776 1.00 18.39 22 THR B CA 1
ATOM 5413 C C . THR B 1 25 ? 13.955 -53.215 -46.856 1.00 17.34 22 THR B C 1
ATOM 5414 O O . THR B 1 25 ? 13.770 -53.797 -47.931 1.00 18.38 22 THR B O 1
ATOM 5418 N N A HIS B 1 26 ? 13.368 -53.595 -45.729 0.50 15.74 23 HIS B N 1
ATOM 5419 N N B HIS B 1 26 ? 13.385 -53.586 -45.720 0.50 16.19 23 HIS B N 1
ATOM 5420 C CA A HIS B 1 26 ? 12.426 -54.712 -45.696 0.50 15.84 23 HIS B CA 1
ATOM 5421 C CA B HIS B 1 26 ? 12.431 -54.676 -45.661 0.50 16.73 23 HIS B CA 1
ATOM 5422 C C A HIS B 1 26 ? 11.001 -54.217 -45.837 0.50 15.22 23 HIS B C 1
ATOM 5423 C C B HIS B 1 26 ? 11.027 -54.147 -45.893 0.50 15.67 23 HIS B C 1
ATOM 5424 O O A HIS B 1 26 ? 10.557 -53.374 -45.059 0.50 15.09 23 HIS B O 1
ATOM 5425 O O B HIS B 1 26 ? 10.630 -53.185 -45.241 0.50 15.74 23 HIS B O 1
ATOM 5438 N N . VAL B 1 27 ? 10.284 -54.779 -46.803 1.00 14.66 24 VAL B N 1
ATOM 5439 C CA . VAL B 1 27 ? 8.890 -54.426 -47.024 1.00 15.15 24 VAL B CA 1
ATOM 5440 C C . VAL B 1 27 ? 8.070 -55.694 -46.818 1.00 15.40 24 VAL B C 1
ATOM 5441 O O . VAL B 1 27 ? 8.356 -56.720 -47.456 1.00 17.02 24 VAL B O 1
ATOM 5445 N N . GLN B 1 28 ? 7.076 -55.609 -45.939 1.00 15.28 25 GLN B N 1
ATOM 5446 C CA . GLN B 1 28 ? 6.215 -56.742 -45.563 1.00 15.95 25 GLN B CA 1
ATOM 5447 C C . GLN B 1 28 ? 4.787 -56.481 -46.047 1.00 14.10 25 GLN B C 1
ATOM 5448 O O . GLN B 1 28 ? 4.268 -55.375 -45.844 1.00 14.37 25 GLN B O 1
ATOM 5454 N N . LEU B 1 29 ? 4.173 -57.474 -46.689 1.00 12.84 26 LEU B N 1
ATOM 5455 C CA . LEU B 1 29 ? 2.768 -57.448 -47.084 1.00 12.41 26 LEU B CA 1
ATOM 5456 C C . LEU B 1 29 ? 2.060 -58.542 -46.287 1.00 12.31 26 LEU B C 1
ATOM 5457 O O . LEU B 1 29 ? 2.391 -59.725 -46.459 1.00 12.22 26 LEU B O 1
ATOM 5462 N N . ASN B 1 30 ? 1.127 -58.164 -45.416 1.00 11.77 27 ASN B N 1
ATOM 5463 C CA . ASN B 1 30 ? 0.371 -59.103 -44.622 1.00 12.69 27 ASN B CA 1
ATOM 5464 C C . ASN B 1 30 ? -1.017 -59.163 -45.194 1.00 12.06 27 ASN B C 1
ATOM 5465 O O . ASN B 1 30 ? -1.947 -58.487 -44.738 1.00 11.49 27 ASN B O 1
ATOM 5470 N N . LEU B 1 31 ? -1.164 -60.001 -46.221 1.00 11.47 28 LEU B N 1
ATOM 5471 C CA . LEU B 1 31 ? -2.370 -59.929 -47.065 1.00 12.54 28 LEU B CA 1
ATOM 5472 C C . LEU B 1 31 ? -3.626 -60.553 -46.444 1.00 11.54 28 LEU B C 1
ATOM 5473 O O . LEU B 1 31 ? -4.687 -60.442 -47.014 1.00 11.56 28 LEU B O 1
ATOM 5478 N N . ASN B 1 32 ? -3.507 -61.146 -45.253 1.00 11.19 29 ASN B N 1
ATOM 5479 C CA . ASN B 1 32 ? -4.671 -61.602 -44.487 1.00 12.06 29 ASN B CA 1
ATOM 5480 C C . ASN B 1 32 ? -5.165 -60.600 -43.443 1.00 11.89 29 ASN B C 1
ATOM 5481 O O . ASN B 1 32 ? -6.153 -60.876 -42.753 1.00 12.17 29 ASN B O 1
ATOM 5486 N N . VAL B 1 33 ? -4.510 -59.431 -43.350 1.00 10.86 30 VAL B N 1
ATOM 5487 C CA . VAL B 1 33 ? -4.835 -58.445 -42.316 1.00 10.23 30 VAL B CA 1
ATOM 5488 C C . VAL B 1 33 ? -5.432 -57.194 -42.963 1.00 9.45 30 VAL B C 1
ATOM 5489 O O . VAL B 1 33 ? -4.731 -56.416 -43.604 1.00 9.33 30 VAL B O 1
ATOM 5493 N N . LYS B 1 34 ? -6.731 -57.026 -42.809 1.00 9.34 31 LYS B N 1
ATOM 5494 C CA . LYS B 1 34 ? -7.422 -55.834 -43.311 1.00 9.55 31 LYS B CA 1
ATOM 5495 C C . LYS B 1 34 ? -6.895 -54.584 -42.613 1.00 9.11 31 LYS B C 1
ATOM 5496 O O . LYS B 1 34 ? -6.646 -54.609 -41.412 1.00 9.66 31 LYS B O 1
ATOM 5502 N N . HIS B 1 35 ? -6.707 -53.494 -43.349 1.00 8.69 32 HIS B N 1
ATOM 5503 C CA . HIS B 1 35 ? -6.346 -52.196 -42.768 1.00 8.73 32 HIS B CA 1
ATOM 5504 C C . HIS B 1 35 ? -7.561 -51.291 -42.871 1.00 8.81 32 HIS B C 1
ATOM 5505 O O . HIS B 1 35 ? -7.900 -50.790 -43.947 1.00 9.04 32 HIS B O 1
ATOM 5512 N N . LYS B 1 36 ? -8.245 -51.129 -41.744 1.00 8.84 33 LYS B N 1
ATOM 5513 C CA . LYS B 1 36 ? -9.426 -50.276 -41.649 1.00 9.48 33 LYS B CA 1
ATOM 5514 C C . LYS B 1 36 ? -9.036 -48.907 -41.110 1.00 9.26 33 LYS B C 1
ATOM 5515 O O . LYS B 1 36 ? -8.229 -48.791 -40.177 1.00 9.18 33 LYS B O 1
ATOM 5521 N N . LEU B 1 37 ? -9.692 -47.881 -41.641 1.00 8.75 34 LEU B N 1
ATOM 5522 C CA . LEU B 1 37 ? -9.466 -46.506 -41.209 1.00 10.08 34 LEU B CA 1
ATOM 5523 C C . LEU B 1 37 ? -10.816 -45.829 -41.236 1.00 10.91 34 LEU B C 1
ATOM 5524 O O . LEU B 1 37 ? -11.404 -45.615 -42.297 1.00 10.96 34 LEU B O 1
ATOM 5529 N N . GLY B 1 38 ? -11.367 -45.560 -40.060 1.00 12.02 35 GLY B N 1
ATOM 5530 C CA . GLY B 1 38 ? -12.771 -45.132 -39.975 1.00 12.91 35 GLY B CA 1
ATOM 5531 C C . GLY B 1 38 ? -13.658 -46.229 -40.543 1.00 13.99 35 GLY B C 1
ATOM 5532 O O . GLY B 1 38 ? -13.512 -47.387 -40.182 1.00 16.43 35 GLY B O 1
ATOM 5533 N N . ASP B 1 39 ? -14.567 -45.877 -41.444 1.00 13.36 36 ASP B N 1
ATOM 5534 C CA . ASP B 1 39 ? -15.350 -46.904 -42.142 1.00 13.68 36 ASP B CA 1
ATOM 5535 C C . ASP B 1 39 ? -14.779 -47.213 -43.547 1.00 12.75 36 ASP B C 1
ATOM 5536 O O . ASP B 1 39 ? -15.445 -47.859 -44.343 1.00 13.99 36 ASP B O 1
ATOM 5541 N N . VAL B 1 40 ? -13.556 -46.769 -43.838 1.00 11.48 37 VAL B N 1
ATOM 5542 C CA . VAL B 1 40 ? -12.946 -47.051 -45.127 1.00 10.96 37 VAL B CA 1
ATOM 5543 C C . VAL B 1 40 ? -12.072 -48.288 -45.037 1.00 10.46 37 VAL B C 1
ATOM 5544 O O . VAL B 1 40 ? -11.118 -48.360 -44.243 1.00 10.63 37 VAL B O 1
ATOM 5548 N N . THR B 1 41 ? -12.404 -49.263 -45.875 1.00 9.68 38 THR B N 1
ATOM 5549 C CA . THR B 1 41 ? -11.620 -50.476 -46.000 1.00 10.33 38 THR B CA 1
ATOM 5550 C C . THR B 1 41 ? -11.180 -50.818 -47.422 1.00 10.39 38 THR B C 1
ATOM 5551 O O . THR B 1 41 ? -10.495 -51.816 -47.587 1.00 10.29 38 THR B O 1
ATOM 5555 N N A GLU B 1 42 ? -11.541 -50.011 -48.415 0.50 10.16 39 GLU B N 1
ATOM 5556 N N B GLU B 1 42 ? -11.592 -50.025 -48.421 0.50 10.50 39 GLU B N 1
ATOM 5557 C CA A GLU B 1 42 ? -11.290 -50.340 -49.806 0.50 10.51 39 GLU B CA 1
ATOM 5558 C CA B GLU B 1 42 ? -11.379 -50.312 -49.841 0.50 11.06 39 GLU B CA 1
ATOM 5559 C C A GLU B 1 42 ? -10.633 -49.177 -50.532 0.50 10.05 39 GLU B C 1
ATOM 5560 C C B GLU B 1 42 ? -10.606 -49.175 -50.510 0.50 10.36 39 GLU B C 1
ATOM 5561 O O A GLU B 1 42 ? -10.773 -48.009 -50.135 0.50 9.86 39 GLU B O 1
ATOM 5562 O O B GLU B 1 42 ? -10.665 -48.015 -50.067 0.50 10.24 39 GLU B O 1
ATOM 5573 N N . PHE B 1 43 ? -9.922 -49.486 -51.612 1.00 9.61 40 PHE B N 1
ATOM 5574 C CA . PHE B 1 43 ? -9.401 -48.447 -52.488 1.00 9.59 40 PHE B CA 1
ATOM 5575 C C . PHE B 1 43 ? -10.562 -47.780 -53.196 1.00 9.58 40 PHE B C 1
ATOM 5576 O O . PHE B 1 43 ? -11.455 -48.444 -53.731 1.00 12.30 40 PHE B O 1
ATOM 5584 N N . ASN B 1 44 ? -10.560 -46.467 -53.257 1.00 9.27 41 ASN B N 1
ATOM 5585 C CA . ASN B 1 44 ? -11.645 -45.730 -53.910 1.00 8.93 41 ASN B CA 1
ATOM 5586 C C . ASN B 1 44 ? -11.120 -45.179 -55.223 1.00 8.35 41 ASN B C 1
ATOM 5587 O O . ASN B 1 44 ? -10.503 -44.104 -55.273 1.00 8.58 41 ASN B O 1
ATOM 5592 N N . ARG B 1 45 ? -11.315 -45.914 -56.309 1.00 7.82 42 ARG B N 1
ATOM 5593 C CA .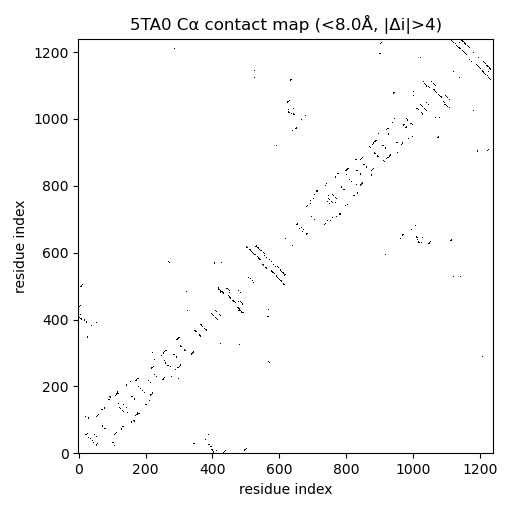 ARG B 1 45 ? -10.784 -45.488 -57.605 1.00 7.81 42 ARG B CA 1
ATOM 5594 C C . ARG B 1 45 ? -11.334 -44.116 -58.022 1.00 7.59 42 ARG B C 1
ATOM 5595 O O . ARG B 1 45 ? -10.566 -43.264 -58.455 1.00 8.02 42 ARG B O 1
ATOM 5603 N N . PRO B 1 46 ? -12.643 -43.881 -57.897 1.00 6.99 43 PRO B N 1
ATOM 5604 C CA . PRO B 1 46 ? -13.108 -42.541 -58.307 1.00 7.10 43 PRO B CA 1
ATOM 5605 C C . PRO B 1 46 ? -12.459 -41.390 -57.551 1.00 7.40 43 PRO B C 1
ATOM 5606 O O . PRO B 1 46 ? -12.192 -40.339 -58.162 1.00 8.01 43 PRO B O 1
ATOM 5610 N N . LYS B 1 47 ? -12.184 -41.556 -56.266 1.00 7.60 44 LYS B N 1
ATOM 5611 C CA . LYS B 1 47 ? -11.589 -40.512 -55.425 1.00 8.37 44 LYS B CA 1
ATOM 5612 C C . LYS B 1 47 ? -10.139 -40.212 -55.823 1.00 7.72 44 LYS B C 1
ATOM 5613 O O . LYS B 1 47 ? -9.648 -39.096 -55.604 1.00 7.50 44 LYS B O 1
ATOM 5619 N N . PHE B 1 48 ? -9.436 -41.214 -56.367 1.00 7.24 45 PHE B N 1
ATOM 5620 C CA . PHE B 1 48 ? -7.992 -41.149 -56.574 1.00 6.91 45 PHE B CA 1
ATOM 5621 C C . PHE B 1 48 ? -7.488 -41.279 -58.013 1.00 6.53 45 PHE B C 1
ATOM 5622 O O . PHE B 1 48 ? -6.489 -40.633 -58.375 1.00 6.94 45 PHE B O 1
ATOM 5630 N N . ILE B 1 49 ? -8.087 -42.146 -58.820 1.00 6.76 46 ILE B N 1
ATOM 5631 C CA . ILE B 1 49 ? -7.601 -42.373 -60.167 1.00 6.61 46 ILE B CA 1
ATOM 5632 C C . ILE B 1 49 ? -8.499 -41.599 -61.121 1.00 6.71 46 ILE B C 1
ATOM 5633 O O . ILE B 1 49 ? -9.474 -42.119 -61.671 1.00 7.19 46 ILE B O 1
ATOM 5638 N N . ASN B 1 50 ? -8.141 -40.327 -61.318 1.00 7.13 47 ASN B N 1
ATOM 5639 C CA . ASN B 1 50 ? -9.031 -39.402 -62.015 1.00 7.17 47 ASN B CA 1
ATOM 5640 C C . ASN B 1 50 ? -8.194 -38.340 -62.707 1.00 7.96 47 ASN B C 1
ATOM 5641 O O . ASN B 1 50 ? -6.974 -38.349 -62.580 1.00 7.92 47 ASN B O 1
ATOM 5646 N N . PHE B 1 51 ? -8.827 -37.431 -63.447 1.00 9.47 48 PHE B N 1
ATOM 5647 C CA . PHE B 1 51 ? -8.082 -36.272 -63.976 1.00 10.99 48 PHE B CA 1
ATOM 5648 C C . PHE B 1 51 ? -9.056 -35.123 -64.255 1.00 9.82 48 PHE B C 1
ATOM 5649 O O . PHE B 1 51 ? -10.270 -35.275 -64.169 1.00 10.33 48 PHE B O 1
ATOM 5657 N N . HIS B 1 52 ? -8.447 -33.998 -64.552 1.00 9.50 49 HIS B N 1
ATOM 5658 C CA . HIS B 1 52 ? -9.113 -32.708 -64.518 1.00 9.24 49 HIS B CA 1
ATOM 5659 C C . HIS B 1 52 ? -9.755 -32.440 -65.873 1.00 9.39 49 HIS B C 1
ATOM 5660 O O . HIS B 1 52 ? -9.245 -31.654 -66.676 1.00 9.61 49 HIS B O 1
ATOM 5667 N N . ALA B 1 53 ? -10.877 -33.113 -66.107 1.00 9.21 50 ALA B N 1
ATOM 5668 C CA . ALA B 1 53 ? -11.579 -33.020 -67.380 1.00 9.88 50 ALA B CA 1
ATOM 5669 C C . ALA B 1 53 ? -13.039 -33.297 -67.174 1.00 10.11 50 ALA B C 1
ATOM 5670 O O . ALA B 1 53 ? -13.473 -33.512 -66.065 1.00 9.82 50 ALA B O 1
ATOM 5672 N N . THR B 1 54 ? -13.822 -33.234 -68.236 1.00 11.01 51 THR B N 1
ATOM 5673 C CA . THR B 1 54 ? -15.219 -33.626 -68.186 1.00 11.71 51 THR B CA 1
ATOM 5674 C C . THR B 1 54 ? -15.487 -34.517 -69.386 1.00 11.39 51 THR B C 1
ATOM 5675 O O . THR B 1 54 ? -14.725 -34.494 -70.365 1.00 13.43 51 THR B O 1
ATOM 5679 N N . ILE B 1 55 ? -16.554 -35.294 -69.311 1.00 10.65 52 ILE B N 1
ATOM 5680 C CA . ILE B 1 55 ? -16.882 -36.225 -70.393 1.00 10.37 52 ILE B CA 1
ATOM 5681 C C . ILE B 1 55 ? -17.373 -35.492 -71.633 1.00 11.19 52 ILE B C 1
ATOM 5682 O O . ILE B 1 55 ? -17.277 -36.022 -72.757 1.00 11.01 52 ILE B O 1
ATOM 5687 N N . ASN B 1 56 ? -17.890 -34.271 -71.459 1.00 11.78 53 ASN B N 1
ATOM 5688 C CA . ASN B 1 56 ? -18.512 -33.551 -72.569 1.00 13.52 53 ASN B CA 1
ATOM 5689 C C . ASN B 1 56 ? -17.703 -32.418 -73.186 1.00 16.15 53 ASN B C 1
ATOM 5690 O O . ASN B 1 56 ? -18.208 -31.750 -74.092 1.00 19.09 53 ASN B O 1
ATOM 5695 N N A GLU B 1 57 ? -16.471 -32.201 -72.750 0.50 17.52 54 GLU B N 1
ATOM 5696 N N B GLU B 1 57 ? -16.463 -32.207 -72.744 0.50 17.14 54 GLU B N 1
ATOM 5697 C CA A GLU B 1 57 ? -15.642 -31.185 -73.390 0.50 19.38 54 GLU B CA 1
ATOM 5698 C CA B GLU B 1 57 ? -15.609 -31.189 -73.375 0.50 18.69 54 GLU B CA 1
ATOM 5699 C C A GLU B 1 57 ? -15.369 -31.571 -74.851 0.50 20.59 54 GLU B C 1
ATOM 5700 C C B GLU B 1 57 ? -15.331 -31.573 -74.841 0.50 20.19 54 GLU B C 1
ATOM 5701 O O A GLU B 1 57 ? -15.392 -32.754 -75.205 0.50 20.53 54 GLU B O 1
ATOM 5702 O O B GLU B 1 57 ? -15.329 -32.757 -75.193 0.50 20.17 54 GLU B O 1
ATOM 5713 N N . ASN B 1 58 ? -15.151 -30.564 -75.690 1.00 23.42 55 ASN B N 1
ATOM 5714 C CA . ASN B 1 58 ? -14.933 -30.786 -77.132 1.00 26.19 55 ASN B CA 1
ATOM 5715 C C . ASN B 1 58 ? -13.616 -31.481 -77.479 1.00 24.18 55 ASN B C 1
ATOM 5716 O O . ASN B 1 58 ? -13.501 -32.137 -78.525 1.00 24.96 55 ASN B O 1
ATOM 5721 N N . TYR B 1 59 ? -12.636 -31.377 -76.584 1.00 23.63 56 TYR B N 1
ATOM 5722 C CA . TYR B 1 59 ? -11.294 -31.929 -76.823 1.00 23.22 56 TYR B CA 1
ATOM 5723 C C . TYR B 1 59 ? -11.212 -33.431 -77.199 1.00 22.69 56 TYR B C 1
ATOM 5724 O O . TYR B 1 59 ? -10.296 -33.864 -77.909 1.00 21.90 56 TYR B O 1
ATOM 5726 N N . TRP B 1 60 ? -12.173 -34.219 -76.746 1.00 19.26 57 TRP B N 1
ATOM 5727 C CA . TRP B 1 60 ? -12.186 -35.661 -77.009 1.00 18.11 57 TRP B CA 1
ATOM 5728 C C . TRP B 1 60 ? -12.399 -36.080 -78.469 1.00 20.46 57 TRP B C 1
ATOM 5729 O O . TRP B 1 60 ? -11.999 -37.178 -78.854 1.00 20.20 57 TRP B O 1
ATOM 5740 N N A ASP B 1 61 ? -13.002 -35.183 -79.251 0.50 20.68 58 ASP B N 1
ATOM 5741 N N B ASP B 1 61 ? -13.070 -35.248 -79.265 0.50 22.48 58 ASP B N 1
ATOM 5742 C CA A ASP B 1 61 ? -13.692 -35.533 -80.480 0.50 21.68 58 ASP B CA 1
ATOM 5743 C CA B ASP B 1 61 ? -13.613 -35.697 -80.555 0.50 24.86 58 ASP B CA 1
ATOM 5744 C C A ASP B 1 61 ? -13.032 -35.055 -81.781 0.50 23.64 58 ASP B C 1
ATOM 5745 C C B ASP B 1 61 ? -13.042 -35.013 -81.786 0.50 25.61 58 ASP B C 1
ATOM 5746 O O A ASP B 1 61 ? -13.655 -35.164 -82.842 0.50 25.42 58 ASP B O 1
ATOM 5747 O O B ASP B 1 61 ? -13.750 -34.897 -82.791 0.50 27.52 58 ASP B O 1
ATOM 5756 N N . SER B 1 62 ? -11.792 -34.557 -81.721 1.00 25.04 59 SER B N 1
ATOM 5757 C CA . SER B 1 62 ? -11.104 -34.037 -82.925 1.00 26.07 59 SER B CA 1
ATOM 5758 C C . SER B 1 62 ? -9.585 -33.999 -82.808 1.00 24.50 59 SER B C 1
ATOM 5759 O O . SER B 1 62 ? -9.045 -33.822 -81.718 1.00 25.52 59 SER B O 1
ATOM 5762 N N . ALA B 1 63 ? -8.917 -34.196 -83.954 1.00 22.42 60 ALA B N 1
ATOM 5763 C CA . ALA B 1 63 ? -7.477 -34.052 -84.119 1.00 21.54 60 ALA B CA 1
ATOM 5764 C C . ALA B 1 63 ? -6.613 -35.101 -83.369 1.00 20.60 60 ALA B C 1
ATOM 5765 O O . ALA B 1 63 ? -5.406 -34.906 -83.207 1.00 22.73 60 ALA B O 1
ATOM 5767 N N . ASN B 1 64 ? -7.205 -36.239 -83.007 1.00 19.87 61 ASN B N 1
ATOM 5768 C CA . ASN B 1 64 ? -6.477 -37.306 -82.295 1.00 20.29 61 ASN B CA 1
ATOM 5769 C C . ASN B 1 64 ? -6.021 -38.435 -83.211 1.00 20.04 61 ASN B C 1
ATOM 5770 O O . ASN B 1 64 ? -6.768 -38.869 -84.089 1.00 20.94 61 ASN B O 1
ATOM 5775 N N . LYS B 1 65 ? -4.803 -38.917 -83.006 1.00 18.76 62 LYS B N 1
ATOM 5776 C CA . LYS B 1 65 ? -4.345 -40.145 -83.636 1.00 19.48 62 LYS B CA 1
ATOM 5777 C C . LYS B 1 65 ? -5.056 -41.336 -83.010 1.00 18.30 62 LYS B C 1
ATOM 5778 O O . LYS B 1 65 ? -5.342 -42.312 -83.695 1.00 19.14 62 LYS B O 1
ATOM 5784 N N . ILE B 1 66 ? -5.375 -41.229 -81.720 1.00 15.89 63 ILE B N 1
ATOM 5785 C CA . ILE B 1 66 ? -6.103 -42.250 -80.974 1.00 15.69 63 ILE B CA 1
ATOM 5786 C C . ILE B 1 66 ? -7.560 -42.324 -81.449 1.00 14.64 63 ILE B C 1
ATOM 5787 O O . ILE B 1 66 ? -8.241 -41.314 -81.533 1.00 15.19 63 ILE B O 1
ATOM 5792 N N A ALA B 1 67 ? -8.108 -43.516 -81.692 0.50 13.04 64 ALA B N 1
ATOM 5793 N N B ALA B 1 67 ? -7.950 -43.548 -81.795 0.50 13.92 64 ALA B N 1
ATOM 5794 C CA A ALA B 1 67 ? -9.397 -43.659 -82.426 0.50 12.75 64 ALA B CA 1
ATOM 5795 C CA B ALA B 1 67 ? -9.304 -43.903 -82.057 0.50 14.06 64 ALA B CA 1
ATOM 5796 C C A ALA B 1 67 ? -10.681 -42.989 -81.835 0.50 13.02 64 ALA B C 1
ATOM 5797 C C B ALA B 1 67 ? -9.973 -43.968 -80.692 0.50 13.96 64 ALA B C 1
ATOM 5798 O O A ALA B 1 67 ? -11.293 -42.171 -82.469 0.50 12.99 64 ALA B O 1
ATOM 5799 O O B ALA B 1 67 ? -9.467 -44.484 -79.731 0.50 15.54 64 ALA B O 1
ATOM 5802 N N . ASP B 1 68 ? -11.090 -43.343 -80.631 1.00 14.18 65 ASP B N 1
ATOM 5803 C CA . ASP B 1 68 ? -12.090 -43.108 -79.625 1.00 12.95 65 ASP B CA 1
ATOM 5804 C C . ASP B 1 68 ? -11.429 -42.882 -78.286 1.00 12.31 65 ASP B C 1
ATOM 5805 O O . ASP B 1 68 ? -11.266 -43.805 -77.487 1.00 12.54 65 ASP B O 1
ATOM 5810 N N . LEU B 1 69 ? -10.981 -41.647 -78.082 1.00 10.88 66 LEU B N 1
ATOM 5811 C CA . LEU B 1 69 ? -10.204 -41.333 -76.921 1.00 10.60 66 LEU B CA 1
ATOM 5812 C C . LEU B 1 69 ? -10.960 -41.576 -75.610 1.00 10.05 66 LEU B C 1
ATOM 5813 O O . LEU B 1 69 ? -10.360 -42.016 -74.628 1.00 10.26 66 LEU B O 1
ATOM 5818 N N . ARG B 1 70 ? -12.265 -41.323 -75.552 1.00 9.20 67 ARG B N 1
ATOM 5819 C CA . ARG B 1 70 ? -13.005 -41.649 -74.326 1.00 8.80 67 ARG B CA 1
ATOM 5820 C C . ARG B 1 70 ? -12.908 -43.147 -74.005 1.00 8.29 67 ARG B C 1
ATOM 5821 O O . ARG B 1 70 ? -12.716 -43.534 -72.848 1.00 8.00 67 ARG B O 1
ATOM 5829 N N . ASP B 1 71 ? -13.097 -43.994 -75.013 1.00 8.42 68 ASP B N 1
ATOM 5830 C CA . ASP B 1 71 ? -13.032 -45.433 -74.773 1.00 8.35 68 ASP B CA 1
ATOM 5831 C C . ASP B 1 71 ? -11.621 -45.867 -74.388 1.00 8.50 68 ASP B C 1
ATOM 5832 O O . ASP B 1 71 ? -11.476 -46.754 -73.519 1.00 8.80 68 ASP B O 1
ATOM 5837 N N . ASP B 1 72 ? -10.625 -45.298 -75.056 1.00 9.56 69 ASP B N 1
ATOM 5838 C CA . ASP B 1 72 ? -9.237 -45.644 -74.805 1.00 11.07 69 ASP B CA 1
ATOM 5839 C C . ASP B 1 72 ? -8.749 -45.179 -73.452 1.00 11.19 69 ASP B C 1
ATOM 5840 O O . ASP B 1 72 ? -7.968 -45.905 -72.836 1.00 12.44 69 ASP B O 1
ATOM 5845 N N . LEU B 1 73 ? -9.115 -43.968 -73.018 1.00 10.37 70 LEU B N 1
ATOM 5846 C CA . LEU B 1 73 ? -8.612 -43.437 -71.742 1.00 10.14 70 LEU B CA 1
ATOM 5847 C C . LEU B 1 73 ? -9.534 -43.803 -70.587 1.00 9.62 70 LEU B C 1
ATOM 5848 O O . LEU B 1 73 ? -9.123 -44.465 -69.637 1.00 10.92 70 LEU B O 1
ATOM 5853 N N A ILE B 1 74 ? -10.786 -43.368 -70.667 0.34 8.80 71 ILE B N 1
ATOM 5854 N N B ILE B 1 74 ? -10.786 -43.363 -70.645 0.66 8.37 71 ILE B N 1
ATOM 5855 C CA A ILE B 1 74 ? -11.725 -43.526 -69.566 0.34 8.41 71 ILE B CA 1
ATOM 5856 C CA B ILE B 1 74 ? -11.703 -43.539 -69.528 0.66 8.07 71 ILE B CA 1
ATOM 5857 C C A ILE B 1 74 ? -12.127 -44.980 -69.347 0.34 8.01 71 ILE B C 1
ATOM 5858 C C B ILE B 1 74 ? -12.057 -45.019 -69.358 0.66 7.67 71 ILE B C 1
ATOM 5859 O O A ILE B 1 74 ? -12.071 -45.486 -68.232 0.34 8.02 71 ILE B O 1
ATOM 5860 O O B ILE B 1 74 ? -11.878 -45.586 -68.297 0.66 7.62 71 ILE B O 1
ATOM 5869 N N . ARG B 1 75 ? -12.544 -45.651 -70.413 1.00 7.75 72 ARG B N 1
ATOM 5870 C CA . ARG B 1 75 ? -13.043 -47.023 -70.271 1.00 7.67 72 ARG B CA 1
ATOM 5871 C C . ARG B 1 75 ? -11.929 -48.033 -70.114 1.00 7.86 72 ARG B C 1
ATOM 5872 O O . ARG B 1 75 ? -11.962 -48.842 -69.162 1.00 8.70 72 ARG B O 1
ATOM 5880 N N . LYS B 1 76 ? -10.940 -47.992 -70.998 1.00 7.93 73 LYS B N 1
ATOM 5881 C CA . LYS B 1 76 ? -9.878 -48.999 -70.954 1.00 8.72 73 LYS B CA 1
ATOM 5882 C C . LYS B 1 76 ? -9.057 -48.953 -69.669 1.00 8.55 73 LYS B C 1
ATOM 5883 O O . LYS B 1 76 ? -8.686 -50.011 -69.122 1.00 9.11 73 LYS B O 1
ATOM 5889 N N . TYR B 1 77 ? -8.792 -47.761 -69.151 1.00 8.10 74 TYR B N 1
ATOM 5890 C CA . TYR B 1 77 ? -7.955 -47.625 -67.932 1.00 7.95 74 TYR B CA 1
ATOM 5891 C C . TYR B 1 77 ? -8.785 -47.407 -66.684 1.00 7.58 74 TYR B C 1
ATOM 5892 O O . TYR B 1 77 ? -8.220 -47.385 -65.586 1.00 7.60 74 TYR B O 1
ATOM 5901 N N . ASP B 1 78 ? -10.106 -47.304 -66.819 1.00 7.20 75 ASP B N 1
ATOM 5902 C CA . ASP B 1 78 ? -11.015 -47.098 -65.672 1.00 7.38 75 ASP B CA 1
ATOM 5903 C C . ASP B 1 78 ? -10.615 -45.845 -64.895 1.00 7.30 75 ASP B C 1
ATOM 5904 O O . ASP B 1 78 ? -10.248 -45.893 -63.699 1.00 7.75 75 ASP B O 1
ATOM 5909 N N . VAL B 1 79 ? -10.738 -44.720 -65.589 1.00 7.16 76 VAL B N 1
ATOM 5910 C CA . VAL B 1 79 ? -10.308 -43.402 -65.084 1.00 7.08 76 VAL B CA 1
ATOM 5911 C C . VAL B 1 79 ? -11.525 -42.526 -64.917 1.00 7.13 76 VAL B C 1
ATOM 5912 O O . VAL B 1 79 ? -12.375 -42.458 -65.815 1.00 7.51 76 VAL B O 1
ATOM 5916 N N . TYR B 1 80 ? -11.570 -41.813 -63.795 1.00 6.98 77 TYR B N 1
ATOM 5917 C CA . TYR B 1 80 ? -12.720 -41.006 -63.415 1.00 7.09 77 TYR B CA 1
ATOM 5918 C C . TYR B 1 80 ? -12.461 -39.511 -63.650 1.00 6.93 77 TYR B C 1
ATOM 5919 O O . TYR B 1 80 ? -11.336 -39.066 -63.851 1.00 6.92 77 TYR B O 1
ATOM 5928 N N . VAL B 1 81 ? -13.558 -38.764 -63.690 1.00 7.15 78 VAL B N 1
ATOM 5929 C CA . VAL B 1 81 ? -13.516 -37.294 -63.837 1.00 7.45 78 VAL B CA 1
ATOM 5930 C C . VAL B 1 81 ? -14.496 -36.729 -62.803 1.00 7.15 78 VAL B C 1
ATOM 5931 O O . VAL B 1 81 ? -15.299 -37.459 -62.228 1.00 7.17 78 VAL B O 1
ATOM 5935 N N . GLY B 1 82 ? -14.463 -35.421 -62.497 1.00 6.99 79 GLY B N 1
ATOM 5936 C CA . GLY B 1 82 ? -13.571 -34.420 -63.076 1.00 7.18 79 GLY B CA 1
ATOM 5937 C C . GLY B 1 82 ? -13.822 -33.073 -62.419 1.00 7.04 79 GLY B C 1
ATOM 5938 O O . GLY B 1 82 ? -14.425 -33.001 -61.350 1.00 7.46 79 GLY B O 1
ATOM 5939 N N . ARG B 1 83 ? -13.318 -32.037 -63.068 1.00 7.16 80 ARG B N 1
ATOM 5940 C CA . ARG B 1 83 ? -13.458 -30.663 -62.554 1.00 7.29 80 ARG B CA 1
ATOM 5941 C C . ARG B 1 83 ? -13.582 -29.736 -63.734 1.00 7.74 80 ARG B C 1
ATOM 5942 O O . ARG B 1 83 ? -12.949 -29.958 -64.777 1.00 8.17 80 ARG B O 1
ATOM 5950 N N . GLU B 1 84 ? -14.401 -28.683 -63.608 1.00 7.63 81 GLU B N 1
ATOM 5951 C CA . GLU B 1 84 ? -14.571 -27.766 -64.739 1.00 8.24 81 GLU B CA 1
ATOM 5952 C C . GLU B 1 84 ? -14.985 -26.388 -64.286 1.00 8.03 81 GLU B C 1
ATOM 5953 O O . GLU B 1 84 ? -15.875 -26.236 -63.489 1.00 8.59 81 GLU B O 1
ATOM 5959 N N . THR B 1 85 ? -14.313 -25.394 -64.822 1.00 7.59 82 THR B N 1
ATOM 5960 C CA . THR B 1 85 ? -14.573 -23.994 -64.496 1.00 8.00 82 THR B CA 1
ATOM 5961 C C . THR B 1 85 ? -14.936 -23.155 -65.709 1.00 8.06 82 THR B C 1
ATOM 5962 O O . THR B 1 85 ? -15.383 -22.016 -65.557 1.00 8.36 82 THR B O 1
ATOM 5966 N N . GLY B 1 86 ? -14.750 -23.659 -66.919 1.00 8.03 83 GLY B N 1
ATOM 5967 C CA . GLY B 1 86 ? -14.906 -22.867 -68.125 1.00 8.13 83 GLY B CA 1
ATOM 5968 C C . GLY B 1 86 ? -16.320 -22.560 -68.506 1.00 8.32 83 GLY B C 1
ATOM 5969 O O . GLY B 1 86 ? -16.621 -21.437 -68.940 1.00 8.60 83 GLY B O 1
ATOM 5970 N N A MET B 1 87 ? -17.226 -23.524 -68.383 0.50 8.34 84 MET B N 1
ATOM 5971 N N B MET B 1 87 ? -17.220 -23.519 -68.367 0.50 9.19 84 MET B N 1
ATOM 5972 C CA A MET B 1 87 ? -18.620 -23.292 -68.779 0.50 8.51 84 MET B CA 1
ATOM 5973 C CA B MET B 1 87 ? -18.601 -23.297 -68.773 0.50 10.13 84 MET B CA 1
ATOM 5974 C C A MET B 1 87 ? -19.284 -22.252 -67.885 0.50 8.08 84 MET B C 1
ATOM 5975 C C B MET B 1 87 ? -19.292 -22.267 -67.884 0.50 8.91 84 MET B C 1
ATOM 5976 O O A MET B 1 87 ? -19.935 -21.316 -68.380 0.50 7.77 84 MET B O 1
ATOM 5977 O O B MET B 1 87 ? -19.973 -21.357 -68.382 0.50 8.53 84 MET B O 1
ATOM 5986 N N . ILE B 1 88 ? -19.104 -22.367 -66.569 1.00 7.72 85 ILE B N 1
ATOM 5987 C CA . ILE B 1 88 ? -19.694 -21.395 -65.671 1.00 7.57 85 ILE B CA 1
ATOM 5988 C C . ILE B 1 88 ? -19.096 -19.997 -65.911 1.00 7.45 85 ILE B C 1
ATOM 5989 O O . ILE B 1 88 ? -19.823 -18.993 -65.858 1.00 7.90 85 ILE B O 1
ATOM 5994 N N . LYS B 1 89 ? -17.814 -19.926 -66.260 1.00 7.25 86 LYS B N 1
ATOM 5995 C CA . LYS B 1 89 ? -17.188 -18.644 -66.586 1.00 7.93 86 LYS B CA 1
ATOM 5996 C C . LYS B 1 89 ? -17.811 -18.040 -67.834 1.00 7.70 86 LYS B C 1
ATOM 5997 O O . LYS B 1 89 ? -18.083 -16.835 -67.871 1.00 7.59 86 LYS B O 1
ATOM 6003 N N . THR B 1 90 ? -18.063 -18.854 -68.842 1.00 7.58 87 THR B N 1
ATOM 6004 C CA . THR B 1 90 ? -18.617 -18.365 -70.101 1.00 7.97 87 THR B CA 1
ATOM 6005 C C . THR B 1 90 ? -20.041 -17.868 -69.880 1.00 7.72 87 THR B C 1
ATOM 6006 O O . THR B 1 90 ? -20.410 -16.805 -70.390 1.00 7.98 87 THR B O 1
ATOM 6010 N N . VAL B 1 91 ? -20.839 -18.581 -69.084 1.00 7.30 88 VAL B N 1
ATOM 6011 C CA . VAL B 1 91 ? -22.172 -18.093 -68.769 1.00 7.14 88 VAL B CA 1
ATOM 6012 C C . VAL B 1 91 ? -22.108 -16.770 -68.008 1.00 6.94 88 VAL B C 1
ATOM 6013 O O . VAL B 1 91 ? -22.827 -15.800 -68.349 1.00 7.31 88 VAL B O 1
ATOM 6017 N N . LEU B 1 92 ? -21.266 -16.679 -66.982 1.00 7.04 89 LEU B N 1
ATOM 6018 C CA . LEU B 1 92 ? -21.152 -15.425 -66.243 1.00 7.02 89 LEU B CA 1
ATOM 6019 C C . LEU B 1 92 ? -20.703 -14.284 -67.127 1.00 7.52 89 LEU B C 1
ATOM 6020 O O . LEU B 1 92 ? -21.184 -13.165 -66.992 1.00 7.79 89 LEU B O 1
ATOM 6025 N N . ARG B 1 93 ? -19.759 -14.539 -68.018 1.00 7.68 90 ARG B N 1
ATOM 6026 C CA . ARG B 1 93 ? -19.253 -13.486 -68.887 1.00 8.52 90 ARG B CA 1
ATOM 6027 C C . ARG B 1 93 ? -20.301 -12.975 -69.864 1.00 8.25 90 ARG B C 1
ATOM 6028 O O . ARG B 1 93 ? -20.169 -11.846 -70.348 1.00 8.47 90 ARG B O 1
ATOM 6036 N N . ASN B 1 94 ? -21.270 -13.815 -70.203 1.00 8.40 91 ASN B N 1
ATOM 6037 C CA . ASN B 1 94 ? -22.259 -13.498 -71.232 1.00 9.15 91 ASN B CA 1
ATOM 6038 C C . ASN B 1 94 ? -23.632 -13.140 -70.728 1.00 9.23 91 ASN B C 1
ATOM 6039 O O . ASN B 1 94 ? -24.455 -12.670 -71.513 1.00 10.04 91 ASN B O 1
ATOM 6044 N N . VAL B 1 95 ? -23.904 -13.347 -69.453 1.00 7.75 92 VAL B N 1
ATOM 6045 C CA . VAL B 1 95 ? -25.271 -13.134 -68.944 1.00 7.99 92 VAL B CA 1
ATOM 6046 C C . VAL B 1 95 ? -25.564 -11.636 -68.785 1.00 8.23 92 VAL B C 1
ATOM 6047 O O . VAL B 1 95 ? -24.726 -10.870 -68.332 1.00 8.24 92 VAL B O 1
ATOM 6051 N N . LYS B 1 96 ? -26.770 -11.240 -69.181 1.00 8.14 93 LYS B N 1
ATOM 6052 C CA . LYS B 1 96 ? -27.153 -9.842 -69.034 1.00 8.86 93 LYS B CA 1
ATOM 6053 C C . LYS B 1 96 ? -27.442 -9.508 -67.559 1.00 8.12 93 LYS B C 1
ATOM 6054 O O . LYS B 1 96 ? -27.692 -10.389 -66.721 1.00 8.42 93 LYS B O 1
ATOM 6060 N N . GLU B 1 97 ? -27.377 -8.212 -67.281 1.00 7.67 94 GLU B N 1
ATOM 6061 C CA . GLU B 1 97 ? -27.597 -7.685 -65.932 1.00 7.79 94 GLU B CA 1
ATOM 6062 C C . GLU B 1 97 ? -29.086 -7.565 -65.643 1.00 7.47 94 GLU B C 1
ATOM 6063 O O . GLU B 1 97 ? -29.893 -7.235 -66.520 1.00 7.43 94 GLU B O 1
ATOM 6069 N N . ASP B 1 98 ? -29.462 -7.780 -64.400 1.00 7.22 95 ASP B N 1
ATOM 6070 C CA . ASP B 1 98 ? -30.848 -7.605 -63.972 1.00 7.71 95 ASP B CA 1
ATOM 6071 C C . ASP B 1 98 ? -31.212 -6.112 -64.079 1.00 7.88 95 ASP B C 1
ATOM 6072 O O . ASP B 1 98 ? -30.616 -5.305 -63.381 1.00 8.00 95 ASP B O 1
ATOM 6077 N N . PRO B 1 99 ? -32.224 -5.742 -64.896 1.00 8.41 96 PRO B N 1
ATOM 6078 C CA . PRO B 1 99 ? -32.574 -4.307 -64.978 1.00 8.72 96 PRO B CA 1
ATOM 6079 C C . PRO B 1 99 ? -33.150 -3.726 -63.693 1.00 9.47 96 PRO B C 1
ATOM 6080 O O . PRO B 1 99 ? -33.119 -2.496 -63.522 1.00 10.15 96 PRO B O 1
ATOM 6084 N N . GLU B 1 100 ? -33.598 -4.577 -62.777 1.00 9.83 97 GLU B N 1
ATOM 6085 C CA . GLU B 1 100 ? -34.107 -4.12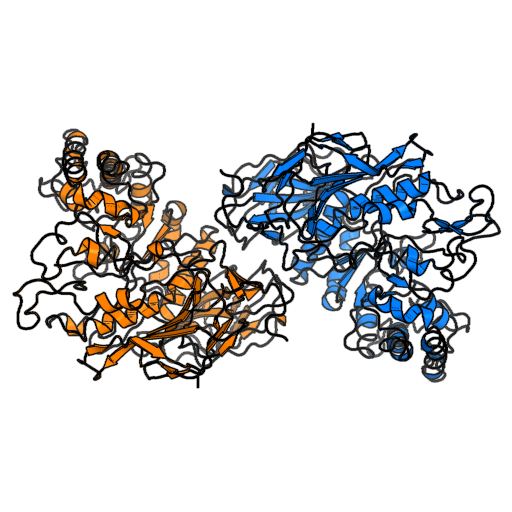3 -61.472 1.00 11.25 97 GLU B CA 1
ATOM 6086 C C . GLU B 1 100 ? -33.053 -4.068 -60.396 1.00 10.29 97 GLU B C 1
ATOM 6087 O O . GLU B 1 100 ? -33.308 -3.484 -59.331 1.00 11.13 97 GLU B O 1
ATOM 6093 N N . ARG B 1 101 ? -31.893 -4.715 -60.616 1.00 9.14 98 ARG B N 1
ATOM 6094 C CA . ARG B 1 101 ? -30.850 -4.827 -59.593 1.00 8.88 98 ARG B CA 1
ATOM 6095 C C . ARG B 1 101 ? -29.457 -4.705 -60.228 1.00 9.26 98 ARG B C 1
ATOM 6096 O O . ARG B 1 101 ? -28.841 -5.725 -60.586 1.00 8.76 98 ARG B O 1
ATOM 6104 N N . PRO B 1 102 ? -28.902 -3.490 -60.305 1.00 9.51 99 PRO B N 1
ATOM 6105 C CA . PRO B 1 102 ? -27.561 -3.364 -60.830 1.00 9.51 99 PRO B CA 1
ATOM 6106 C C . PRO B 1 102 ? -26.576 -4.241 -60.064 1.00 9.09 99 PRO B C 1
ATOM 6107 O O . PRO B 1 102 ? -26.640 -4.364 -58.852 1.00 9.47 99 PRO B O 1
ATOM 6111 N N . GLY B 1 103 ? -25.684 -4.865 -60.803 1.00 8.33 100 GLY B N 1
ATOM 6112 C CA . GLY B 1 103 ? -24.679 -5.737 -60.211 1.00 8.07 100 GLY B CA 1
ATOM 6113 C C . GLY B 1 103 ? -25.125 -7.156 -59.941 1.00 7.68 100 GLY B C 1
ATOM 6114 O O . GLY B 1 103 ? -24.357 -7.933 -59.369 1.00 7.84 100 GLY B O 1
ATOM 6115 N N . PHE B 1 104 ? -26.335 -7.504 -60.351 1.00 7.55 101 PHE B N 1
ATOM 6116 C CA . PHE B 1 104 ? -26.853 -8.876 -60.298 1.00 7.43 101 PHE B CA 1
ATOM 6117 C C . PHE B 1 104 ? -27.070 -9.397 -61.710 1.00 7.45 101 PHE B C 1
ATOM 6118 O O . PHE B 1 104 ? -27.491 -8.657 -62.616 1.00 7.56 101 PHE B O 1
ATOM 6126 N N . ALA B 1 105 ? -26.787 -10.691 -61.912 1.00 7.32 102 ALA B N 1
ATOM 6127 C CA . ALA B 1 105 ? -27.166 -11.373 -63.148 1.00 7.32 102 ALA B CA 1
ATOM 6128 C C . ALA B 1 105 ? -28.689 -11.389 -63.280 1.00 7.19 102 ALA B C 1
ATOM 6129 O O . ALA B 1 105 ? -29.412 -11.657 -62.314 1.00 7.57 102 ALA B O 1
ATOM 6131 N N . ASP B 1 106 ? -29.178 -11.143 -64.490 1.00 7.28 103 ASP B N 1
ATOM 6132 C CA . ASP B 1 106 ? -30.617 -11.212 -64.734 1.00 7.89 103 ASP B CA 1
ATOM 6133 C C . ASP B 1 106 ? -31.125 -12.647 -64.587 1.00 7.90 103 ASP B C 1
ATOM 6134 O O . ASP B 1 106 ? -30.646 -13.526 -65.300 1.00 7.45 103 ASP B O 1
ATOM 6139 N N . PRO B 1 107 ? -32.079 -12.896 -63.679 1.00 8.07 104 PRO B N 1
ATOM 6140 C CA . PRO B 1 107 ? -32.518 -14.279 -63.534 1.00 8.51 104 PRO B CA 1
ATOM 6141 C C . PRO B 1 107 ? -33.091 -14.903 -64.798 1.00 8.89 104 PRO B C 1
ATOM 6142 O O . PRO B 1 107 ? -32.848 -16.091 -65.065 1.00 9.20 104 PRO B O 1
ATOM 6146 N N . ASP B 1 108 ? -33.827 -14.143 -65.601 1.00 9.45 105 ASP B N 1
ATOM 6147 C CA . ASP B 1 108 ? -34.369 -14.694 -66.853 1.00 9.76 105 ASP B CA 1
ATOM 6148 C C . ASP B 1 108 ? -33.293 -15.032 -67.856 1.00 9.31 105 ASP B C 1
ATOM 6149 O O . ASP B 1 108 ? -33.311 -16.115 -68.443 1.00 9.36 105 ASP B O 1
ATOM 6154 N N . ASP B 1 109 ? -32.351 -14.135 -68.104 1.00 8.41 106 ASP B N 1
ATOM 6155 C CA . ASP B 1 109 ? -31.300 -14.436 -69.054 1.00 8.60 106 ASP B CA 1
ATOM 6156 C C . ASP B 1 109 ? -30.423 -15.571 -68.554 1.00 8.26 106 ASP B C 1
ATOM 6157 O O . ASP B 1 109 ? -29.958 -16.394 -69.359 1.00 8.14 106 ASP B O 1
ATOM 6162 N N . LEU B 1 110 ? -30.175 -15.619 -67.248 1.00 7.99 107 LEU B N 1
ATOM 6163 C CA . LEU B 1 110 ? -29.394 -16.734 -66.689 1.00 8.01 107 LEU B CA 1
ATOM 6164 C C . LEU B 1 110 ? -30.093 -18.054 -66.939 1.00 8.19 107 LEU B C 1
ATOM 6165 O O . LEU B 1 110 ? -29.462 -19.027 -67.395 1.00 8.01 107 LEU B O 1
ATOM 6170 N N . ALA B 1 111 ? -31.385 -18.101 -66.688 1.00 8.88 108 ALA B N 1
ATOM 6171 C CA . ALA B 1 111 ? -32.158 -19.314 -66.975 1.00 9.72 108 ALA B CA 1
ATOM 6172 C C . ALA B 1 111 ? -32.111 -19.669 -68.455 1.00 10.06 108 ALA B C 1
ATOM 6173 O O . ALA B 1 111 ? -31.975 -20.855 -68.781 1.00 10.61 108 ALA B O 1
ATOM 6175 N N A ARG B 1 112 ? -32.150 -18.689 -69.352 0.50 10.46 109 ARG B N 1
ATOM 6176 N N B ARG B 1 112 ? -32.173 -18.673 -69.345 0.50 10.41 109 ARG B N 1
ATOM 6177 C CA A ARG B 1 112 ? -32.100 -18.956 -70.791 0.50 11.07 109 ARG B CA 1
ATOM 6178 C CA B ARG B 1 112 ? -32.101 -18.892 -70.799 0.50 10.93 109 ARG B CA 1
ATOM 6179 C C A ARG B 1 112 ? -30.746 -19.509 -71.255 0.50 10.88 109 ARG B C 1
ATOM 6180 C C B ARG B 1 112 ? -30.776 -19.543 -71.174 0.50 10.78 109 ARG B C 1
ATOM 6181 O O A ARG B 1 112 ? -30.689 -20.465 -72.041 0.50 10.66 109 ARG B O 1
ATOM 6182 O O B ARG B 1 112 ? -30.790 -20.632 -71.771 0.50 10.52 109 ARG B O 1
ATOM 6197 N N . LEU B 1 113 ? -29.648 -18.931 -70.780 1.00 10.44 110 LEU B N 1
ATOM 6198 C CA . LEU B 1 113 ? -28.329 -19.460 -71.112 1.00 10.95 110 LEU B CA 1
ATOM 6199 C C . LEU B 1 113 ? -28.135 -20.868 -70.564 1.00 10.56 110 LEU B C 1
ATOM 6200 O O . LEU B 1 113 ? -27.626 -21.747 -71.259 1.00 10.89 110 LEU B O 1
ATOM 6205 N N . CYS B 1 114 ? -28.551 -21.098 -69.332 1.00 9.74 111 CYS B N 1
ATOM 6206 C CA . CYS B 1 114 ? -28.445 -22.421 -68.735 1.00 10.21 111 CYS B CA 1
ATOM 6207 C C . CYS B 1 114 ? -29.302 -23.447 -69.469 1.00 11.04 111 CYS B C 1
ATOM 6208 O O . CYS B 1 114 ? -28.875 -24.584 -69.638 1.00 10.60 111 CYS B O 1
ATOM 6211 N N A SER B 1 115 ? -30.470 -23.055 -69.972 0.45 11.56 112 SER B N 1
ATOM 6212 N N B SER B 1 115 ? -30.522 -23.071 -69.852 0.55 10.89 112 SER B N 1
ATOM 6213 C CA A SER B 1 115 ? -31.318 -23.953 -70.754 0.45 12.43 112 SER B CA 1
ATOM 6214 C CA B SER B 1 115 ? -31.414 -23.951 -70.602 0.55 11.35 112 SER B CA 1
ATOM 6215 C C A SER B 1 115 ? -30.695 -24.271 -72.099 0.45 12.08 112 SER B C 1
ATOM 6216 C C B SER B 1 115 ? -30.828 -24.305 -71.962 0.55 11.13 112 SER B C 1
ATOM 6217 O O A SER B 1 115 ? -30.729 -25.406 -72.569 0.45 11.36 112 SER B O 1
ATOM 6218 O O B SER B 1 115 ? -30.956 -25.459 -72.386 0.55 10.63 112 SER B O 1
ATOM 6223 N N A GLN B 1 116 ? -30.101 -23.277 -72.719 0.45 12.36 113 GLN B N 1
ATOM 6224 N N B GLN B 1 116 ? -30.188 -23.352 -72.639 0.55 11.51 113 GLN B N 1
ATOM 6225 C CA A GLN B 1 116 ? -29.394 -23.476 -73.961 0.45 12.83 113 GLN B CA 1
ATOM 6226 C CA B GLN B 1 116 ? -29.477 -23.601 -73.908 0.55 12.26 113 GLN B CA 1
ATOM 6227 C C A GLN B 1 116 ? -28.281 -24.523 -73.785 0.45 12.19 113 GLN B C 1
ATOM 6228 C C B GLN B 1 116 ? -28.368 -24.624 -73.711 0.55 11.86 113 GLN B C 1
ATOM 6229 O O A GLN B 1 116 ? -28.098 -25.414 -74.627 0.45 12.03 113 GLN B O 1
ATOM 6230 O O B GLN B 1 116 ? -28.273 -25.595 -74.475 0.55 11.67 113 GLN B O 1
ATOM 6241 N N . ASN B 1 117 ? -27.533 -24.423 -72.689 1.00 11.52 114 ASN B N 1
ATOM 6242 C CA . ASN B 1 117 ? -26.454 -25.378 -72.408 1.00 11.42 114 ASN B CA 1
ATOM 6243 C C . ASN B 1 117 ? -27.000 -26.744 -72.020 1.00 10.87 114 ASN B C 1
ATOM 6244 O O . ASN B 1 117 ? -26.430 -27.770 -72.417 1.00 10.11 114 ASN B O 1
ATOM 6249 N N A LYS B 1 118 ? -28.107 -26.776 -71.287 0.50 10.32 115 LYS B N 1
ATOM 6250 N N B LYS B 1 118 ? -28.089 -26.772 -71.270 0.50 10.58 115 LYS B N 1
ATOM 6251 C CA A LYS B 1 118 ? -28.748 -28.037 -70.906 0.50 10.61 115 LYS B CA 1
ATOM 6252 C CA B LYS B 1 118 ? -28.742 -28.021 -70.917 0.50 11.10 115 LYS B CA 1
ATOM 6253 C C A LYS B 1 118 ? -29.269 -28.799 -72.119 0.50 11.21 115 LYS B C 1
ATOM 6254 C C B LYS B 1 118 ? -29.127 -28.752 -72.200 0.50 11.41 115 LYS B C 1
ATOM 6255 O O A LYS B 1 118 ? -29.165 -30.041 -72.167 0.50 10.00 115 LYS B O 1
ATOM 6256 O O B LYS B 1 118 ? -28.720 -29.890 -72.427 0.50 10.09 115 LYS B O 1
ATOM 6267 N N . LYS B 1 119 ? -29.850 -28.078 -73.078 1.00 11.61 116 LYS B N 1
ATOM 6268 C CA . LYS B 1 119 ? -30.286 -28.696 -74.342 1.00 13.09 116 LYS B CA 1
ATOM 6269 C C . LYS B 1 119 ? -29.113 -29.261 -75.095 1.00 13.51 116 LYS B C 1
ATOM 6270 O O . LYS B 1 119 ? -29.216 -30.389 -75.612 1.00 13.88 116 LYS B O 1
ATOM 6274 N N . ARG B 1 120 ? -27.983 -28.557 -75.141 1.00 13.07 117 ARG B N 1
ATOM 6275 C CA . ARG B 1 120 ? -26.777 -29.067 -75.797 1.00 14.58 117 ARG B CA 1
ATOM 6276 C C . ARG B 1 120 ? -26.303 -30.366 -75.135 1.00 13.58 117 ARG B C 1
ATOM 6277 O O . ARG B 1 120 ? -25.972 -31.326 -75.829 1.00 14.33 117 ARG B O 1
ATOM 6285 N N . TYR B 1 121 ? -26.307 -30.421 -73.810 1.00 11.98 118 TYR B N 1
ATOM 6286 C CA . TYR B 1 121 ? -25.932 -31.646 -73.103 1.00 11.40 118 TYR B CA 1
ATOM 6287 C C . TYR B 1 121 ? -26.880 -32.789 -73.449 1.00 11.22 118 TYR B C 1
ATOM 6288 O O . TYR B 1 121 ? -26.408 -33.889 -73.786 1.00 11.12 118 TYR B O 1
ATOM 6297 N N . VAL B 1 122 ? -28.183 -32.529 -73.389 1.00 11.69 119 VAL B N 1
ATOM 6298 C CA . VAL B 1 122 ? -29.235 -33.493 -73.700 1.00 12.50 119 VAL B CA 1
ATOM 6299 C C . VAL B 1 122 ? -29.068 -34.089 -75.089 1.00 12.77 119 VAL B C 1
ATOM 6300 O O . VAL B 1 122 ? -29.248 -35.307 -75.249 1.00 13.26 119 VAL B O 1
ATOM 6304 N N . GLN B 1 123 ? -28.676 -33.269 -76.050 1.00 13.57 120 GLN B N 1
ATOM 6305 C CA . GLN B 1 123 ? -28.478 -33.691 -77.446 1.00 15.28 120 GLN B CA 1
ATOM 6306 C C . GLN B 1 123 ? -27.153 -34.418 -77.665 1.00 14.81 120 GLN B C 1
ATOM 6307 O O . GLN B 1 123 ? -26.953 -35.112 -78.680 1.00 15.03 120 GLN B O 1
ATOM 6313 N N . ASN B 1 124 ? -26.234 -34.301 -76.710 1.00 13.84 121 ASN B N 1
ATOM 6314 C CA . ASN B 1 124 ? -24.909 -34.910 -76.832 1.00 13.11 121 ASN B CA 1
ATOM 6315 C C . ASN B 1 124 ? -24.938 -36.332 -76.294 1.00 12.84 121 ASN B C 1
ATOM 6316 O O . ASN B 1 124 ? -24.247 -36.665 -75.326 1.00 12.29 121 ASN B O 1
ATOM 6321 N N . THR B 1 125 ? -25.719 -37.195 -76.954 1.00 12.42 122 THR B N 1
ATOM 6322 C CA . THR B 1 125 ? -25.993 -38.511 -76.419 1.00 12.27 122 THR B CA 1
ATOM 6323 C C . THR B 1 125 ? -24.771 -39.448 -76.386 1.00 11.28 122 THR B C 1
ATOM 6324 O O . THR B 1 125 ? -24.747 -40.352 -75.560 1.00 12.09 122 THR B O 1
ATOM 6328 N N . LYS B 1 126 ? -23.764 -39.171 -77.200 1.00 11.58 123 LYS B N 1
ATOM 6329 C CA . LYS B 1 126 ? -22.556 -40.023 -77.190 1.00 12.21 123 LYS B CA 1
ATOM 6330 C C . LYS B 1 126 ? -21.838 -40.013 -75.844 1.00 12.02 123 LYS B C 1
ATOM 6331 O O . LYS B 1 126 ? -21.117 -40.979 -75.536 1.00 12.06 123 LYS B O 1
ATOM 6337 N N . VAL B 1 127 ? -21.992 -38.963 -75.042 1.00 10.89 124 VAL B N 1
ATOM 6338 C CA . VAL B 1 127 ? -21.282 -38.887 -73.767 1.00 10.78 124 VAL B CA 1
ATOM 6339 C C . VAL B 1 127 ? -22.071 -39.466 -72.625 1.00 10.52 124 VAL B C 1
ATOM 6340 O O . VAL B 1 127 ? -21.511 -39.772 -71.567 1.00 10.73 124 VAL B O 1
ATOM 6344 N N . HIS B 1 128 ? -23.383 -39.642 -72.785 1.00 10.16 125 HIS B N 1
ATOM 6345 C CA . HIS B 1 128 ? -24.213 -40.068 -71.651 1.00 10.43 125 HIS B CA 1
ATOM 6346 C C . HIS B 1 128 ? -23.779 -41.394 -71.006 1.00 10.10 125 HIS B C 1
ATOM 6347 O O . HIS B 1 128 ? -23.850 -41.524 -69.772 1.00 10.90 125 HIS B O 1
ATOM 6354 N N . PRO B 1 129 ? -23.282 -42.364 -71.812 1.00 9.81 126 PRO B N 1
ATOM 6355 C CA . PRO B 1 129 ? -22.840 -43.600 -71.175 1.00 9.54 126 PRO B CA 1
ATOM 6356 C C . PRO B 1 129 ? -21.631 -43.428 -70.267 1.00 9.14 126 PRO B C 1
ATOM 6357 O O . PRO B 1 129 ? -21.329 -44.351 -69.515 1.00 9.88 126 PRO B O 1
ATOM 6361 N N . TYR B 1 130 ? -20.926 -42.291 -70.363 1.00 9.01 127 TYR B N 1
ATOM 6362 C CA . TYR B 1 130 ? -19.771 -42.048 -69.504 1.00 8.96 127 TYR B CA 1
ATOM 6363 C C . TYR B 1 130 ? -20.114 -41.362 -68.179 1.00 8.64 127 TYR B C 1
ATOM 6364 O O . TYR B 1 130 ? -19.222 -41.125 -67.357 1.00 9.19 127 TYR B O 1
ATOM 6373 N N . GLU B 1 131 ? -21.392 -41.061 -67.938 1.00 8.74 128 GLU B N 1
ATOM 6374 C CA . GLU B 1 131 ? -21.788 -40.465 -66.649 1.00 8.73 128 GLU B CA 1
ATOM 6375 C C . GLU B 1 131 ? -21.387 -41.285 -65.438 1.00 8.49 128 GLU B C 1
ATOM 6376 O O . GLU B 1 131 ? -21.067 -40.725 -64.379 1.00 8.27 128 GLU B O 1
ATOM 6382 N N . LYS B 1 132 ? -21.333 -42.611 -65.575 1.00 8.68 129 LYS B N 1
ATOM 6383 C CA . LYS B 1 132 ? -20.912 -43.455 -64.457 1.00 8.72 129 LYS B CA 1
ATOM 6384 C C . LYS B 1 132 ? -19.438 -43.241 -64.036 1.00 8.43 129 LYS B C 1
ATOM 6385 O O . LYS B 1 132 ? -19.042 -43.685 -62.943 1.00 10.28 129 LYS B O 1
ATOM 6391 N N . TYR B 1 133 ? -18.640 -42.587 -64.896 1.00 7.86 130 TYR B N 1
ATOM 6392 C CA . TYR B 1 133 ? -17.270 -42.237 -64.573 1.00 7.88 130 TYR B CA 1
ATOM 6393 C C . TYR B 1 133 ? -17.122 -40.813 -64.017 1.00 7.86 130 TYR B C 1
ATOM 6394 O O . TYR B 1 133 ? -15.997 -40.404 -63.701 1.00 8.34 130 TYR B O 1
ATOM 6403 N N . SER B 1 134 ? -18.224 -40.086 -63.870 1.00 8.04 131 SER B N 1
ATOM 6404 C CA . SER B 1 134 ? -18.150 -38.632 -63.599 1.00 8.08 131 SER B CA 1
ATOM 6405 C C . SER B 1 134 ? -18.782 -38.255 -62.268 1.00 7.83 131 SER B C 1
ATOM 6406 O O . SER B 1 134 ? -19.915 -38.593 -61.974 1.00 8.69 131 SER B O 1
ATOM 6409 N N . ASN B 1 135 ? -18.010 -37.522 -61.459 1.00 8.05 132 ASN B N 1
ATOM 6410 C CA . ASN B 1 135 ? -18.487 -36.869 -60.245 1.00 8.49 132 ASN B CA 1
ATOM 6411 C C . ASN B 1 135 ? -17.843 -35.482 -60.256 1.00 7.48 132 ASN B C 1
ATOM 6412 O O . ASN B 1 135 ? -16.662 -35.310 -59.952 1.00 7.51 132 ASN B O 1
ATOM 6417 N N . LEU B 1 136 ? -18.603 -34.476 -60.687 1.00 7.31 133 LEU B N 1
ATOM 6418 C CA . LEU B 1 136 ? -18.011 -33.196 -61.017 1.00 7.38 133 LEU B CA 1
ATOM 6419 C C . LEU B 1 136 ? -17.705 -32.347 -59.791 1.00 6.92 133 LEU B C 1
ATOM 6420 O O . LEU B 1 136 ? -18.532 -32.209 -58.887 1.00 6.84 133 LEU B O 1
ATOM 6425 N N . ILE B 1 137 ? -16.502 -31.768 -59.804 1.00 6.46 134 ILE B N 1
ATOM 6426 C CA . ILE B 1 137 ? -16.146 -30.646 -58.935 1.00 6.30 134 ILE B CA 1
ATOM 6427 C C . ILE B 1 137 ? -16.377 -29.380 -59.750 1.00 6.32 134 ILE B C 1
ATOM 6428 O O . ILE B 1 137 ? -15.717 -29.169 -60.766 1.00 6.25 134 ILE B O 1
ATOM 6433 N N . LEU B 1 138 ? -17.317 -28.556 -59.310 1.00 5.98 135 LEU B N 1
ATOM 6434 C CA . LEU B 1 138 ? -17.572 -27.248 -59.926 1.00 6.14 135 LEU B CA 1
ATOM 6435 C C . LEU B 1 138 ? -16.841 -26.173 -59.153 1.00 5.99 135 LEU B C 1
ATOM 6436 O O . LEU B 1 138 ? -16.776 -26.239 -57.913 1.00 5.80 135 LEU B O 1
ATOM 6441 N N . CYS B 1 139 ? -16.274 -25.189 -59.865 1.00 6.07 136 CYS B N 1
ATOM 6442 C CA . CYS B 1 139 ? -15.598 -24.088 -59.196 1.00 6.46 136 CYS B CA 1
ATOM 6443 C C . CYS B 1 139 ? -15.667 -22.884 -60.114 1.00 6.67 136 CYS B C 1
ATOM 6444 O O . CYS B 1 139 ? -15.710 -23.023 -61.339 1.00 7.18 136 CYS B O 1
ATOM 6447 N N . ASN B 1 140 ? -15.620 -21.701 -59.521 1.00 6.58 137 ASN B N 1
ATOM 6448 C CA . ASN B 1 140 ? -15.445 -20.471 -60.291 1.00 6.66 137 ASN B CA 1
ATOM 6449 C C . ASN B 1 140 ? -13.985 -20.067 -60.371 1.00 6.93 137 ASN B C 1
ATOM 6450 O O . ASN B 1 140 ? -13.283 -20.030 -59.363 1.00 6.82 137 ASN B O 1
ATOM 6455 N N A GLN B 1 141 ? -13.531 -19.696 -61.555 0.50 6.99 138 GLN B N 1
ATOM 6456 N N B GLN B 1 141 ? -13.524 -19.730 -61.574 0.50 7.35 138 GLN B N 1
ATOM 6457 C CA A GLN B 1 141 ? -12.286 -18.957 -61.645 0.50 7.46 138 GLN B CA 1
ATOM 6458 C CA B GLN B 1 141 ? -12.270 -18.992 -61.724 0.50 8.07 138 GLN B CA 1
ATOM 6459 C C A GLN B 1 141 ? -12.434 -17.603 -61.016 0.50 7.25 138 GLN B C 1
ATOM 6460 C C B GLN B 1 141 ? -12.422 -17.625 -61.056 0.50 7.58 138 GLN B C 1
ATOM 6461 O O A GLN B 1 141 ? -13.543 -17.129 -60.764 0.50 7.23 138 GLN B O 1
ATOM 6462 O O B GLN B 1 141 ? -13.538 -17.164 -60.824 0.50 7.55 138 GLN B O 1
ATOM 6471 N N . PHE B 1 142 ? -11.302 -16.986 -60.729 1.00 7.16 139 PHE B N 1
ATOM 6472 C CA . PHE B 1 142 ? -11.308 -15.769 -59.951 1.00 7.14 139 PHE B CA 1
ATOM 6473 C C . PHE B 1 142 ? -12.182 -14.664 -60.532 1.00 7.17 139 PHE B C 1
ATOM 6474 O O . PHE B 1 142 ? -13.005 -14.082 -59.792 1.00 6.79 139 PHE B O 1
ATOM 6482 N N . SER B 1 143 ? -12.010 -14.369 -61.824 1.00 7.21 140 SER B N 1
ATOM 6483 C CA . SER B 1 143 ? -12.762 -13.276 -62.443 1.00 7.69 140 SER B CA 1
ATOM 6484 C C . SER B 1 143 ? -13.649 -13.775 -63.562 1.00 7.55 140 SER B C 1
ATOM 6485 O O . SER B 1 143 ? -13.279 -14.714 -64.274 1.00 8.56 140 SER B O 1
ATOM 6488 N N . PRO B 1 144 ? -14.829 -13.195 -63.761 1.00 7.17 141 PRO B N 1
ATOM 6489 C CA . PRO B 1 144 ? -15.326 -12.012 -63.075 1.00 7.04 141 PRO B CA 1
ATOM 6490 C C . PRO B 1 144 ? -16.146 -12.343 -61.809 1.00 6.75 141 PRO B C 1
ATOM 6491 O O . PRO B 1 144 ? -16.831 -11.454 -61.294 1.00 7.76 141 PRO B O 1
ATOM 6495 N N . PHE B 1 145 ? -16.083 -13.587 -61.310 1.00 6.50 142 PHE B N 1
ATOM 6496 C CA . PHE B 1 145 ? -16.892 -13.983 -60.160 1.00 6.39 142 PHE B CA 1
ATOM 6497 C C . PHE B 1 145 ? -16.606 -13.168 -58.896 1.00 6.28 142 PHE B C 1
ATOM 6498 O O . PHE B 1 145 ? -17.532 -12.832 -58.155 1.00 6.44 142 PHE B O 1
ATOM 6506 N N . TYR B 1 146 ? -15.339 -12.893 -58.609 1.00 6.44 143 TYR B N 1
ATOM 6507 C CA . TYR B 1 146 ? -15.006 -12.176 -57.365 1.00 6.55 143 TYR B CA 1
ATOM 6508 C C . TYR B 1 146 ? -15.428 -10.707 -57.534 1.00 7.35 143 TYR B C 1
ATOM 6509 O O . TYR B 1 146 ? -15.161 -10.134 -58.585 1.00 7.39 143 TYR B O 1
ATOM 6518 N N . PRO B 1 147 ? -16.033 -10.095 -56.497 1.00 7.99 144 PRO B N 1
ATOM 6519 C CA . PRO B 1 147 ? -16.490 -8.696 -56.618 1.00 8.46 144 PRO B CA 1
ATOM 6520 C C . PRO B 1 147 ? -15.337 -7.679 -56.477 1.00 8.74 144 PRO B C 1
ATOM 6521 O O . PRO B 1 147 ? -15.119 -7.110 -55.395 1.00 10.26 144 PRO B O 1
ATOM 6525 N N . ASP B 1 148 ? -14.580 -7.512 -57.548 1.00 8.73 145 ASP B N 1
ATOM 6526 C CA . ASP B 1 148 ? -13.501 -6.521 -57.593 1.00 8.70 145 ASP B CA 1
ATOM 6527 C C . ASP B 1 148 ? -13.739 -5.432 -58.665 1.00 8.90 145 ASP B C 1
ATOM 6528 O O . ASP B 1 148 ? -12.811 -4.642 -58.952 1.00 9.53 145 ASP B O 1
ATOM 6533 N N . GLY B 1 149 ? -14.934 -5.395 -59.251 1.00 8.68 146 GLY B N 1
ATOM 6534 C CA . GLY B 1 149 ? -15.279 -4.403 -60.260 1.00 8.94 146 GLY B CA 1
ATOM 6535 C C . GLY B 1 149 ? -14.987 -4.823 -61.696 1.00 8.89 146 GLY B C 1
ATOM 6536 O O . GLY B 1 149 ? -15.252 -4.074 -62.628 1.00 10.22 146 GLY B O 1
ATOM 6537 N N . THR B 1 150 ? -14.456 -6.035 -61.909 1.00 8.59 147 THR B N 1
ATOM 6538 C CA . THR B 1 150 ? -14.170 -6.502 -63.272 1.00 8.42 147 THR B CA 1
ATOM 6539 C C . THR B 1 150 ? -15.483 -6.725 -64.007 1.00 9.27 147 THR B C 1
ATOM 6540 O O . THR B 1 150 ? -16.361 -7.476 -63.563 1.00 9.05 147 THR B O 1
ATOM 6544 N N . LYS B 1 151 ? -15.613 -6.072 -65.146 1.00 10.00 148 LYS B N 1
ATOM 6545 C CA . LYS B 1 151 ? -16.843 -6.185 -65.916 1.00 10.81 148 LYS B CA 1
ATOM 6546 C C . LYS B 1 151 ? -16.876 -7.455 -66.747 1.00 10.45 148 LYS B C 1
ATOM 6547 O O . LYS B 1 151 ? -15.825 -7.976 -67.179 1.00 11.07 148 LYS B O 1
ATOM 6553 N N . THR B 1 152 ? -18.076 -7.981 -66.931 1.00 9.50 149 THR B N 1
ATOM 6554 C CA . THR B 1 152 ? -18.323 -9.098 -67.845 1.00 9.45 149 THR B CA 1
ATOM 6555 C C . THR B 1 152 ? -18.224 -8.610 -69.297 1.00 9.54 149 THR B C 1
ATOM 6556 O O . THR B 1 152 ? -18.023 -7.428 -69.541 1.00 9.88 149 THR B O 1
ATOM 6560 N N . LEU B 1 153 ? -18.431 -9.510 -70.244 1.00 9.77 150 LEU B N 1
ATOM 6561 C CA . LEU B 1 153 ? -18.461 -9.123 -71.663 1.00 10.35 150 LEU B CA 1
ATOM 6562 C C . LEU B 1 153 ? -19.741 -8.358 -72.018 1.00 10.89 150 LEU B C 1
ATOM 6563 O O . LEU B 1 153 ? -19.813 -7.771 -73.087 1.00 12.86 150 LEU B O 1
ATOM 6568 N N . LYS B 1 154 ? -20.704 -8.301 -71.097 1.00 10.07 151 LYS B N 1
ATOM 6569 C CA . LYS B 1 154 ? -21.891 -7.455 -71.235 1.00 10.69 151 LYS B CA 1
ATOM 6570 C C . LYS B 1 154 ? -21.742 -6.101 -70.574 1.00 10.58 151 LYS B C 1
ATOM 6571 O O . LYS B 1 154 ? -22.693 -5.312 -70.600 1.00 11.66 151 LYS B O 1
ATOM 6577 N N . GLY B 1 155 ? -20.574 -5.788 -70.015 1.00 10.41 152 GLY B N 1
ATOM 6578 C CA . GLY B 1 155 ? -20.239 -4.434 -69.591 1.00 10.25 152 GLY B CA 1
ATOM 6579 C C . GLY B 1 155 ? -20.633 -4.039 -68.186 1.00 10.02 152 GLY B C 1
ATOM 6580 O O . GLY B 1 155 ? -20.664 -2.853 -67.876 1.00 11.42 152 GLY B O 1
ATOM 6581 N N . TRP B 1 156 ? -20.963 -5.015 -67.347 1.00 8.72 153 TRP B N 1
ATOM 6582 C CA . TRP B 1 156 ? -21.362 -4.743 -65.959 1.00 8.27 153 TRP B CA 1
ATOM 6583 C C . TRP B 1 156 ? -20.572 -5.658 -65.032 1.00 8.03 153 TRP B C 1
ATOM 6584 O O . TRP B 1 156 ? -20.089 -6.707 -65.457 1.00 8.43 153 TRP B O 1
ATOM 6595 N N . ALA B 1 157 ? -20.407 -5.220 -63.788 1.00 7.91 154 ALA B N 1
ATOM 6596 C CA . ALA B 1 157 ? -19.660 -5.952 -62.765 1.00 7.91 154 ALA B CA 1
ATOM 6597 C C . ALA B 1 157 ? -20.566 -6.438 -61.652 1.00 7.89 154 ALA B C 1
ATOM 6598 O O . ALA B 1 157 ? -21.530 -5.770 -61.271 1.00 8.35 154 ALA B O 1
ATOM 6600 N N . LEU B 1 158 ? -20.243 -7.595 -61.086 1.00 7.56 155 LEU B N 1
ATOM 6601 C CA . LEU B 1 158 ? -20.982 -8.070 -59.937 1.00 7.52 155 LEU B CA 1
ATOM 6602 C C . LEU B 1 158 ? -20.911 -7.071 -58.773 1.00 7.86 155 LEU B C 1
ATOM 6603 O O . LEU B 1 158 ? -19.875 -6.470 -58.503 1.00 8.37 155 LEU B O 1
ATOM 6608 N N . SER B 1 159 ? -22.030 -6.939 -58.061 1.00 7.63 156 SER B N 1
ATOM 6609 C CA . SER B 1 159 ? -22.109 -5.988 -56.972 1.00 8.25 156 SER B CA 1
ATOM 6610 C C . SER B 1 159 ? -20.995 -6.143 -55.955 1.00 8.59 156 SER B C 1
ATOM 6611 O O . SER B 1 159 ? -20.687 -7.265 -55.532 1.00 7.73 156 SER B O 1
ATOM 6614 N N . GLN B 1 160 ? -20.403 -5.018 -55.557 1.00 9.68 157 GLN B N 1
ATOM 6615 C CA . GLN B 1 160 ? -19.373 -4.964 -54.511 1.00 10.55 157 GLN B CA 1
ATOM 6616 C C . GLN B 1 160 ? -19.921 -4.503 -53.172 1.00 11.40 157 GLN B C 1
ATOM 6617 O O . GLN B 1 160 ? -19.143 -4.268 -52.238 1.00 11.81 157 GLN B O 1
ATOM 6623 N N A LYS B 1 161 ? -21.243 -4.390 -53.064 0.50 11.60 158 LYS B N 1
ATOM 6624 N N B LYS B 1 161 ? -21.240 -4.390 -53.063 0.50 11.64 158 LYS B N 1
ATOM 6625 C CA A LYS B 1 161 ? -21.880 -3.923 -51.835 0.50 12.57 158 LYS B CA 1
ATOM 6626 C CA B LYS B 1 161 ? -21.863 -3.931 -51.830 0.50 12.54 158 LYS B CA 1
ATOM 6627 C C A LYS B 1 161 ? -21.550 -4.856 -50.668 0.50 13.10 158 LYS B C 1
ATOM 6628 C C B LYS B 1 161 ? -21.538 -4.860 -50.665 0.50 13.09 158 LYS B C 1
ATOM 6629 O O A LYS B 1 161 ? -21.348 -6.054 -50.858 0.50 13.02 158 LYS B O 1
ATOM 6630 O O B LYS B 1 161 ? -21.339 -6.058 -50.852 0.50 13.00 158 LYS B O 1
ATOM 6641 N N . ASP B 1 162 ? -21.455 -4.305 -49.461 1.00 13.43 159 ASP B N 1
ATOM 6642 C CA . ASP B 1 162 ? -21.180 -5.102 -48.259 1.00 13.88 159 ASP B CA 1
ATOM 6643 C C . ASP B 1 162 ? -21.903 -4.472 -47.076 1.00 14.56 159 ASP B C 1
ATOM 6644 O O . ASP B 1 162 ? -21.298 -3.749 -46.295 1.00 16.05 159 ASP B O 1
ATOM 6649 N N . THR B 1 163 ? -23.183 -4.771 -46.974 1.00 15.14 160 THR B N 1
ATOM 6650 C CA . THR B 1 163 ? -24.051 -4.275 -45.888 1.00 16.81 160 THR B CA 1
ATOM 6651 C C . THR B 1 163 ? -24.688 -5.443 -45.154 1.00 18.23 160 THR B C 1
ATOM 6652 O O . THR B 1 163 ? -24.577 -6.594 -45.558 1.00 17.30 160 THR B O 1
ATOM 6656 N N . GLU B 1 164 ? -25.390 -5.165 -44.054 1.00 19.92 161 GLU B N 1
ATOM 6657 C CA . GLU B 1 164 ? -26.082 -6.222 -43.330 1.00 22.44 161 GLU B CA 1
ATOM 6658 C C . GLU B 1 164 ? -27.105 -6.922 -44.226 1.00 21.68 161 GLU B C 1
ATOM 6659 O O . GLU B 1 164 ? -27.191 -8.149 -44.219 1.00 22.56 161 GLU B O 1
ATOM 6665 N N . ASP B 1 165 ? -27.854 -6.150 -45.011 1.00 21.78 162 ASP B N 1
ATOM 6666 C CA . ASP B 1 165 ? -28.876 -6.720 -45.896 1.00 22.92 162 ASP B CA 1
ATOM 6667 C C . ASP B 1 165 ? -28.291 -7.352 -47.167 1.00 20.66 162 ASP B C 1
ATOM 6668 O O . ASP B 1 165 ? -28.905 -8.259 -47.733 1.00 20.75 162 ASP B O 1
ATOM 6673 N N . GLU B 1 166 ? -27.136 -6.851 -47.614 1.00 16.79 163 GLU B N 1
ATOM 6674 C CA . GLU B 1 166 ? -26.473 -7.377 -48.823 1.00 14.53 163 GLU B CA 1
ATOM 6675 C C . GLU B 1 166 ? -24.989 -7.560 -48.517 1.00 12.33 163 GLU B C 1
ATOM 6676 O O . GLU B 1 166 ? -24.160 -6.729 -48.905 1.00 11.84 163 GLU B O 1
ATOM 6682 N N . PRO B 1 167 ? -24.634 -8.680 -47.838 1.00 11.22 164 PRO B N 1
ATOM 6683 C CA . PRO B 1 167 ? -23.222 -8.875 -47.508 1.00 10.69 164 PRO B CA 1
ATOM 6684 C C . PRO B 1 167 ? -22.374 -9.162 -48.745 1.00 9.52 164 PRO B C 1
ATOM 6685 O O . PRO B 1 167 ? -22.889 -9.645 -49.770 1.00 9.47 164 PRO B O 1
ATOM 6689 N N . PHE B 1 168 ? -21.092 -8.850 -48.644 1.00 9.13 165 PHE B N 1
ATOM 6690 C CA . PHE B 1 168 ? -20.129 -9.003 -49.735 1.00 8.90 165 PHE B CA 1
ATOM 6691 C C . PHE B 1 168 ? -20.237 -10.352 -50.412 1.00 8.57 165 PHE B C 1
ATOM 6692 O O . PHE B 1 168 ? -20.100 -11.371 -49.795 1.00 8.44 165 PHE B O 1
ATOM 6700 N N . GLY B 1 169 ? -20.535 -10.325 -51.698 1.00 7.68 166 GLY B N 1
ATOM 6701 C CA . GLY B 1 169 ? -20.693 -11.567 -52.472 1.00 7.79 166 GLY B CA 1
ATOM 6702 C C . GLY B 1 169 ? -22.124 -12.026 -52.683 1.00 7.96 166 GLY B C 1
ATOM 6703 O O . GLY B 1 169 ? -22.331 -13.068 -53.311 1.00 7.63 166 GLY B O 1
ATOM 6704 N N . THR B 1 170 ? -23.135 -11.294 -52.195 1.00 7.63 167 THR B N 1
ATOM 6705 C CA . THR B 1 170 ? -24.507 -11.744 -52.342 1.00 7.45 167 THR B CA 1
ATOM 6706 C C . THR B 1 170 ? -24.857 -11.989 -53.825 1.00 7.20 167 THR B C 1
ATOM 6707 O O . THR B 1 170 ? -25.407 -13.043 -54.157 1.00 7.12 167 THR B O 1
ATOM 6711 N N . ALA B 1 171 ? -24.551 -11.027 -54.706 1.00 7.07 168 ALA B N 1
ATOM 6712 C CA . ALA B 1 171 ? -24.861 -11.197 -56.125 1.00 6.80 168 ALA B CA 1
ATOM 6713 C C . ALA B 1 171 ? -24.081 -12.359 -56.748 1.00 6.63 168 ALA B C 1
ATOM 6714 O O . ALA B 1 171 ? -24.645 -13.144 -57.531 1.00 6.74 168 ALA B O 1
ATOM 6716 N N . SER B 1 172 ? -22.802 -12.455 -56.452 1.00 6.42 169 SER B N 1
ATOM 6717 C CA . SER B 1 172 ? -21.993 -13.577 -56.932 1.00 6.76 169 SER B CA 1
ATOM 6718 C C . SER B 1 172 ? -22.616 -14.897 -56.493 1.00 6.51 169 SER B C 1
ATOM 6719 O O . SER B 1 172 ? -22.729 -15.835 -57.288 1.00 6.46 169 SER B O 1
ATOM 6722 N N . GLY B 1 173 ? -23.042 -14.965 -55.235 1.00 6.57 170 GLY B N 1
ATOM 6723 C CA . GLY B 1 173 ? -23.659 -16.173 -54.702 1.00 6.66 170 GLY B CA 1
ATOM 6724 C C . GLY B 1 173 ? -24.959 -16.534 -55.355 1.00 6.75 170 GLY B C 1
ATOM 6725 O O . GLY B 1 173 ? -25.231 -17.713 -55.596 1.00 6.80 170 GLY B O 1
ATOM 6726 N N . GLU B 1 174 ? -25.796 -15.521 -55.592 1.00 6.87 171 GLU B N 1
ATOM 6727 C CA . GLU B 1 174 ? -27.062 -15.769 -56.253 1.00 6.91 171 GLU B CA 1
ATOM 6728 C C . GLU B 1 174 ? -26.817 -16.294 -57.648 1.00 6.59 171 GLU B C 1
ATOM 6729 O O . GLU B 1 174 ? -27.481 -17.252 -58.084 1.00 6.88 171 GLU B O 1
ATOM 6735 N N . PHE B 1 175 ? -25.845 -15.712 -58.349 1.00 6.46 172 PHE B N 1
ATOM 6736 C CA . PHE B 1 175 ? -25.486 -16.226 -59.683 1.00 6.32 172 PHE B CA 1
ATOM 6737 C C . PHE B 1 175 ? -25.121 -17.714 -59.590 1.00 6.27 172 PHE B C 1
ATOM 6738 O O . PHE B 1 175 ? -25.597 -18.542 -60.357 1.00 6.30 172 PHE B O 1
ATOM 6746 N N . TYR B 1 176 ? -24.269 -18.057 -58.629 1.00 5.88 173 TYR B N 1
ATOM 6747 C CA . TYR B 1 176 ? -23.779 -19.435 -58.530 1.00 5.84 173 TYR B CA 1
ATOM 6748 C C . TYR B 1 176 ? -24.908 -20.389 -58.194 1.00 6.08 173 TYR B C 1
ATOM 6749 O O . TYR B 1 176 ? -25.056 -21.441 -58.829 1.00 6.54 173 TYR B O 1
ATOM 6758 N N . GLY B 1 177 ? -25.729 -19.997 -57.234 1.00 6.31 174 GLY B N 1
ATOM 6759 C CA . GLY B 1 177 ? -26.875 -20.838 -56.870 1.00 6.60 174 GLY B CA 1
ATOM 6760 C C . GLY B 1 177 ? -27.880 -21.052 -57.988 1.00 6.92 174 GLY B C 1
ATOM 6761 O O . GLY B 1 177 ? -28.346 -22.182 -58.223 1.00 7.32 174 GLY B O 1
ATOM 6762 N N . ARG B 1 178 ? -28.242 -19.979 -58.653 1.00 7.07 175 ARG B N 1
ATOM 6763 C CA . ARG B 1 178 ? -29.138 -20.058 -59.811 1.00 7.60 175 ARG B CA 1
ATOM 6764 C C . ARG B 1 178 ? -28.545 -20.887 -60.930 1.00 8.01 175 ARG B C 1
ATOM 6765 O O . ARG B 1 178 ? -29.243 -21.695 -61.548 1.00 8.30 175 ARG B O 1
ATOM 6773 N N . TYR B 1 179 ? -27.261 -20.705 -61.209 1.00 7.44 176 TYR B N 1
ATOM 6774 C CA . TYR B 1 179 ? -26.607 -21.468 -62.264 1.00 7.44 176 TYR B CA 1
ATOM 6775 C C . TYR B 1 179 ? -26.734 -22.975 -61.990 1.00 7.56 176 TYR B C 1
ATOM 6776 O O . TYR B 1 179 ? -27.109 -23.757 -62.881 1.00 8.20 176 TYR B O 1
ATOM 6785 N N . ILE B 1 180 ? -26.401 -23.391 -60.781 1.00 8.00 177 ILE B N 1
ATOM 6786 C CA . ILE B 1 180 ? -26.448 -24.818 -60.406 1.00 8.15 177 ILE B CA 1
ATOM 6787 C C . ILE B 1 180 ? -27.881 -25.332 -60.583 1.00 9.18 177 ILE B C 1
ATOM 6788 O O . ILE B 1 180 ? -28.096 -26.394 -61.202 1.00 10.28 177 ILE B O 1
ATOM 6793 N N . LYS B 1 181 ? -28.855 -24.580 -60.071 1.00 9.44 178 LYS B N 1
ATOM 6794 C CA . LYS B 1 181 ? -30.257 -25.003 -60.142 1.00 10.47 178 LYS B CA 1
ATOM 6795 C C . LYS B 1 181 ? -30.795 -25.045 -61.581 1.00 11.08 178 LYS B C 1
ATOM 6796 O O . LYS B 1 181 ? -31.567 -25.966 -61.936 1.00 11.29 178 LYS B O 1
ATOM 6802 N N . GLU B 1 182 ? -30.411 -24.087 -62.422 1.00 10.76 179 GLU B N 1
ATOM 6803 C CA . GLU B 1 182 ? -30.964 -23.960 -63.774 1.00 11.45 179 GLU B CA 1
ATOM 6804 C C . GLU B 1 182 ? -30.290 -24.920 -64.744 1.00 10.24 179 GLU B C 1
ATOM 6805 O O . GLU B 1 182 ? -30.953 -25.482 -65.609 1.00 11.76 179 GLU B O 1
ATOM 6811 N N . TYR B 1 183 ? -28.976 -25.098 -64.657 1.00 9.21 180 TYR B N 1
ATOM 6812 C CA . TYR B 1 183 ? -28.262 -25.868 -65.675 1.00 9.03 180 TYR B CA 1
ATOM 6813 C C . TYR B 1 183 ? -28.331 -27.390 -65.503 1.00 8.71 180 TYR B C 1
ATOM 6814 O O . TYR B 1 183 ? -28.631 -28.110 -66.460 1.00 9.33 180 TYR B O 1
ATOM 6823 N N . PHE B 1 184 ? -28.081 -27.867 -64.304 1.00 8.21 181 PHE B N 1
ATOM 6824 C CA . PHE B 1 184 ? -27.924 -29.321 -64.073 1.00 8.46 181 PHE B CA 1
ATOM 6825 C C . PHE B 1 184 ? -29.277 -30.033 -63.995 1.00 9.87 181 PHE B C 1
ATOM 6826 O O . PHE B 1 184 ? -30.268 -29.475 -63.537 1.00 11.19 181 PHE B O 1
ATOM 6834 N N . GLY B 1 185 ? -29.274 -31.282 -64.441 1.00 10.51 182 GLY B N 1
ATOM 6835 C CA . GLY B 1 185 ? -30.420 -32.175 -64.314 1.00 11.85 182 GLY B CA 1
ATOM 6836 C C . GLY B 1 185 ? -30.054 -33.398 -63.524 1.00 12.88 182 GLY B C 1
ATOM 6837 O O . GLY B 1 185 ? -29.362 -33.318 -62.521 1.00 14.28 182 GLY B O 1
ATOM 6838 N N . GLU B 1 186 ? -30.541 -34.544 -64.005 1.00 14.29 183 GLU B N 1
ATOM 6839 C CA . GLU B 1 186 ? -30.380 -35.820 -63.321 1.00 16.95 183 GLU B CA 1
ATOM 6840 C C . GLU B 1 186 ? -29.741 -36.902 -64.203 1.00 16.69 183 GLU B C 1
ATOM 6841 O O . GLU B 1 186 ? -29.812 -38.097 -63.867 1.00 18.78 183 GLU B O 1
ATOM 6847 N N . GLY B 1 187 ? -29.107 -36.503 -65.300 1.00 13.58 184 GLY B N 1
ATOM 6848 C CA . GLY B 1 187 ? -28.444 -37.433 -66.202 1.00 12.95 184 GLY B CA 1
ATOM 6849 C C . GLY B 1 187 ? -29.113 -37.541 -67.551 1.00 12.66 184 GLY B C 1
ATOM 6850 O O . GLY B 1 187 ? -30.351 -37.410 -67.668 1.00 12.54 184 GLY B O 1
ATOM 6851 N N . GLY B 1 188 ? -28.306 -37.750 -68.570 1.00 12.09 185 GLY B N 1
ATOM 6852 C CA . GLY B 1 188 ? -28.790 -38.061 -69.886 1.00 13.11 185 GLY B CA 1
ATOM 6853 C C . GLY B 1 188 ? -29.728 -37.023 -70.453 1.00 14.39 185 GLY B C 1
ATOM 6854 O O . GLY B 1 188 ? -29.398 -35.829 -70.523 1.00 14.04 185 GLY B O 1
ATOM 6855 N N . GLU B 1 189 ? -30.899 -37.481 -70.888 1.00 16.06 186 GLU B N 1
ATOM 6856 C CA . GLU B 1 189 ? -31.865 -36.580 -71.527 1.00 18.02 186 GLU B CA 1
ATOM 6857 C C . GLU B 1 189 ? -32.585 -35.659 -70.538 1.00 16.57 186 GLU B C 1
ATOM 6858 O O . GLU B 1 189 ? -33.343 -34.794 -70.972 1.00 17.68 186 GLU B O 1
ATOM 6864 N N . SER B 1 190 ? -32.312 -35.779 -69.231 1.00 14.44 187 SER B N 1
ATOM 6865 C CA . SER B 1 190 ? -32.748 -34.788 -68.247 1.00 14.01 187 SER B CA 1
ATOM 6866 C C . SER B 1 190 ? -31.707 -33.702 -67.968 1.00 13.35 187 SER B C 1
ATOM 6867 O O . SER B 1 190 ? -32.001 -32.777 -67.238 1.00 14.18 187 SER B O 1
ATOM 6870 N N . GLY B 1 191 ? -30.508 -33.827 -68.526 1.00 12.02 188 GLY B N 1
ATOM 6871 C CA . GLY B 1 191 ? -29.469 -32.817 -68.355 1.00 10.75 188 GLY B CA 1
ATOM 6872 C C . GLY B 1 191 ? -28.285 -33.383 -67.597 1.00 10.11 188 GLY B C 1
ATOM 6873 O O . GLY B 1 191 ? -28.333 -34.505 -67.096 1.00 10.18 188 GLY B O 1
ATOM 6874 N N . GLU B 1 192 ? -27.231 -32.580 -67.474 1.00 9.23 189 GLU B N 1
ATOM 6875 C CA . GLU B 1 192 ? -25.988 -33.045 -66.867 1.00 9.08 189 GLU B CA 1
ATOM 6876 C C . GLU B 1 192 ? -26.201 -33.295 -65.384 1.00 8.89 189 GLU B C 1
ATOM 6877 O O . GLU B 1 192 ? -26.809 -32.472 -64.711 1.00 8.39 189 GLU B O 1
ATOM 6883 N N . PRO B 1 193 ? -25.708 -34.420 -64.830 1.00 8.99 190 PRO B N 1
ATOM 6884 C CA . PRO B 1 193 ? -25.867 -34.636 -63.393 1.00 9.12 190 PRO B CA 1
ATOM 6885 C C . PRO B 1 193 ? -25.300 -33.495 -62.545 1.00 9.47 190 PRO B C 1
ATOM 6886 O O . PRO B 1 193 ? -24.283 -32.884 -62.904 1.00 9.24 190 PRO B O 1
ATOM 6890 N N . LYS B 1 194 ? -25.929 -33.233 -61.413 1.00 9.94 191 LYS B N 1
ATOM 6891 C CA . LYS B 1 194 ? -25.466 -32.186 -60.512 1.00 10.51 191 LYS B CA 1
ATOM 6892 C C . LYS B 1 194 ? -24.035 -32.473 -60.061 1.00 9.46 191 LYS B C 1
ATOM 6893 O O . LYS B 1 194 ? -23.618 -33.649 -59.954 1.00 9.18 191 LYS B O 1
ATOM 6897 N N . PRO B 1 195 ? -23.260 -31.416 -59.793 1.00 8.48 192 PRO B N 1
ATOM 6898 C CA . PRO B 1 195 ? -21.929 -31.640 -59.233 1.00 8.43 192 PRO B CA 1
ATOM 6899 C C . PRO B 1 195 ? -21.977 -32.331 -57.899 1.00 7.97 192 PRO B C 1
ATOM 6900 O O . PRO B 1 195 ? -22.918 -32.145 -57.122 1.00 8.01 192 PRO B O 1
ATOM 6904 N N . GLY B 1 196 ? -20.956 -33.137 -57.617 1.00 7.25 193 GLY B N 1
ATOM 6905 C CA . GLY B 1 196 ? -20.768 -33.660 -56.282 1.00 7.42 193 GLY B CA 1
ATOM 6906 C C . GLY B 1 196 ? -20.322 -32.637 -55.265 1.00 7.31 193 GLY B C 1
ATOM 6907 O O . GLY B 1 196 ? -20.578 -32.789 -54.048 1.00 7.65 193 GLY B O 1
ATOM 6908 N N . PHE B 1 197 ? -19.583 -31.625 -55.735 1.00 6.99 194 PHE B N 1
ATOM 6909 C CA . PHE B 1 197 ? -18.922 -30.661 -54.866 1.00 7.32 194 PHE B CA 1
ATOM 6910 C C . PHE B 1 197 ? -18.867 -29.316 -55.581 1.00 6.94 194 PHE B C 1
ATOM 6911 O O . PHE B 1 197 ? -18.567 -29.267 -56.797 1.00 6.97 194 PHE B O 1
ATOM 6919 N N . CYS B 1 198 ? -19.150 -28.246 -54.842 1.00 6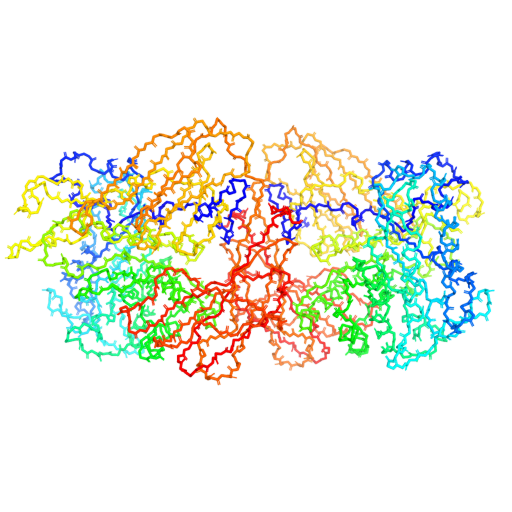.95 195 CYS B N 1
ATOM 6920 C CA . CYS B 1 198 ? -19.013 -26.865 -55.341 1.00 7.37 195 CYS B CA 1
ATOM 6921 C C . CYS B 1 198 ? -17.972 -26.123 -54.534 1.00 6.88 195 CYS B C 1
ATOM 6922 O O . CYS B 1 198 ? -18.206 -25.725 -53.375 1.00 7.43 195 CYS B O 1
ATOM 6925 N N . GLU B 1 199 ? -16.789 -25.968 -55.118 1.00 6.41 196 GLU B N 1
ATOM 6926 C CA . GLU B 1 199 ? -15.798 -25.052 -54.564 1.00 6.29 196 GLU B CA 1
ATOM 6927 C C . GLU B 1 199 ? -16.271 -23.627 -54.848 1.00 6.05 196 GLU B C 1
ATOM 6928 O O . GLU B 1 199 ? -16.906 -23.388 -55.863 1.00 6.64 196 GLU B O 1
ATOM 6934 N N . VAL B 1 200 ? -15.966 -22.691 -53.949 1.00 5.93 197 VAL B N 1
ATOM 6935 C CA . VAL B 1 200 ? -16.421 -21.307 -54.144 1.00 5.94 197 VAL B CA 1
ATOM 6936 C C . VAL B 1 200 ? -15.612 -20.641 -55.269 1.00 6.20 197 VAL B C 1
ATOM 6937 O O . VAL B 1 200 ? -16.194 -20.111 -56.222 1.00 6.48 197 VAL B O 1
ATOM 6941 N N . ILE B 1 201 ? -14.296 -20.633 -55.128 1.00 6.13 198 ILE B N 1
ATOM 6942 C CA . ILE B 1 201 ? -13.440 -19.831 -56.011 1.00 6.12 198 ILE B CA 1
ATOM 6943 C C . ILE B 1 201 ? -12.031 -20.375 -56.071 1.00 6.10 198 ILE B C 1
ATOM 6944 O O . ILE B 1 201 ? -11.487 -20.762 -55.058 1.00 6.64 198 ILE B O 1
ATOM 6949 N N . ASN B 1 202 ? -11.450 -20.379 -57.275 1.00 6.29 199 ASN B N 1
ATOM 6950 C CA . ASN B 1 202 ? -10.150 -20.987 -57.484 1.00 6.43 199 ASN B CA 1
ATOM 6951 C C . ASN B 1 202 ? -9.000 -20.049 -57.090 1.00 6.55 199 ASN B C 1
ATOM 6952 O O . ASN B 1 202 ? -8.924 -18.931 -57.594 1.00 6.56 199 ASN B O 1
ATOM 6957 N N . GLU B 1 203 ? -8.117 -20.486 -56.191 1.00 6.41 200 GLU B N 1
ATOM 6958 C CA . GLU B 1 203 ? -6.853 -19.769 -55.892 1.00 6.93 200 GLU B CA 1
ATOM 6959 C C . GLU B 1 203 ? -7.023 -18.272 -55.699 1.00 7.09 200 GLU B C 1
ATOM 6960 O O . GLU B 1 203 ? -6.325 -17.463 -56.304 1.00 7.38 200 GLU B O 1
ATOM 6966 N N . PRO B 1 204 ? -7.933 -17.882 -54.796 1.00 6.64 201 PRO B N 1
ATOM 6967 C CA . PRO B 1 204 ? -8.289 -16.471 -54.694 1.00 6.78 201 PRO B CA 1
ATOM 6968 C C . PRO B 1 204 ? -7.196 -15.558 -54.135 1.00 7.24 201 PRO B C 1
ATOM 6969 O O . PRO B 1 204 ? -7.124 -14.419 -54.562 1.00 7.40 201 PRO B O 1
ATOM 6973 N N . LEU B 1 205 ? -6.415 -16.016 -53.159 1.00 7.24 202 LEU B N 1
ATOM 6974 C CA . LEU B 1 205 ? -5.368 -15.169 -52.600 1.00 7.98 202 LEU B CA 1
ATOM 6975 C C . LEU B 1 205 ? -4.207 -14.994 -53.544 1.00 8.63 202 LEU B C 1
ATOM 6976 O O . LEU B 1 205 ? -3.478 -14.005 -53.392 1.00 8.93 202 LEU B O 1
ATOM 6981 N N . TRP B 1 206 ? -4.024 -15.875 -54.517 1.00 8.87 203 TRP B N 1
ATOM 6982 C CA . TRP B 1 206 ? -3.053 -15.584 -55.581 1.00 9.69 203 TRP B CA 1
ATOM 6983 C C . TRP B 1 206 ? -3.441 -14.260 -56.254 1.00 9.94 203 TRP B C 1
ATOM 6984 O O . TRP B 1 206 ? -2.638 -13.345 -56.345 1.00 10.05 203 TRP B O 1
ATOM 6995 N N . ASP B 1 207 ? -4.673 -14.148 -56.723 1.00 9.16 204 ASP B N 1
ATOM 6996 C CA . ASP B 1 207 ? -5.110 -12.918 -57.392 1.00 9.50 204 ASP B CA 1
ATOM 6997 C C . ASP B 1 207 ? -5.258 -11.712 -56.454 1.00 9.00 204 ASP B C 1
ATOM 6998 O O . ASP B 1 207 ? -4.915 -10.573 -56.826 1.00 9.24 204 ASP B O 1
ATOM 7003 N N . ILE B 1 208 ? -5.757 -11.941 -55.245 1.00 8.41 205 ILE B N 1
ATOM 7004 C CA . ILE B 1 208 ? -6.049 -10.846 -54.294 1.00 8.44 205 ILE B CA 1
ATOM 7005 C C . ILE B 1 208 ? -4.768 -10.258 -53.713 1.00 8.93 205 ILE B C 1
ATOM 7006 O O . ILE B 1 208 ? -4.668 -9.027 -53.570 1.00 9.18 205 ILE B O 1
ATOM 7011 N N . TYR B 1 209 ? -3.815 -11.109 -53.388 1.00 8.70 206 TYR B N 1
ATOM 7012 C CA . TYR B 1 209 ? -2.732 -10.726 -52.494 1.00 9.41 206 TYR B CA 1
ATOM 7013 C C . TYR B 1 209 ? -1.322 -11.027 -52.986 1.00 10.22 206 TYR B C 1
ATOM 7014 O O . TYR B 1 209 ? -0.419 -10.234 -52.699 1.00 11.13 206 TYR B O 1
ATOM 7023 N N . ASP B 1 210 ? -1.082 -12.159 -53.640 1.00 10.10 207 ASP B N 1
ATOM 7024 C CA . ASP B 1 210 ? 0.281 -12.692 -53.803 1.00 10.37 207 ASP B CA 1
ATOM 7025 C C . ASP B 1 210 ? 0.894 -12.555 -55.170 1.00 11.71 207 ASP B C 1
ATOM 7026 O O . ASP B 1 210 ? 2.124 -12.501 -55.263 1.00 12.88 207 ASP B O 1
ATOM 7031 N N . LYS B 1 211 ? 0.089 -12.488 -56.223 1.00 12.30 208 LYS B N 1
ATOM 7032 C CA . LYS B 1 211 ? 0.641 -12.384 -57.579 1.00 14.06 208 LYS B CA 1
ATOM 7033 C C . LYS B 1 211 ? 1.292 -11.024 -57.771 1.00 14.13 208 LYS B C 1
ATOM 7034 O O . LYS B 1 211 ? 1.016 -10.086 -57.026 1.00 13.42 208 LYS B O 1
ATOM 7040 N N . PRO B 1 212 ? 2.165 -10.910 -58.786 1.00 15.61 209 PRO B N 1
ATOM 7041 C CA . PRO B 1 212 ? 2.731 -9.585 -59.053 1.00 17.07 209 PRO B CA 1
ATOM 7042 C C . PRO B 1 212 ? 1.650 -8.538 -59.308 1.00 17.75 209 PRO B C 1
ATOM 7043 O O . PRO B 1 212 ? 0.690 -8.813 -60.011 1.00 18.29 209 PRO B O 1
ATOM 7047 N N . LYS B 1 213 ? 1.793 -7.373 -58.683 1.00 19.34 210 LYS B N 1
ATOM 7048 C CA . LYS B 1 213 ? 0.860 -6.252 -58.841 1.00 21.78 210 LYS B CA 1
ATOM 7049 C C . LYS B 1 213 ? -0.537 -6.550 -58.281 1.00 18.79 210 LYS B C 1
ATOM 7050 O O . LYS B 1 213 ? -1.495 -5.865 -58.621 1.00 19.04 210 LYS B O 1
ATOM 7056 N N . ALA B 1 214 ? -0.646 -7.550 -57.409 1.00 16.30 211 ALA B N 1
ATOM 7057 C CA . ALA B 1 214 ? -1.906 -7.813 -56.727 1.00 14.03 211 ALA B CA 1
ATOM 7058 C C . ALA B 1 214 ? -2.362 -6.572 -55.941 1.00 13.22 211 ALA B C 1
ATOM 7059 O O . ALA B 1 214 ? -1.527 -5.827 -55.414 1.00 13.97 211 ALA B O 1
ATOM 7061 N N . PRO B 1 215 ? -3.672 -6.363 -55.811 1.00 11.98 212 PRO B N 1
ATOM 7062 C CA . PRO B 1 215 ? -4.177 -5.170 -55.119 1.00 11.79 212 PRO B CA 1
ATOM 7063 C C . PRO B 1 215 ? -4.054 -5.241 -53.600 1.00 11.96 212 PRO B C 1
ATOM 7064 O O . PRO B 1 215 ? -4.195 -4.230 -52.927 1.00 12.30 212 PRO B O 1
ATOM 7068 N N . LYS B 1 216 ? -3.806 -6.429 -53.056 1.00 11.32 213 LYS B N 1
ATOM 7069 C CA . LYS B 1 216 ? -3.797 -6.640 -51.604 1.00 11.72 213 LYS B CA 1
ATOM 7070 C C . LYS B 1 216 ? -5.078 -6.137 -50.976 1.00 11.22 213 LYS B C 1
ATOM 7071 O O . LYS B 1 216 ? -5.081 -5.433 -49.963 1.00 12.41 213 LYS B O 1
ATOM 7077 N N . SER B 1 217 ? -6.203 -6.520 -51.578 1.00 10.46 214 SER B N 1
ATOM 7078 C CA . SER B 1 217 ? -7.489 -6.261 -50.982 1.00 9.99 214 SER B CA 1
ATOM 7079 C C . SER B 1 217 ? -7.699 -7.216 -49.784 1.00 8.90 214 SER B C 1
ATOM 7080 O O . SER B 1 217 ? -6.881 -8.110 -49.513 1.00 8.86 214 SER B O 1
ATOM 7083 N N . SER B 1 218 ? -8.798 -7.016 -49.069 1.00 8.89 215 SER B N 1
ATOM 7084 C CA . SER B 1 218 ? -8.995 -7.661 -47.772 1.00 8.80 215 SER B CA 1
ATOM 7085 C C . SER B 1 218 ? -9.061 -9.197 -47.811 1.00 8.92 215 SER B C 1
ATOM 7086 O O . SER B 1 218 ? -9.968 -9.779 -48.432 1.00 9.18 215 SER B O 1
ATOM 7089 N N . ILE B 1 219 ? -8.166 -9.824 -47.077 1.00 8.61 216 ILE B N 1
ATOM 7090 C CA . ILE B 1 219 ? -8.195 -11.279 -46.872 1.00 8.88 216 ILE B CA 1
ATOM 7091 C C . ILE B 1 219 ? -9.434 -11.646 -46.076 1.00 9.00 216 ILE B C 1
ATOM 7092 O O . ILE B 1 219 ? -10.123 -12.626 -46.379 1.00 9.39 216 ILE B O 1
ATOM 7097 N N . THR B 1 220 ? -9.745 -10.874 -45.040 1.00 9.03 217 THR B N 1
ATOM 7098 C CA . THR B 1 220 ? -10.926 -11.119 -44.229 1.00 9.30 217 THR B CA 1
ATOM 7099 C C . THR B 1 220 ? -12.196 -11.191 -45.074 1.00 8.98 217 THR B C 1
ATOM 7100 O O . THR B 1 220 ? -13.023 -12.088 -44.892 1.00 8.76 217 THR B O 1
ATOM 7104 N N A LYS B 1 221 ? -12.360 -10.240 -45.985 0.50 8.75 218 LYS B N 1
ATOM 7105 N N B LYS B 1 221 ? -12.354 -10.242 -45.980 0.50 8.92 218 LYS B N 1
ATOM 7106 C CA A LYS B 1 221 ? -13.542 -10.243 -46.857 0.50 8.52 218 LYS B CA 1
ATOM 7107 C CA B LYS B 1 221 ? -13.544 -10.221 -46.825 0.50 8.83 218 LYS B CA 1
ATOM 7108 C C A LYS B 1 221 ? -13.586 -11.457 -47.779 0.50 8.09 218 LYS B C 1
ATOM 7109 C C B LYS B 1 221 ? -13.624 -11.431 -47.749 0.50 8.31 218 LYS B C 1
ATOM 7110 O O A LYS B 1 221 ? -14.674 -11.932 -48.063 0.50 7.84 218 LYS B O 1
ATOM 7111 O O B LYS B 1 221 ? -14.724 -11.903 -48.003 0.50 8.02 218 LYS B O 1
ATOM 7122 N N A LEU B 1 222 ? -12.437 -11.950 -48.240 0.50 7.55 219 LEU B N 1
ATOM 7123 N N B LEU B 1 222 ? -12.491 -11.936 -48.234 0.50 7.67 219 LEU B N 1
ATOM 7124 C CA A LEU B 1 222 ? -12.425 -13.193 -49.022 0.50 7.46 219 LEU B CA 1
ATOM 7125 C CA B LEU B 1 222 ? -12.524 -13.179 -49.008 0.50 7.49 219 LEU B CA 1
ATOM 7126 C C A LEU B 1 222 ? -13.012 -14.346 -48.197 0.50 7.44 219 LEU B C 1
ATOM 7127 C C B LEU B 1 222 ? -13.090 -14.322 -48.171 0.50 7.44 219 LEU B C 1
ATOM 7128 O O A LEU B 1 222 ? -13.749 -15.181 -48.711 0.50 7.22 219 LEU B O 1
ATOM 7129 O O B LEU B 1 222 ? -13.879 -15.139 -48.652 0.50 7.17 219 LEU B O 1
ATOM 7138 N N . PHE B 1 223 ? -12.681 -14.404 -46.909 1.00 7.50 220 PHE B N 1
ATOM 7139 C CA . PHE B 1 223 ? -13.201 -15.453 -46.041 1.00 7.66 220 PHE B CA 1
ATOM 7140 C C . PHE B 1 223 ? -14.699 -15.270 -45.734 1.00 7.80 220 PHE B C 1
ATOM 7141 O O . PHE B 1 223 ? -15.478 -16.224 -45.786 1.00 8.15 220 PHE B O 1
ATOM 7149 N N . GLU B 1 224 ? -15.131 -14.043 -45.471 1.00 7.77 221 GLU B N 1
ATOM 7150 C CA . GLU B 1 224 ? -16.538 -13.748 -45.280 1.00 8.17 221 GLU B CA 1
ATOM 7151 C C . GLU B 1 224 ? -17.342 -14.110 -46.539 1.00 7.32 221 GLU B C 1
ATOM 7152 O O . GLU B 1 224 ? -18.452 -14.669 -46.462 1.00 7.53 221 GLU B O 1
ATOM 7158 N N . PHE B 1 225 ? -16.768 -13.777 -47.701 1.00 7.11 222 PHE B N 1
ATOM 7159 C CA . PHE B 1 225 ? -17.365 -14.091 -49.008 1.00 6.95 222 PHE B CA 1
ATOM 7160 C C . PHE B 1 225 ? -17.733 -15.582 -49.092 1.00 6.72 222 PHE B C 1
ATOM 7161 O O . PHE B 1 225 ? -18.776 -15.942 -49.626 1.00 6.50 222 PHE B O 1
ATOM 7169 N N . HIS B 1 226 ? -16.883 -16.458 -48.562 1.00 6.78 223 HIS B N 1
ATOM 7170 C CA . HIS B 1 226 ? -17.186 -17.885 -48.595 1.00 6.81 223 HIS B CA 1
ATOM 7171 C C . HIS B 1 226 ? -18.464 -18.251 -47.881 1.00 7.04 223 HIS B C 1
ATOM 7172 O O . HIS B 1 226 ? -19.244 -19.053 -48.376 1.00 7.54 223 HIS B O 1
ATOM 7179 N N . SER B 1 227 ? -18.665 -17.700 -46.691 1.00 7.35 224 SER B N 1
ATOM 7180 C CA . SER B 1 227 ? -19.944 -17.948 -45.988 1.00 7.97 224 SER B CA 1
ATOM 7181 C C . SER B 1 227 ? -21.151 -17.445 -46.777 1.00 7.81 224 SER B C 1
ATOM 7182 O O . SER B 1 227 ? -22.185 -18.101 -46.848 1.00 7.84 224 SER B O 1
ATOM 7185 N N . THR B 1 228 ? -21.019 -16.264 -47.376 1.00 7.53 225 THR B N 1
ATOM 7186 C CA . THR B 1 228 ? -22.104 -15.696 -48.136 1.00 7.69 225 THR B CA 1
ATOM 7187 C C . THR B 1 228 ? -22.400 -16.512 -49.389 1.00 7.19 225 THR B C 1
ATOM 7188 O O . THR B 1 228 ? -23.554 -16.767 -49.722 1.00 7.42 225 THR B O 1
ATOM 7192 N N . ILE B 1 229 ? -21.362 -16.947 -50.095 1.00 6.89 226 ILE B N 1
ATOM 7193 C CA . ILE B 1 229 ? -21.585 -17.799 -51.252 1.00 7.05 226 ILE B CA 1
ATOM 7194 C C . ILE B 1 229 ? -22.251 -19.128 -50.859 1.00 7.22 226 ILE B C 1
ATOM 7195 O O . ILE B 1 229 ? -23.180 -19.575 -51.532 1.00 7.56 226 ILE B O 1
ATOM 7200 N N . ALA B 1 230 ? -21.769 -19.755 -49.791 1.00 7.47 227 ALA B N 1
ATOM 7201 C CA . ALA B 1 230 ? -22.391 -21.021 -49.333 1.00 7.84 227 ALA B CA 1
ATOM 7202 C C . ALA B 1 230 ? -23.866 -20.825 -49.041 1.00 7.77 227 ALA B C 1
ATOM 7203 O O . ALA B 1 230 ? -24.696 -21.651 -49.448 1.00 7.83 227 ALA B O 1
ATOM 7205 N N . ALA B 1 231 ? -24.208 -19.717 -48.383 1.00 7.92 228 ALA B N 1
ATOM 7206 C CA . ALA B 1 231 ? -25.599 -19.470 -48.017 1.00 8.33 228 ALA B CA 1
ATOM 7207 C C . ALA B 1 231 ? -26.454 -19.285 -49.261 1.00 8.33 228 ALA B C 1
ATOM 7208 O O . ALA B 1 231 ? -27.571 -19.796 -49.323 1.00 9.19 228 ALA B O 1
ATOM 7210 N N A GLN B 1 232 ? -25.946 -18.565 -50.259 0.50 8.92 229 GLN B N 1
ATOM 7211 N N B GLN B 1 232 ? -25.952 -18.562 -50.261 0.50 8.20 229 GLN B N 1
ATOM 7212 C CA A GLN B 1 232 ? -26.701 -18.354 -51.488 0.50 9.29 229 GLN B CA 1
ATOM 7213 C CA B GLN B 1 232 ? -26.714 -18.367 -51.492 0.50 8.08 229 GLN B CA 1
ATOM 7214 C C A GLN B 1 232 ? -26.823 -19.624 -52.323 0.50 8.72 229 GLN B C 1
ATOM 7215 C C B GLN B 1 232 ? -26.834 -19.644 -52.306 0.50 8.06 229 GLN B C 1
ATOM 7216 O O A GLN B 1 232 ? -27.875 -19.887 -52.893 0.50 8.96 229 GLN B O 1
ATOM 7217 O O B GLN B 1 232 ? -27.894 -19.938 -52.844 0.50 8.29 229 GLN B O 1
ATOM 7228 N N . VAL B 1 233 ? -25.751 -20.415 -52.409 1.00 8.39 230 VAL B N 1
ATOM 7229 C CA . VAL B 1 233 ? -25.816 -21.668 -53.123 1.00 8.13 230 VAL B CA 1
ATOM 7230 C C . VAL B 1 233 ? -26.891 -22.577 -52.495 1.00 8.06 230 VAL B C 1
ATOM 7231 O O . VAL B 1 233 ? -27.707 -23.148 -53.219 1.00 8.14 230 VAL B O 1
ATOM 7235 N N . LYS B 1 234 ? -26.909 -22.631 -51.171 1.00 8.82 231 LYS B N 1
ATOM 7236 C CA . LYS B 1 234 ? -27.867 -23.503 -50.456 1.00 9.98 231 LYS B CA 1
ATOM 7237 C C . LYS B 1 234 ? -29.288 -22.949 -50.445 1.00 10.92 231 LYS B C 1
ATOM 7238 O O . LYS B 1 234 ? -30.224 -23.736 -50.330 1.00 12.40 231 LYS B O 1
ATOM 7244 N N . LYS B 1 235 ? -29.468 -21.648 -50.583 1.00 10.79 232 LYS B N 1
ATOM 7245 C CA . LYS B 1 235 ? -30.811 -21.102 -50.787 1.00 11.69 232 LYS B CA 1
ATOM 7246 C C . LYS B 1 235 ? -31.477 -21.767 -51.988 1.00 11.43 232 LYS B C 1
ATOM 7247 O O . LYS B 1 235 ? -32.667 -22.119 -51.954 1.00 13.20 232 LYS B O 1
ATOM 7253 N N . PHE B 1 236 ? -30.733 -21.925 -53.076 1.00 10.37 233 PHE B N 1
ATOM 7254 C CA . PHE B 1 236 ? -31.260 -22.490 -54.322 1.00 10.53 233 PHE B CA 1
ATOM 7255 C C . PHE B 1 236 ? -31.074 -23.989 -54.412 1.00 10.82 233 PHE B C 1
ATOM 7256 O O . PHE B 1 236 ? -31.808 -24.644 -55.164 1.00 12.29 233 PHE B O 1
ATOM 7264 N N . ASN B 1 237 ? -30.100 -24.537 -53.684 1.00 10.47 234 ASN B N 1
ATOM 7265 C CA . ASN B 1 237 ? -29.696 -25.964 -53.795 1.00 10.72 234 ASN B CA 1
ATOM 7266 C C . ASN B 1 237 ? -29.362 -26.476 -52.406 1.00 11.57 234 ASN B C 1
ATOM 7267 O O . ASN B 1 237 ? -28.194 -26.569 -52.012 1.00 10.91 234 ASN B O 1
ATOM 7272 N N . PRO B 1 238 ? -30.396 -26.779 -51.594 1.00 13.09 235 PRO B N 1
ATOM 7273 C CA . PRO B 1 238 ? -30.147 -27.014 -50.172 1.00 14.22 235 PRO B CA 1
ATOM 7274 C C . PRO B 1 238 ? -29.161 -28.130 -49.801 1.00 14.53 235 PRO B C 1
ATOM 7275 O O . PRO B 1 238 ? -28.556 -28.067 -48.749 1.00 16.76 235 PRO B O 1
ATOM 7279 N N . ASP B 1 239 ? -29.067 -29.140 -50.640 1.00 15.16 236 ASP B N 1
ATOM 7280 C CA . ASP B 1 239 ? -28.206 -30.290 -50.313 1.00 16.54 236 ASP B CA 1
ATOM 7281 C C . ASP B 1 239 ? -26.799 -30.232 -50.903 1.00 14.59 236 ASP B C 1
ATOM 7282 O O . ASP B 1 239 ? -26.013 -31.159 -50.693 1.00 15.84 236 ASP B O 1
ATOM 7287 N N . MET B 1 240 ? -26.473 -29.169 -51.631 1.00 11.61 237 MET B N 1
ATOM 7288 C CA . MET B 1 240 ? -25.171 -29.084 -52.296 1.00 10.89 237 MET B CA 1
ATOM 7289 C C . MET B 1 240 ? -24.038 -28.823 -51.314 1.00 10.05 237 MET B C 1
ATOM 7290 O O . MET B 1 240 ? -24.127 -27.926 -50.467 1.00 11.74 237 MET B O 1
ATOM 7295 N N . LYS B 1 241 ? -22.958 -29.575 -51.462 1.00 9.31 238 LYS B N 1
ATOM 7296 C CA . LYS B 1 241 ? -21.761 -29.385 -50.658 1.00 8.98 238 LYS B CA 1
ATOM 7297 C C . LYS B 1 241 ? -20.945 -28.198 -51.199 1.00 8.25 238 LYS B C 1
ATOM 7298 O O . LYS B 1 241 ? -20.686 -28.125 -52.406 1.00 7.78 238 LYS B O 1
ATOM 7304 N N . VAL B 1 242 ? -20.574 -27.296 -50.301 1.00 7.39 239 VAL B N 1
ATOM 7305 C CA . VAL B 1 242 ? -19.793 -26.099 -50.640 1.00 7.56 239 VAL B CA 1
ATOM 7306 C C . VAL B 1 242 ? -18.489 -26.115 -49.865 1.00 7.09 239 VAL B C 1
ATOM 7307 O O . VAL B 1 242 ? -18.472 -26.478 -48.703 1.00 7.37 239 VAL B O 1
ATOM 7311 N N . GLY B 1 243 ? -17.377 -25.720 -50.489 1.00 6.46 240 GLY B N 1
ATOM 7312 C CA . GLY B 1 243 ? -16.090 -25.716 -49.794 1.00 6.49 240 GLY B CA 1
ATOM 7313 C C . GLY B 1 243 ? -15.168 -24.602 -50.251 1.00 6.43 240 GLY B C 1
ATOM 7314 O O . GLY B 1 243 ? -15.429 -23.890 -51.209 1.00 6.59 240 GLY B O 1
ATOM 7315 N N . GLY B 1 244 ? -14.082 -24.465 -49.497 1.00 6.41 241 GLY B N 1
ATOM 7316 C CA . GLY B 1 244 ? -13.050 -23.465 -49.759 1.00 6.47 241 GLY B CA 1
ATOM 7317 C C . GLY B 1 244 ? -11.807 -23.686 -48.938 1.00 6.71 241 GLY B C 1
ATOM 7318 O O . GLY B 1 244 ? -11.748 -24.652 -48.184 1.00 6.50 241 GLY B O 1
ATOM 7319 N N . TYR B 1 245 ? -10.785 -22.837 -49.070 1.00 6.61 242 TYR B N 1
ATOM 7320 C CA . TYR B 1 245 ? -10.772 -21.676 -49.975 1.00 6.77 242 TYR B CA 1
ATOM 7321 C C . TYR B 1 245 ? -9.984 -21.903 -51.254 1.00 6.79 242 TYR B C 1
ATOM 7322 O O . TYR B 1 245 ? -9.791 -20.968 -52.024 1.00 7.66 242 TYR B O 1
ATOM 7331 N N . CYS B 1 246 ? -9.577 -23.154 -51.511 1.00 6.76 243 CYS B N 1
ATOM 7332 C CA . CYS B 1 246 ? -8.978 -23.572 -52.778 1.00 7.00 243 CYS B CA 1
ATOM 7333 C C . CYS B 1 246 ? -7.611 -22.939 -52.960 1.00 6.86 243 CYS B C 1
ATOM 7334 O O . CYS B 1 246 ? -7.273 -22.300 -53.963 1.00 7.08 243 CYS B O 1
ATOM 7337 N N . THR B 1 247 ? -6.805 -23.150 -51.927 1.00 6.73 244 THR B N 1
ATOM 7338 C CA . THR B 1 247 ? -5.543 -22.435 -51.728 1.00 6.87 244 THR B CA 1
ATOM 7339 C C . THR B 1 247 ? -4.469 -22.792 -52.734 1.00 6.80 244 THR B C 1
ATOM 7340 O O . THR B 1 247 ? -4.092 -23.952 -52.847 1.00 6.86 244 THR B O 1
ATOM 7344 N N . ALA B 1 248 ? -3.920 -21.802 -53.429 1.00 6.58 245 ALA B N 1
ATOM 7345 C CA . ALA B 1 248 ? -2.798 -22.020 -54.353 1.00 7.25 245 ALA B CA 1
ATOM 7346 C C . ALA B 1 248 ? -1.543 -22.550 -53.710 1.00 7.55 245 ALA B C 1
ATOM 7347 O O . ALA B 1 248 ? -0.926 -23.485 -54.233 1.00 8.26 245 ALA B O 1
ATOM 7349 N N . PHE B 1 249 ? -1.158 -21.937 -52.589 1.00 7.91 246 PHE B N 1
ATOM 7350 C CA . PHE B 1 249 ? 0.129 -22.201 -51.924 1.00 8.58 246 PHE B CA 1
ATOM 7351 C C . PHE B 1 249 ? -0.051 -22.187 -50.421 1.00 8.48 246 PHE B C 1
ATOM 7352 O O . PHE B 1 249 ? 0.143 -21.174 -49.772 1.00 8.55 246 PHE B O 1
ATOM 7360 N N . PRO B 1 250 ? -0.505 -23.316 -49.851 1.00 7.98 247 PRO B N 1
ATOM 7361 C CA . PRO B 1 250 ? -0.719 -23.393 -48.408 1.00 8.11 247 PRO B CA 1
ATOM 7362 C C . PRO B 1 250 ? 0.631 -23.573 -47.692 1.00 8.73 247 PRO B C 1
ATOM 7363 O O . PRO B 1 250 ? 1.170 -24.666 -47.634 1.00 9.03 247 PRO B O 1
ATOM 7367 N N . ASP B 1 251 ? 1.188 -22.449 -47.239 1.00 9.27 248 ASP B N 1
ATOM 7368 C CA . ASP B 1 251 ? 2.570 -22.342 -46.766 1.00 9.84 248 ASP B CA 1
ATOM 7369 C C . ASP B 1 251 ? 2.564 -21.790 -45.335 1.00 9.47 248 ASP B C 1
ATOM 7370 O O . ASP B 1 251 ? 2.844 -20.608 -45.080 1.00 10.18 248 ASP B O 1
ATOM 7375 N N . PHE B 1 252 ? 2.213 -22.643 -44.393 1.00 9.44 249 PHE B N 1
ATOM 7376 C CA . PHE B 1 252 ? 1.760 -22.201 -43.081 1.00 9.33 249 PHE B CA 1
ATOM 7377 C C . PHE B 1 252 ? 2.848 -21.560 -42.209 1.00 9.27 249 PHE B C 1
ATOM 7378 O O . PHE B 1 252 ? 2.540 -20.684 -41.379 1.00 9.59 249 PHE B O 1
ATOM 7386 N N . GLU B 1 253 ? 4.072 -22.039 -42.375 1.00 9.56 250 GLU B N 1
ATOM 7387 C CA . GLU B 1 253 ? 5.182 -21.635 -41.501 1.00 10.36 250 GLU B CA 1
ATOM 7388 C C . GLU B 1 253 ? 5.713 -20.252 -41.852 1.00 10.99 250 GLU B C 1
ATOM 7389 O O . GLU B 1 253 ? 6.488 -19.688 -41.061 1.00 11.03 250 GLU B O 1
ATOM 7395 N N . LEU B 1 254 ? 5.360 -19.699 -43.004 1.00 10.99 251 LEU B N 1
ATOM 7396 C CA . LEU B 1 254 ? 5.947 -18.411 -43.440 1.00 11.48 251 LEU B CA 1
ATOM 7397 C C . LEU B 1 254 ? 5.604 -17.310 -42.441 1.00 11.54 251 LEU B C 1
ATOM 7398 O O . LEU B 1 254 ? 4.605 -17.356 -41.733 1.00 11.11 251 LEU B O 1
ATOM 7403 N N . GLN B 1 255 ? 6.510 -16.323 -42.388 1.00 12.15 252 GLN B N 1
ATOM 7404 C CA . GLN B 1 255 ? 6.442 -15.225 -41.416 1.00 13.33 252 GLN B CA 1
ATOM 7405 C C . GLN B 1 255 ? 6.292 -15.730 -39.976 1.00 12.52 252 GLN B C 1
ATOM 7406 O O . GLN B 1 255 ? 5.490 -15.207 -39.192 1.00 12.53 252 GLN B O 1
ATOM 7412 N N . ASN B 1 256 ? 7.032 -16.791 -39.657 1.00 12.75 253 ASN B N 1
ATOM 7413 C CA . ASN B 1 256 ? 7.032 -17.359 -38.315 1.00 12.81 253 ASN B CA 1
ATOM 7414 C C . ASN B 1 256 ? 5.622 -17.790 -37.865 1.00 12.35 253 ASN B C 1
ATOM 7415 O O . ASN B 1 256 ? 5.176 -17.552 -36.746 1.00 12.77 253 ASN B O 1
ATOM 7420 N N . PHE B 1 257 ? 4.921 -18.422 -38.821 1.00 11.26 254 PHE B N 1
ATOM 7421 C CA . PHE B 1 257 ? 3.519 -18.861 -38.705 1.00 10.85 254 PHE B CA 1
ATOM 7422 C C . PHE B 1 257 ? 2.511 -17.725 -38.714 1.00 10.69 254 PHE B C 1
ATOM 7423 O O . PHE B 1 257 ? 1.321 -17.932 -38.507 1.00 10.45 254 PHE B O 1
ATOM 7431 N N . GLY B 1 258 ? 2.966 -16.518 -39.042 1.00 10.61 255 GLY B N 1
ATOM 7432 C CA . GLY B 1 258 ? 2.046 -15.435 -39.316 1.00 10.42 255 GLY B CA 1
ATOM 7433 C C . GLY B 1 258 ? 1.134 -15.709 -40.513 1.00 10.00 255 GLY B C 1
ATOM 7434 O O . GLY B 1 258 ? -0.015 -15.256 -40.539 1.00 10.96 255 GLY B O 1
ATOM 7435 N N . ARG B 1 259 ? 1.642 -16.475 -41.473 1.00 10.14 256 ARG B N 1
ATOM 7436 C CA . ARG B 1 259 ? 0.822 -16.829 -42.647 1.00 9.95 256 ARG B CA 1
ATOM 7437 C C . ARG B 1 259 ? -0.311 -17.780 -42.244 1.00 9.67 256 ARG B C 1
ATOM 7438 O O . ARG B 1 259 ? -1.446 -17.558 -42.655 1.00 10.03 256 ARG B O 1
ATOM 7446 N N . TRP B 1 260 ? -0.005 -18.791 -41.426 1.00 9.38 257 TRP B N 1
ATOM 7447 C CA . TRP B 1 260 ? -1.051 -19.632 -40.807 1.00 9.61 257 TRP B CA 1
ATOM 7448 C C . TRP B 1 260 ? -2.076 -18.758 -40.105 1.00 10.10 257 TRP B C 1
ATOM 7449 O O . TRP B 1 260 ? -3.285 -18.891 -40.304 1.00 9.73 257 TRP B O 1
ATOM 7460 N N . ASN B 1 261 ? -1.606 -17.890 -39.209 1.00 11.04 258 ASN B N 1
ATOM 7461 C CA . ASN B 1 261 ? -2.500 -17.107 -38.385 1.00 11.96 258 ASN B CA 1
ATOM 7462 C C . ASN B 1 261 ? -3.410 -16.183 -39.193 1.00 10.96 258 ASN B C 1
ATOM 7463 O O . ASN B 1 261 ? -4.579 -16.068 -38.885 1.00 11.76 258 ASN B O 1
ATOM 7468 N N . ALA B 1 262 ? -2.869 -15.594 -40.258 1.00 10.47 259 ALA B N 1
ATOM 7469 C CA . ALA B 1 262 ? -3.623 -14.650 -41.084 1.00 10.53 259 ALA B CA 1
ATOM 7470 C C . ALA B 1 262 ? -4.582 -15.300 -42.068 1.00 9.75 259 ALA B C 1
ATOM 7471 O O . ALA B 1 262 ? -5.555 -14.685 -42.482 1.00 9.86 259 ALA B O 1
ATOM 7473 N N . ARG B 1 263 ? -4.302 -16.540 -42.463 1.00 9.08 260 ARG B N 1
ATOM 7474 C CA . ARG B 1 263 ? -5.024 -17.156 -43.572 1.00 8.88 260 ARG B CA 1
ATOM 7475 C C . ARG B 1 263 ? -5.823 -18.377 -43.082 1.00 8.33 260 ARG B C 1
ATOM 7476 O O . ARG B 1 263 ? -6.957 -18.201 -42.668 1.00 8.54 260 ARG B O 1
ATOM 7484 N N . TRP B 1 264 ? -5.260 -19.591 -43.100 1.00 8.11 261 TRP B N 1
ATOM 7485 C CA . TRP B 1 264 ? -6.074 -20.765 -42.772 1.00 8.12 261 TRP B CA 1
ATOM 7486 C C . TRP B 1 264 ? -6.697 -20.695 -41.368 1.00 7.82 261 TRP B C 1
ATOM 7487 O O . TRP B 1 264 ? -7.846 -21.085 -41.192 1.00 8.28 261 TRP B O 1
ATOM 7498 N N . LYS B 1 265 ? -5.979 -20.180 -40.367 1.00 8.29 262 LYS B N 1
ATOM 7499 C CA . LYS B 1 265 ? -6.577 -20.034 -39.056 1.00 8.98 262 LYS B CA 1
ATOM 7500 C C . LYS B 1 265 ? -7.815 -19.138 -39.111 1.00 8.64 262 LYS B C 1
ATOM 7501 O O . LYS B 1 265 ? -8.894 -19.479 -38.573 1.00 8.74 262 LYS B O 1
ATOM 7507 N N A GLN B 1 266 ? -7.659 -17.980 -39.753 0.50 8.41 263 GLN B N 1
ATOM 7508 N N B GLN B 1 266 ? -7.663 -17.966 -39.741 0.50 9.09 263 GLN B N 1
ATOM 7509 C CA A GLN B 1 266 ? -8.753 -17.035 -39.856 0.50 8.09 263 GLN B CA 1
ATOM 7510 C CA B GLN B 1 266 ? -8.768 -17.011 -39.852 0.50 9.21 263 GLN B CA 1
ATOM 7511 C C A GLN B 1 266 ? -9.921 -17.600 -40.663 0.50 7.95 263 GLN B C 1
ATOM 7512 C C B GLN B 1 266 ? -9.926 -17.581 -40.675 0.50 8.56 263 GLN B C 1
ATOM 7513 O O A GLN B 1 266 ? -11.086 -17.393 -40.319 0.50 7.94 263 GLN B O 1
ATOM 7514 O O B GLN B 1 266 ? -11.092 -17.352 -40.357 0.50 8.50 263 GLN B O 1
ATOM 7525 N N . PHE B 1 267 ? -9.610 -18.324 -41.738 1.00 8.17 264 PHE B N 1
ATOM 7526 C CA . PHE B 1 267 ? -10.654 -18.920 -42.564 1.00 8.08 264 PHE B CA 1
ATOM 7527 C C . PHE B 1 267 ? -11.485 -19.932 -41.767 1.00 8.03 264 PHE B C 1
ATOM 7528 O O . PHE B 1 267 ? -12.711 -19.901 -41.808 1.00 7.65 264 PHE B O 1
ATOM 7536 N N . ILE B 1 268 ? -10.799 -20.789 -41.022 1.00 8.03 265 ILE B N 1
ATOM 7537 C CA . ILE B 1 268 ? -11.488 -21.730 -40.139 1.00 8.42 265 ILE B CA 1
ATOM 7538 C C . ILE B 1 268 ? -12.337 -20.968 -39.126 1.00 8.75 265 ILE B C 1
ATOM 7539 O O . ILE B 1 268 ? -13.495 -21.318 -38.891 1.00 8.56 265 ILE B O 1
ATOM 7544 N N . ASP B 1 269 ? -11.780 -19.905 -38.552 1.00 9.59 266 ASP B N 1
ATOM 7545 C CA . ASP B 1 269 ? -12.525 -19.129 -37.550 1.00 10.22 266 ASP B CA 1
ATOM 7546 C C . ASP B 1 269 ? -13.761 -18.405 -38.114 1.00 10.37 266 ASP B C 1
ATOM 7547 O O . ASP B 1 269 ? -14.800 -18.350 -37.452 1.00 12.01 266 ASP B O 1
ATOM 7552 N N . ILE B 1 270 ? -13.663 -17.894 -39.335 1.00 10.40 267 ILE B N 1
ATOM 7553 C CA . ILE B 1 270 ? -14.743 -17.075 -39.929 1.00 10.62 267 ILE B CA 1
ATOM 7554 C C . ILE B 1 270 ? -15.775 -17.915 -40.650 1.00 10.62 267 ILE B C 1
ATOM 7555 O O . ILE B 1 270 ? -16.986 -17.715 -40.468 1.00 11.81 267 ILE B O 1
ATOM 7560 N N . ALA B 1 271 ? -15.305 -18.839 -41.479 1.00 9.87 268 ALA B N 1
ATOM 7561 C CA . ALA B 1 271 ? -16.169 -19.561 -42.417 1.00 9.58 268 ALA B CA 1
ATOM 7562 C C . ALA B 1 271 ? -16.155 -21.067 -42.222 1.00 9.30 268 ALA B C 1
ATOM 7563 O O . ALA B 1 271 ? -16.919 -21.761 -42.878 1.00 9.81 268 ALA B O 1
ATOM 7565 N N . GLY B 1 272 ? -15.311 -21.597 -41.335 1.00 9.45 269 GLY B N 1
ATOM 7566 C CA . GLY B 1 272 ? -15.155 -23.051 -41.256 1.00 9.58 269 GLY B CA 1
ATOM 7567 C C . GLY B 1 272 ? -16.452 -23.761 -40.976 1.00 10.41 269 GLY B C 1
ATOM 7568 O O . GLY B 1 272 ? -16.755 -24.789 -41.600 1.00 10.44 269 GLY B O 1
ATOM 7569 N N . LYS B 1 273 ? -17.239 -23.218 -40.054 1.00 11.00 270 LYS B N 1
ATOM 7570 C CA . LYS B 1 273 ? -18.536 -23.810 -39.696 1.00 12.71 270 LYS B CA 1
ATOM 7571 C C . LYS B 1 273 ? -19.521 -23.858 -40.864 1.00 12.07 270 LYS B C 1
ATOM 7572 O O . LYS B 1 273 ? -20.463 -24.637 -40.828 1.00 13.03 270 LYS B O 1
ATOM 7578 N N . ASP B 1 274 ? -19.329 -23.018 -41.884 1.00 10.19 271 ASP B N 1
ATOM 7579 C CA . ASP B 1 274 ? -20.219 -22.955 -43.032 1.00 10.25 271 ASP B CA 1
ATOM 7580 C C . ASP B 1 274 ? -19.788 -23.781 -44.230 1.00 9.40 271 ASP B C 1
ATOM 7581 O O . ASP B 1 274 ? -20.543 -23.898 -45.185 1.00 10.10 271 ASP B O 1
ATOM 7586 N N . MET B 1 275 ? -18.580 -24.346 -44.180 1.00 8.71 272 MET B N 1
ATOM 7587 C CA . MET B 1 275 ? -18.068 -25.159 -45.282 1.00 8.51 272 MET B CA 1
ATOM 7588 C C . MET B 1 275 ? -18.390 -26.628 -45.042 1.00 8.45 272 MET B C 1
ATOM 7589 O O . MET B 1 275 ? -18.201 -27.123 -43.930 1.00 9.38 272 MET B O 1
ATOM 7594 N N . ASP B 1 276 ? -18.839 -27.326 -46.065 1.00 8.08 273 ASP B N 1
ATOM 7595 C CA . ASP B 1 276 ? -18.956 -28.782 -45.990 1.00 8.32 273 ASP B CA 1
ATOM 7596 C C . ASP B 1 276 ? -17.626 -29.480 -46.148 1.00 8.06 273 ASP B C 1
ATOM 7597 O O . ASP B 1 276 ? -17.450 -30.608 -45.695 1.00 9.06 273 ASP B O 1
ATOM 7602 N N . PHE B 1 277 ? -16.686 -28.871 -46.871 1.00 7.49 274 PHE B N 1
ATOM 7603 C CA . PHE B 1 277 ? -15.356 -29.453 -47.056 1.00 7.27 274 PHE B CA 1
ATOM 7604 C C . PHE B 1 277 ? -14.349 -28.338 -47.196 1.00 6.91 274 PHE B C 1
ATOM 7605 O O . PHE B 1 277 ? -14.723 -27.204 -47.499 1.00 6.87 274 PHE B O 1
ATOM 7613 N N . PHE B 1 278 ? -13.101 -28.677 -46.936 1.00 6.63 275 PHE B N 1
ATOM 7614 C CA . PHE B 1 278 ? -11.970 -27.779 -47.179 1.00 6.87 275 PHE B CA 1
ATOM 7615 C C . PHE B 1 278 ? -11.282 -28.206 -48.448 1.00 6.92 275 PHE B C 1
ATOM 7616 O O . PHE B 1 278 ? -11.276 -29.399 -48.776 1.00 7.02 275 PHE B O 1
ATOM 7624 N N . THR B 1 279 ? -10.655 -27.252 -49.143 1.00 6.56 276 THR B N 1
ATOM 7625 C CA . THR B 1 279 ? -9.993 -27.538 -50.403 1.00 6.60 276 THR B CA 1
ATOM 7626 C C . THR B 1 279 ? -8.710 -26.720 -50.554 1.00 6.62 276 THR B C 1
ATOM 7627 O O . THR B 1 279 ? -8.689 -25.506 -50.235 1.00 6.61 276 THR B O 1
ATOM 7631 N N . ILE B 1 280 ? -7.655 -27.419 -50.975 1.00 6.63 277 ILE B N 1
ATOM 7632 C CA . ILE B 1 280 ? -6.346 -26.841 -51.227 1.00 7.04 277 ILE B CA 1
ATOM 7633 C C . ILE B 1 280 ? -5.759 -27.412 -52.498 1.00 6.99 277 ILE B C 1
ATOM 7634 O O . ILE B 1 280 ? -6.207 -28.440 -53.015 1.00 7.04 277 ILE B O 1
ATOM 7639 N N . HIS B 1 281 ? -4.717 -26.747 -52.998 1.00 6.86 278 HIS B N 1
ATOM 7640 C CA . HIS B 1 281 ? -3.848 -27.256 -54.063 1.00 7.23 278 HIS B CA 1
ATOM 7641 C C . HIS B 1 281 ? -2.463 -27.525 -53.506 1.00 7.34 278 HIS B C 1
ATOM 7642 O O . HIS B 1 281 ? -2.000 -26.805 -52.614 1.00 7.87 278 HIS B O 1
ATOM 7649 N N . LEU B 1 282 ? -1.812 -28.586 -53.996 1.00 7.54 279 LEU B N 1
ATOM 7650 C CA . LEU B 1 282 ? -0.488 -28.967 -53.508 1.00 8.16 279 LEU B CA 1
ATOM 7651 C C . LEU B 1 282 ? 0.461 -29.208 -54.655 1.00 8.64 279 LEU B C 1
ATOM 7652 O O . LEU B 1 282 ? 0.349 -30.209 -55.378 1.00 8.55 279 LEU B O 1
ATOM 7657 N N A TYR B 1 283 ? 1.421 -28.302 -54.834 0.53 8.98 280 TYR B N 1
ATOM 7658 N N B TYR B 1 283 ? 1.431 -28.295 -54.787 0.47 8.95 280 TYR B N 1
ATOM 7659 C CA A TYR B 1 283 ? 2.432 -28.482 -55.855 0.53 9.56 280 TYR B CA 1
ATOM 7660 C CA B TYR B 1 283 ? 2.431 -28.280 -55.848 0.47 9.46 280 TYR B CA 1
ATOM 7661 C C A TYR B 1 283 ? 3.834 -28.567 -55.296 0.53 9.12 280 TYR B C 1
ATOM 7662 C C B TYR B 1 283 ? 3.847 -28.537 -55.290 0.47 9.09 280 TYR B C 1
ATOM 7663 O O A TYR B 1 283 ? 4.257 -27.747 -54.476 0.53 9.40 280 TYR B O 1
ATOM 7664 O O B TYR B 1 283 ? 4.290 -27.800 -54.404 0.47 9.32 280 TYR B O 1
ATOM 7681 N N . ASP B 1 284 ? 4.560 -29.554 -55.804 1.00 9.07 281 ASP B N 1
ATOM 7682 C CA . ASP B 1 284 ? 6.003 -29.653 -55.612 1.00 9.27 281 ASP B CA 1
ATOM 7683 C C . ASP B 1 284 ? 6.684 -28.677 -56.574 1.00 9.37 281 ASP B C 1
ATOM 7684 O O . ASP B 1 284 ? 6.199 -28.404 -57.677 1.00 10.05 281 ASP B O 1
ATOM 7689 N N . PHE B 1 285 ? 7.840 -28.185 -56.145 1.00 10.84 282 PHE B N 1
ATOM 7690 C CA . PHE B 1 285 ? 8.709 -27.338 -56.991 1.00 12.13 282 PHE B CA 1
ATOM 7691 C C . PHE B 1 285 ? 10.075 -28.027 -57.228 1.00 12.48 282 PHE B C 1
ATOM 7692 O O . PHE B 1 285 ? 11.060 -27.704 -56.524 1.00 13.47 282 PHE B O 1
ATOM 7700 N N . PRO B 1 286 ? 10.161 -28.947 -58.197 1.00 12.42 283 PRO B N 1
ATOM 7701 C CA . PRO B 1 286 ? 11.428 -29.669 -58.425 1.00 12.88 283 PRO B CA 1
ATOM 7702 C C . PRO B 1 286 ? 12.513 -28.818 -59.062 1.00 14.73 283 PRO B C 1
ATOM 7703 O O . PRO B 1 286 ? 13.671 -29.217 -59.017 1.00 16.50 283 PRO B O 1
ATOM 7707 N N . CYS B 1 287 ? 12.155 -27.683 -59.647 1.00 15.37 284 CYS B N 1
ATOM 7708 C CA . CYS B 1 287 ? 13.136 -26.872 -60.372 1.00 17.73 284 CYS B CA 1
ATOM 7709 C C . CYS B 1 287 ? 12.682 -25.421 -60.428 1.00 18.38 284 CYS B C 1
ATOM 7710 O O . CYS B 1 287 ? 12.166 -24.960 -61.437 1.00 18.77 284 CYS B O 1
ATOM 7713 N N . LYS B 1 288 ? 12.819 -24.732 -59.301 1.00 20.46 285 LYS B N 1
ATOM 7714 C CA . LYS B 1 288 ? 12.531 -23.303 -59.236 1.00 24.17 285 LYS B CA 1
ATOM 7715 C C . LYS B 1 288 ? 13.845 -22.567 -58.998 1.00 26.30 285 LYS B C 1
ATOM 7716 O O . LYS B 1 288 ? 14.381 -22.578 -57.888 1.00 25.44 285 LYS B O 1
ATOM 7722 N N . ASP B 1 289 ? 14.369 -21.971 -60.069 1.00 29.16 286 ASP B N 1
ATOM 7723 C CA . ASP B 1 289 ? 15.659 -21.276 -60.043 1.00 32.04 286 ASP B CA 1
ATOM 7724 C C . ASP B 1 289 ? 16.771 -22.182 -59.515 1.00 30.81 286 ASP B C 1
ATOM 7725 O O . ASP B 1 289 ? 17.575 -21.775 -58.662 1.00 32.79 286 ASP B O 1
ATOM 7730 N N . GLY B 1 290 ? 16.788 -23.417 -60.020 1.00 28.73 287 GLY B N 1
ATOM 7731 C CA . GLY B 1 290 ? 17.740 -24.446 -59.609 1.00 27.92 287 GLY B CA 1
ATOM 7732 C C . GLY B 1 290 ? 17.539 -25.108 -58.250 1.00 26.71 287 GLY B C 1
ATOM 7733 O O . GLY B 1 290 ? 18.347 -25.957 -57.867 1.00 29.50 287 GLY B O 1
ATOM 7734 N N . LYS B 1 291 ? 16.462 -24.750 -57.540 1.00 25.21 288 LYS B N 1
ATOM 7735 C CA . LYS B 1 291 ? 16.187 -25.246 -56.192 1.00 23.49 288 LYS B CA 1
ATOM 7736 C C . LYS B 1 291 ? 15.118 -26.342 -56.252 1.00 21.45 288 LYS B C 1
ATOM 7737 O O . LYS B 1 291 ? 14.217 -26.294 -57.112 1.00 20.99 288 LYS B O 1
ATOM 7739 N N . GLN B 1 292 ? 15.230 -27.306 -55.343 1.00 19.46 289 GLN B N 1
ATOM 7740 C CA . GLN B 1 292 ? 14.241 -28.393 -55.172 1.00 18.65 289 GLN B CA 1
ATOM 7741 C C . GLN B 1 292 ? 13.483 -28.150 -53.871 1.00 17.45 289 GLN B C 1
ATOM 7742 O O . GLN B 1 292 ? 14.047 -28.283 -52.785 1.00 17.49 289 GLN B O 1
ATOM 7748 N N . MET B 1 293 ? 12.212 -27.776 -53.976 1.00 15.66 290 MET B N 1
ATOM 7749 C CA . MET B 1 293 ? 11.400 -27.478 -52.810 1.00 14.85 290 MET B CA 1
ATOM 7750 C C . MET B 1 293 ? 10.143 -28.339 -52.867 1.00 12.83 290 MET B C 1
ATOM 7751 O O . MET B 1 293 ? 9.212 -28.056 -53.640 1.00 12.80 290 MET B O 1
ATOM 7756 N N . TYR B 1 294 ? 10.156 -29.390 -52.064 1.00 11.56 291 TYR B N 1
ATOM 7757 C CA . TYR B 1 294 ? 9.115 -30.430 -52.111 1.00 10.65 291 TYR B CA 1
ATOM 7758 C C . TYR B 1 294 ? 8.094 -30.303 -51.003 1.00 10.62 291 TYR B C 1
ATOM 7759 O O . TYR B 1 294 ? 8.406 -29.911 -49.882 1.00 11.91 291 TYR B O 1
ATOM 7768 N N . ARG B 1 295 ? 6.855 -30.637 -51.350 1.00 9.41 292 ARG B N 1
ATOM 7769 C CA . ARG B 1 295 ? 5.813 -30.930 -50.398 1.00 8.96 292 ARG B CA 1
ATOM 7770 C C . ARG B 1 295 ? 5.743 -32.436 -50.128 1.00 8.72 292 ARG B C 1
ATOM 7771 O O . ARG B 1 295 ? 5.474 -32.831 -49.003 1.00 8.85 292 ARG B O 1
ATOM 7779 N N . LYS B 1 296 ? 5.957 -33.262 -51.155 1.00 8.53 293 LYS B N 1
ATOM 7780 C CA . LYS B 1 296 ? 5.918 -34.708 -50.961 1.00 8.28 293 LYS B CA 1
ATOM 7781 C C . LYS B 1 296 ? 6.867 -35.063 -49.832 1.00 8.50 293 LYS B C 1
ATOM 7782 O O . LYS B 1 296 ? 7.933 -34.436 -49.686 1.00 9.10 293 LYS B O 1
ATOM 7788 N N . GLY B 1 297 ? 6.480 -36.043 -49.037 1.00 8.30 294 GLY B N 1
ATOM 7789 C CA . GLY B 1 297 ? 7.190 -36.358 -47.805 1.00 8.48 294 GLY B CA 1
ATOM 7790 C C . GLY B 1 297 ? 6.621 -35.595 -46.623 1.00 8.57 294 GLY B C 1
ATOM 7791 O O . GLY B 1 297 ? 5.416 -35.336 -46.545 1.00 8.62 294 GLY B O 1
ATOM 7792 N N . SER B 1 298 ? 7.482 -35.214 -45.672 1.00 8.47 295 SER B N 1
ATOM 7793 C CA . SER B 1 298 ? 7.006 -34.714 -44.368 1.00 8.61 295 SER B CA 1
ATOM 7794 C C . SER B 1 298 ? 6.326 -33.347 -44.385 1.00 7.95 295 SER B C 1
ATOM 7795 O O . SER B 1 298 ? 5.551 -33.051 -43.483 1.00 8.02 295 SER B O 1
ATOM 7798 N N . ASN B 1 299 ? 6.641 -32.543 -45.397 1.00 8.01 296 ASN B N 1
ATOM 7799 C CA . ASN B 1 299 ? 6.092 -31.192 -45.474 1.00 8.13 296 ASN B CA 1
ATOM 7800 C C . ASN B 1 299 ? 4.563 -31.223 -45.620 1.00 7.97 296 ASN B C 1
ATOM 7801 O O . ASN B 1 299 ? 3.839 -30.618 -44.816 1.00 8.31 296 ASN B O 1
ATOM 7806 N N . MET B 1 300 ? 4.039 -31.941 -46.628 1.00 7.91 297 MET B N 1
ATOM 7807 C CA . MET B 1 300 ? 2.594 -31.977 -46.806 1.00 8.33 297 MET B CA 1
ATOM 7808 C C . MET B 1 300 ? 1.888 -32.668 -45.643 1.00 8.19 297 MET B C 1
ATOM 7809 O O . MET B 1 300 ? 0.749 -32.343 -45.332 1.00 7.94 297 MET B O 1
ATOM 7814 N N . GLU B 1 301 ? 2.581 -33.595 -44.977 1.00 8.09 298 GLU B N 1
ATOM 7815 C CA . GLU B 1 301 ? 2.039 -34.196 -43.751 1.00 8.15 298 GLU B CA 1
ATOM 7816 C C . GLU B 1 301 ? 1.780 -33.128 -42.683 1.00 7.78 298 GLU B C 1
ATOM 7817 O O . GLU B 1 301 ? 0.769 -33.155 -41.983 1.00 7.90 298 GLU B O 1
ATOM 7823 N N . ALA B 1 302 ? 2.706 -32.180 -42.565 1.00 7.71 299 ALA B N 1
ATOM 7824 C CA . ALA B 1 302 ? 2.542 -31.066 -41.604 1.00 8.05 299 ALA B CA 1
ATOM 7825 C C . ALA B 1 302 ? 1.403 -30.126 -41.962 1.00 7.78 299 ALA B C 1
ATOM 7826 O O . ALA B 1 302 ? 0.627 -29.721 -41.102 1.00 7.78 299 ALA B O 1
ATOM 7828 N N . THR B 1 303 ? 1.314 -29.774 -43.242 1.00 7.59 300 THR B N 1
ATOM 7829 C CA . THR B 1 303 ? 0.210 -28.946 -43.723 1.00 7.72 300 THR B CA 1
ATOM 7830 C C . THR B 1 303 ? -1.132 -29.565 -43.399 1.00 7.52 300 THR B C 1
ATOM 7831 O O . THR B 1 303 ? -2.011 -28.914 -42.808 1.00 7.69 300 THR B O 1
ATOM 7835 N N . MET B 1 304 ? -1.296 -30.833 -43.755 1.00 7.71 301 MET B N 1
ATOM 7836 C CA . MET B 1 304 ? -2.598 -31.473 -43.558 1.00 7.71 301 MET B CA 1
ATOM 7837 C C . MET B 1 304 ? -2.912 -31.723 -42.076 1.00 7.49 301 MET B C 1
ATOM 7838 O O . MET B 1 304 ? -4.047 -31.526 -41.640 1.00 7.57 301 MET B O 1
ATOM 7843 N N . ASP B 1 305 ? -1.903 -32.118 -41.309 1.00 7.33 302 ASP B N 1
ATOM 7844 C CA . ASP B 1 305 ? -2.122 -32.257 -39.857 1.00 7.58 302 ASP B CA 1
ATOM 7845 C C . ASP B 1 305 ? -2.536 -30.952 -39.192 1.00 7.82 302 ASP B C 1
ATOM 7846 O O . ASP B 1 305 ? -3.343 -30.978 -38.253 1.00 8.29 302 ASP B O 1
ATOM 7851 N N . MET B 1 306 ? -2.004 -29.813 -39.649 1.00 7.60 303 MET B N 1
ATOM 7852 C CA . MET B 1 306 ? -2.349 -28.555 -39.004 1.00 8.21 303 MET B CA 1
ATOM 7853 C C . MET B 1 306 ? -3.796 -28.166 -39.283 1.00 8.09 303 MET B C 1
ATOM 7854 O O . MET B 1 306 ? -4.513 -27.716 -38.385 1.00 7.97 303 MET B O 1
ATOM 7859 N N . ILE B 1 307 ? -4.265 -28.374 -40.515 1.00 7.88 304 ILE B N 1
ATOM 7860 C CA . ILE B 1 307 ? -5.668 -28.137 -40.834 1.00 7.89 304 ILE B CA 1
ATOM 7861 C C . ILE B 1 307 ? -6.569 -28.999 -39.940 1.00 7.75 304 ILE B C 1
ATOM 7862 O O . ILE B 1 307 ? -7.504 -28.501 -39.320 1.00 7.77 304 ILE B O 1
ATOM 7867 N N . GLU B 1 308 ? -6.268 -30.285 -39.880 1.00 7.67 305 GLU B N 1
ATOM 7868 C CA . GLU B 1 308 ? -7.084 -31.216 -39.062 1.00 7.83 305 GLU B CA 1
ATOM 7869 C C . GLU B 1 308 ? -7.065 -30.832 -37.584 1.00 7.56 305 GLU B C 1
ATOM 7870 O O . GLU B 1 308 ? -8.103 -30.791 -36.918 1.00 7.53 305 GLU B O 1
ATOM 7876 N N . GLN B 1 309 ? -5.881 -30.558 -37.066 1.00 7.79 306 GLN B N 1
ATOM 7877 C CA . GLN B 1 309 ? -5.750 -30.289 -35.620 1.00 7.79 306 GLN B CA 1
ATOM 7878 C C . GLN B 1 309 ? -6.452 -29.007 -35.222 1.00 8.19 306 GLN B C 1
ATOM 7879 O O . GLN B 1 309 ? -7.129 -28.988 -34.188 1.00 8.87 306 GLN B O 1
ATOM 7885 N N . TYR B 1 310 ? -6.317 -27.943 -36.014 1.00 8.36 307 TYR B N 1
ATOM 7886 C CA . TYR B 1 310 ? -6.983 -26.707 -35.646 1.00 8.52 307 TYR B CA 1
ATOM 7887 C C . TYR B 1 310 ? -8.487 -26.818 -35.879 1.00 8.26 307 TYR B C 1
ATOM 7888 O O . TYR B 1 310 ? -9.286 -26.259 -35.114 1.00 8.99 307 TYR B O 1
ATOM 7897 N N . SER B 1 311 ? -8.915 -27.561 -36.910 1.00 7.74 308 SER B N 1
ATOM 7898 C CA . SER B 1 311 ? -10.335 -27.845 -37.075 1.00 8.07 308 SER B CA 1
ATOM 7899 C C . SER B 1 311 ? -10.891 -28.528 -35.826 1.00 8.25 308 SER B C 1
ATOM 7900 O O . SER B 1 311 ? -11.952 -28.180 -35.349 1.00 8.38 308 SER B O 1
ATOM 7903 N N . MET B 1 312 ? -10.174 -29.522 -35.313 1.00 8.77 309 MET B N 1
ATOM 7904 C CA . MET B 1 312 ? -10.619 -30.125 -34.057 1.00 9.03 309 MET B CA 1
ATOM 7905 C C . MET B 1 312 ? -10.749 -29.123 -32.921 1.00 9.70 309 MET B C 1
ATOM 7906 O O . MET B 1 312 ? -11.774 -29.108 -32.234 1.00 9.70 309 MET B O 1
ATOM 7911 N N . ILE B 1 313 ? -9.742 -28.286 -32.738 1.00 9.47 310 ILE B N 1
ATOM 7912 C CA . ILE B 1 313 ? -9.770 -27.319 -31.629 1.00 10.23 310 ILE B CA 1
ATOM 7913 C C . ILE B 1 313 ? -10.933 -26.335 -31.773 1.00 10.75 310 ILE B C 1
ATOM 7914 O O . ILE B 1 313 ? -11.704 -26.124 -30.831 1.00 11.33 310 ILE B O 1
ATOM 7919 N N . LYS B 1 314 ? -11.056 -25.743 -32.953 1.00 10.08 311 LYS B N 1
ATOM 7920 C CA . LYS B 1 314 ? -12.013 -24.665 -33.149 1.00 10.43 311 LYS B CA 1
ATOM 7921 C C . LYS B 1 314 ? -13.418 -25.146 -33.478 1.00 10.44 311 LYS B C 1
ATOM 7922 O O . LYS B 1 314 ? -14.400 -24.603 -32.966 1.00 11.17 311 LYS B O 1
ATOM 7928 N N . LEU B 1 315 ? -13.531 -26.118 -34.387 1.00 9.28 312 LEU B N 1
ATOM 7929 C CA . LEU B 1 315 ? -14.820 -26.616 -34.854 1.00 9.69 312 LEU B CA 1
ATOM 7930 C C . LEU B 1 315 ? -15.287 -27.868 -34.141 1.00 9.63 312 LEU B C 1
ATOM 7931 O O . LEU B 1 315 ? -16.455 -28.225 -34.239 1.00 10.73 312 LEU B O 1
ATOM 7936 N N . GLY B 1 316 ? -14.372 -28.553 -33.460 1.00 9.75 313 GLY B N 1
ATOM 7937 C CA . GLY B 1 316 ? -14.717 -29.820 -32.824 1.00 9.97 313 GLY B CA 1
ATOM 7938 C C . GLY B 1 316 ? -14.804 -31.024 -33.725 1.00 10.15 313 GLY B C 1
ATOM 7939 O O . GLY B 1 316 ? -15.264 -32.093 -33.288 1.00 10.43 313 GLY B O 1
ATOM 7940 N N . GLU B 1 317 ? -14.352 -30.895 -34.973 1.00 10.23 314 GLU B N 1
ATOM 7941 C CA . GLU B 1 317 ? -14.391 -32.006 -35.923 1.00 11.24 314 GLU B CA 1
ATOM 7942 C C . GLU B 1 317 ? -13.390 -31.784 -37.033 1.00 10.57 314 GLU B C 1
ATOM 7943 O O . GLU B 1 317 ? -13.009 -30.649 -37.286 1.00 11.54 314 GLU B O 1
ATOM 7949 N N . VAL B 1 318 ? -12.975 -32.859 -37.688 1.00 9.98 315 VAL B N 1
ATOM 7950 C CA . VAL B 1 318 ? -12.158 -32.801 -38.900 1.00 9.69 315 VAL B CA 1
ATOM 7951 C C . VAL B 1 318 ? -13.105 -32.690 -40.073 1.00 10.30 315 VAL B C 1
ATOM 7952 O O . VAL B 1 318 ? -14.043 -33.493 -40.203 1.00 11.92 315 VAL B O 1
ATOM 7956 N N . LYS B 1 319 ? -12.895 -31.680 -40.914 1.00 10.02 316 LYS B N 1
ATOM 7957 C CA . LYS B 1 319 ? -13.693 -31.512 -42.136 1.00 10.76 316 LYS B CA 1
ATOM 7958 C C . LYS B 1 319 ? -13.095 -32.331 -43.269 1.00 9.81 316 LYS B C 1
ATOM 7959 O O . LYS B 1 319 ? -11.883 -32.407 -43.382 1.00 9.50 316 LYS B O 1
ATOM 7965 N N . PRO B 1 320 ? -13.920 -32.900 -44.156 1.00 9.17 317 PRO B N 1
ATOM 7966 C CA . PRO B 1 320 ? -13.372 -33.565 -45.327 1.00 9.10 317 PRO B CA 1
ATOM 7967 C C . PRO B 1 320 ? -12.471 -32.641 -46.152 1.00 8.68 317 PRO B C 1
ATOM 7968 O O . PRO B 1 320 ? -12.810 -31.462 -46.307 1.00 8.42 317 PRO B O 1
ATOM 7972 N N . LEU B 1 321 ? -11.333 -33.161 -46.609 1.00 8.09 318 LEU B N 1
ATOM 7973 C CA . LEU B 1 321 ? -10.365 -32.388 -47.357 1.00 7.84 318 LEU B CA 1
ATOM 7974 C C . LEU B 1 321 ? -10.372 -32.809 -48.827 1.00 7.12 318 LEU B C 1
ATOM 7975 O O . LEU B 1 321 ? -10.277 -34.008 -49.147 1.00 8.06 318 LEU B O 1
ATOM 7980 N N . MET B 1 322 ? -10.409 -31.826 -49.709 1.00 6.79 319 MET B N 1
ATOM 7981 C CA . MET B 1 322 ? -10.280 -31.989 -51.146 1.00 6.63 319 MET B CA 1
ATOM 7982 C C . MET B 1 322 ? -8.946 -31.405 -51.581 1.00 6.60 319 MET B C 1
ATOM 7983 O O . MET B 1 322 ? -8.557 -30.322 -51.107 1.00 7.13 319 MET B O 1
ATOM 7988 N N A ILE B 1 323 ? -8.253 -32.108 -52.479 0.28 6.79 320 ILE B N 1
ATOM 7989 N N B ILE B 1 323 ? -8.257 -32.106 -52.481 0.72 6.61 320 ILE B N 1
ATOM 7990 C CA A ILE B 1 323 ? -7.049 -31.589 -53.123 0.28 6.87 320 ILE B CA 1
ATOM 7991 C CA B ILE B 1 323 ? -7.065 -31.560 -53.107 0.72 6.63 320 ILE B CA 1
ATOM 7992 C C A ILE B 1 323 ? -7.358 -31.491 -54.613 0.28 6.85 320 ILE B C 1
ATOM 7993 C C B ILE B 1 323 ? -7.402 -31.503 -54.594 0.72 6.70 320 ILE B C 1
ATOM 7994 O O A ILE B 1 323 ? -7.086 -32.430 -55.365 0.28 7.02 320 ILE B O 1
ATOM 7995 O O B ILE B 1 323 ? -7.267 -32.495 -55.303 0.72 6.99 320 ILE B O 1
ATOM 8004 N N . SER B 1 324 ? -7.950 -30.371 -55.043 1.00 6.69 321 SER B N 1
ATOM 8005 C CA . SER B 1 324 ? -8.539 -30.327 -56.391 1.00 6.98 321 SER B CA 1
ATOM 8006 C C . SER B 1 324 ? -7.523 -30.129 -57.517 1.00 6.80 321 SER B C 1
ATOM 8007 O O . SER B 1 324 ? -7.857 -30.315 -58.674 1.00 7.08 321 SER B O 1
ATOM 8010 N N . GLN B 1 325 ? -6.278 -29.824 -57.170 1.00 7.28 322 GLN B N 1
ATOM 8011 C CA . GLN B 1 325 ? -5.125 -29.849 -58.112 1.00 7.77 322 GLN B CA 1
ATOM 8012 C C . GLN B 1 325 ? -3.880 -30.237 -57.335 1.00 7.61 322 GLN B C 1
ATOM 8013 O O . GLN B 1 325 ? -3.620 -29.636 -56.278 1.00 7.49 322 GLN B O 1
ATOM 8019 N N . TYR B 1 326 ? -3.123 -31.215 -57.815 1.00 7.33 323 TYR B N 1
ATOM 8020 C CA . TYR B 1 326 ? -1.798 -31.509 -57.269 1.00 8.30 323 TYR B CA 1
ATOM 8021 C C . TYR B 1 326 ? -0.916 -32.032 -58.359 1.00 9.40 323 TYR B C 1
ATOM 8022 O O . TYR B 1 326 ? -1.374 -32.652 -59.304 1.00 9.39 323 TYR B O 1
ATOM 8031 N N . SER B 1 327 ? 0.384 -31.787 -58.236 1.00 11.99 324 SER B N 1
ATOM 8032 C CA . SER B 1 327 ? 1.376 -32.249 -59.229 1.00 14.39 324 SER B CA 1
ATOM 8033 C C . SER B 1 327 ? 2.688 -31.590 -58.847 1.00 13.47 324 SER B C 1
ATOM 8034 O O . SER B 1 327 ? 2.909 -31.240 -57.690 1.00 14.93 324 SER B O 1
ATOM 8037 N N . ALA B 1 328 ? 3.517 -31.399 -59.855 1.00 12.49 325 ALA B N 1
ATOM 8038 C CA . ALA B 1 328 ? 4.706 -30.582 -59.754 1.00 13.10 325 ALA B CA 1
ATOM 8039 C C . ALA B 1 328 ? 4.575 -29.408 -60.701 1.00 14.39 325 ALA B C 1
ATOM 8040 O O . ALA B 1 328 ? 4.098 -29.581 -61.819 1.00 15.83 325 ALA B O 1
ATOM 8042 N N . GLN B 1 329 ? 4.985 -28.211 -60.259 1.00 15.75 326 GLN B N 1
ATOM 8043 C CA . GLN B 1 329 ? 5.193 -27.089 -61.186 1.00 18.35 326 GLN B CA 1
ATOM 8044 C C . GLN B 1 329 ? 6.627 -27.149 -61.682 1.00 19.18 326 GLN B C 1
ATOM 8045 O O . GLN B 1 329 ? 7.530 -27.355 -60.899 1.00 21.30 326 GLN B O 1
ATOM 8051 N N . THR B 1 330 ? 6.854 -26.950 -62.969 1.00 20.86 327 THR B N 1
ATOM 8052 C CA . THR B 1 330 ? 8.168 -27.179 -63.543 1.00 22.70 327 THR B CA 1
ATOM 8053 C C . THR B 1 330 ? 8.718 -25.849 -64.075 1.00 23.50 327 THR B C 1
ATOM 8054 O O . THR B 1 330 ? 8.987 -25.726 -65.258 1.00 25.37 327 THR B O 1
ATOM 8058 N N . HIS B 1 331 ? 8.943 -24.899 -63.157 1.00 25.93 328 HIS B N 1
ATOM 8059 C CA . HIS B 1 331 ? 9.304 -23.494 -63.487 1.00 27.86 328 HIS B CA 1
ATOM 8060 C C . HIS B 1 331 ? 10.451 -23.365 -64.482 1.00 28.81 328 HIS B C 1
ATOM 8061 O O . HIS B 1 331 ? 10.297 -22.704 -65.509 1.00 29.31 328 HIS B O 1
ATOM 8068 N N . ASP B 1 332 ? 11.587 -23.996 -64.180 1.00 28.68 329 ASP B N 1
ATOM 8069 C CA . ASP B 1 332 ? 12.797 -23.865 -65.033 1.00 29.10 329 ASP B CA 1
ATOM 8070 C C . ASP B 1 332 ? 12.628 -24.448 -66.437 1.00 31.82 329 ASP B C 1
ATOM 8071 O O . ASP B 1 332 ? 13.371 -24.078 -67.349 1.00 31.85 329 ASP B O 1
ATOM 8076 N N . TYR B 1 333 ? 11.673 -25.366 -66.603 1.00 32.73 330 TYR B N 1
ATOM 8077 C CA . TYR B 1 333 ? 11.359 -25.967 -67.905 1.00 34.62 330 TYR B CA 1
ATOM 8078 C C . TYR B 1 333 ? 10.157 -25.326 -68.616 1.00 38.15 330 TYR B C 1
ATOM 8079 O O . TYR B 1 333 ? 9.837 -25.716 -69.741 1.00 41.43 330 TYR B O 1
ATOM 8088 N N . ASN B 1 334 ? 9.527 -24.332 -67.989 1.00 42.00 331 ASN B N 1
ATOM 8089 C CA . ASN B 1 334 ? 8.330 -23.678 -68.533 1.00 44.81 331 ASN B CA 1
ATOM 8090 C C . ASN B 1 334 ? 8.575 -22.867 -69.813 1.00 46.80 331 ASN B C 1
ATOM 8091 O O . ASN B 1 334 ? 7.713 -22.830 -70.693 1.00 48.28 331 ASN B O 1
ATOM 8093 N N . ARG B 1 335 ? 9.747 -22.237 -69.917 1.00 48.18 332 ARG B N 1
ATOM 8094 C CA . ARG B 1 335 ? 10.156 -21.533 -71.142 1.00 47.37 332 ARG B CA 1
ATOM 8095 C C . ARG B 1 335 ? 10.494 -22.492 -72.299 1.00 46.67 332 ARG B C 1
ATOM 8096 O O . ARG B 1 335 ? 10.494 -22.077 -73.462 1.00 46.92 332 ARG B O 1
ATOM 8098 N N . LYS B 1 336 ? 10.802 -23.754 -71.978 1.00 42.53 333 LYS B N 1
ATOM 8099 C CA . LYS B 1 336 ? 11.050 -24.794 -72.980 1.00 39.64 333 LYS B CA 1
ATOM 8100 C C . LYS B 1 336 ? 9.742 -25.402 -73.509 1.00 36.84 333 LYS B C 1
ATOM 8101 O O . LYS B 1 336 ? 8.684 -25.235 -72.904 1.00 36.06 333 LYS B O 1
ATOM 8104 N N . PRO B 1 337 ? 9.808 -26.099 -74.653 1.00 34.62 334 PRO B N 1
ATOM 8105 C CA . PRO B 1 337 ? 8.649 -26.884 -75.083 1.00 33.99 334 PRO B CA 1
ATOM 8106 C C . PRO B 1 337 ? 8.433 -28.138 -74.222 1.00 32.45 334 PRO B C 1
ATOM 8107 O O . PRO B 1 337 ? 9.200 -28.408 -73.289 1.00 33.24 334 PRO B O 1
ATOM 8111 N N . TRP B 1 338 ? 7.385 -28.890 -74.538 1.00 28.87 335 TRP B N 1
ATOM 8112 C CA . TRP B 1 338 ? 7.149 -30.210 -73.931 1.00 24.81 335 TRP B CA 1
ATOM 8113 C C . TRP B 1 338 ? 8.393 -31.101 -74.016 1.00 22.98 335 TRP B C 1
ATOM 8114 O O . TRP B 1 338 ? 9.125 -31.079 -75.011 1.00 22.31 335 TRP B O 1
ATOM 8125 N N . SER B 1 339 ? 8.644 -31.885 -72.960 1.00 19.72 336 SER B N 1
ATOM 8126 C CA . SER B 1 339 ? 9.608 -32.981 -73.040 1.00 18.18 336 SER B CA 1
ATOM 8127 C C . SER B 1 339 ? 9.145 -34.167 -72.181 1.00 16.41 336 SER B C 1
ATOM 8128 O O . SER B 1 339 ? 8.372 -33.978 -71.234 1.00 16.71 336 SER B O 1
ATOM 8131 N N . PRO B 1 340 ? 9.615 -35.373 -72.525 1.00 15.48 337 PRO B N 1
ATOM 8132 C CA . PRO B 1 340 ? 9.357 -36.526 -71.650 1.00 15.11 337 PRO B CA 1
ATOM 8133 C C . PRO B 1 340 ? 9.851 -36.322 -70.222 1.00 14.21 337 PRO B C 1
ATOM 8134 O O . PRO B 1 340 ? 9.180 -36.736 -69.270 1.00 13.52 337 PRO B O 1
ATOM 8138 N N . TYR B 1 341 ? 11.006 -35.675 -70.065 1.00 13.99 338 TYR B N 1
ATOM 8139 C CA . TYR B 1 341 ? 11.557 -35.380 -68.747 1.00 13.57 338 TYR B CA 1
ATOM 8140 C C . TYR B 1 341 ? 10.632 -34.498 -67.917 1.00 13.08 338 TYR B C 1
ATOM 8141 O O . TYR B 1 341 ? 10.430 -34.754 -66.733 1.00 12.90 338 TYR B O 1
ATOM 8150 N N A ARG B 1 342 ? 10.067 -33.470 -68.535 0.51 13.57 339 ARG B N 1
ATOM 8151 N N B ARG B 1 342 ? 10.067 -33.445 -68.519 0.49 13.50 339 ARG B N 1
ATOM 8152 C CA A ARG B 1 342 ? 9.127 -32.620 -67.839 0.51 14.04 339 ARG B CA 1
ATOM 8153 C CA B ARG B 1 342 ? 9.102 -32.596 -67.819 0.49 13.98 339 ARG B CA 1
ATOM 8154 C C A ARG B 1 342 ? 7.934 -33.441 -67.310 0.51 12.95 339 ARG B C 1
ATOM 8155 C C B ARG B 1 342 ? 7.920 -33.436 -67.305 0.49 12.89 339 ARG B C 1
ATOM 8156 O O A ARG B 1 342 ? 7.470 -33.237 -66.184 0.51 12.88 339 ARG B O 1
ATOM 8157 O O B ARG B 1 342 ? 7.448 -33.242 -66.180 0.49 12.79 339 ARG B O 1
ATOM 8172 N N . ASP B 1 343 ? 7.467 -34.389 -68.121 1.00 11.91 340 ASP B N 1
ATOM 8173 C CA . ASP B 1 343 ? 6.400 -35.295 -67.671 1.00 11.42 340 ASP B CA 1
ATOM 8174 C C . ASP B 1 343 ? 6.854 -36.202 -66.520 1.00 11.10 340 ASP B C 1
ATOM 8175 O O . ASP B 1 343 ? 6.070 -36.439 -65.579 1.00 10.30 340 ASP B O 1
ATOM 8180 N N . TRP B 1 344 ? 8.084 -36.711 -66.546 1.00 10.32 341 TRP B N 1
ATOM 8181 C CA . TRP B 1 344 ? 8.626 -37.434 -65.388 1.00 10.44 341 TRP B CA 1
ATOM 8182 C C . TRP B 1 344 ? 8.551 -36.607 -64.097 1.00 10.30 341 TRP B C 1
ATOM 8183 O O . TRP B 1 344 ? 8.145 -37.109 -63.044 1.00 9.86 341 TRP B O 1
ATOM 8194 N N . LEU B 1 345 ? 8.901 -35.318 -64.182 1.00 10.05 342 LEU B N 1
ATOM 8195 C CA . LEU B 1 345 ? 8.850 -34.475 -63.000 1.00 10.56 342 LEU B CA 1
ATOM 8196 C C . LEU B 1 345 ? 7.458 -34.467 -62.399 1.00 10.71 342 LEU B C 1
ATOM 8197 O O . LEU B 1 345 ? 7.303 -34.519 -61.194 1.00 10.56 342 LEU B O 1
ATOM 8202 N N . ARG B 1 346 ? 6.459 -34.427 -63.263 1.00 10.60 343 ARG B N 1
ATOM 8203 C CA . ARG B 1 346 ? 5.091 -34.470 -62.808 1.00 10.74 343 ARG B CA 1
ATOM 8204 C C . ARG B 1 346 ? 4.702 -35.851 -62.265 1.00 9.47 343 ARG B C 1
ATOM 8205 O O . ARG B 1 346 ? 4.038 -35.941 -61.245 1.00 9.36 343 ARG B O 1
ATOM 8213 N N . LEU B 1 347 ? 5.077 -36.897 -62.984 1.00 9.13 344 LEU B N 1
ATOM 8214 C CA . LEU B 1 347 ? 4.719 -38.253 -62.590 1.00 8.85 344 LEU B CA 1
ATOM 8215 C C . LEU B 1 347 ? 5.220 -38.611 -61.188 1.00 8.57 344 LEU B C 1
ATOM 8216 O O . LEU B 1 347 ? 4.495 -39.175 -60.370 1.00 8.76 344 LEU B O 1
ATOM 8221 N N . LYS B 1 348 ? 6.479 -38.273 -60.890 1.00 8.08 345 LYS B N 1
ATOM 8222 C CA . LYS B 1 348 ? 7.041 -38.687 -59.596 1.00 8.59 345 LYS B CA 1
ATOM 8223 C C . LYS B 1 348 ? 6.379 -37.971 -58.414 1.00 8.07 345 LYS B C 1
ATOM 8224 O O . LYS B 1 348 ? 6.184 -38.545 -57.335 1.00 8.03 345 LYS B O 1
ATOM 8230 N N . SER B 1 349 ? 5.985 -36.713 -58.611 1.00 7.70 346 SER B N 1
ATOM 8231 C CA . SER B 1 349 ? 5.228 -35.967 -57.599 1.00 7.78 346 SER B CA 1
ATOM 8232 C C . SER B 1 349 ? 3.822 -36.543 -57.450 1.00 7.36 346 SER B C 1
ATOM 8233 O O . SER B 1 349 ? 3.370 -36.713 -56.337 1.00 7.82 346 SER B O 1
ATOM 8236 N N . THR B 1 350 ? 3.158 -36.837 -58.560 1.00 7.41 347 THR B N 1
ATOM 8237 C CA . THR B 1 350 ? 1.800 -37.371 -58.475 1.00 7.80 347 THR B CA 1
ATOM 8238 C C . THR B 1 350 ? 1.761 -38.680 -57.718 1.00 7.58 347 THR B C 1
ATOM 8239 O O . THR B 1 350 ? 0.916 -38.857 -56.834 1.00 8.00 347 THR B O 1
ATOM 8243 N N . ASN B 1 351 ? 2.659 -39.605 -58.042 1.00 7.33 348 ASN B N 1
ATOM 8244 C CA . ASN B 1 351 ? 2.627 -40.890 -57.368 1.00 7.27 348 ASN B CA 1
ATOM 8245 C C . ASN B 1 351 ? 2.855 -40.797 -55.861 1.00 6.80 348 ASN B C 1
ATOM 8246 O O . ASN B 1 351 ? 2.160 -41.466 -55.069 1.00 7.20 348 ASN B O 1
ATOM 8251 N N . SER B 1 352 ? 3.840 -40.009 -55.455 1.00 6.91 349 SER B N 1
ATOM 8252 C CA . SER B 1 352 ? 4.121 -39.870 -54.031 1.00 7.07 349 SER B CA 1
ATOM 8253 C C . SER B 1 352 ? 2.973 -39.189 -53.284 1.00 6.90 349 SER B C 1
ATOM 8254 O O . SER B 1 352 ? 2.533 -39.659 -52.215 1.00 7.34 349 SER B O 1
ATOM 8257 N N . MET B 1 353 ? 2.464 -38.065 -53.814 1.00 6.87 350 MET B N 1
ATOM 8258 C CA . MET B 1 353 ? 1.349 -37.397 -53.154 1.00 6.96 350 MET B CA 1
ATOM 8259 C C . MET B 1 353 ? 0.135 -38.304 -53.037 1.00 7.02 350 MET B C 1
ATOM 8260 O O . MET B 1 353 ? -0.500 -38.376 -51.976 1.00 6.65 350 MET B O 1
ATOM 8265 N N . LEU B 1 354 ? -0.137 -39.057 -54.105 1.00 6.89 351 LEU B N 1
ATOM 8266 C CA . LEU B 1 354 ? -1.248 -40.016 -54.084 1.00 7.12 351 LEU B CA 1
ATOM 8267 C C . LEU B 1 354 ? -1.148 -41.007 -52.946 1.00 7.12 351 LEU B C 1
ATOM 8268 O O . LEU B 1 354 ? -2.134 -41.225 -52.219 1.00 7.28 351 LEU B O 1
ATOM 8273 N N A MET B 1 355 ? 0.027 -41.614 -52.775 0.50 6.75 352 MET B N 1
ATOM 8274 N N B MET B 1 355 ? 0.022 -41.606 -52.769 0.50 8.71 352 MET B N 1
ATOM 8275 C CA A MET B 1 355 ? 0.217 -42.545 -51.670 0.50 6.44 352 MET B CA 1
ATOM 8276 C CA B MET B 1 355 ? 0.186 -42.552 -51.683 0.50 9.73 352 MET B CA 1
ATOM 8277 C C A MET B 1 355 ? -0.112 -41.877 -50.329 0.50 6.85 352 MET B C 1
ATOM 8278 C C B MET B 1 355 ? -0.055 -41.900 -50.310 0.50 8.68 352 MET B C 1
ATOM 8279 O O A MET B 1 355 ? -0.771 -42.465 -49.477 0.50 6.97 352 MET B O 1
ATOM 8280 O O B MET B 1 355 ? -0.601 -42.531 -49.408 0.50 8.59 352 MET B O 1
ATOM 8289 N N . GLN B 1 356 ? 0.306 -40.626 -50.176 1.00 7.53 353 GLN B N 1
ATOM 8290 C CA . GLN B 1 356 ? 0.088 -39.884 -48.929 1.00 7.45 353 GLN B CA 1
ATOM 8291 C C . GLN B 1 356 ? -1.382 -39.580 -48.723 1.00 7.13 353 GLN B C 1
ATOM 8292 O O . GLN B 1 356 ? -1.900 -39.760 -47.632 1.00 7.72 353 GLN B O 1
ATOM 8298 N N . PHE B 1 357 ? -2.108 -39.249 -49.798 1.00 6.68 354 PHE B N 1
ATOM 8299 C CA . PHE B 1 357 ? -3.559 -39.049 -49.671 1.00 6.83 354 PHE B CA 1
ATOM 8300 C C . PHE B 1 357 ? -4.266 -40.361 -49.326 1.00 7.05 354 PHE B C 1
ATOM 8301 O O . PHE B 1 357 ? -5.200 -40.371 -48.509 1.00 7.20 354 PHE B O 1
ATOM 8309 N N . MET B 1 358 ? -3.793 -41.461 -49.896 1.00 7.10 355 MET B N 1
ATOM 8310 C CA . MET B 1 358 ? -4.377 -42.796 -49.623 1.00 7.59 355 MET B CA 1
ATOM 8311 C C . MET B 1 358 ? -4.283 -43.142 -48.146 1.00 8.41 355 MET B C 1
ATOM 8312 O O . MET B 1 358 ? -5.191 -43.792 -47.606 1.00 8.55 355 MET B O 1
ATOM 8317 N N . GLU B 1 359 ? -3.224 -42.694 -47.472 1.00 8.82 356 GLU B N 1
ATOM 8318 C CA . GLU B 1 359 ? -3.084 -42.903 -46.031 1.00 10.57 356 GLU B CA 1
ATOM 8319 C C . GLU B 1 359 ? -4.095 -42.192 -45.194 1.00 11.23 356 GLU B C 1
ATOM 8320 O O . GLU B 1 359 ? -4.230 -42.536 -44.026 1.00 12.35 356 GLU B O 1
ATOM 8326 N N . ARG B 1 360 ? -4.746 -41.163 -45.707 1.00 11.43 357 ARG B N 1
ATOM 8327 C CA . ARG B 1 360 ? -5.764 -40.489 -44.909 1.00 11.73 357 ARG B CA 1
ATOM 8328 C C . ARG B 1 360 ? -7.062 -40.460 -45.692 1.00 11.43 357 ARG B C 1
ATOM 8329 O O . ARG B 1 360 ? -7.848 -39.521 -45.665 1.00 11.85 357 ARG B O 1
ATOM 8337 N N . THR B 1 361 ? -7.348 -41.597 -46.347 1.00 10.73 358 THR B N 1
ATOM 8338 C CA . THR B 1 361 ? -8.528 -41.738 -47.168 1.00 10.66 358 THR B CA 1
ATOM 8339 C C . THR B 1 361 ? -9.852 -41.420 -46.429 1.00 10.80 358 THR B C 1
ATOM 8340 O O . THR B 1 361 ? -10.795 -40.905 -47.045 1.00 12.25 358 THR B O 1
ATOM 8344 N N . ASP B 1 362 ? -9.932 -41.706 -45.135 1.00 9.54 359 ASP B N 1
ATOM 8345 C CA . ASP B 1 362 ? -11.146 -41.395 -44.377 1.00 9.91 359 ASP B CA 1
ATOM 8346 C C . ASP B 1 362 ? -11.480 -39.904 -44.316 1.00 10.33 359 ASP B C 1
ATOM 8347 O O . ASP B 1 362 ? -12.649 -39.581 -44.211 1.00 11.60 359 ASP B O 1
ATOM 8352 N N . ASN B 1 363 ? -10.472 -39.044 -44.383 1.00 10.44 360 ASN B N 1
ATOM 8353 C CA . ASN B 1 363 ? -10.665 -37.576 -44.319 1.00 11.85 360 ASN B CA 1
ATOM 8354 C C . ASN B 1 363 ? -10.271 -36.845 -45.597 1.00 12.09 360 ASN B C 1
ATOM 8355 O O . ASN B 1 363 ? -10.058 -35.609 -45.570 1.00 13.79 360 ASN B O 1
ATOM 8360 N N . ILE B 1 364 ? -10.188 -37.567 -46.702 1.00 10.22 361 ILE B N 1
ATOM 8361 C CA . ILE B 1 364 ? -10.008 -36.957 -48.030 1.00 10.35 361 ILE B CA 1
ATOM 8362 C C . ILE B 1 364 ? -11.218 -37.309 -48.865 1.00 9.47 361 ILE B C 1
ATOM 8363 O O . ILE B 1 364 ? -11.550 -38.469 -49.004 1.00 10.25 361 ILE B O 1
ATOM 8368 N N . CYS B 1 365 ? -11.923 -36.306 -49.353 1.00 8.11 362 CYS B N 1
ATOM 8369 C CA . CYS B 1 365 ? -13.133 -36.563 -50.155 1.00 8.09 362 CYS B CA 1
ATOM 8370 C C . CYS B 1 365 ? -12.841 -36.621 -51.644 1.00 7.63 362 CYS B C 1
ATOM 8371 O O . CYS B 1 365 ? -13.665 -37.126 -52.397 1.00 8.63 362 CYS B O 1
ATOM 8374 N N . TYR B 1 366 ? -11.676 -36.137 -52.096 1.00 6.72 363 TYR B N 1
ATOM 8375 C CA . TYR B 1 366 ? -11.349 -36.143 -53.519 1.00 6.87 363 TYR B CA 1
ATOM 8376 C C . TYR B 1 366 ? -9.913 -35.644 -53.637 1.00 6.82 363 TYR B C 1
ATOM 8377 O O . TYR B 1 366 ? -9.540 -34.682 -52.959 1.00 7.48 363 TYR B O 1
ATOM 8386 N N . ALA B 1 367 ? -9.081 -36.280 -54.455 1.00 6.74 364 ALA B N 1
ATOM 8387 C CA . ALA B 1 367 ? -7.749 -35.773 -54.776 1.00 7.10 364 ALA B CA 1
ATOM 8388 C C . ALA B 1 367 ? -7.571 -35.911 -56.281 1.00 6.68 364 ALA B C 1
ATOM 8389 O O . ALA B 1 367 ? -7.751 -37.020 -56.812 1.00 6.89 364 ALA B O 1
ATOM 8391 N N . MET B 1 368 ? -7.232 -34.826 -56.974 1.00 7.14 365 MET B N 1
ATOM 8392 C CA . MET B 1 368 ? -7.233 -34.815 -58.416 1.00 7.23 365 MET B CA 1
ATOM 8393 C C . MET B 1 368 ? -5.906 -34.320 -58.985 1.00 7.78 365 MET B C 1
ATOM 8394 O O . MET B 1 368 ? -5.578 -33.128 -58.843 1.00 7.36 365 MET B O 1
ATOM 8399 N N . PRO B 1 369 ? -5.151 -35.213 -59.633 1.00 8.18 366 PRO B N 1
ATOM 8400 C CA . PRO B 1 369 ? -3.947 -34.753 -60.309 1.00 9.23 366 PRO B CA 1
ATOM 8401 C C . PRO B 1 369 ? -4.250 -33.667 -61.321 1.00 10.57 366 PRO B C 1
ATOM 8402 O O . PRO B 1 369 ? -5.257 -33.759 -62.048 1.00 11.01 366 PRO B O 1
ATOM 8406 N N . PHE B 1 370 ? -3.413 -32.634 -61.407 1.00 11.36 367 PHE B N 1
ATOM 8407 C CA . PHE B 1 370 ? -3.666 -31.602 -62.378 1.00 14.04 367 PHE B CA 1
ATOM 8408 C C . PHE B 1 370 ? -3.046 -31.967 -63.711 1.00 14.39 367 PHE B C 1
ATOM 8409 O O . PHE B 1 370 ? -1.858 -31.789 -63.945 1.00 15.20 367 PHE B O 1
ATOM 8417 N N . ALA B 1 371 ? -3.880 -32.535 -64.549 1.00 15.28 368 ALA B N 1
ATOM 8418 C CA . ALA B 1 371 ? -3.560 -32.683 -65.948 1.00 16.77 368 ALA B CA 1
ATOM 8419 C C . ALA B 1 371 ? -4.867 -32.537 -66.646 1.00 17.45 368 ALA B C 1
ATOM 8420 O O . ALA B 1 371 ? -5.871 -33.127 -66.238 1.00 17.33 368 ALA B O 1
ATOM 8422 N N . MET B 1 372 ? -4.825 -31.753 -67.704 1.00 17.79 369 MET B N 1
ATOM 8423 C CA . MET B 1 372 ? -5.976 -31.597 -68.569 1.00 20.32 369 MET B CA 1
ATOM 8424 C C . MET B 1 372 ? -5.770 -32.416 -69.825 1.00 20.21 369 MET B C 1
ATOM 8425 O O . MET B 1 372 ? -4.675 -32.938 -70.086 1.00 19.05 369 MET B O 1
ATOM 8430 N N . LEU B 1 373 ? -6.835 -32.548 -70.602 1.00 19.61 370 LEU B N 1
ATOM 8431 C CA . LEU B 1 373 ? -6.776 -33.387 -71.780 1.00 20.75 370 LEU B CA 1
ATOM 8432 C C . LEU B 1 373 ? -5.863 -32.736 -72.818 1.00 20.75 370 LEU B C 1
ATOM 8433 O O . LEU B 1 373 ? -4.898 -33.361 -73.255 1.00 22.50 370 LEU B O 1
ATOM 8438 N N . LYS B 1 374 ? -6.135 -31.473 -73.166 1.00 23.68 371 LYS B N 1
ATOM 8439 C CA . LYS B 1 374 ? -5.367 -30.707 -74.173 1.00 25.54 371 LYS B CA 1
ATOM 8440 C C . LYS B 1 374 ? -5.319 -29.197 -73.850 1.00 29.32 371 LYS B C 1
ATOM 8441 O O . LYS B 1 374 ? -5.965 -28.748 -72.908 1.00 31.20 371 LYS B O 1
ATOM 8447 N N . SER B 1 375 ? -4.585 -28.436 -74.672 1.00 32.61 372 SER B N 1
ATOM 8448 C CA . SER B 1 375 ? -4.586 -26.955 -74.648 1.00 35.28 372 SER B CA 1
ATOM 8449 C C . SER B 1 375 ? -4.888 -26.384 -76.040 1.00 36.85 372 SER B C 1
ATOM 8450 O O . SER B 1 375 ? -4.776 -25.174 -76.260 1.00 40.47 372 SER B O 1
ATOM 8453 N N . HIS B 1 387 ? -0.649 -23.827 -65.390 1.00 39.64 384 HIS B N 1
ATOM 8454 C CA . HIS B 1 387 ? 0.126 -25.031 -65.674 1.00 37.17 384 HIS B CA 1
ATOM 8455 C C . HIS B 1 387 ? -0.191 -25.581 -67.061 1.00 35.93 384 HIS B C 1
ATOM 8456 O O . HIS B 1 387 ? -1.245 -25.293 -67.630 1.00 36.36 384 HIS B O 1
ATOM 8458 N N . THR B 1 388 ? 0.735 -26.375 -67.592 1.00 35.80 385 THR B N 1
ATOM 8459 C CA . THR B 1 388 ? 0.630 -26.961 -68.942 1.00 34.24 385 THR B CA 1
ATOM 8460 C C . THR B 1 388 ? 0.652 -28.504 -68.969 1.00 29.99 385 THR B C 1
ATOM 8461 O O . THR B 1 388 ? 0.923 -29.098 -70.015 1.00 30.81 385 THR B O 1
ATOM 8465 N N . ALA B 1 389 ? 0.348 -29.152 -67.844 1.00 25.51 386 ALA B N 1
ATOM 8466 C CA . ALA B 1 389 ? 0.279 -30.609 -67.812 1.00 21.69 386 ALA B CA 1
ATOM 8467 C C . ALA B 1 389 ? -0.887 -31.068 -68.685 1.00 19.59 386 ALA B C 1
ATOM 8468 O O . ALA B 1 389 ? -2.046 -30.765 -68.408 1.00 18.36 386 ALA B O 1
ATOM 8470 N N . ARG B 1 390 ? -0.556 -31.786 -69.743 1.00 19.61 387 ARG B N 1
ATOM 8471 C CA . ARG B 1 390 ? -1.541 -32.291 -70.693 1.00 18.75 387 ARG B CA 1
ATOM 8472 C C . ARG B 1 390 ? -1.404 -33.775 -70.893 1.00 16.35 387 ARG B C 1
ATOM 8473 O O . ARG B 1 390 ? -0.285 -34.278 -70.964 1.00 16.84 387 ARG B O 1
ATOM 8481 N N A MET B 1 391 ? -2.536 -34.471 -70.992 0.50 14.11 388 MET B N 1
ATOM 8482 N N B MET B 1 391 ? -2.531 -34.446 -71.056 0.50 16.64 388 MET B N 1
ATOM 8483 C CA A MET B 1 391 ? -2.557 -35.913 -71.269 0.50 12.56 388 MET B CA 1
ATOM 8484 C CA B MET B 1 391 ? -2.543 -35.864 -71.344 0.50 16.57 388 MET B CA 1
ATOM 8485 C C A MET B 1 391 ? -2.188 -36.198 -72.723 0.50 13.05 388 MET B C 1
ATOM 8486 C C B MET B 1 391 ? -2.149 -36.165 -72.788 0.50 16.19 388 MET B C 1
ATOM 8487 O O A MET B 1 391 ? -1.758 -37.303 -73.045 0.50 12.01 388 MET B O 1
ATOM 8488 O O B MET B 1 391 ? -1.584 -37.222 -73.071 0.50 14.96 388 MET B O 1
ATOM 8497 N N A LEU B 1 392 ? -2.363 -35.204 -73.591 0.50 13.49 389 LEU B N 1
ATOM 8498 N N B LEU B 1 392 ? -2.450 -35.241 -73.693 0.50 15.69 389 LEU B N 1
ATOM 8499 C CA A LEU B 1 392 ? -2.048 -35.339 -75.007 0.50 14.76 389 LEU B CA 1
ATOM 8500 C CA B LEU B 1 392 ? -2.142 -35.419 -75.109 0.50 16.08 389 LEU B CA 1
ATOM 8501 C C A LEU B 1 392 ? -1.087 -34.262 -75.447 0.50 16.42 389 LEU B C 1
ATOM 8502 C C B LEU B 1 392 ? -1.274 -34.259 -75.594 0.50 17.06 389 LEU B C 1
ATOM 8503 O O A LEU B 1 392 ? -1.058 -33.168 -74.886 0.50 18.13 389 LEU B O 1
ATOM 8504 O O B LEU B 1 392 ? -1.525 -33.099 -75.218 0.50 16.72 389 LEU B O 1
ATOM 8513 N N . ARG B 1 393 ? -0.327 -34.571 -76.475 1.00 17.18 390 ARG B N 1
ATOM 8514 C CA . ARG B 1 393 ? 0.538 -33.576 -77.107 1.00 19.71 390 ARG B CA 1
ATOM 8515 C C . ARG B 1 393 ? 0.491 -33.866 -78.582 1.00 21.84 390 ARG B C 1
ATOM 8516 O O . ARG B 1 393 ? 0.273 -35.016 -79.005 1.00 20.68 390 ARG B O 1
ATOM 8524 N N A ARG B 1 394 ? 0.662 -32.822 -79.388 0.50 23.58 391 ARG B N 1
ATOM 8525 N N B ARG B 1 394 ? 0.663 -32.821 -79.385 0.50 23.69 391 ARG B N 1
ATOM 8526 C CA A ARG B 1 394 ? 0.621 -32.983 -80.834 0.50 25.08 391 ARG B CA 1
ATOM 8527 C CA B ARG B 1 394 ? 0.629 -32.978 -80.831 0.50 25.28 391 ARG B CA 1
ATOM 8528 C C A ARG B 1 394 ? 1.869 -33.749 -81.267 0.50 25.55 391 ARG B C 1
ATOM 8529 C C B ARG B 1 394 ? 1.871 -33.753 -81.264 0.50 25.68 391 ARG B C 1
ATOM 8530 O O A ARG B 1 394 ? 2.923 -33.654 -80.625 0.50 25.97 391 ARG B O 1
ATOM 8531 O O B ARG B 1 394 ? 2.925 -33.666 -80.621 0.50 26.04 391 ARG B O 1
ATOM 8546 N N . GLU B 1 395 ? 1.727 -34.551 -82.317 1.00 26.88 392 GLU B N 1
ATOM 8547 C CA . GLU B 1 395 ? 2.738 -35.539 -82.691 1.00 28.64 392 GLU B CA 1
ATOM 8548 C C . GLU B 1 395 ? 4.113 -34.952 -83.030 1.00 31.24 392 GLU B C 1
ATOM 8549 O O . GLU B 1 395 ? 5.112 -35.622 -82.833 1.00 30.99 392 GLU B O 1
ATOM 8555 N N . ASN B 1 396 ? 4.146 -33.711 -83.513 1.00 33.70 393 ASN B N 1
ATOM 8556 C CA . ASN B 1 396 ? 5.407 -33.037 -83.831 1.00 35.74 393 ASN B CA 1
ATOM 8557 C C . ASN B 1 396 ? 5.841 -31.978 -82.807 1.00 35.22 393 ASN B C 1
ATOM 8558 O O . ASN B 1 396 ? 6.630 -31.091 -83.129 1.00 34.79 393 ASN B O 1
ATOM 8563 N N . GLU B 1 397 ? 5.331 -32.072 -81.576 1.00 32.33 394 GLU B N 1
ATOM 8564 C CA . GLU B 1 397 ? 5.990 -31.447 -80.432 1.00 31.69 394 GLU B CA 1
ATOM 8565 C C . GLU B 1 397 ? 7.224 -32.303 -80.117 1.00 31.12 394 GLU B C 1
ATOM 8566 O O . GLU B 1 397 ? 7.170 -33.515 -80.288 1.00 32.93 394 GLU B O 1
ATOM 8572 N N . PRO B 1 398 ? 8.336 -31.724 -79.650 1.00 32.87 395 PRO B N 1
ATOM 8573 C CA . PRO B 1 398 ? 8.506 -30.314 -79.282 1.00 33.64 395 PRO B CA 1
ATOM 8574 C C . PRO B 1 398 ? 8.932 -29.381 -80.430 1.00 37.88 395 PRO B C 1
ATOM 8575 O O . PRO B 1 398 ? 8.772 -28.159 -80.310 1.00 37.62 395 PRO B O 1
ATOM 8579 N N . GLU B 1 399 ? 9.454 -29.953 -81.513 1.00 43.29 396 GLU B N 1
ATOM 8580 C CA . GLU B 1 399 ? 9.957 -29.197 -82.658 1.00 47.29 396 GLU B CA 1
ATOM 8581 C C . GLU B 1 399 ? 9.180 -29.538 -83.931 1.00 49.18 396 GLU B C 1
ATOM 8582 O O . GLU B 1 399 ? 9.656 -30.364 -84.705 1.00 53.12 396 GLU B O 1
ATOM 8584 N N . SER B 1 400 ? 7.988 -28.968 -84.171 1.00 51.12 397 SER B N 1
ATOM 8585 C CA . SER B 1 400 ? 7.227 -28.120 -83.234 1.00 50.52 397 SER B CA 1
ATOM 8586 C C . SER B 1 400 ? 5.752 -28.003 -83.644 1.00 49.38 397 SER B C 1
ATOM 8587 O O . SER B 1 400 ? 5.447 -27.759 -84.813 1.00 49.62 397 SER B O 1
ATOM 8590 N N . PHE B 1 401 ? 4.854 -28.220 -82.681 1.00 47.29 398 PHE B N 1
ATOM 8591 C CA . PHE B 1 401 ? 3.500 -27.642 -82.677 1.00 46.98 398 PHE B CA 1
ATOM 8592 C C . PHE B 1 401 ? 2.450 -28.162 -83.674 1.00 46.52 398 PHE B C 1
ATOM 8593 O O . PHE B 1 401 ? 1.313 -27.688 -83.635 1.00 46.42 398 PHE B O 1
ATOM 8595 N N . THR B 1 402 ? 2.812 -29.122 -84.530 1.00 46.37 399 THR B N 1
ATOM 8596 C CA . THR B 1 402 ? 1.908 -29.671 -85.552 1.00 47.01 399 THR B CA 1
ATOM 8597 C C . THR B 1 402 ? 1.612 -31.160 -85.324 1.00 44.07 399 THR B C 1
ATOM 8598 O O . THR B 1 402 ? 2.213 -31.792 -84.455 1.00 43.99 399 THR B O 1
ATOM 8602 N N . GLY B 1 403 ? 0.692 -31.704 -86.123 1.00 39.96 400 GLY B N 1
ATOM 8603 C CA . GLY B 1 403 ? 0.392 -33.144 -86.135 1.00 36.97 400 GLY B CA 1
ATOM 8604 C C . GLY B 1 403 ? -0.813 -33.509 -85.291 1.00 32.28 400 GLY B C 1
ATOM 8605 O O . GLY B 1 403 ? -1.334 -32.678 -84.542 1.00 33.42 400 GLY B O 1
ATOM 8606 N N . GLU B 1 404 ? -1.268 -34.752 -85.429 1.00 30.12 401 GLU B N 1
ATOM 8607 C CA . GLU B 1 404 ? -2.398 -35.253 -84.644 1.00 27.66 401 GLU B CA 1
ATOM 8608 C C . GLU B 1 404 ? -1.945 -35.562 -83.212 1.00 23.09 401 GLU B C 1
ATOM 8609 O O . GLU B 1 404 ? -0.773 -35.824 -82.973 1.00 23.25 401 GLU B O 1
ATOM 8615 N N . TYR B 1 405 ? -2.886 -35.505 -82.275 1.00 20.86 402 TYR B N 1
ATOM 8616 C CA . TYR B 1 405 ? -2.564 -35.675 -80.853 1.00 18.77 402 TYR B CA 1
ATOM 8617 C C . TYR B 1 405 ? -2.292 -37.155 -80.541 1.00 16.59 402 TYR B C 1
ATOM 8618 O O . TYR B 1 405 ? -3.020 -38.061 -81.009 1.00 16.01 402 TYR B O 1
ATOM 8627 N N . VAL B 1 406 ? -1.271 -37.363 -79.707 1.00 14.47 403 VAL B N 1
ATOM 8628 C CA . VAL B 1 406 ? -0.886 -38.674 -79.203 1.00 14.17 403 VAL B CA 1
ATOM 8629 C C . VAL B 1 406 ? -0.724 -38.490 -77.687 1.00 13.04 403 VAL B C 1
ATOM 8630 O O . VAL B 1 406 ? -0.671 -37.365 -77.199 1.00 12.73 403 VAL B O 1
ATOM 8634 N N . TYR B 1 407 ? -0.676 -39.577 -76.933 1.00 11.22 404 TYR B N 1
ATOM 8635 C CA . TYR B 1 407 ? -0.467 -39.436 -75.488 1.00 10.85 404 TYR B CA 1
ATOM 8636 C C . TYR B 1 407 ? 0.894 -38.830 -75.180 1.00 11.20 404 TYR B C 1
ATOM 8637 O O . TYR B 1 407 ? 1.894 -39.179 -75.795 1.00 11.98 404 TYR B O 1
ATOM 8646 N N . SER B 1 408 ? 0.900 -37.939 -74.189 1.00 11.19 405 SER B N 1
ATOM 8647 C CA . SER B 1 408 ? 2.132 -37.549 -73.505 1.00 11.34 405 SER B CA 1
ATOM 8648 C C . SER B 1 408 ? 2.581 -38.702 -72.607 1.00 11.20 405 SER B C 1
ATOM 8649 O O . SER B 1 408 ? 1.939 -39.768 -72.593 1.00 11.23 405 SER B O 1
ATOM 8652 N N A GLU B 1 409 ? 3.662 -38.524 -71.855 0.50 10.78 406 GLU B N 1
ATOM 8653 N N B GLU B 1 409 ? 3.658 -38.516 -71.854 0.50 10.66 406 GLU B N 1
ATOM 8654 C CA A GLU B 1 409 ? 4.092 -39.586 -70.940 0.50 10.83 406 GLU B CA 1
ATOM 8655 C CA B GLU B 1 409 ? 4.098 -39.568 -70.935 0.50 10.64 406 GLU B CA 1
ATOM 8656 C C A GLU B 1 409 ? 3.182 -39.689 -69.715 0.50 10.25 406 GLU B C 1
ATOM 8657 C C B GLU B 1 409 ? 3.188 -39.682 -69.712 0.50 10.15 406 GLU B C 1
ATOM 8658 O O A GLU B 1 409 ? 3.291 -40.642 -68.965 0.50 9.98 406 GLU B O 1
ATOM 8659 O O B GLU B 1 409 ? 3.302 -40.636 -68.964 0.50 9.89 406 GLU B O 1
ATOM 8670 N N . LEU B 1 410 ? 2.274 -38.729 -69.525 1.00 9.90 407 LEU B N 1
ATOM 8671 C CA . LEU B 1 410 ? 1.389 -38.754 -68.351 1.00 9.60 407 LEU B CA 1
ATOM 8672 C C . LEU B 1 410 ? 0.444 -39.954 -68.374 1.00 9.30 407 LEU B C 1
ATOM 8673 O O . LEU B 1 410 ? -0.032 -40.389 -67.315 1.00 9.36 407 LEU B O 1
ATOM 8678 N N . ILE B 1 411 ? 0.196 -40.539 -69.548 1.00 8.79 408 ILE B N 1
ATOM 8679 C CA . ILE B 1 411 ? -0.602 -41.752 -69.610 1.00 8.83 408 ILE B CA 1
ATOM 8680 C C . ILE B 1 411 ? -0.001 -42.904 -68.780 1.00 8.77 408 ILE B C 1
ATOM 8681 O O . ILE B 1 411 ? -0.746 -43.794 -68.313 1.00 8.31 408 ILE B O 1
ATOM 8686 N N . LYS B 1 412 ? 1.315 -42.883 -68.553 1.00 8.37 409 LYS B N 1
ATOM 8687 C CA . LYS B 1 412 ? 1.966 -43.920 -67.770 1.00 8.21 409 LYS B CA 1
ATOM 8688 C C . LYS B 1 412 ? 1.439 -43.989 -66.328 1.00 8.10 409 LYS B C 1
ATOM 8689 O O . LYS B 1 412 ? 1.484 -45.064 -65.730 1.00 8.20 409 LYS B O 1
ATOM 8695 N N . PHE B 1 413 ? 0.937 -42.871 -65.795 1.00 7.54 410 PHE B N 1
ATOM 8696 C CA . PHE B 1 413 ? 0.297 -42.883 -64.465 1.00 7.36 410 PHE B CA 1
ATOM 8697 C C . PHE B 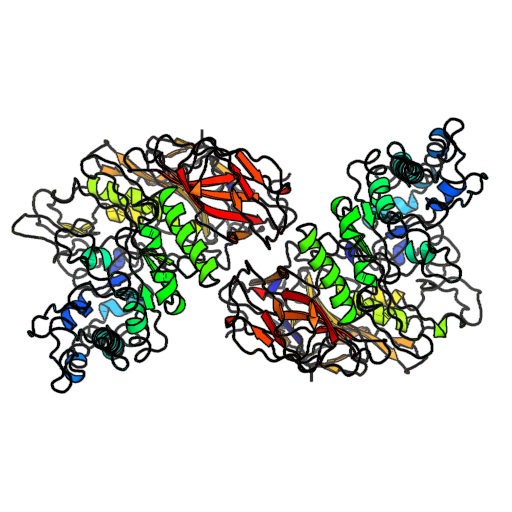1 413 ? -0.899 -43.842 -64.479 1.00 7.14 410 PHE B C 1
ATOM 8698 O O . PHE B 1 413 ? -1.032 -44.687 -63.591 1.00 6.74 410 PHE B O 1
ATOM 8706 N N . TYR B 1 414 ? -1.753 -43.707 -65.488 1.00 7.32 411 TYR B N 1
ATOM 8707 C CA . TYR B 1 414 ? -2.992 -44.513 -65.549 1.00 7.77 411 TYR B CA 1
ATOM 8708 C C . TYR B 1 414 ? -2.681 -45.944 -65.940 1.00 7.55 411 TYR B C 1
ATOM 8709 O O . TYR B 1 414 ? -3.361 -46.867 -65.506 1.00 8.06 411 TYR B O 1
ATOM 8718 N N . GLN B 1 415 ? -1.633 -46.142 -66.740 1.00 7.57 412 GLN B N 1
ATOM 8719 C CA . GLN B 1 415 ? -1.154 -47.502 -67.004 1.00 8.05 412 GLN B CA 1
ATOM 8720 C C . GLN B 1 415 ? -0.606 -48.182 -65.757 1.00 7.74 412 GLN B C 1
ATOM 8721 O O . GLN B 1 415 ? -0.886 -49.360 -65.509 1.00 8.09 412 GLN B O 1
ATOM 8727 N N . LEU B 1 416 ? 0.160 -47.457 -64.958 1.00 7.15 413 LEU B N 1
ATOM 8728 C CA . LEU B 1 416 ? 0.728 -47.995 -63.708 1.00 7.12 413 LEU B CA 1
ATOM 8729 C C . LEU B 1 416 ? -0.360 -48.440 -62.716 1.00 7.12 413 LEU B C 1
ATOM 8730 O O . LEU B 1 416 ? -0.259 -49.505 -62.108 1.00 7.47 413 LEU B O 1
ATOM 8735 N N . TRP B 1 417 ? -1.416 -47.634 -62.607 1.00 6.85 414 TRP B N 1
ATOM 8736 C CA . TRP B 1 417 ? -2.481 -47.879 -61.635 1.00 6.97 414 TRP B CA 1
ATOM 8737 C C . TRP B 1 417 ? -3.661 -48.669 -62.194 1.00 7.31 414 TRP B C 1
ATOM 8738 O O . TRP B 1 417 ? -4.678 -48.821 -61.508 1.00 7.19 414 TRP B O 1
ATOM 8749 N N A LYS B 1 418 ? -3.536 -49.193 -63.413 0.50 7.77 415 LYS B N 1
ATOM 8750 N N B LYS B 1 418 ? -3.537 -49.191 -63.418 0.50 7.63 415 LYS B N 1
ATOM 8751 C CA A LYS B 1 418 ? -4.623 -49.953 -64.017 0.50 8.40 415 LYS B CA 1
ATOM 8752 C CA B LYS B 1 418 ? -4.616 -49.967 -64.036 0.50 8.13 415 LYS B CA 1
ATOM 8753 C C A LYS B 1 418 ? -4.994 -51.135 -63.136 0.50 8.58 415 LYS B C 1
ATOM 8754 C C B LYS B 1 418 ? -4.993 -51.149 -63.156 0.50 8.43 415 LYS B C 1
ATOM 8755 O O A LYS B 1 418 ? -4.118 -51.782 -62.545 0.50 9.01 415 LYS B O 1
ATOM 8756 O O B LYS B 1 418 ? -4.117 -51.821 -62.595 0.50 8.90 415 LYS B O 1
ATOM 8767 N N . ASP B 1 419 ? -6.290 -51.365 -63.002 1.00 8.45 416 ASP B N 1
ATOM 8768 C CA . ASP B 1 419 ? -6.841 -52.509 -62.269 1.00 8.94 416 ASP B CA 1
ATOM 8769 C C . ASP B 1 419 ? -6.780 -52.415 -60.747 1.00 8.53 416 ASP B C 1
ATOM 8770 O O . ASP B 1 419 ? -7.484 -53.168 -60.070 1.00 9.07 416 ASP B O 1
ATOM 8775 N N . VAL B 1 420 ? -5.966 -51.536 -60.171 1.00 7.73 417 VAL B N 1
ATOM 8776 C CA . VAL B 1 420 ? -5.764 -51.508 -58.724 1.00 7.64 417 VAL B CA 1
ATOM 8777 C C . VAL B 1 420 ? -7.099 -51.211 -58.029 1.00 7.66 417 VAL B C 1
ATOM 8778 O O . VAL B 1 420 ? -7.746 -50.185 -58.307 1.00 7.71 417 VAL B O 1
ATOM 8782 N N . LYS B 1 421 ? -7.497 -52.114 -57.135 1.00 7.78 418 LYS B N 1
ATOM 8783 C CA . LYS B 1 421 ? -8.751 -52.000 -56.381 1.00 8.74 418 LYS B CA 1
ATOM 8784 C C . LYS B 1 421 ? -8.764 -53.080 -55.316 1.00 8.31 418 LYS B C 1
ATOM 8785 O O . LYS B 1 421 ? -7.914 -53.980 -55.359 1.00 7.77 418 LYS B O 1
ATOM 8791 N N . GLY B 1 422 ? -9.709 -52.992 -54.379 1.00 8.38 419 GLY B N 1
ATOM 8792 C CA . GLY B 1 422 ? -9.922 -54.041 -53.395 1.00 8.48 419 GLY B CA 1
ATOM 8793 C C . GLY B 1 422 ? -9.839 -53.587 -51.951 1.00 8.14 419 GLY B C 1
ATOM 8794 O O . GLY B 1 422 ? -9.780 -52.376 -51.657 1.00 8.49 419 GLY B O 1
ATOM 8795 N N . THR B 1 423 ? -9.817 -54.574 -51.063 1.00 7.98 420 THR B N 1
ATOM 8796 C CA . THR B 1 423 ? -9.764 -54.356 -49.629 1.00 8.06 420 THR B CA 1
ATOM 8797 C C . THR B 1 423 ? -8.339 -54.050 -49.215 1.00 7.77 420 THR B C 1
ATOM 8798 O O . THR B 1 423 ? -7.401 -54.813 -49.513 1.00 8.15 420 THR B O 1
ATOM 8802 N N . ARG B 1 424 ? -8.134 -52.936 -48.522 1.00 7.43 421 ARG B N 1
ATOM 8803 C CA . ARG B 1 424 ? -6.802 -52.576 -48.062 1.00 7.66 421 ARG B CA 1
ATOM 8804 C C . ARG B 1 424 ? -6.298 -53.580 -47.029 1.00 7.72 421 ARG B C 1
ATOM 8805 O O . ARG B 1 424 ? -7.049 -53.982 -46.133 1.00 7.77 421 ARG B O 1
ATOM 8813 N N . VAL B 1 425 ? -5.035 -53.946 -47.153 1.00 7.83 422 VAL B N 1
ATOM 8814 C CA . VAL B 1 425 ? -4.374 -54.839 -46.219 1.00 8.25 422 VAL B CA 1
ATOM 8815 C C . VAL B 1 425 ? -3.103 -54.214 -45.690 1.00 9.16 422 VAL B C 1
ATOM 8816 O O . VAL B 1 425 ? -2.543 -53.296 -46.277 1.00 9.36 422 VAL B O 1
ATOM 8820 N N A GLU B 1 426 ? -2.640 -54.745 -44.563 0.50 9.53 423 GLU B N 1
ATOM 8821 N N B GLU B 1 426 ? -2.631 -54.741 -44.566 0.50 9.39 423 GLU B N 1
ATOM 8822 C CA A GLU B 1 426 ? -1.498 -54.204 -43.863 0.50 10.24 423 GLU B CA 1
ATOM 8823 C CA B GLU B 1 426 ? -1.506 -54.162 -43.872 0.50 10.01 423 GLU B CA 1
ATOM 8824 C C A GLU B 1 426 ? -0.182 -54.374 -44.623 0.50 10.29 423 GLU B C 1
ATOM 8825 C C B GLU B 1 426 ? -0.183 -54.370 -44.601 0.50 10.15 423 GLU B C 1
ATOM 8826 O O A GLU B 1 426 ? 0.127 -55.470 -45.101 0.50 10.29 423 GLU B O 1
ATOM 8827 O O B GLU B 1 426 ? 0.126 -55.481 -45.040 0.50 10.13 423 GLU B O 1
ATOM 8838 N N . THR B 1 427 ? 0.586 -53.291 -44.712 1.00 10.16 424 THR B N 1
ATOM 8839 C CA . THR B 1 427 ? 1.960 -53.315 -45.192 1.00 11.14 424 THR B CA 1
ATOM 8840 C C . THR B 1 427 ? 2.833 -52.591 -44.202 1.00 12.04 424 THR B C 1
ATOM 8841 O O . THR B 1 427 ? 2.392 -51.647 -43.538 1.00 13.30 424 THR B O 1
ATOM 8845 N N . ASN B 1 428 ? 4.085 -52.987 -44.120 1.00 12.76 425 ASN B N 1
ATOM 8846 C CA . ASN B 1 428 ? 5.023 -52.185 -43.369 1.00 15.05 425 ASN B CA 1
ATOM 8847 C C . ASN B 1 428 ? 6.371 -52.221 -44.026 1.00 14.76 425 ASN B C 1
ATOM 8848 O O . ASN B 1 428 ? 6.818 -53.251 -44.544 1.00 14.99 425 ASN B O 1
ATOM 8853 N N A CYS B 1 429 ? 7.011 -51.055 -44.053 0.27 14.40 426 CYS B N 1
ATOM 8854 N N B CYS B 1 429 ? 7.056 -51.089 -43.983 0.23 14.86 426 CYS B N 1
ATOM 8855 N N C CYS B 1 429 ? 6.986 -51.056 -44.050 0.50 16.75 426 CYS B N 1
ATOM 8856 C CA A CYS B 1 429 ? 8.265 -50.850 -44.766 0.27 14.22 426 CYS B CA 1
ATOM 8857 C CA B CYS B 1 429 ? 8.300 -50.926 -44.705 0.23 15.01 426 CYS B CA 1
ATOM 8858 C CA C CYS B 1 429 ? 8.298 -50.924 -44.576 0.50 18.55 426 CYS B CA 1
ATOM 8859 C C A CYS B 1 429 ? 9.208 -50.043 -43.848 0.27 15.39 426 CYS B C 1
ATOM 8860 C C B CYS B 1 429 ? 9.204 -50.067 -43.832 0.23 15.89 426 CYS B C 1
ATOM 8861 C C C CYS B 1 429 ? 9.104 -50.202 -43.555 0.50 18.33 426 CYS B C 1
ATOM 8862 O O A CYS B 1 429 ? 8.909 -48.890 -43.557 0.27 15.21 426 CYS B O 1
ATOM 8863 O O B CYS B 1 429 ? 8.884 -48.914 -43.561 0.23 15.69 426 CYS B O 1
ATOM 8864 O O C CYS B 1 429 ? 8.613 -49.286 -42.871 0.50 20.22 426 CYS B O 1
ATOM 8871 N N . ASP B 1 430 ? 10.348 -50.627 -43.426 1.00 17.19 427 ASP B N 1
ATOM 8872 C CA . ASP B 1 430 ? 11.207 -50.079 -42.350 1.00 18.23 427 ASP B CA 1
ATOM 8873 C C . ASP B 1 430 ? 12.158 -48.944 -42.756 1.00 18.19 427 ASP B C 1
ATOM 8874 O O . ASP B 1 430 ? 13.245 -48.785 -42.200 1.00 20.96 427 ASP B O 1
ATOM 8879 N N . ASN B 1 431 ? 11.716 -48.107 -43.668 1.00 15.45 428 ASN B N 1
ATOM 8880 C CA . ASN B 1 431 ? 12.482 -46.982 -44.137 1.00 14.22 428 ASN B CA 1
ATOM 8881 C C . ASN B 1 431 ? 11.465 -45.865 -44.326 1.00 14.52 428 ASN B C 1
ATOM 8882 O O . ASN B 1 431 ? 10.538 -46.019 -45.102 1.00 13.58 428 ASN B O 1
ATOM 8887 N N . PRO B 1 432 ? 11.592 -44.750 -43.607 1.00 14.38 429 PRO B N 1
ATOM 8888 C CA . PRO B 1 432 ? 10.573 -43.699 -43.752 1.00 14.78 429 PRO B CA 1
ATOM 8889 C C . PRO B 1 432 ? 10.505 -43.070 -45.154 1.00 13.71 429 PRO B C 1
ATOM 8890 O O . PRO B 1 432 ? 9.505 -42.434 -45.482 1.00 13.58 429 PRO B O 1
ATOM 8894 N N . ASP B 1 433 ? 11.540 -43.258 -45.967 1.00 12.75 430 ASP B N 1
ATOM 8895 C CA . ASP B 1 433 ? 11.528 -42.794 -47.354 1.00 12.97 430 ASP B CA 1
ATOM 8896 C C . ASP B 1 433 ? 10.838 -43.729 -48.331 1.00 12.28 430 ASP B C 1
ATOM 8897 O O . ASP B 1 433 ? 10.740 -43.403 -49.508 1.00 12.38 430 ASP B O 1
ATOM 8902 N N . ILE B 1 434 ? 10.372 -44.882 -47.850 1.00 11.31 431 ILE B N 1
ATOM 8903 C CA . ILE B 1 434 ? 9.651 -45.839 -48.684 1.00 10.97 431 ILE B CA 1
ATOM 8904 C C . ILE B 1 434 ? 8.232 -45.874 -48.171 1.00 11.72 431 ILE B C 1
ATOM 8905 O O . ILE B 1 434 ? 7.999 -46.068 -46.980 1.00 14.15 431 ILE B O 1
ATOM 8910 N N . MET B 1 435 ? 7.287 -45.616 -49.060 1.00 9.41 432 MET B N 1
ATOM 8911 C CA . MET B 1 435 ? 5.861 -45.717 -48.726 1.00 9.47 432 MET B CA 1
ATOM 8912 C C . MET B 1 435 ? 5.311 -46.958 -49.371 1.00 9.22 432 MET B C 1
ATOM 8913 O O . MET B 1 435 ? 5.669 -47.286 -50.505 1.00 9.25 432 MET B O 1
ATOM 8918 N N A CYS B 1 436 ? 4.426 -47.653 -48.674 0.50 8.79 433 CYS B N 1
ATOM 8919 N N B CYS B 1 436 ? 4.427 -47.649 -48.656 0.50 9.51 433 CYS B N 1
ATOM 8920 C CA A CYS B 1 436 ? 3.877 -48.884 -49.194 0.50 8.86 433 CYS B CA 1
ATOM 8921 C CA B CYS B 1 436 ? 3.851 -48.906 -49.108 0.50 10.06 433 CYS B CA 1
ATOM 8922 C C A CYS B 1 436 ? 2.403 -49.011 -48.837 0.50 8.70 433 CYS B C 1
ATOM 8923 C C B CYS B 1 436 ? 2.365 -48.906 -48.888 0.50 9.29 433 CYS B C 1
ATOM 8924 O O A CYS B 1 436 ? 1.962 -48.535 -47.795 0.50 8.54 433 CYS B O 1
ATOM 8925 O O B CYS B 1 436 ? 1.879 -48.247 -47.977 0.50 9.08 433 CYS B O 1
ATOM 8930 N N . ASP B 1 437 ? 1.653 -49.655 -49.724 1.00 8.79 434 ASP B N 1
ATOM 8931 C CA . ASP B 1 437 ? 0.224 -49.910 -49.511 1.00 8.36 434 ASP B CA 1
ATOM 8932 C C . ASP B 1 437 ? -0.167 -51.142 -50.312 1.00 7.87 434 ASP B C 1
ATOM 8933 O O . ASP B 1 437 ? 0.576 -51.583 -51.213 1.00 7.90 434 ASP B O 1
ATOM 8938 N N . ALA B 1 438 ? -1.336 -51.697 -50.015 1.00 7.25 435 ALA B N 1
ATOM 8939 C CA . ALA B 1 438 ? -1.779 -52.897 -50.739 1.00 7.09 435 ALA B CA 1
ATOM 8940 C C . ALA B 1 438 ? -3.259 -53.112 -50.637 1.00 6.84 435 ALA B C 1
ATOM 8941 O O . ALA B 1 438 ? -3.866 -52.766 -49.628 1.00 6.98 435 ALA B O 1
ATOM 8943 N N . TYR B 1 439 ? -3.819 -53.693 -51.696 1.00 7.00 436 TYR B N 1
ATOM 8944 C CA . TYR B 1 439 ? -5.244 -53.906 -51.857 1.00 7.12 436 TYR B CA 1
ATOM 8945 C C . TYR B 1 439 ? -5.500 -55.301 -52.429 1.00 7.36 436 TYR B C 1
ATOM 8946 O O . TYR B 1 439 ? -4.821 -55.710 -53.365 1.00 7.67 436 TYR B O 1
ATOM 8955 N N . VAL B 1 440 ? -6.506 -55.988 -51.889 1.00 7.63 437 VAL B N 1
ATOM 8956 C CA . VAL B 1 440 ? -6.833 -57.389 -52.270 1.00 8.30 437 VAL B CA 1
ATOM 8957 C C . VAL B 1 440 ? -8.216 -57.431 -52.911 1.00 8.68 437 VAL B C 1
ATOM 8958 O O . VAL B 1 440 ? -9.205 -57.046 -52.292 1.00 8.79 437 VAL B O 1
ATOM 8962 N N . ASP B 1 441 ? -8.267 -57.875 -54.159 1.00 8.99 438 ASP B N 1
ATOM 8963 C CA . ASP B 1 441 ? -9.498 -58.019 -54.912 1.00 10.20 438 ASP B CA 1
ATOM 8964 C C . ASP B 1 441 ? -9.639 -59.481 -55.318 1.00 9.87 438 ASP B C 1
ATOM 8965 O O . ASP B 1 441 ? -9.179 -59.905 -56.386 1.00 9.84 438 ASP B O 1
ATOM 8970 N N . GLY B 1 442 ? -10.291 -60.251 -54.464 1.00 10.23 439 GLY B N 1
ATOM 8971 C CA . GLY B 1 442 ? -10.507 -61.666 -54.750 1.00 10.05 439 GLY B CA 1
ATOM 8972 C C . GLY B 1 442 ? -9.222 -62.473 -54.769 1.00 10.02 439 GLY B C 1
ATOM 8973 O O . GLY B 1 442 ? -8.570 -62.680 -53.733 1.00 10.35 439 GLY B O 1
ATOM 8974 N N . LYS B 1 443 ? -8.830 -62.891 -55.974 1.00 9.93 440 LYS B N 1
ATOM 8975 C CA . LYS B 1 443 ? -7.584 -63.631 -56.187 1.00 9.64 440 LYS B CA 1
ATOM 8976 C C . LYS B 1 443 ? -6.397 -62.723 -56.531 1.00 9.17 440 LYS B C 1
ATOM 8977 O O . LYS B 1 443 ? -5.264 -63.188 -56.599 1.00 9.41 440 LYS B O 1
ATOM 8983 N N . ASN B 1 444 ? -6.673 -61.441 -56.775 1.00 9.25 441 ASN B N 1
ATOM 8984 C CA . ASN B 1 444 ? -5.643 -60.483 -57.167 1.00 9.52 441 ASN B CA 1
ATOM 8985 C C . ASN B 1 444 ? -5.235 -59.584 -56.016 1.00 9.13 441 ASN B C 1
ATOM 8986 O O . ASN B 1 444 ? -6.107 -59.124 -55.258 1.00 10.14 441 ASN B O 1
ATOM 8991 N N . VAL B 1 445 ? -3.940 -59.325 -55.903 1.00 8.59 442 VAL B N 1
ATOM 8992 C CA . VAL B 1 445 ? -3.378 -58.458 -54.860 1.00 8.43 442 VAL B CA 1
ATOM 8993 C C . VAL B 1 445 ? -2.467 -57.437 -55.509 1.00 8.55 442 VAL B C 1
ATOM 8994 O O . VAL B 1 445 ? -1.627 -57.800 -56.333 1.00 9.71 442 VAL B O 1
ATOM 8998 N N . TYR B 1 446 ? -2.665 -56.162 -55.181 1.00 7.97 443 TYR B N 1
ATOM 8999 C CA . TYR B 1 446 ? -1.860 -55.053 -55.705 1.00 8.37 443 TYR B CA 1
ATOM 9000 C C . TYR B 1 446 ? -1.026 -54.471 -54.582 1.00 8.27 443 TYR B C 1
ATOM 9001 O O . TYR B 1 446 ? -1.570 -54.024 -53.567 1.00 9.01 443 TYR B O 1
ATOM 9010 N N . PHE B 1 447 ? 0.292 -54.509 -54.739 1.00 8.05 444 PHE B N 1
ATOM 9011 C CA . PHE B 1 447 ? 1.252 -54.087 -53.717 1.00 8.14 444 PHE B CA 1
ATOM 9012 C C . PHE B 1 447 ? 1.992 -52.898 -54.308 1.00 8.07 444 PHE B C 1
ATOM 9013 O O . PHE B 1 447 ? 2.691 -53.056 -55.317 1.00 8.45 444 PHE B O 1
ATOM 9021 N N . ILE B 1 448 ? 1.791 -51.713 -53.721 1.00 7.68 445 ILE B N 1
ATOM 9022 C CA . ILE B 1 448 ? 2.343 -50.458 -54.283 1.00 8.06 445 ILE B CA 1
ATOM 9023 C C . ILE B 1 448 ? 3.456 -49.958 -53.396 1.00 7.67 445 ILE B C 1
ATOM 9024 O O . ILE B 1 448 ? 3.286 -49.883 -52.181 1.00 7.58 445 ILE B O 1
ATOM 9029 N N . ILE B 1 449 ? 4.598 -49.617 -54.005 1.00 7.82 446 ILE B N 1
ATOM 9030 C CA . ILE B 1 449 ? 5.749 -49.140 -53.245 1.00 8.01 446 ILE B CA 1
ATOM 9031 C C . ILE B 1 449 ? 6.302 -47.907 -53.949 1.00 7.89 446 ILE B C 1
ATOM 9032 O O . ILE B 1 449 ? 6.486 -47.919 -55.156 1.00 8.03 446 ILE B O 1
ATOM 9037 N N . ASN B 1 450 ? 6.531 -46.852 -53.170 1.00 7.81 447 ASN B N 1
ATOM 9038 C CA . ASN B 1 450 ? 7.006 -45.575 -53.677 1.00 7.83 447 ASN B CA 1
ATOM 9039 C C . ASN B 1 450 ? 8.245 -45.123 -52.933 1.00 7.82 447 ASN B C 1
ATOM 9040 O O . ASN B 1 450 ? 8.339 -45.238 -51.708 1.00 8.35 447 ASN B O 1
ATOM 9045 N N . ASN B 1 451 ? 9.162 -44.530 -53.695 1.00 8.07 448 ASN B N 1
ATOM 9046 C CA . ASN B 1 451 ? 10.438 -44.073 -53.158 1.00 8.71 448 ASN B CA 1
ATOM 9047 C C . ASN B 1 451 ? 10.445 -42.537 -53.069 1.00 8.43 448 ASN B C 1
ATOM 9048 O O . ASN B 1 451 ? 10.300 -41.889 -54.079 1.00 8.53 448 ASN B O 1
ATOM 9053 N N . LEU B 1 452 ? 10.635 -42.001 -51.856 1.00 8.92 449 LEU B N 1
ATOM 9054 C CA . LEU B 1 452 ? 10.880 -40.567 -51.611 1.00 9.45 449 LEU B CA 1
ATOM 9055 C C . LEU B 1 452 ? 12.356 -40.211 -51.621 1.00 10.32 449 LEU B C 1
ATOM 9056 O O . LEU B 1 452 ? 12.693 -39.026 -51.630 1.00 10.91 449 LEU B O 1
ATOM 9061 N N . ASP B 1 453 ? 13.227 -41.221 -51.614 1.00 10.74 450 ASP B N 1
ATOM 9062 C CA . ASP B 1 453 ? 14.682 -40.972 -51.654 1.00 12.10 450 ASP B CA 1
ATOM 9063 C C . ASP B 1 453 ? 15.172 -40.628 -53.050 1.00 12.39 450 ASP B C 1
ATOM 9064 O O . ASP B 1 453 ? 14.549 -40.968 -54.065 1.00 12.07 450 ASP B O 1
ATOM 9069 N N . PHE B 1 454 ? 16.340 -39.969 -53.091 1.00 13.62 451 PHE B N 1
ATOM 9070 C CA . PHE B 1 454 ? 16.955 -39.508 -54.338 1.00 14.62 451 PHE B CA 1
ATOM 9071 C C . PHE B 1 454 ? 18.044 -40.443 -54.847 1.00 14.47 451 PHE B C 1
ATOM 9072 O O . PHE B 1 454 ? 18.983 -40.026 -55.538 1.00 15.57 451 PHE B O 1
ATOM 9080 N N . LYS B 1 455 ? 17.911 -41.715 -54.511 1.00 14.36 452 LYS B N 1
ATOM 9081 C CA . LYS B 1 455 ? 18.776 -42.766 -55.005 1.00 14.31 452 LYS B CA 1
ATOM 9082 C C . LYS B 1 455 ? 17.949 -44.047 -55.057 1.00 14.33 452 LYS B C 1
ATOM 9083 O O . LYS B 1 455 ? 16.895 -44.111 -54.421 1.00 14.23 452 LYS B O 1
ATOM 9089 N N . PRO B 1 456 ? 18.419 -45.058 -55.782 1.00 13.61 453 PRO B N 1
ATOM 9090 C CA . PRO B 1 456 ? 17.729 -46.358 -55.723 1.00 14.20 453 PRO B CA 1
ATOM 9091 C C . PRO B 1 456 ? 17.761 -47.002 -54.341 1.00 14.65 453 PRO B C 1
ATOM 9092 O O . PRO B 1 456 ? 18.706 -46.795 -53.571 1.00 14.86 453 PRO B O 1
ATOM 9096 N N . VAL B 1 457 ? 16.757 -47.815 -54.030 1.00 13.94 454 VAL B N 1
ATOM 9097 C CA . VAL B 1 457 ? 16.663 -48.490 -52.749 1.00 13.82 454 VAL B CA 1
ATOM 9098 C C . VAL B 1 457 ? 16.406 -49.968 -53.026 1.00 14.34 454 VAL B C 1
ATOM 9099 O O . VAL B 1 457 ? 15.472 -50.335 -53.743 1.00 14.61 454 VAL B O 1
ATOM 9103 N N . ASP B 1 458 ? 17.277 -50.820 -52.484 1.00 14.38 455 ASP B N 1
ATOM 9104 C CA . ASP B 1 458 ? 17.122 -52.268 -52.600 1.00 15.09 455 ASP B CA 1
ATOM 9105 C C . ASP B 1 458 ? 16.109 -52.741 -51.567 1.00 14.43 455 ASP B C 1
ATOM 9106 O O . ASP B 1 458 ? 16.282 -52.492 -50.374 1.00 15.55 455 ASP B O 1
ATOM 9111 N N . LEU B 1 459 ? 15.059 -53.413 -52.034 1.00 13.40 456 LEU B N 1
ATOM 9112 C CA . LEU B 1 459 ? 13.993 -53.925 -51.183 1.00 13.78 456 LEU B CA 1
ATOM 9113 C C . LEU B 1 459 ? 14.081 -55.436 -51.019 1.00 13.95 456 LEU B C 1
ATOM 9114 O O . LEU B 1 459 ? 14.349 -56.144 -51.985 1.00 14.17 456 LEU B O 1
ATOM 9119 N N A ASN B 1 460 ? 13.860 -55.906 -49.795 0.50 14.34 457 ASN B N 1
ATOM 9120 N N B ASN B 1 460 ? 13.851 -55.903 -49.796 0.50 14.39 457 ASN B N 1
ATOM 9121 C CA A ASN B 1 460 ? 13.658 -57.318 -49.509 0.50 15.54 457 ASN B CA 1
ATOM 9122 C CA B ASN B 1 460 ? 13.646 -57.313 -49.510 0.50 15.85 457 ASN B CA 1
ATOM 9123 C C A ASN B 1 460 ? 12.170 -57.487 -49.210 0.50 14.86 457 ASN B C 1
ATOM 9124 C C B ASN B 1 460 ? 12.164 -57.489 -49.206 0.50 15.01 457 ASN B C 1
ATOM 9125 O O A ASN B 1 460 ? 11.669 -56.905 -48.240 0.50 14.83 457 ASN B O 1
ATOM 9126 O O B ASN B 1 460 ? 11.663 -56.919 -48.229 0.50 14.98 457 ASN B O 1
ATOM 9135 N N . LEU B 1 461 ? 11.471 -58.273 -50.029 1.00 15.05 458 LEU B N 1
ATOM 9136 C CA . LEU B 1 461 ? 10.010 -58.394 -49.944 1.00 15.30 458 LEU B CA 1
ATOM 9137 C C . LEU B 1 461 ? 9.594 -59.666 -49.230 1.00 15.81 458 LEU B C 1
ATOM 9138 O O . LEU B 1 461 ? 10.118 -60.744 -49.529 1.00 16.98 458 LEU B O 1
ATOM 9143 N N . SER B 1 462 ? 8.649 -59.533 -48.308 1.00 14.75 459 SER B N 1
ATOM 9144 C CA . SER B 1 462 ? 8.025 -60.667 -47.622 1.00 16.08 459 SER B CA 1
ATOM 9145 C C . SER B 1 462 ? 6.533 -60.586 -47.814 1.00 15.37 459 SER B C 1
ATOM 9146 O O . SER B 1 462 ? 5.937 -59.550 -47.512 1.00 15.39 459 SER B O 1
ATOM 9149 N N . VAL B 1 463 ? 5.917 -61.681 -48.241 1.00 14.33 460 VAL B N 1
ATOM 9150 C CA . VAL B 1 463 ? 4.460 -61.749 -48.387 1.00 15.16 460 VAL B CA 1
ATOM 9151 C C . VAL B 1 463 ? 3.969 -62.799 -47.408 1.00 15.68 460 VAL B C 1
ATOM 9152 O O . VAL B 1 463 ? 4.305 -63.977 -47.552 1.00 16.30 460 VAL B O 1
ATOM 9156 N N . ASN B 1 464 ? 3.206 -62.376 -46.407 1.00 16.17 461 ASN B N 1
ATOM 9157 C CA . ASN B 1 464 ? 2.707 -63.250 -45.337 1.00 17.31 461 ASN B CA 1
ATOM 9158 C C . ASN B 1 464 ? 1.207 -63.406 -45.409 1.00 17.38 461 ASN B C 1
ATOM 9159 O O . ASN B 1 464 ? 0.514 -62.556 -45.983 1.00 15.14 461 ASN B O 1
ATOM 9164 N N . GLY B 1 465 ? 0.698 -64.491 -44.831 1.00 18.45 462 GLY B N 1
ATOM 9165 C CA . GLY B 1 465 ? -0.732 -64.786 -44.795 1.00 19.79 462 GLY B CA 1
ATOM 9166 C C . GLY B 1 465 ? -1.315 -65.635 -45.912 1.00 21.70 462 GLY B C 1
ATOM 9167 O O . GLY B 1 465 ? -2.535 -65.753 -46.018 1.00 23.51 462 GLY B O 1
ATOM 9168 N N . THR B 1 466 ? -0.462 -66.229 -46.750 1.00 24.36 463 THR B N 1
ATOM 9169 C CA . THR B 1 466 ? -0.932 -67.053 -47.870 1.00 27.09 463 THR B CA 1
ATOM 9170 C C . THR B 1 466 ? -0.703 -68.534 -47.568 1.00 28.84 463 THR B C 1
ATOM 9171 O O . THR B 1 466 ? 0.272 -68.883 -46.931 1.00 28.44 463 THR B O 1
ATOM 9175 N N . SER B 1 467 ? -1.610 -69.383 -48.043 1.00 31.58 464 SER B N 1
ATOM 9176 C CA . SER B 1 467 ? -1.462 -70.839 -47.943 1.00 32.82 464 SER B CA 1
ATOM 9177 C C . SER B 1 467 ? -0.566 -71.382 -49.054 1.00 31.71 464 SER B C 1
ATOM 9178 O O . SER B 1 467 ? 0.036 -72.450 -48.900 1.00 32.90 464 SER B O 1
ATOM 9180 N N . LYS B 1 468 ? -0.487 -70.651 -50.169 1.00 27.36 465 LYS B N 1
ATOM 9181 C CA . LYS B 1 468 ? 0.264 -71.083 -51.335 1.00 25.69 465 LYS B CA 1
ATOM 9182 C C . LYS B 1 468 ? 0.900 -69.888 -52.018 1.00 21.96 465 LYS B C 1
ATOM 9183 O O . LYS B 1 468 ? 0.456 -68.747 -51.842 1.00 21.63 465 LYS B O 1
ATOM 9189 N N . ASP B 1 469 ? 1.943 -70.142 -52.795 1.00 18.41 466 ASP B N 1
ATOM 9190 C CA . ASP B 1 469 ? 2.594 -69.098 -53.577 1.00 17.73 466 ASP B CA 1
ATOM 9191 C C . ASP B 1 469 ? 1.668 -68.632 -54.696 1.00 14.60 466 ASP B C 1
ATOM 9192 O O . ASP B 1 469 ? 0.768 -69.347 -55.140 1.00 13.86 466 ASP B O 1
ATOM 9197 N N . ALA B 1 470 ? 1.889 -67.405 -55.118 1.00 12.95 467 ALA B N 1
ATOM 9198 C CA . ALA B 1 470 ? 1.121 -66.848 -56.215 1.00 11.83 467 ALA B CA 1
ATOM 9199 C C . ALA B 1 470 ? 1.230 -67.691 -57.482 1.00 11.13 467 ALA B C 1
ATOM 9200 O O . ALA B 1 470 ? 2.292 -68.236 -57.789 1.00 12.04 467 ALA B O 1
ATOM 9202 N N . LYS B 1 471 ? 0.137 -67.765 -58.219 1.00 10.15 468 LYS B N 1
ATOM 9203 C CA . LYS B 1 471 ? 0.144 -68.315 -59.577 1.00 10.42 468 LYS B CA 1
ATOM 9204 C C . LYS B 1 471 ? 0.966 -67.442 -60.517 1.00 10.32 468 LYS B C 1
ATOM 9205 O O . LYS B 1 471 ? 1.659 -67.966 -61.398 1.00 10.77 468 LYS B O 1
ATOM 9211 N N . SER B 1 472 ? 0.877 -66.109 -60.375 1.00 9.84 469 SER B N 1
ATOM 9212 C CA . SER B 1 472 ? 1.627 -65.216 -61.223 1.00 9.58 469 SER B CA 1
ATOM 9213 C C . SER B 1 472 ? 1.956 -63.927 -60.501 1.00 9.33 469 SER B C 1
ATOM 9214 O O . SER B 1 472 ? 1.273 -63.545 -59.532 1.00 8.89 469 SER B O 1
ATOM 9217 N N . ILE B 1 473 ? 3.003 -63.264 -60.977 1.00 9.39 470 ILE B N 1
ATOM 9218 C CA . ILE B 1 473 ? 3.445 -61.969 -60.480 1.00 10.15 470 ILE B CA 1
ATOM 9219 C C . ILE B 1 473 ? 3.745 -61.072 -61.676 1.00 10.12 470 ILE B C 1
ATOM 9220 O O . ILE B 1 473 ? 4.623 -61.384 -62.482 1.00 11.23 470 ILE B O 1
ATOM 9225 N N . GLU B 1 474 ? 3.059 -59.933 -61.771 1.00 9.57 471 GLU B N 1
ATOM 9226 C CA . GLU B 1 474 ? 3.371 -58.910 -62.753 1.00 9.56 471 GLU B CA 1
ATOM 9227 C C . GLU B 1 474 ? 3.998 -57.748 -62.022 1.00 9.45 471 GLU B C 1
ATOM 9228 O O . GLU B 1 474 ? 3.407 -57.211 -61.064 1.00 9.93 471 GLU B O 1
ATOM 9234 N N . VAL B 1 475 ? 5.154 -57.318 -62.496 1.00 8.81 472 VAL B N 1
ATOM 9235 C CA . VAL B 1 475 ? 5.854 -56.149 -61.947 1.00 9.30 472 VAL B CA 1
ATOM 9236 C C . VAL B 1 475 ? 5.637 -55.000 -62.900 1.00 8.93 472 VAL B C 1
ATOM 9237 O O . VAL B 1 475 ? 5.861 -55.129 -64.106 1.00 9.54 472 VAL B O 1
ATOM 9241 N N . ARG B 1 476 ? 5.211 -53.861 -62.353 1.00 8.66 473 ARG B N 1
ATOM 9242 C CA . ARG B 1 476 ? 5.135 -52.591 -63.084 1.00 8.34 473 ARG B CA 1
ATOM 9243 C C . ARG B 1 476 ? 6.065 -51.619 -62.380 1.00 8.46 473 ARG B C 1
ATOM 9244 O O . ARG B 1 476 ? 5.903 -51.373 -61.192 1.00 8.97 473 ARG B O 1
ATOM 9252 N N . HIS B 1 477 ? 7.023 -51.037 -63.094 1.00 8.40 474 HIS B N 1
ATOM 9253 C CA . HIS B 1 477 ? 8.027 -50.169 -62.467 1.00 8.57 474 HIS B CA 1
ATOM 9254 C C . HIS B 1 477 ? 8.173 -48.901 -63.305 1.00 8.35 474 HIS B C 1
ATOM 9255 O O . HIS B 1 477 ? 8.514 -48.983 -64.498 1.00 8.85 474 HIS B O 1
ATOM 9262 N N . LEU B 1 478 ? 7.856 -47.750 -62.703 1.00 8.64 475 LEU B N 1
ATOM 9263 C CA . LEU B 1 478 ? 7.931 -46.453 -63.391 1.00 9.07 475 LEU B CA 1
ATOM 9264 C C . LEU B 1 478 ? 9.090 -45.663 -62.841 1.00 9.08 475 LEU B C 1
ATOM 9265 O O . LEU B 1 478 ? 9.119 -45.311 -61.661 1.00 9.36 475 LEU B O 1
ATOM 9270 N N . TYR B 1 479 ? 10.041 -45.337 -63.723 1.00 9.61 476 TYR B N 1
ATOM 9271 C CA . TYR B 1 479 ? 11.275 -44.675 -63.315 1.00 10.53 476 TYR B CA 1
ATOM 9272 C C . TYR B 1 479 ? 11.844 -43.841 -64.460 1.00 10.57 476 TYR B C 1
ATOM 9273 O O . TYR B 1 479 ? 11.385 -43.914 -65.588 1.00 10.66 476 TYR B O 1
ATOM 9282 N N . LEU B 1 480 ? 12.875 -43.066 -64.137 1.00 11.19 477 LEU B N 1
ATOM 9283 C CA . LEU B 1 480 ? 13.587 -42.247 -65.142 1.00 12.37 477 LEU B CA 1
ATOM 9284 C C . LEU B 1 480 ? 14.812 -42.964 -65.710 1.00 12.76 477 LEU B C 1
ATOM 9285 O O . LEU B 1 480 ? 15.657 -43.416 -64.953 1.00 13.20 477 LEU B O 1
ATOM 9290 N N . LYS B 1 481 ? 14.879 -43.041 -67.035 1.00 14.06 478 LYS B N 1
ATOM 9291 C CA . LYS B 1 481 ? 16.076 -43.564 -67.748 1.00 15.82 478 LYS B CA 1
ATOM 9292 C C . LYS B 1 481 ? 16.868 -42.386 -68.300 1.00 16.91 478 LYS B C 1
ATOM 9293 O O . LYS B 1 481 ? 16.311 -41.537 -69.011 1.00 17.27 478 LYS B O 1
ATOM 9298 N N . GLY B 1 482 ? 18.154 -42.330 -67.938 1.00 18.74 479 GLY B N 1
ATOM 9299 C CA . GLY B 1 482 ? 19.099 -41.358 -68.524 1.00 20.06 479 GLY B CA 1
ATOM 9300 C C . GLY B 1 482 ? 19.347 -40.078 -67.754 1.00 22.35 479 GLY B C 1
ATOM 9301 O O . GLY B 1 482 ? 19.984 -39.151 -68.285 1.00 24.44 479 GLY B O 1
ATOM 9302 N N . GLY B 1 483 ? 18.876 -39.999 -66.512 1.00 21.84 480 GLY B N 1
ATOM 9303 C CA . GLY B 1 483 ? 19.079 -38.814 -65.681 1.00 23.07 480 GLY B CA 1
ATOM 9304 C C . GLY B 1 483 ? 18.386 -37.570 -66.203 1.00 25.11 480 GLY B C 1
ATOM 9305 O O . GLY B 1 483 ? 17.398 -37.650 -66.948 1.00 24.85 480 GLY B O 1
ATOM 9306 N N . LYS B 1 484 ? 18.914 -36.409 -65.820 1.00 25.38 481 LYS B N 1
ATOM 9307 C CA . LYS B 1 484 ? 18.346 -35.122 -66.235 1.00 27.35 481 LYS B CA 1
ATOM 9308 C C . LYS B 1 484 ? 18.150 -35.081 -67.747 1.00 26.62 481 LYS B C 1
ATOM 9309 O O . LYS B 1 484 ? 19.030 -35.499 -68.507 1.00 27.08 481 LYS B O 1
ATOM 9315 N N . ASP B 1 485 ? 16.978 -34.618 -68.168 1.00 25.24 482 ASP B N 1
ATOM 9316 C CA . ASP B 1 485 ? 16.547 -34.642 -69.575 1.00 25.74 482 ASP B CA 1
ATOM 9317 C C . ASP B 1 485 ? 16.425 -36.030 -70.266 1.00 25.02 482 ASP B C 1
ATOM 9318 O O . ASP B 1 485 ? 16.360 -36.101 -71.505 1.00 26.02 482 ASP B O 1
ATOM 9323 N N . GLY B 1 486 ? 16.331 -37.111 -69.482 1.00 22.55 483 GLY B N 1
ATOM 9324 C CA . GLY B 1 486 ? 16.048 -38.459 -70.015 1.00 20.77 483 GLY B CA 1
ATOM 9325 C C . GLY B 1 486 ? 14.554 -38.718 -70.240 1.00 18.71 483 GLY B C 1
ATOM 9326 O O . GLY B 1 486 ? 13.794 -37.773 -70.462 1.00 19.05 483 GLY B O 1
ATOM 9327 N N . VAL B 1 487 ? 14.129 -39.988 -70.162 1.00 16.99 484 VAL B N 1
ATOM 9328 C CA . VAL B 1 487 ? 12.728 -40.345 -70.458 1.00 15.56 484 VAL B CA 1
ATOM 9329 C C . VAL B 1 487 ? 12.169 -41.262 -69.365 1.00 14.11 484 VAL B C 1
ATOM 9330 O O . VAL B 1 487 ? 12.890 -42.082 -68.824 1.00 13.10 484 VAL B O 1
ATOM 9334 N N . PRO B 1 488 ? 10.881 -41.106 -69.022 1.00 12.28 485 PRO B N 1
ATOM 9335 C CA . PRO B 1 488 ? 10.290 -42.066 -68.094 1.00 11.92 485 PRO B CA 1
ATOM 9336 C C . PRO B 1 488 ? 10.035 -43.397 -68.794 1.00 11.70 485 PRO B C 1
ATOM 9337 O O . PRO B 1 488 ? 9.663 -43.423 -69.973 1.00 12.09 485 PRO B O 1
ATOM 9341 N N . ILE B 1 489 ? 10.278 -44.483 -68.064 1.00 10.95 486 ILE B N 1
ATOM 9342 C CA . ILE B 1 489 ? 10.064 -45.849 -68.537 1.00 11.42 486 ILE B CA 1
ATOM 9343 C C . ILE B 1 489 ? 9.030 -46.516 -67.622 1.00 10.33 486 ILE B C 1
ATOM 9344 O O . ILE B 1 489 ? 9.142 -46.411 -66.404 1.00 10.43 486 ILE B O 1
ATOM 9349 N N . LEU B 1 490 ? 8.055 -47.174 -68.227 1.00 10.24 487 LEU B N 1
ATOM 9350 C CA . LEU B 1 490 ? 7.150 -48.070 -67.484 1.00 9.95 487 LEU B CA 1
ATOM 9351 C C . LEU B 1 490 ? 7.457 -49.503 -67.899 1.00 9.79 487 LEU B C 1
ATOM 9352 O O . LEU B 1 490 ? 7.044 -49.947 -68.962 1.00 10.58 487 LEU B O 1
ATOM 9357 N N A ASP B 1 491 ? 8.197 -50.205 -67.054 0.38 9.80 488 ASP B N 1
ATOM 9358 N N B ASP B 1 491 ? 8.256 -50.180 -67.084 0.62 9.73 488 ASP B N 1
ATOM 9359 C CA A ASP B 1 491 ? 8.652 -51.559 -67.337 0.38 10.25 488 ASP B CA 1
ATOM 9360 C CA B ASP B 1 491 ? 8.590 -51.579 -67.340 0.62 10.39 488 ASP B CA 1
ATOM 9361 C C A ASP B 1 491 ? 7.636 -52.532 -66.732 0.38 9.91 488 ASP B C 1
ATOM 9362 C C B ASP B 1 491 ? 7.450 -52.397 -66.787 0.62 9.83 488 ASP B C 1
ATOM 9363 O O A ASP B 1 491 ? 7.489 -52.551 -65.503 0.38 9.74 488 ASP B O 1
ATOM 9364 O O B ASP B 1 491 ? 6.993 -52.153 -65.672 0.62 10.03 488 ASP B O 1
ATOM 9373 N N . VAL B 1 492 ? 6.973 -53.341 -67.575 1.00 10.08 489 VAL B N 1
ATOM 9374 C CA . VAL B 1 492 ? 5.927 -54.283 -67.151 1.00 10.40 489 VAL B CA 1
ATOM 9375 C C . VAL B 1 492 ? 6.349 -55.679 -67.590 1.00 10.93 489 VAL B C 1
ATOM 9376 O O . VAL B 1 492 ? 6.580 -55.928 -68.803 1.00 12.42 489 VAL B O 1
ATOM 9380 N N . TYR B 1 493 ? 6.484 -56.577 -66.634 1.00 10.44 490 TYR B N 1
ATOM 9381 C CA . TYR B 1 493 ? 6.962 -57.941 -66.927 1.00 11.11 490 TYR B CA 1
ATOM 9382 C C . TYR B 1 493 ? 6.472 -58.921 -65.895 1.00 11.37 490 TYR B C 1
ATOM 9383 O O . TYR B 1 493 ? 6.107 -58.547 -64.777 1.00 11.09 490 TYR B O 1
ATOM 9392 N N . ASP B 1 494 ? 6.511 -60.201 -66.245 1.00 12.70 491 ASP B N 1
ATOM 9393 C CA . ASP B 1 494 ? 6.180 -61.248 -65.314 1.00 13.60 491 ASP B CA 1
ATOM 9394 C C . ASP B 1 494 ? 7.405 -61.791 -64.651 1.00 13.36 491 ASP B C 1
ATOM 9395 O O . ASP B 1 494 ? 8.477 -61.856 -65.266 1.00 14.72 491 ASP B O 1
ATOM 9400 N N . ALA B 1 495 ? 7.254 -62.151 -63.388 1.00 12.37 492 ALA B N 1
ATOM 9401 C CA . ALA B 1 495 ? 8.339 -62.684 -62.582 1.00 13.92 492 ALA B CA 1
ATOM 9402 C C . ALA B 1 495 ? 7.921 -64.044 -62.051 1.00 14.77 492 ALA B C 1
ATOM 9403 O O . ALA B 1 495 ? 6.736 -64.267 -61.727 1.00 14.29 492 ALA B O 1
ATOM 9405 N N . LYS B 1 496 ? 8.900 -64.947 -61.975 1.00 16.89 493 LYS B N 1
ATOM 9406 C CA . LYS B 1 496 ? 8.658 -66.282 -61.432 1.00 19.70 493 LYS B CA 1
ATOM 9407 C C . LYS B 1 496 ? 8.966 -66.325 -59.924 1.00 20.52 493 LYS B C 1
ATOM 9408 O O . LYS B 1 496 ? 8.549 -67.253 -59.228 1.00 21.25 493 LYS B O 1
ATOM 9414 N N . SER B 1 497 ? 9.670 -65.308 -59.424 1.00 18.72 494 SER B N 1
ATOM 9415 C CA . SER B 1 497 ? 9.798 -65.066 -57.990 1.00 19.22 494 SER B CA 1
ATOM 9416 C C . SER B 1 497 ? 10.094 -63.577 -57.811 1.00 16.74 494 SER B C 1
ATOM 9417 O O . SER B 1 497 ? 10.525 -62.926 -58.766 1.00 17.35 494 SER B O 1
ATOM 9420 N N . LEU B 1 498 ? 9.880 -63.052 -56.608 1.00 16.12 495 LEU B N 1
ATOM 9421 C CA . LEU B 1 498 ? 10.204 -61.641 -56.331 1.00 14.70 495 LEU B CA 1
ATOM 9422 C C . LEU B 1 498 ? 10.522 -61.412 -54.854 1.00 14.72 495 LEU B C 1
ATOM 9423 O O . LEU B 1 498 ? 9.857 -60.674 -54.151 1.00 14.47 495 LEU B O 1
ATOM 9428 N N . ASP B 1 499 ? 11.609 -62.025 -54.394 1.00 15.31 496 ASP B N 1
ATOM 9429 C CA . ASP B 1 499 ? 12.081 -61.818 -53.018 1.00 16.06 496 ASP B CA 1
ATOM 9430 C C . ASP B 1 499 ? 12.857 -60.525 -52.822 1.00 15.39 496 ASP B C 1
ATOM 9431 O O . ASP B 1 499 ? 12.994 -60.063 -51.682 1.00 14.90 496 ASP B O 1
ATOM 9436 N N . HIS B 1 500 ? 13.409 -59.988 -53.906 1.00 15.65 497 HIS B N 1
ATOM 9437 C CA . HIS B 1 500 ? 14.212 -58.772 -53.894 1.00 17.55 497 HIS B CA 1
ATOM 9438 C C . HIS B 1 500 ? 13.819 -57.913 -55.081 1.00 16.79 497 HIS B C 1
ATOM 9439 O O . HIS B 1 500 ? 13.480 -58.431 -56.138 1.00 17.20 497 HIS B O 1
ATOM 9446 N N . PHE B 1 501 ? 13.893 -56.593 -54.915 1.00 15.61 498 PHE B N 1
ATOM 9447 C CA . PHE B 1 501 ? 13.603 -55.672 -56.011 1.00 14.97 498 PHE B CA 1
ATOM 9448 C C . PHE B 1 501 ? 14.289 -54.340 -55.727 1.00 14.27 498 PHE B C 1
ATOM 9449 O O . PHE B 1 501 ? 14.217 -53.845 -54.601 1.00 14.92 498 PHE B O 1
ATOM 9457 N N . THR B 1 502 ? 14.952 -53.779 -56.735 1.00 13.61 499 THR B N 1
ATOM 9458 C CA . THR B 1 502 ? 15.544 -52.456 -56.619 1.00 13.63 499 THR B CA 1
ATOM 9459 C C . THR B 1 502 ? 14.609 -51.404 -57.206 1.00 12.24 499 THR B C 1
ATOM 9460 O O . THR B 1 502 ? 14.366 -51.365 -58.399 1.00 12.69 499 THR B O 1
ATOM 9464 N N . LEU B 1 503 ? 14.086 -50.582 -56.311 1.00 11.31 500 LEU B N 1
ATOM 9465 C CA . LEU B 1 503 ? 13.171 -49.502 -56.679 1.00 11.00 500 LEU B CA 1
ATOM 9466 C C . LEU B 1 503 ? 14.018 -48.277 -57.015 1.00 10.85 500 LEU B C 1
ATOM 9467 O O . LEU B 1 503 ? 14.840 -47.851 -56.205 1.00 11.00 500 LEU B O 1
ATOM 9472 N N . GLU B 1 504 ? 13.867 -47.751 -58.222 1.00 11.01 501 GLU B N 1
ATOM 9473 C CA . GLU B 1 504 ? 14.695 -46.652 -58.720 1.00 11.93 501 GLU B CA 1
ATOM 9474 C C . GLU B 1 504 ? 14.446 -45.330 -57.999 1.00 11.36 501 GLU B C 1
ATOM 9475 O O . GLU B 1 504 ? 13.513 -45.181 -57.213 1.00 10.69 501 GLU B O 1
ATOM 9481 N N . THR B 1 505 ? 15.314 -44.358 -58.255 1.00 10.98 502 THR B N 1
ATOM 9482 C CA . THR B 1 505 ? 15.220 -43.026 -57.673 1.00 11.12 502 THR B CA 1
ATOM 9483 C C . THR B 1 505 ? 13.819 -42.416 -57.861 1.00 9.85 502 THR B C 1
ATOM 9484 O O . THR B 1 505 ? 13.341 -42.323 -58.975 1.00 10.08 502 THR B O 1
ATOM 9488 N N . GLU B 1 506 ? 13.173 -42.044 -56.760 1.00 9.34 503 GLU B N 1
ATOM 9489 C CA . GLU B 1 506 ? 11.839 -41.411 -56.786 1.00 9.18 503 GLU B CA 1
ATOM 9490 C C . GLU B 1 506 ? 10.809 -42.234 -57.576 1.00 8.90 503 GLU B C 1
ATOM 9491 O O . GLU B 1 506 ? 9.853 -41.680 -58.123 1.00 9.13 503 GLU B O 1
ATOM 9497 N N . ALA B 1 507 ? 11.032 -43.542 -57.679 1.00 8.99 504 ALA B N 1
ATOM 9498 C CA . ALA B 1 507 ? 10.216 -44.397 -58.541 1.00 8.62 504 ALA B CA 1
ATOM 9499 C C . ALA B 1 507 ? 9.036 -45.018 -57.789 1.00 8.29 504 ALA B C 1
ATOM 9500 O O . ALA B 1 507 ? 8.968 -44.973 -56.566 1.00 8.33 504 ALA B O 1
ATOM 9502 N N . THR B 1 508 ? 8.155 -45.645 -58.565 1.00 7.90 505 THR B N 1
ATOM 9503 C CA . THR B 1 508 ? 7.027 -46.405 -58.003 1.00 7.78 505 THR B CA 1
ATOM 9504 C C . THR B 1 508 ? 6.993 -47.755 -58.665 1.00 7.63 505 THR B C 1
ATOM 9505 O O . THR B 1 508 ? 7.233 -47.860 -59.888 1.00 7.92 505 THR B O 1
ATOM 9509 N N . CYS B 1 509 ? 6.646 -48.783 -57.900 1.00 7.84 506 CYS B N 1
ATOM 9510 C CA . CYS B 1 509 ? 6.272 -50.057 -58.513 1.00 8.13 506 CYS B CA 1
ATOM 9511 C C . CYS B 1 509 ? 4.897 -50.465 -58.009 1.00 7.92 506 CYS B C 1
ATOM 9512 O O . CYS B 1 509 ? 4.523 -50.160 -56.861 1.00 8.32 506 CYS B O 1
ATOM 9515 N N . VAL B 1 510 ? 4.151 -51.101 -58.907 1.00 7.74 507 VAL B N 1
ATOM 9516 C CA . VAL B 1 510 ? 2.894 -51.786 -58.569 1.00 7.87 507 VAL B CA 1
ATOM 9517 C C . VAL B 1 510 ? 3.124 -53.248 -58.926 1.00 7.97 507 VAL B C 1
ATOM 9518 O O . VAL B 1 510 ? 3.361 -53.572 -60.098 1.00 8.06 507 VAL B O 1
ATOM 9522 N N . ILE B 1 511 ? 3.037 -54.106 -57.907 1.00 8.10 508 ILE B N 1
ATOM 9523 C CA . ILE B 1 511 ? 3.255 -55.559 -58.066 1.00 8.74 508 ILE B CA 1
ATOM 9524 C C . ILE B 1 511 ? 1.912 -56.217 -57.958 1.00 9.17 508 ILE B C 1
ATOM 9525 O O . ILE B 1 511 ? 1.182 -56.015 -56.971 1.00 9.23 508 ILE B O 1
ATOM 9530 N N . CYS B 1 512 ? 1.562 -56.986 -58.981 1.00 9.18 509 CYS B N 1
ATOM 9531 C CA . CYS B 1 512 ? 0.257 -57.608 -59.090 1.00 10.00 509 CYS B CA 1
ATOM 9532 C C . CYS B 1 512 ? 0.422 -59.125 -58.940 1.00 9.45 509 CYS B C 1
ATOM 9533 O O . CYS B 1 512 ? 0.953 -59.791 -59.838 1.00 10.40 509 CYS B O 1
ATOM 9536 N N . TYR B 1 513 ? -0.043 -59.647 -57.811 1.00 9.11 510 TYR B N 1
ATOM 9537 C CA . TYR B 1 513 ? -0.033 -61.090 -57.521 1.00 9.03 510 TYR B CA 1
ATOM 9538 C C . TYR B 1 513 ? -1.380 -61.639 -57.886 1.00 9.29 510 TYR B C 1
ATOM 9539 O O . TYR B 1 513 ? -2.411 -61.019 -57.578 1.00 10.89 510 TYR B O 1
ATOM 9548 N N . ASN B 1 514 ? -1.426 -62.794 -58.539 1.00 8.55 511 ASN B N 1
ATOM 9549 C CA . ASN B 1 514 ? -2.665 -63.545 -58.707 1.00 8.40 511 ASN B CA 1
ATOM 9550 C C . ASN B 1 514 ? -2.499 -64.909 -58.058 1.00 8.47 511 ASN B C 1
ATOM 9551 O O . ASN B 1 514 ? -1.479 -65.547 -58.239 1.00 8.65 511 ASN B O 1
ATOM 9556 N N . PHE B 1 515 ? -3.530 -65.328 -57.326 1.00 8.87 512 PHE B N 1
ATOM 9557 C CA . PHE B 1 515 ? -3.568 -66.634 -56.635 1.00 9.85 512 PHE B CA 1
ATOM 9558 C C . PHE B 1 515 ? -4.587 -67.560 -57.259 1.00 10.28 512 PHE B C 1
ATOM 9559 O O . PHE B 1 515 ? -5.535 -67.132 -57.904 1.00 10.48 512 PHE B O 1
ATOM 9567 N N . ASP B 1 516 ? -4.376 -68.856 -57.047 1.00 11.65 513 ASP B N 1
ATOM 9568 C CA . ASP B 1 516 ? -5.318 -69.856 -57.499 1.00 13.15 513 ASP B CA 1
ATOM 9569 C C . ASP B 1 516 ? -6.647 -69.783 -56.756 1.00 12.57 513 ASP B C 1
ATOM 9570 O O . ASP B 1 516 ? -7.691 -70.002 -57.346 1.00 13.00 513 ASP B O 1
ATOM 9575 N N . ARG B 1 517 ? -6.596 -69.489 -55.463 1.00 13.78 514 ARG B N 1
ATOM 9576 C CA . ARG B 1 517 ? -7.793 -69.348 -54.650 1.00 15.05 514 ARG B CA 1
ATOM 9577 C C . ARG B 1 517 ? -7.893 -67.940 -54.100 1.00 13.84 514 ARG B C 1
ATOM 9578 O O . ARG B 1 517 ? -6.894 -67.228 -54.012 1.00 12.89 514 ARG B O 1
ATOM 9586 N N . LYS B 1 518 ? -9.115 -67.539 -53.780 1.00 13.44 515 LYS B N 1
ATOM 9587 C CA . LYS B 1 518 ? -9.356 -66.215 -53.213 1.00 14.25 515 LYS B CA 1
ATOM 9588 C C . LYS B 1 518 ? -8.537 -66.054 -51.929 1.00 13.75 515 LYS B C 1
ATOM 9589 O O . LYS B 1 518 ? -8.404 -66.974 -51.103 1.00 13.76 515 LYS B O 1
ATOM 9592 N N . VAL B 1 519 ? -7.967 -64.867 -51.772 1.00 12.34 516 VAL B N 1
ATOM 9593 C CA . VAL B 1 519 ? -7.197 -64.533 -50.581 1.00 12.98 516 VAL B CA 1
ATOM 9594 C C . VAL B 1 519 ? -8.128 -64.428 -49.380 1.00 13.02 516 VAL B C 1
ATOM 9595 O O . VAL B 1 519 ? -9.147 -63.761 -49.450 1.00 13.83 516 VAL B O 1
ATOM 9599 N N . LYS B 1 520 ? -7.752 -65.097 -48.299 1.00 13.70 517 LYS B N 1
ATOM 9600 C CA . LYS B 1 520 ? -8.544 -65.092 -47.065 1.00 14.88 517 LYS B CA 1
ATOM 9601 C C . LYS B 1 520 ? -8.062 -63.980 -46.134 1.00 14.06 517 LYS B C 1
ATOM 9602 O O . LYS B 1 520 ? -6.927 -63.994 -45.671 1.00 15.52 517 LYS B O 1
ATOM 9605 N N . ILE B 1 521 ? -8.925 -62.998 -45.914 1.00 12.96 518 ILE B N 1
ATOM 9606 C CA . ILE B 1 521 ? -8.640 -61.900 -45.011 1.00 13.18 518 ILE B CA 1
ATOM 9607 C C . ILE B 1 521 ? -9.358 -62.214 -43.696 1.00 13.68 518 ILE B C 1
ATOM 9608 O O . ILE B 1 521 ? -10.583 -62.141 -43.628 1.00 16.84 518 ILE B O 1
ATOM 9613 N N . ASN B 1 522 ? -8.579 -62.605 -42.695 1.00 13.94 519 ASN B N 1
ATOM 9614 C CA . ASN B 1 522 ? -9.123 -63.151 -41.442 1.00 15.01 519 ASN B CA 1
ATOM 9615 C C . ASN B 1 522 ? -8.738 -62.397 -40.187 1.00 14.57 519 ASN B C 1
ATOM 9616 O O . ASN B 1 522 ? -9.096 -62.816 -39.084 1.00 16.19 519 ASN B O 1
ATOM 9621 N N . GLU B 1 523 ? -8.057 -61.265 -40.344 1.00 13.22 520 GLU B N 1
ATOM 9622 C CA . GLU B 1 523 ? -7.679 -60.411 -39.220 1.00 12.83 520 GLU B CA 1
ATOM 9623 C C . GLU B 1 523 ? -7.916 -58.961 -39.635 1.00 12.20 520 GLU B C 1
ATOM 9624 O O . GLU B 1 523 ? -8.043 -58.662 -40.826 1.00 11.99 520 GLU B O 1
ATOM 9630 N N . THR B 1 524 ? -7.966 -58.085 -38.643 1.00 10.83 521 THR B N 1
ATOM 9631 C CA . THR B 1 524 ? -8.135 -56.647 -38.858 1.00 11.65 521 THR B CA 1
ATOM 9632 C C . THR B 1 524 ? -7.125 -55.855 -38.055 1.00 11.58 521 THR B C 1
ATOM 9633 O O . THR B 1 524 ? -6.903 -56.114 -36.860 1.00 12.27 521 THR B O 1
ATOM 9637 N N . MET B 1 525 ? -6.516 -54.872 -38.711 1.00 10.52 522 MET B N 1
ATOM 9638 C CA . MET B 1 525 ? -5.756 -53.795 -38.069 1.00 10.69 522 MET B CA 1
ATOM 9639 C C . MET B 1 525 ? -6.580 -52.528 -38.247 1.00 10.60 522 MET B C 1
ATOM 9640 O O . MET B 1 525 ? -6.848 -52.110 -39.380 1.00 11.13 522 MET B O 1
ATOM 9645 N N . GLU B 1 526 ? -7.039 -51.944 -37.147 1.00 10.08 523 GLU B N 1
ATOM 9646 C CA . GLU B 1 526 ? -7.806 -50.715 -37.209 1.00 10.56 523 GLU B CA 1
ATOM 9647 C C . GLU B 1 526 ? -6.923 -49.557 -36.820 1.00 9.55 523 GLU B C 1
ATOM 9648 O O . GLU B 1 526 ? -6.381 -49.502 -35.712 1.00 9.41 523 GLU B O 1
ATOM 9654 N N . GLU B 1 527 ? -6.812 -48.601 -37.736 1.00 9.36 524 GLU B N 1
ATOM 9655 C CA . GLU B 1 527 ? -6.060 -47.386 -37.488 1.00 9.06 524 GLU B CA 1
ATOM 9656 C C . GLU B 1 527 ? -7.009 -46.299 -36.992 1.00 9.08 524 GLU B C 1
ATOM 9657 O O . GLU B 1 527 ? -8.078 -46.090 -37.560 1.00 9.49 524 GLU B O 1
ATOM 9663 N N . VAL B 1 528 ? -6.633 -45.659 -35.868 1.00 9.31 525 VAL B N 1
ATOM 9664 C CA . VAL B 1 528 ? -7.323 -44.482 -35.370 1.00 9.93 525 VAL B CA 1
ATOM 9665 C C . VAL B 1 528 ? -6.315 -43.362 -35.140 1.00 9.28 525 VAL B C 1
ATOM 9666 O O . VAL B 1 528 ? -5.252 -43.571 -34.558 1.00 9.69 525 VAL B O 1
ATOM 9670 N N . LYS B 1 529 ? -6.670 -42.158 -35.551 1.00 9.39 526 LYS B N 1
ATOM 9671 C CA . LYS B 1 529 ? -5.835 -40.967 -35.373 1.00 9.91 526 LYS B CA 1
ATOM 9672 C C . LYS B 1 529 ? -6.428 -40.058 -34.305 1.00 9.57 526 LYS B C 1
ATOM 9673 O O . LYS B 1 529 ? -7.628 -39.737 -34.341 1.00 11.39 526 LYS B O 1
ATOM 9679 N N . TYR B 1 530 ? -5.597 -39.659 -33.349 1.00 9.24 527 TYR B N 1
ATOM 9680 C CA . TYR B 1 530 ? -6.024 -38.861 -32.211 1.00 9.10 527 TYR B CA 1
ATOM 9681 C C . TYR B 1 530 ? -5.298 -37.529 -32.222 1.00 8.92 527 TYR B C 1
ATOM 9682 O O . TYR B 1 530 ? -4.127 -37.445 -32.602 1.00 9.56 527 TYR B O 1
ATOM 9691 N N . TYR B 1 531 ? -6.005 -36.491 -31.790 1.00 8.60 528 TYR B N 1
ATOM 9692 C CA . TYR B 1 531 ? -5.483 -35.110 -31.810 1.00 8.92 528 TYR B CA 1
ATOM 9693 C C . TYR B 1 531 ? -5.200 -34.645 -30.380 1.00 9.49 528 TYR B C 1
ATOM 9694 O O . TYR B 1 531 ? -5.804 -35.153 -29.430 1.00 9.86 528 TYR B O 1
ATOM 9703 N N . ALA B 1 532 ? -4.321 -33.675 -30.241 1.00 9.73 529 ALA B N 1
ATOM 9704 C CA . ALA B 1 532 ? -4.016 -33.092 -28.923 1.00 10.38 529 ALA B CA 1
ATOM 9705 C C . ALA B 1 532 ? -5.031 -32.039 -28.552 1.00 10.88 529 ALA B C 1
ATOM 9706 O O . ALA B 1 532 ? -5.827 -31.571 -29.368 1.00 10.94 529 ALA B O 1
ATOM 9708 N N . THR B 1 533 ? -5.028 -31.662 -27.286 1.00 11.04 530 THR B N 1
ATOM 9709 C CA . THR B 1 533 ? -5.922 -30.623 -26.803 1.00 11.70 530 THR B CA 1
ATOM 9710 C C . THR B 1 533 ? -5.516 -29.222 -27.254 1.00 11.80 530 THR B C 1
ATOM 9711 O O . THR B 1 533 ? -6.346 -28.316 -27.209 1.00 12.72 530 THR B O 1
ATOM 9715 N N . ASP B 1 534 ? -4.271 -29.053 -27.686 1.00 11.49 531 ASP B N 1
ATOM 9716 C CA . ASP B 1 534 ? -3.754 -27.745 -28.053 1.00 11.78 531 ASP B CA 1
ATOM 9717 C C . ASP B 1 534 ? -2.722 -27.923 -29.156 1.00 10.99 531 ASP B C 1
ATOM 9718 O O . ASP B 1 534 ? -2.407 -29.062 -29.545 1.00 10.43 531 ASP B O 1
ATOM 9723 N N . TYR B 1 535 ? -2.201 -26.811 -29.665 1.00 10.16 532 TYR B N 1
ATOM 9724 C CA . TYR B 1 535 ? -1.296 -26.828 -30.825 1.00 10.07 532 TYR B CA 1
ATOM 9725 C C . TYR B 1 535 ? -0.444 -25.543 -30.873 1.00 10.49 532 TYR B C 1
ATOM 9726 O O . TYR B 1 535 ? -0.631 -24.654 -30.041 1.00 11.19 532 TYR B O 1
ATOM 9735 N N . LEU B 1 536 ? 0.482 -25.483 -31.822 1.00 10.55 533 LEU B N 1
ATOM 9736 C CA . LEU B 1 536 ? 1.231 -24.268 -32.177 1.00 11.24 533 LEU B CA 1
ATOM 9737 C C . LEU B 1 536 ? 1.881 -23.552 -30.975 1.00 11.47 533 LEU B C 1
ATOM 9738 O O . LEU B 1 536 ? 1.430 -22.485 -30.527 1.00 12.28 533 LEU B O 1
ATOM 9743 N N . LYS B 1 537 ? 2.937 -24.180 -30.490 1.00 11.75 534 LYS B N 1
ATOM 9744 C CA . LYS B 1 537 ? 3.679 -23.696 -29.302 1.00 12.71 534 LYS B CA 1
ATOM 9745 C C . LYS B 1 537 ? 5.082 -23.258 -29.712 1.00 12.35 534 LYS B C 1
ATOM 9746 O O . LYS B 1 537 ? 5.794 -23.949 -30.427 1.00 11.93 534 LYS B O 1
ATOM 9752 N N . GLU B 1 538 ? 5.478 -22.091 -29.210 1.00 13.66 535 GLU B N 1
ATOM 9753 C CA . GLU B 1 538 ? 6.830 -21.561 -29.455 1.00 14.93 535 GLU B CA 1
ATOM 9754 C C . GLU B 1 538 ? 7.871 -22.371 -28.708 1.00 14.47 535 GLU B C 1
ATOM 9755 O O . GLU B 1 538 ? 7.639 -22.798 -27.589 1.00 15.03 535 GLU B O 1
ATOM 9761 N N . ILE B 1 539 ? 9.001 -22.612 -29.342 1.00 14.25 536 ILE B N 1
ATOM 9762 C CA . ILE B 1 539 ? 10.080 -23.399 -28.733 1.00 14.90 536 ILE B CA 1
ATOM 9763 C C . ILE B 1 539 ? 11.111 -22.466 -28.085 1.00 16.45 536 ILE B C 1
ATOM 9764 O O . ILE B 1 539 ? 11.689 -21.593 -28.745 1.00 16.57 536 ILE B O 1
ATOM 9769 N N . ALA B 1 540 ? 11.354 -22.688 -26.793 1.00 16.51 537 ALA B N 1
ATOM 9770 C CA . ALA B 1 540 ? 12.458 -22.026 -26.066 1.00 17.89 537 ALA B CA 1
ATOM 9771 C C . ALA B 1 540 ? 13.421 -23.087 -25.549 1.00 18.20 537 ALA B C 1
ATOM 9772 O O . ALA B 1 540 ? 13.002 -24.160 -25.144 1.00 18.79 537 ALA B O 1
ATOM 9774 N N . ALA B 1 541 ? 14.721 -22.785 -25.553 1.00 18.84 538 ALA B N 1
ATOM 9775 C CA . ALA B 1 541 ? 15.749 -23.727 -25.098 1.00 20.01 538 ALA B CA 1
ATOM 9776 C C . ALA B 1 541 ? 15.501 -24.201 -23.660 1.00 20.34 538 ALA B C 1
ATOM 9777 O O . ALA B 1 541 ? 15.242 -23.392 -22.752 1.00 20.69 538 ALA B O 1
ATOM 9779 N N . GLY B 1 542 ? 15.530 -25.516 -23.479 1.00 21.04 539 GLY B N 1
ATOM 9780 C CA . GLY B 1 542 ? 15.369 -26.126 -22.165 1.00 21.64 539 GLY B CA 1
ATOM 9781 C C . GLY B 1 542 ? 13.979 -26.081 -21.551 1.00 21.98 539 GLY B C 1
ATOM 9782 O O . GLY B 1 542 ? 13.796 -26.567 -20.435 1.00 24.27 539 GLY B O 1
ATOM 9783 N N . LYS B 1 543 ? 12.989 -25.540 -22.268 1.00 22.22 540 LYS B N 1
ATOM 9784 C CA . LYS B 1 543 ? 11.641 -25.379 -21.733 1.00 22.96 540 LYS B CA 1
ATOM 9785 C C . LYS B 1 543 ? 10.762 -26.513 -22.242 1.00 23.12 540 LYS B C 1
ATOM 9786 O O . LYS B 1 543 ? 10.582 -26.674 -23.449 1.00 22.28 540 LYS B O 1
ATOM 9790 N N . GLU B 1 544 ? 10.203 -27.279 -21.318 1.00 22.72 541 GLU B N 1
ATOM 9791 C CA . GLU B 1 544 ? 9.326 -28.396 -21.647 1.00 23.55 541 GLU B CA 1
ATOM 9792 C C . GLU B 1 544 ? 8.040 -27.895 -22.300 1.00 21.35 541 GLU B C 1
ATOM 9793 O O . GLU B 1 544 ? 7.409 -26.969 -21.797 1.00 21.12 541 GLU B O 1
ATOM 9799 N N . LEU B 1 545 ? 7.676 -28.501 -23.432 1.00 18.78 542 LEU B N 1
ATOM 9800 C CA . LEU B 1 545 ? 6.393 -28.254 -24.073 1.00 18.94 542 LEU B CA 1
ATOM 9801 C C . LEU B 1 545 ? 5.568 -29.518 -23.876 1.00 18.30 542 LEU B C 1
ATOM 9802 O O . LEU B 1 545 ? 5.978 -30.585 -24.320 1.00 20.17 542 LEU B O 1
ATOM 9807 N N . VAL B 1 546 ? 4.408 -29.389 -23.248 1.00 16.70 543 VAL B N 1
ATOM 9808 C CA . VAL B 1 546 ? 3.577 -30.526 -22.891 1.00 16.64 543 VAL B CA 1
ATOM 9809 C C . VAL B 1 546 ? 2.303 -30.522 -23.726 1.00 15.65 543 VAL B C 1
ATOM 9810 O O . VAL B 1 546 ? 1.608 -29.518 -23.802 1.00 16.03 543 VAL B O 1
ATOM 9814 N N . PHE B 1 547 ? 2.014 -31.667 -24.334 1.00 14.29 544 PHE B N 1
ATOM 9815 C CA . PHE B 1 547 ? 0.784 -31.905 -25.084 1.00 13.63 544 PHE B CA 1
ATOM 9816 C C . PHE B 1 547 ? 0.047 -33.071 -24.474 1.00 13.56 544 PHE B C 1
ATOM 9817 O O . PHE B 1 547 ? 0.667 -33.977 -23.902 1.00 14.34 544 PHE B O 1
ATOM 9825 N N . ASN B 1 548 ? -1.267 -33.064 -24.617 1.00 12.86 545 ASN B N 1
ATOM 9826 C CA . ASN B 1 548 ? -2.129 -34.107 -24.085 1.00 12.85 545 ASN B CA 1
ATOM 9827 C C . ASN B 1 548 ? -2.996 -34.703 -25.185 1.00 12.29 545 ASN B C 1
ATOM 9828 O O . ASN B 1 548 ? -3.693 -33.952 -25.885 1.00 11.98 545 ASN B O 1
ATOM 9833 N N . ILE B 1 549 ? -2.980 -36.038 -25.293 1.00 11.07 546 ILE B N 1
ATOM 9834 C CA . ILE B 1 549 ? -3.786 -36.776 -26.269 1.00 11.06 546 ILE B CA 1
ATOM 9835 C C . ILE B 1 549 ? -4.602 -37.782 -25.482 1.00 10.86 546 ILE B C 1
ATOM 9836 O O . ILE B 1 549 ? -4.056 -38.749 -24.956 1.00 10.70 546 ILE B O 1
ATOM 9841 N N . ASN B 1 550 ? -5.903 -37.545 -25.428 1.00 10.85 547 ASN B N 1
ATOM 9842 C CA . ASN B 1 550 ? -6.814 -38.244 -24.518 1.00 10.90 547 ASN B CA 1
ATOM 9843 C C . ASN B 1 550 ? -7.896 -39.059 -25.196 1.00 10.95 547 ASN B C 1
ATOM 9844 O O . ASN B 1 550 ? -8.179 -38.885 -26.388 1.00 10.50 547 ASN B O 1
ATOM 9849 N N . ASN B 1 551 ? -8.531 -39.936 -24.424 1.00 10.45 548 ASN B N 1
ATOM 9850 C CA . ASN B 1 551 ? -9.557 -40.876 -24.888 1.00 10.55 548 ASN B CA 1
ATOM 9851 C C . ASN B 1 551 ? -9.042 -41.834 -25.981 1.00 11.20 548 ASN B C 1
ATOM 9852 O O . ASN B 1 551 ? -9.793 -42.257 -26.864 1.00 11.11 548 ASN B O 1
ATOM 9857 N N . VAL B 1 552 ? -7.773 -42.219 -25.869 1.00 10.86 549 VAL B N 1
ATOM 9858 C CA . VAL B 1 552 ? -7.174 -43.181 -26.797 1.00 11.15 549 VAL B CA 1
ATOM 9859 C C . VAL B 1 552 ? -7.653 -44.566 -26.415 1.00 12.31 549 VAL B C 1
ATOM 9860 O O . VAL B 1 552 ? -7.570 -44.955 -25.245 1.00 12.92 549 VAL B O 1
ATOM 9864 N N A LYS B 1 553 ? -8.160 -45.305 -27.396 0.47 12.77 550 LYS B N 1
ATOM 9865 N N B LYS B 1 553 ? -8.124 -45.333 -27.389 0.53 12.67 550 LYS B N 1
ATOM 9866 C CA A LYS B 1 553 ? -8.630 -46.665 -27.191 0.47 13.79 550 LYS B CA 1
ATOM 9867 C CA B LYS B 1 553 ? -8.691 -46.652 -27.123 0.53 13.70 550 LYS B CA 1
ATOM 9868 C C A LYS B 1 553 ? -7.506 -47.642 -27.489 0.47 13.72 550 LYS B C 1
ATOM 9869 C C B LYS B 1 553 ? -7.699 -47.756 -27.508 0.53 13.92 550 LYS B C 1
ATOM 9870 O O A LYS B 1 553 ? -6.912 -47.613 -28.559 0.47 12.78 550 LYS B O 1
ATOM 9871 O O B LYS B 1 553 ? -7.437 -47.963 -28.684 0.53 14.06 550 LYS B O 1
ATOM 9882 N N . LYS B 1 554 ? -7.174 -48.474 -26.515 1.00 14.05 551 LYS B N 1
ATOM 9883 C CA . LYS B 1 554 ? -6.217 -49.547 -26.729 1.00 14.73 551 LYS B CA 1
ATOM 9884 C C . LYS B 1 554 ? -6.874 -50.913 -26.718 1.00 15.10 551 LYS B C 1
ATOM 9885 O O . LYS B 1 554 ? -7.950 -51.102 -26.132 1.00 15.32 551 LYS B O 1
ATOM 9891 N N . THR B 1 555 ? -6.196 -51.856 -27.367 1.00 14.28 552 THR B N 1
ATOM 9892 C CA . THR B 1 555 ? -6.545 -53.278 -27.353 1.00 13.86 552 THR B CA 1
ATOM 9893 C C . THR B 1 555 ? -5.348 -54.043 -26.806 1.00 13.08 552 THR B C 1
ATOM 9894 O O . THR B 1 555 ? -4.378 -53.430 -26.405 1.00 13.24 552 THR B O 1
ATOM 9898 N N . GLU B 1 556 ? -5.415 -55.370 -26.737 1.00 12.70 553 GLU B N 1
ATOM 9899 C CA . GLU B 1 556 ? -4.283 -56.127 -26.205 1.00 13.71 553 GLU B CA 1
ATOM 9900 C C . GLU B 1 556 ? -3.016 -55.949 -27.051 1.00 13.17 553 GLU B C 1
ATOM 9901 O O . GLU B 1 556 ? -1.935 -55.779 -26.504 1.00 14.37 553 GLU B O 1
ATOM 9907 N N . TYR B 1 557 ? -3.160 -56.010 -28.367 1.00 12.38 554 TYR B N 1
ATOM 9908 C CA . TYR B 1 557 ? -2.044 -55.930 -29.296 1.00 12.83 554 TYR B CA 1
ATOM 9909 C C . TYR B 1 557 ? -2.211 -54.728 -30.215 1.00 11.90 554 TYR B C 1
ATOM 9910 O O . TYR B 1 557 ? -3.295 -54.499 -30.753 1.00 11.76 554 TYR B O 1
ATOM 9919 N N . GLY B 1 558 ? -1.138 -53.983 -30.416 1.00 11.06 555 GLY B N 1
ATOM 9920 C CA . GLY B 1 558 ? -1.192 -52.812 -31.274 1.00 11.49 555 GLY B CA 1
ATOM 9921 C C . GLY B 1 558 ? 0.161 -52.191 -31.449 1.00 11.25 555 GLY B C 1
ATOM 9922 O O . GLY B 1 558 ? 1.147 -52.625 -30.840 1.00 11.45 555 GLY B O 1
ATOM 9923 N N . GLU B 1 559 ? 0.193 -51.179 -32.311 1.00 11.27 556 GLU B N 1
ATOM 9924 C CA . GLU B 1 559 ? 1.378 -50.371 -32.558 1.00 11.12 556 GLU B CA 1
ATOM 9925 C C . GLU B 1 559 ? 0.960 -48.912 -32.629 1.00 10.27 556 GLU B C 1
ATOM 9926 O O . GLU B 1 559 ? -0.232 -48.599 -32.685 1.00 10.15 556 GLU B O 1
ATOM 9932 N N . ALA B 1 560 ? 1.943 -48.015 -32.622 1.00 10.50 557 ALA B N 1
ATOM 9933 C CA . ALA B 1 560 ? 1.640 -46.598 -32.528 1.00 10.41 557 ALA B CA 1
ATOM 9934 C C . ALA B 1 560 ? 2.750 -45.727 -33.101 1.00 10.65 557 ALA B C 1
ATOM 9935 O O . ALA B 1 560 ? 3.919 -46.078 -33.060 1.00 10.53 557 ALA B O 1
ATOM 9937 N N . VAL B 1 561 ? 2.356 -44.564 -33.622 1.00 10.37 558 VAL B N 1
ATOM 9938 C CA . VAL B 1 561 ? 3.278 -43.578 -34.180 1.00 10.78 558 VAL B CA 1
ATOM 9939 C C . VAL B 1 561 ? 2.853 -42.205 -33.667 1.00 10.85 558 VAL B C 1
ATOM 9940 O O . VAL B 1 561 ? 1.694 -41.787 -33.859 1.00 11.37 558 VAL B O 1
ATOM 9944 N N . ILE B 1 562 ? 3.765 -41.497 -33.010 1.00 10.25 559 ILE B N 1
ATOM 9945 C CA . ILE B 1 562 ? 3.559 -40.094 -32.645 1.00 10.48 559 ILE B CA 1
ATOM 9946 C C . ILE B 1 562 ? 4.041 -39.202 -33.785 1.00 10.21 559 ILE B C 1
ATOM 9947 O O . ILE B 1 562 ? 5.084 -39.449 -34.405 1.00 10.17 559 ILE B O 1
ATOM 9952 N N . ARG B 1 563 ? 3.268 -38.158 -34.081 1.00 9.15 560 ARG B N 1
ATOM 9953 C CA . ARG B 1 563 ? 3.482 -37.338 -35.259 1.00 9.34 560 ARG B CA 1
ATOM 9954 C C . ARG B 1 563 ? 3.820 -35.916 -34.796 1.00 9.51 560 ARG B C 1
ATOM 9955 O O . ARG B 1 563 ? 2.936 -35.169 -34.389 1.00 9.86 560 ARG B O 1
ATOM 9963 N N . LEU B 1 564 ? 5.105 -35.566 -34.855 1.00 9.61 561 LEU B N 1
ATOM 9964 C CA . LEU B 1 564 ? 5.579 -34.269 -34.365 1.00 10.03 561 LEU B CA 1
ATOM 9965 C C . LEU B 1 564 ? 5.729 -33.273 -35.499 1.00 9.49 561 LEU B C 1
ATOM 9966 O O . LEU B 1 564 ? 6.686 -33.342 -36.257 1.00 9.79 561 LEU B O 1
ATOM 9971 N N . GLY B 1 565 ? 4.790 -32.335 -35.617 1.00 9.45 562 GLY B N 1
ATOM 9972 C CA . GLY B 1 565 ? 4.902 -31.260 -36.608 1.00 9.73 562 GLY B CA 1
ATOM 9973 C C . GLY B 1 565 ? 5.851 -30.198 -36.074 1.00 9.78 562 GLY B C 1
ATOM 9974 O O . GLY B 1 565 ? 5.547 -29.600 -35.031 1.00 10.25 562 GLY B O 1
ATOM 9975 N N . LEU B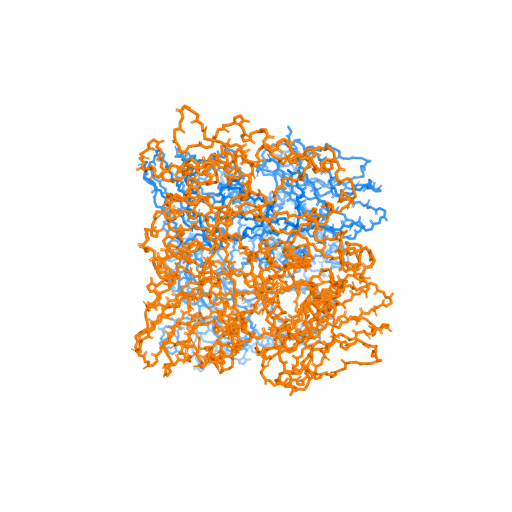 1 566 ? 6.939 -29.944 -36.800 1.00 10.26 563 LEU B N 1
ATOM 9976 C CA . LEU B 1 566 ? 7.950 -28.955 -36.385 1.00 10.50 563 LEU B CA 1
ATOM 9977 C C . LEU B 1 566 ? 8.167 -27.975 -37.506 1.00 10.36 563 LEU B C 1
ATOM 9978 O O . LEU B 1 566 ? 8.329 -28.379 -38.657 1.00 10.49 563 LEU B O 1
ATOM 9983 N N . GLY B 1 567 ? 8.175 -26.686 -37.158 1.00 10.25 564 GLY B N 1
ATOM 9984 C CA . GLY B 1 567 ? 8.543 -25.613 -38.073 1.00 10.63 564 GLY B CA 1
ATOM 9985 C C . GLY B 1 567 ? 9.685 -24.831 -37.454 1.00 11.14 564 GLY B C 1
ATOM 9986 O O . GLY B 1 567 ? 9.451 -24.050 -36.518 1.00 11.40 564 GLY B O 1
ATOM 9987 N N . ARG B 1 568 ? 10.902 -25.047 -37.954 1.00 11.51 565 ARG B N 1
ATOM 9988 C CA . ARG B 1 568 ? 12.097 -24.389 -37.403 1.00 12.53 565 ARG B CA 1
ATOM 9989 C C . ARG B 1 568 ? 13.020 -23.970 -38.537 1.00 12.83 565 ARG B C 1
ATOM 9990 O O . ARG B 1 568 ? 13.183 -24.676 -39.542 1.00 12.87 565 ARG B O 1
ATOM 9998 N N . ASN B 1 569 ? 13.694 -22.833 -38.338 1.00 13.96 566 ASN B N 1
ATOM 9999 C CA . ASN B 1 569 ? 14.786 -22.463 -39.223 1.00 14.70 566 ASN B CA 1
ATOM 10000 C C . ASN B 1 569 ? 15.853 -23.544 -39.284 1.00 14.38 566 ASN B C 1
ATOM 10001 O O . ASN B 1 569 ? 16.012 -24.337 -38.348 1.00 14.48 566 ASN B O 1
ATOM 10006 N N . HIS B 1 570 ? 16.562 -23.603 -40.408 1.00 15.13 567 HIS B N 1
ATOM 10007 C CA . HIS B 1 570 ? 17.666 -24.522 -40.541 1.00 16.24 567 HIS B CA 1
ATOM 10008 C C . HIS B 1 570 ? 18.751 -24.229 -39.503 1.00 16.75 567 HIS B C 1
ATOM 10009 O O . HIS B 1 570 ? 18.906 -23.086 -39.079 1.00 18.56 567 HIS B O 1
ATOM 10016 N N . GLY B 1 571 ? 19.435 -25.285 -39.083 1.00 17.79 568 GLY B N 1
ATOM 10017 C CA . GLY B 1 571 ? 20.449 -25.196 -38.026 1.00 18.84 568 GLY B CA 1
ATOM 10018 C C . GLY B 1 571 ? 19.908 -25.474 -36.639 1.00 19.46 568 GLY B C 1
ATOM 10019 O O . GLY B 1 571 ? 20.690 -25.693 -35.704 1.00 22.72 568 GLY B O 1
ATOM 10020 N N . LEU B 1 572 ? 18.580 -25.474 -36.478 1.00 17.16 569 LEU B N 1
ATOM 10021 C CA . LEU B 1 572 ? 17.956 -25.735 -35.194 1.00 16.79 569 LEU B CA 1
ATOM 10022 C C . LEU B 1 572 ? 17.590 -27.209 -35.120 1.00 16.10 569 LEU B C 1
ATOM 10023 O O . LEU B 1 572 ? 17.276 -27.833 -36.138 1.00 16.10 569 LEU B O 1
ATOM 10028 N N . SER B 1 573 ? 17.642 -27.755 -33.915 1.00 16.45 570 SER B N 1
ATOM 10029 C CA . SER B 1 573 ? 17.505 -29.191 -33.686 1.00 16.09 570 SER B CA 1
ATOM 10030 C C . SER B 1 573 ? 16.122 -29.721 -34.092 1.00 15.52 570 SER B C 1
ATOM 10031 O O . SER B 1 573 ? 15.098 -29.096 -33.790 1.00 16.04 570 SER B O 1
ATOM 10034 N N . LEU B 1 574 ? 16.113 -30.874 -34.743 1.00 15.78 571 LEU B N 1
ATOM 10035 C CA . LEU B 1 574 ? 14.878 -31.639 -34.961 1.00 16.10 571 LEU B CA 1
ATOM 10036 C C . LEU B 1 574 ? 14.869 -32.925 -34.096 1.00 17.39 571 LEU B C 1
ATOM 10037 O O . LEU B 1 574 ? 14.127 -33.865 -34.384 1.00 17.51 571 LEU B O 1
ATOM 10042 N N . LEU B 1 575 ? 15.665 -32.928 -33.013 1.00 18.29 572 LEU B N 1
ATOM 10043 C CA . LEU B 1 575 ? 15.823 -34.080 -32.116 1.00 18.99 572 LEU B CA 1
ATOM 10044 C C . LEU B 1 575 ? 15.573 -33.659 -30.663 1.00 18.35 572 LEU B C 1
ATOM 10045 O O . LEU B 1 575 ? 16.479 -33.704 -29.811 1.00 19.80 572 LEU B O 1
ATOM 10050 N N . PRO B 1 576 ? 14.346 -33.234 -30.351 1.00 16.73 573 PRO B N 1
ATOM 10051 C CA . PRO B 1 576 ? 14.042 -32.932 -28.966 1.00 17.18 573 PRO B CA 1
ATOM 10052 C C . PRO B 1 576 ? 14.095 -34.185 -28.081 1.00 16.88 573 PRO B C 1
ATOM 10053 O O . PRO B 1 576 ? 14.006 -35.309 -28.580 1.00 16.95 573 PRO B O 1
ATOM 10057 N N A GLU B 1 577 ? 14.268 -33.967 -26.779 0.50 16.51 574 GLU B N 1
ATOM 10058 N N B GLU B 1 577 ? 14.262 -33.970 -26.782 0.50 16.87 574 GLU B N 1
ATOM 10059 C CA A GLU B 1 577 ? 14.026 -34.994 -25.782 0.50 16.65 574 GLU B CA 1
ATOM 10060 C CA B GLU B 1 577 ? 14.020 -35.004 -25.799 0.50 17.33 574 GLU B CA 1
ATOM 10061 C C A GLU B 1 577 ? 12.522 -35.215 -25.750 0.50 16.14 574 GLU B C 1
ATOM 10062 C C B GLU B 1 577 ? 12.520 -35.217 -25.749 0.50 16.52 574 GLU B C 1
ATOM 10063 O O A GLU B 1 577 ? 11.763 -34.253 -25.587 0.50 16.08 574 GLU B O 1
ATOM 10064 O O B GLU B 1 577 ? 11.764 -34.255 -25.573 0.50 16.43 574 GLU B O 1
ATOM 10075 N N . LEU B 1 578 ? 12.097 -36.467 -25.914 1.00 15.87 575 LEU B N 1
ATOM 10076 C CA . LEU B 1 578 ? 10.670 -36.815 -25.949 1.00 15.94 575 LEU B CA 1
ATOM 10077 C C . LEU B 1 578 ? 10.365 -37.736 -24.786 1.00 15.76 575 LEU B C 1
ATOM 10078 O O . LEU B 1 578 ? 11.001 -38.779 -24.662 1.00 16.12 575 LEU B O 1
ATOM 10083 N N . LEU B 1 579 ? 9.410 -37.342 -23.941 1.00 15.62 576 LEU B N 1
ATOM 10084 C CA . LEU B 1 579 ? 8.863 -38.206 -22.894 1.00 15.90 576 LEU B CA 1
ATOM 10085 C C . LEU B 1 579 ? 7.394 -38.454 -23.168 1.00 15.05 576 LEU B C 1
ATOM 10086 O O . LEU B 1 579 ? 6.637 -37.504 -23.404 1.00 15.44 576 LEU B O 1
ATOM 10091 N N . VAL B 1 580 ? 6.999 -39.723 -23.119 1.00 14.03 577 VAL B N 1
ATOM 10092 C CA . VAL B 1 580 ? 5.616 -40.119 -23.286 1.00 14.01 577 VAL B CA 1
ATOM 10093 C C . VAL B 1 580 ? 5.190 -40.798 -22.006 1.00 14.17 577 VAL B C 1
ATOM 10094 O O . VAL B 1 580 ? 5.756 -41.827 -21.641 1.00 13.69 577 VAL B O 1
ATOM 10098 N N . ASN B 1 581 ? 4.219 -40.206 -21.318 1.00 13.73 578 ASN B N 1
ATOM 10099 C CA . ASN B 1 581 ? 3.809 -40.681 -19.995 1.00 14.29 578 ASN B CA 1
ATOM 10100 C C . ASN B 1 581 ? 5.011 -40.902 -19.069 1.00 15.84 578 ASN B C 1
ATOM 10101 O O . ASN B 1 581 ? 5.090 -41.913 -18.365 1.00 16.92 578 ASN B O 1
ATOM 10106 N N . GLY B 1 582 ? 5.955 -39.967 -19.139 1.00 17.21 579 GLY B N 1
ATOM 10107 C CA . GLY B 1 582 ? 7.161 -39.992 -18.287 1.00 17.61 579 GLY B CA 1
ATOM 10108 C C . GLY B 1 582 ? 8.287 -40.881 -18.772 1.00 19.25 579 GLY B C 1
ATOM 10109 O O . GLY B 1 582 ? 9.342 -40.925 -18.137 1.00 21.08 579 GLY B O 1
ATOM 10110 N N . LYS B 1 583 ? 8.105 -41.577 -19.894 1.00 18.85 580 LYS B N 1
ATOM 10111 C CA . LYS B 1 583 ? 9.086 -42.531 -20.399 1.00 19.49 580 LYS B CA 1
ATOM 10112 C C . LYS B 1 583 ? 9.796 -41.966 -21.629 1.00 19.06 580 LYS B C 1
ATOM 10113 O O . LYS B 1 583 ? 9.146 -41.454 -22.554 1.00 17.21 580 LYS B O 1
ATOM 10119 N N . LYS B 1 584 ? 11.116 -42.091 -21.672 1.00 18.91 581 LYS B N 1
ATOM 10120 C CA . LYS B 1 584 ? 11.902 -41.639 -22.814 1.00 19.62 581 LYS B CA 1
ATOM 10121 C C . LYS B 1 584 ? 11.573 -42.456 -24.060 1.00 17.75 581 LYS B C 1
ATOM 10122 O O . LYS B 1 584 ? 11.459 -43.669 -24.005 1.00 18.24 581 LYS B O 1
ATOM 10128 N N . VAL B 1 585 ? 11.387 -41.752 -25.171 1.00 16.47 582 VAL B N 1
ATOM 10129 C CA . VAL B 1 585 ? 11.177 -42.352 -26.480 1.00 15.17 582 VAL B CA 1
ATOM 10130 C C . VAL B 1 585 ? 12.182 -41.703 -27.431 1.00 15.73 582 VAL B C 1
ATOM 10131 O O . VAL B 1 585 ? 12.241 -40.479 -27.536 1.00 16.32 582 VAL B O 1
ATOM 10135 N N . ASP B 1 586 ? 12.957 -42.520 -28.127 1.00 18.15 583 ASP B N 1
ATOM 10136 C CA . ASP B 1 586 ? 13.967 -42.013 -29.054 1.00 20.32 583 ASP B CA 1
ATOM 10137 C C . ASP B 1 586 ? 13.325 -41.473 -30.328 1.00 20.61 583 ASP B C 1
ATOM 10138 O O . ASP B 1 586 ? 12.347 -42.029 -30.823 1.00 20.68 583 ASP B O 1
ATOM 10143 N N . ILE B 1 587 ? 13.875 -40.384 -30.848 1.00 21.15 584 ILE B N 1
ATOM 10144 C CA . ILE B 1 587 ? 13.394 -39.803 -32.103 1.00 22.77 584 ILE B CA 1
ATOM 10145 C C . ILE B 1 587 ? 14.331 -40.281 -33.201 1.00 23.65 584 ILE B C 1
ATOM 10146 O O . ILE B 1 587 ? 15.546 -40.167 -33.051 1.00 22.99 584 ILE B O 1
ATOM 10151 N N . PRO B 1 588 ? 13.785 -40.852 -34.292 1.00 23.29 585 PRO B N 1
ATOM 10152 C CA . PRO B 1 588 ? 14.673 -41.327 -35.356 1.00 24.61 585 PRO B CA 1
ATOM 10153 C C . PRO B 1 588 ? 15.404 -40.169 -36.063 1.00 24.26 585 PRO B C 1
ATOM 10154 O O . PRO B 1 588 ? 14.890 -39.044 -36.127 1.00 26.59 585 PRO B O 1
ATOM 10158 N N . ASP B 1 589 ? 16.603 -40.452 -36.564 1.00 28.98 586 ASP B N 1
ATOM 10159 C CA . ASP B 1 589 ? 17.358 -39.490 -37.375 1.00 30.47 586 ASP B CA 1
ATOM 10160 C C . ASP B 1 589 ? 16.696 -39.290 -38.727 1.00 27.24 586 ASP B C 1
ATOM 10161 O O . ASP B 1 589 ? 16.677 -38.168 -39.243 1.00 28.79 586 ASP B O 1
ATOM 10166 N N . ASN B 1 590 ? 16.162 -40.378 -39.288 1.00 24.38 587 ASN B N 1
ATOM 10167 C CA . ASN B 1 590 ? 15.530 -40.358 -40.598 1.00 22.00 587 ASN B CA 1
ATOM 10168 C C . ASN B 1 590 ? 14.030 -40.192 -40.451 1.00 19.50 587 ASN B C 1
ATOM 10169 O O . ASN B 1 590 ? 13.404 -40.854 -39.623 1.00 19.03 587 ASN B O 1
ATOM 10174 N N . PHE B 1 591 ? 13.478 -39.291 -41.257 1.00 16.49 588 PHE B N 1
ATOM 10175 C CA . PHE B 1 591 ? 12.046 -39.026 -41.310 1.00 16.37 588 PHE B CA 1
ATOM 10176 C C . PHE B 1 591 ? 11.603 -39.104 -42.770 1.00 15.40 588 PHE B C 1
ATOM 10177 O O . PHE B 1 591 ? 12.407 -39.324 -43.673 1.00 15.22 588 PHE B O 1
ATOM 10185 N N . ARG B 1 592 ? 10.299 -38.969 -42.989 1.00 13.43 589 ARG B N 1
ATOM 10186 C CA . ARG B 1 592 ? 9.709 -39.156 -44.301 1.00 13.01 589 ARG B CA 1
ATOM 10187 C C . ARG B 1 592 ? 10.125 -38.048 -45.261 1.00 13.35 589 ARG B C 1
ATOM 10188 O O . ARG B 1 592 ? 9.761 -36.879 -45.079 1.00 12.70 589 ARG B O 1
ATOM 10196 N N . GLY B 1 593 ? 10.889 -38.408 -46.283 1.00 13.27 590 GLY B N 1
ATOM 10197 C CA . GLY B 1 593 ? 11.245 -37.462 -47.327 1.00 13.83 590 GLY B CA 1
ATOM 10198 C C . GLY B 1 593 ? 12.496 -36.651 -47.038 1.00 14.68 590 GLY B C 1
ATOM 10199 O O . GLY B 1 593 ? 13.312 -37.033 -46.178 1.00 14.45 590 GLY B O 1
ATOM 10200 N N . ASP B 1 594 ? 12.624 -35.529 -47.740 1.00 13.89 591 ASP B N 1
ATOM 10201 C CA . ASP B 1 594 ? 13.917 -34.820 -47.828 1.00 14.90 591 ASP B CA 1
ATOM 10202 C C . ASP B 1 594 ? 14.139 -33.836 -46.686 1.00 15.09 591 ASP B C 1
ATOM 10203 O O . ASP B 1 594 ? 13.216 -33.423 -45.983 1.00 14.25 591 ASP B O 1
ATOM 10208 N N . VAL B 1 595 ? 15.397 -33.446 -46.513 1.00 15.53 592 VAL B N 1
ATOM 10209 C CA . VAL B 1 595 ? 15.768 -32.540 -45.412 1.00 16.12 592 VAL B CA 1
ATOM 10210 C C . VAL B 1 595 ? 15.407 -31.075 -45.630 1.00 14.93 592 VAL B C 1
ATOM 10211 O O . VAL B 1 595 ? 15.609 -30.247 -44.743 1.00 16.07 592 VAL B O 1
ATOM 10215 N N . GLN B 1 596 ? 14.848 -30.757 -46.794 1.00 14.08 593 GLN B N 1
ATOM 10216 C CA . GLN B 1 596 ? 14.281 -29.441 -47.080 1.00 13.83 593 GLN B CA 1
ATOM 10217 C C . GLN B 1 596 ? 15.387 -28.399 -47.180 1.00 14.77 593 GLN B C 1
ATOM 10218 O O . GLN B 1 596 ? 15.190 -27.261 -46.818 1.00 14.15 593 GLN B O 1
ATOM 10224 N N . LYS B 1 597 ? 16.531 -28.813 -47.724 1.00 16.65 594 LYS B N 1
ATOM 10225 C CA . LYS B 1 597 ? 17.720 -27.922 -47.788 1.00 19.16 594 LYS B CA 1
ATOM 10226 C C . LYS B 1 597 ? 17.441 -26.602 -48.509 1.00 18.52 594 LYS B C 1
ATOM 10227 O O . LYS B 1 597 ? 17.851 -25.532 -48.041 1.00 18.64 594 LYS B O 1
ATOM 10233 N N . ASP B 1 598 ? 16.764 -26.665 -49.658 1.00 17.81 595 ASP B N 1
ATOM 10234 C CA . ASP B 1 598 ? 16.493 -25.471 -50.452 1.00 18.28 595 ASP B CA 1
ATOM 10235 C C . ASP B 1 598 ? 15.290 -24.658 -50.010 1.00 17.14 595 ASP B C 1
ATOM 10236 O O . ASP B 1 598 ? 15.118 -23.535 -50.472 1.00 18.04 595 ASP B O 1
ATOM 10241 N N A ARG B 1 599 ? 14.456 -25.199 -49.116 0.50 16.77 596 ARG B N 1
ATOM 10242 N N B ARG B 1 599 ? 14.459 -25.206 -49.118 0.50 15.45 596 ARG B N 1
ATOM 10243 C CA A ARG B 1 599 ? 13.393 -24.406 -48.513 0.50 16.93 596 ARG B CA 1
ATOM 10244 C CA B ARG B 1 599 ? 13.387 -24.430 -48.508 0.50 14.86 596 ARG B CA 1
ATOM 10245 C C A ARG B 1 599 ? 13.989 -23.427 -47.504 0.50 16.64 596 ARG B C 1
ATOM 10246 C C B ARG B 1 599 ? 13.973 -23.445 -47.483 0.50 15.41 596 ARG B C 1
ATOM 10247 O O A ARG B 1 599 ? 15.055 -23.687 -46.928 0.50 17.30 596 ARG B O 1
ATOM 10248 O O B ARG B 1 599 ? 15.021 -23.717 -46.875 0.50 15.99 596 ARG B O 1
ATOM 10263 N N . ALA B 1 600 ? 13.290 -22.319 -47.284 1.00 16.02 597 ALA B N 1
ATOM 10264 C CA . ALA B 1 600 ? 13.751 -21.288 -46.338 1.00 16.99 597 ALA B CA 1
ATOM 10265 C C . ALA B 1 600 ? 13.886 -21.760 -44.894 1.00 17.37 597 ALA B C 1
ATOM 10266 O O . ALA B 1 600 ? 14.684 -21.233 -44.143 1.00 17.60 597 ALA B O 1
ATOM 10268 N N . SER B 1 601 ? 13.093 -22.756 -44.507 1.00 15.83 598 SER B N 1
ATOM 10269 C CA . SER B 1 601 ? 13.125 -23.337 -43.183 1.00 14.91 598 SER B CA 1
ATOM 10270 C C . SER B 1 601 ? 12.583 -24.769 -43.289 1.00 13.37 598 SER B C 1
ATOM 10271 O O . SER B 1 601 ? 12.090 -25.168 -44.368 1.00 13.36 598 SER B O 1
ATOM 10274 N N . PHE B 1 602 ? 12.676 -25.530 -42.203 1.00 12.10 599 PHE B N 1
ATOM 10275 C CA . PHE B 1 602 ? 12.081 -26.875 -42.122 1.00 12.04 599 PHE B CA 1
ATOM 10276 C C . PHE B 1 602 ? 10.660 -26.770 -41.586 1.00 11.48 599 PHE B C 1
ATOM 10277 O O . PHE B 1 602 ? 10.437 -26.195 -40.542 1.00 11.66 599 PHE B O 1
ATOM 10285 N N . PHE B 1 603 ? 9.705 -27.333 -42.331 1.00 10.25 600 PHE B N 1
ATOM 10286 C CA . PHE B 1 603 ? 8.336 -27.541 -41.841 1.00 9.55 600 PHE B CA 1
ATOM 10287 C C . PHE B 1 603 ? 7.919 -28.950 -42.248 1.00 9.06 600 PHE B C 1
ATOM 10288 O O . PHE B 1 603 ? 7.795 -29.249 -43.453 1.00 9.53 600 PHE B O 1
ATOM 10296 N N . GLY B 1 604 ? 7.768 -29.832 -41.269 1.00 8.95 601 GLY B N 1
ATOM 10297 C CA . GLY B 1 604 ? 7.432 -31.215 -41.581 1.00 9.16 601 GLY B CA 1
ATOM 10298 C C . GLY B 1 604 ? 7.064 -31.971 -40.344 1.00 9.20 601 GLY B C 1
ATOM 10299 O O . GLY B 1 604 ? 7.388 -31.579 -39.215 1.00 9.73 601 GLY B O 1
ATOM 10300 N N . VAL B 1 605 ? 6.371 -33.086 -40.544 1.00 9.02 602 VAL B N 1
ATOM 10301 C CA . VAL B 1 605 ? 6.062 -34.015 -39.460 1.00 9.05 602 VAL B CA 1
ATOM 10302 C C . VAL B 1 605 ? 7.148 -35.093 -39.343 1.00 9.31 602 VAL B C 1
ATOM 10303 O O . VAL B 1 605 ? 7.439 -35.821 -40.284 1.00 9.77 602 VAL B O 1
ATOM 10307 N N . ILE B 1 606 ? 7.725 -35.183 -38.154 1.00 9.91 603 ILE B N 1
ATOM 10308 C CA . ILE B 1 606 ? 8.640 -36.260 -37.799 1.00 10.55 603 ILE B CA 1
ATOM 10309 C C . ILE B 1 606 ? 7.790 -37.367 -37.169 1.00 10.30 603 ILE B C 1
ATOM 10310 O O . ILE B 1 606 ? 7.183 -37.168 -36.111 1.00 10.00 603 ILE B O 1
ATOM 10315 N N A GLU B 1 607 ? 7.759 -38.530 -37.820 0.50 10.31 604 GLU B N 1
ATOM 10316 N N B GLU B 1 607 ? 7.762 -38.520 -37.823 0.50 10.06 604 GLU B N 1
ATOM 10317 C CA A GLU B 1 607 ? 6.960 -39.689 -37.366 0.50 11.16 604 GLU B CA 1
ATOM 10318 C CA B GLU B 1 607 ? 7.064 -39.685 -37.294 0.50 10.71 604 GLU B CA 1
ATOM 10319 C C A GLU B 1 607 ? 7.800 -40.629 -36.466 0.50 11.24 604 GLU B C 1
ATOM 10320 C C B GLU B 1 607 ? 7.947 -40.448 -36.339 0.50 10.89 604 GLU B C 1
ATOM 10321 O O A GLU B 1 607 ? 8.796 -41.183 -36.929 0.50 12.14 604 GLU B O 1
ATOM 10322 O O B GLU B 1 607 ? 9.136 -40.670 -36.595 0.50 11.06 604 GLU B O 1
ATOM 10333 N N . VAL B 1 608 ? 7.372 -40.798 -35.198 1.00 11.16 605 VAL B N 1
ATOM 10334 C CA . VAL B 1 608 ? 8.140 -41.431 -34.126 1.00 11.67 605 VAL B CA 1
ATOM 10335 C C . VAL B 1 608 ? 7.410 -42.690 -33.687 1.00 11.64 605 VAL B C 1
ATOM 10336 O O . VAL B 1 608 ? 6.365 -42.598 -33.018 1.00 11.45 605 VAL B O 1
ATOM 10340 N N . PRO B 1 609 ? 7.931 -43.872 -34.057 1.00 12.18 606 PRO B N 1
ATOM 10341 C CA . PRO B 1 609 ? 7.353 -45.093 -33.481 1.00 12.56 606 PRO B CA 1
ATOM 10342 C C . PRO B 1 609 ? 7.429 -45.073 -31.961 1.00 12.71 606 PRO B C 1
ATOM 10343 O O . PRO B 1 609 ? 8.437 -44.632 -31.400 1.00 13.76 606 PRO B O 1
ATOM 10347 N N . VAL B 1 610 ? 6.404 -45.568 -31.297 1.00 12.50 607 VAL B N 1
ATOM 10348 C CA . VAL B 1 610 ? 6.409 -45.597 -29.843 1.00 13.03 607 VAL B CA 1
ATOM 10349 C C . VAL B 1 610 ? 5.921 -46.948 -29.367 1.00 13.65 607 VAL B C 1
ATOM 10350 O O . VAL B 1 610 ? 4.931 -47.489 -29.879 1.00 12.97 607 VAL B O 1
ATOM 10354 N N . ASP B 1 611 ? 6.617 -47.491 -28.367 1.00 13.75 608 ASP B N 1
ATOM 10355 C CA . ASP B 1 611 ? 6.233 -48.765 -27.791 1.00 14.97 608 ASP B CA 1
ATOM 10356 C C . ASP B 1 611 ? 4.782 -48.687 -27.301 1.00 13.67 608 ASP B C 1
ATOM 10357 O O . ASP B 1 611 ? 4.439 -47.821 -26.508 1.00 13.18 608 ASP B O 1
ATOM 10362 N N . TYR B 1 612 ? 3.958 -49.606 -27.781 1.00 13.61 609 TYR B N 1
ATOM 10363 C CA . TYR B 1 612 ? 2.535 -49.628 -27.458 1.00 13.43 609 TYR B CA 1
ATOM 10364 C C . TYR B 1 612 ? 2.271 -49.714 -25.968 1.00 13.44 609 TYR B C 1
ATOM 10365 O O . TYR B 1 612 ? 1.299 -49.149 -25.468 1.00 13.50 609 TYR B O 1
ATOM 10374 N N . SER B 1 613 ? 3.142 -50.415 -25.242 1.00 14.08 610 SER B N 1
ATOM 10375 C CA . SER B 1 613 ? 2.985 -50.562 -23.778 1.00 15.58 610 SER B CA 1
ATOM 10376 C C . SER B 1 613 ? 3.137 -49.269 -22.977 1.00 15.54 610 SER B C 1
ATOM 10377 O O . SER B 1 613 ? 2.701 -49.213 -21.828 1.00 16.87 610 SER B O 1
ATOM 10380 N N . ILE B 1 614 ? 3.767 -48.247 -23.554 1.00 15.22 611 ILE B N 1
ATOM 10381 C CA . ILE B 1 614 ? 3.931 -46.930 -22.927 1.00 15.97 611 ILE B CA 1
ATOM 10382 C C . ILE B 1 614 ? 2.635 -46.113 -22.966 1.00 14.63 611 ILE B C 1
ATOM 10383 O O . ILE B 1 614 ? 2.419 -45.245 -22.123 1.00 15.56 611 ILE B O 1
ATOM 10388 N N . LEU B 1 615 ? 1.796 -46.389 -23.946 1.00 13.18 612 LEU B N 1
ATOM 10389 C CA . LEU B 1 615 ? 0.571 -45.634 -24.133 1.00 13.03 612 LEU B CA 1
ATOM 10390 C C . LEU B 1 615 ? -0.523 -46.049 -23.162 1.00 13.16 612 LEU B C 1
ATOM 10391 O O . LEU B 1 615 ? -0.586 -47.183 -22.712 1.00 13.38 612 LEU B O 1
ATOM 10396 N N . LYS B 1 616 ? -1.414 -45.098 -22.906 1.00 13.07 613 LYS B N 1
ATOM 10397 C CA . LYS B 1 616 ? -2.584 -45.283 -22.042 1.00 13.81 613 LYS B CA 1
ATOM 10398 C C . LYS B 1 616 ? -3.780 -44.629 -22.758 1.00 12.32 613 LYS B C 1
ATOM 10399 O O . LYS B 1 616 ? -3.697 -44.262 -23.940 1.00 11.90 613 LYS B O 1
ATOM 10405 N N . GLY B 1 617 ? -4.891 -44.461 -22.060 1.00 11.15 614 GLY B N 1
ATOM 10406 C CA . GLY B 1 617 ? -6.018 -43.711 -22.598 1.00 10.68 614 GLY B CA 1
ATOM 10407 C C . GLY B 1 617 ? -5.785 -42.220 -22.647 1.00 10.86 614 GLY B C 1
ATOM 10408 O O . GLY B 1 617 ? -6.114 -41.571 -23.643 1.00 10.88 614 GLY B O 1
ATOM 10409 N N . ASN B 1 618 ? -5.240 -41.650 -21.574 1.00 10.64 615 ASN B N 1
ATOM 10410 C CA . ASN B 1 618 ? -4.874 -40.241 -21.515 1.00 11.21 615 ASN B CA 1
ATOM 10411 C C . ASN B 1 618 ? -3.371 -40.153 -21.453 1.00 12.31 615 ASN B C 1
ATOM 10412 O O . ASN B 1 618 ? -2.738 -40.746 -20.576 1.00 13.46 615 ASN B O 1
ATOM 10417 N N . ASN B 1 619 ? -2.784 -39.444 -22.415 1.00 11.69 616 ASN B N 1
ATOM 10418 C CA . ASN B 1 619 ? -1.351 -39.470 -22.662 1.00 12.24 616 ASN B CA 1
ATOM 10419 C C . ASN B 1 619 ? -0.735 -38.088 -22.594 1.00 13.08 616 ASN B C 1
ATOM 10420 O O . ASN B 1 619 ? -1.293 -37.129 -23.138 1.00 13.47 616 ASN B O 1
ATOM 10425 N N A THR B 1 620 ? 0.419 -37.995 -21.957 0.58 13.55 617 THR B N 1
ATOM 10426 N N B THR B 1 620 ? 0.368 -37.965 -21.860 0.42 13.42 617 THR B N 1
ATOM 10427 C CA A THR B 1 620 ? 1.140 -36.743 -21.812 0.58 14.66 617 THR B CA 1
ATOM 10428 C CA B THR B 1 620 ? 1.185 -36.757 -21.902 0.42 14.13 617 THR B CA 1
ATOM 10429 C C A THR B 1 620 ? 2.418 -36.869 -22.643 0.58 15.22 617 THR B C 1
ATOM 10430 C C B THR B 1 620 ? 2.335 -36.995 -22.834 0.42 14.83 617 THR B C 1
ATOM 10431 O O A THR B 1 620 ? 3.212 -37.782 -22.384 0.58 15.89 617 THR B O 1
ATOM 10432 O O B THR B 1 620 ? 2.949 -38.080 -22.858 0.42 14.75 617 THR B O 1
ATOM 10439 N N . ILE B 1 621 ? 2.610 -35.983 -23.637 1.00 14.95 618 ILE B N 1
ATOM 10440 C CA . ILE B 1 621 ? 3.729 -36.028 -24.561 1.00 15.97 618 ILE B CA 1
ATOM 10441 C C . ILE B 1 621 ? 4.512 -34.751 -24.327 1.00 16.91 618 ILE B C 1
ATOM 10442 O O . ILE B 1 621 ? 3.980 -33.666 -24.539 1.00 17.18 618 ILE B O 1
ATOM 10447 N N . SER B 1 622 ? 5.758 -34.893 -23.874 1.00 17.28 619 SER B N 1
ATOM 10448 C CA . SER B 1 622 ? 6.592 -33.766 -23.483 1.00 18.50 619 SER B CA 1
ATOM 10449 C C . SER B 1 622 ? 7.787 -33.661 -24.428 1.00 17.52 619 SER B C 1
ATOM 10450 O O . SER B 1 622 ? 8.448 -34.661 -24.705 1.00 16.69 619 SER B O 1
ATOM 10453 N N . LEU B 1 623 ? 8.047 -32.457 -24.935 1.00 16.60 620 LEU B N 1
ATOM 10454 C CA . LEU B 1 623 ? 9.179 -32.175 -25.805 1.00 17.02 620 LEU B CA 1
ATOM 10455 C C . LEU B 1 623 ? 10.085 -31.127 -25.177 1.00 17.04 620 LEU B C 1
ATOM 10456 O O . LEU B 1 623 ? 9.585 -30.148 -24.651 1.00 17.94 620 LEU B O 1
ATOM 10461 N N . LYS B 1 624 ? 11.397 -31.330 -25.244 1.00 17.06 621 LYS B N 1
ATOM 10462 C CA . LYS B 1 624 ? 12.348 -30.303 -24.788 1.00 17.54 621 LYS B CA 1
ATOM 10463 C C . LYS B 1 624 ? 13.484 -30.177 -25.784 1.00 15.80 621 LYS B C 1
ATOM 10464 O O . LYS B 1 624 ? 14.185 -31.156 -26.052 1.00 15.42 621 LYS B O 1
ATOM 10470 N N . PHE B 1 625 ? 13.655 -28.970 -26.331 1.00 15.94 622 PHE B N 1
ATOM 10471 C CA . PHE B 1 625 ? 14.661 -28.704 -27.340 1.00 16.04 622 PHE B CA 1
ATOM 10472 C C . PHE B 1 625 ? 15.846 -27.995 -26.675 1.00 16.91 622 PHE B C 1
ATOM 10473 O O . PHE B 1 625 ? 15.643 -27.257 -25.714 1.00 17.07 622 PHE B O 1
ATOM 10481 N N . PRO B 1 626 ? 17.061 -28.194 -27.221 1.00 17.47 623 PRO B N 1
ATOM 10482 C CA . PRO B 1 626 ? 18.268 -27.546 -26.648 1.00 18.77 623 PRO B CA 1
ATOM 10483 C C . PRO B 1 626 ? 18.464 -26.083 -27.064 1.00 20.41 623 PRO B C 1
ATOM 10484 O O . PRO B 1 626 ? 19.349 -25.405 -26.526 1.00 22.34 623 PRO B O 1
ATOM 10488 N N . ASP B 1 627 ? 17.642 -25.574 -27.980 1.00 19.16 624 ASP B N 1
ATOM 10489 C CA . ASP B 1 627 ? 17.903 -24.306 -28.648 1.00 18.67 624 ASP B CA 1
ATOM 10490 C C . ASP B 1 627 ? 16.612 -23.523 -28.827 1.00 18.92 624 ASP B C 1
ATOM 10491 O O . ASP B 1 627 ? 15.522 -24.093 -28.714 1.00 18.27 624 ASP B O 1
ATOM 10496 N N . ASN B 1 628 ? 16.739 -22.219 -29.062 1.00 18.13 625 ASN B N 1
ATOM 10497 C CA . ASN B 1 628 ? 15.607 -21.318 -29.206 1.00 18.48 625 ASN B CA 1
ATOM 10498 C C . ASN B 1 628 ? 15.138 -21.190 -30.645 1.00 17.11 625 ASN B C 1
ATOM 10499 O O . ASN B 1 628 ? 15.945 -21.146 -31.565 1.00 16.87 625 ASN B O 1
ATOM 10504 N N . GLY B 1 629 ? 13.821 -21.096 -30.803 1.00 16.38 626 GLY B N 1
ATOM 10505 C CA . GLY B 1 629 ? 13.230 -20.637 -32.037 1.00 16.12 626 GLY B CA 1
ATOM 10506 C C . GLY B 1 629 ? 12.314 -21.645 -32.686 1.00 14.87 626 GLY B C 1
ATOM 10507 O O . GLY B 1 629 ? 12.478 -22.854 -32.547 1.00 14.55 626 GLY B O 1
ATOM 10508 N N . GLY B 1 630 ? 11.370 -21.120 -33.443 1.00 13.84 627 GLY B N 1
ATOM 10509 C CA . GLY B 1 630 ? 10.431 -21.957 -34.159 1.00 12.94 627 GLY B CA 1
ATOM 10510 C C . GLY B 1 630 ? 9.284 -22.418 -33.287 1.00 12.56 627 GLY B C 1
ATOM 10511 O O . GLY B 1 630 ? 9.058 -21.946 -32.163 1.00 12.86 627 GLY B O 1
ATOM 10512 N N . HIS B 1 631 ? 8.524 -23.367 -33.848 1.00 12.35 628 HIS B N 1
ATOM 10513 C CA . HIS B 1 631 ? 7.324 -23.880 -33.205 1.00 12.08 628 HIS B CA 1
ATOM 10514 C C . HIS B 1 631 ? 7.176 -25.385 -33.351 1.00 11.59 628 HIS B C 1
ATOM 10515 O O . HIS B 1 631 ? 7.603 -25.964 -34.350 1.00 11.73 628 HIS B O 1
ATOM 10522 N N . VAL B 1 632 ? 6.516 -25.996 -32.372 1.00 10.85 629 VAL B N 1
ATOM 10523 C CA . VAL B 1 632 ? 5.840 -27.278 -32.577 1.00 10.69 629 VAL B CA 1
ATOM 10524 C C . VAL B 1 632 ? 4.439 -26.913 -33.087 1.00 10.20 629 VAL B C 1
ATOM 10525 O O . VAL B 1 632 ? 3.638 -26.326 -32.379 1.00 10.59 629 VAL B O 1
ATOM 10529 N N . SER B 1 633 ? 4.161 -27.221 -34.361 1.00 9.93 630 SER B N 1
ATOM 10530 C CA . SER B 1 633 ? 2.862 -26.896 -34.958 1.00 9.61 630 SER B CA 1
ATOM 10531 C C . SER B 1 633 ? 1.732 -27.812 -34.450 1.00 9.10 630 SER B C 1
ATOM 10532 O O . SER B 1 633 ? 0.680 -27.337 -34.036 1.00 9.40 630 SER B O 1
ATOM 10535 N N . THR B 1 634 ? 1.977 -29.120 -34.473 1.00 9.18 631 THR B N 1
ATOM 10536 C CA . THR B 1 634 ? 0.981 -30.103 -34.056 1.00 9.17 631 THR B CA 1
ATOM 10537 C C . THR B 1 634 ? 1.679 -31.286 -33.411 1.00 8.68 631 THR B C 1
ATOM 10538 O O . THR B 1 634 ? 2.799 -31.646 -33.804 1.00 9.07 631 THR B O 1
ATOM 10542 N N . VAL B 1 635 ? 0.975 -31.914 -32.480 1.00 8.84 632 VAL B N 1
ATOM 10543 C CA . VAL B 1 635 ? 1.316 -33.250 -31.987 1.00 9.07 632 VAL B CA 1
ATOM 10544 C C . VAL B 1 635 ? 0.059 -34.096 -32.108 1.00 8.90 632 VAL B C 1
ATOM 10545 O O . VAL B 1 635 ? -0.963 -33.774 -31.506 1.00 8.61 632 VAL B O 1
ATOM 10549 N N . THR B 1 636 ? 0.134 -35.131 -32.951 1.00 8.79 633 THR B N 1
ATOM 10550 C CA . THR B 1 636 ? -0.982 -36.067 -33.151 1.00 8.79 633 THR B CA 1
ATOM 10551 C C . THR B 1 636 ? -0.456 -37.477 -33.061 1.00 8.75 633 THR B C 1
ATOM 10552 O O . THR B 1 636 ? 0.743 -37.673 -32.976 1.00 8.86 633 THR B O 1
ATOM 10556 N N . MET B 1 637 ? -1.350 -38.459 -33.082 1.00 9.19 634 MET B N 1
ATOM 10557 C CA . MET B 1 637 ? -0.893 -39.849 -32.886 1.00 10.07 634 MET B CA 1
ATOM 10558 C C . MET B 1 637 ? -1.758 -40.812 -33.664 1.00 9.73 634 MET B C 1
ATOM 10559 O O . MET B 1 637 ? -2.964 -40.705 -33.641 1.00 10.74 634 MET B O 1
ATOM 10564 N N . GLN B 1 638 ? -1.121 -41.752 -34.335 1.00 9.13 635 GLN B N 1
ATOM 10565 C CA . GLN B 1 638 ? -1.825 -42.881 -34.983 1.00 9.00 635 GLN B CA 1
ATOM 10566 C C . GLN B 1 638 ? -1.658 -44.115 -34.114 1.00 9.35 635 GLN B C 1
ATOM 10567 O O . GLN B 1 638 ? -0.526 -44.447 -33.715 1.00 10.20 635 GLN B O 1
ATOM 10573 N N A ILE B 1 639 ? -2.779 -44.787 -33.851 0.70 9.42 636 ILE B N 1
ATOM 10574 N N B ILE B 1 639 ? -2.751 -44.800 -33.798 0.30 9.45 636 ILE B N 1
ATOM 10575 C CA A ILE B 1 639 ? -2.823 -46.051 -33.109 0.70 10.01 636 ILE B CA 1
ATOM 10576 C CA B ILE B 1 639 ? -2.622 -46.110 -33.164 0.30 9.65 636 ILE B CA 1
ATOM 10577 C C A ILE B 1 639 ? -3.266 -47.122 -34.122 0.70 9.90 636 ILE B C 1
ATOM 10578 C C B ILE B 1 639 ? -3.327 -47.167 -33.985 0.30 9.62 636 ILE B C 1
ATOM 10579 O O A ILE B 1 639 ? -4.135 -46.860 -34.965 0.70 10.52 636 ILE B O 1
ATOM 10580 O O B ILE B 1 639 ? -4.466 -46.975 -34.456 0.30 9.63 636 ILE B O 1
ATOM 10589 N N . PHE B 1 640 ? -2.632 -48.297 -34.091 1.00 9.57 637 PHE B N 1
ATOM 10590 C CA . PHE B 1 640 ? -2.987 -49.405 -34.971 1.00 10.09 637 PHE B CA 1
ATOM 10591 C C . PHE B 1 640 ? -3.317 -50.573 -34.065 1.00 10.16 637 PHE B C 1
ATOM 10592 O O . PHE B 1 640 ? -2.408 -51.176 -33.466 1.00 10.95 637 PHE B O 1
ATOM 10600 N N . ASN B 1 641 ? -4.608 -50.892 -33.935 1.00 10.10 638 ASN B N 1
ATOM 10601 C CA . ASN B 1 641 ? -5.067 -51.953 -33.020 1.00 10.92 638 ASN B CA 1
ATOM 10602 C C . ASN B 1 641 ? -5.346 -53.223 -33.780 1.00 11.01 638 ASN B C 1
ATOM 10603 O O . ASN B 1 641 ? -6.001 -53.177 -34.825 1.00 10.72 638 ASN B O 1
ATOM 10608 N N A PHE B 1 642 ? -4.865 -54.347 -33.265 0.50 11.16 639 PHE B N 1
ATOM 10609 N N B PHE B 1 642 ? -4.855 -54.357 -33.292 0.50 12.06 639 PHE B N 1
ATOM 10610 C CA A PHE B 1 642 ? -4.967 -55.626 -33.961 0.50 11.44 639 PHE B CA 1
ATOM 10611 C CA B PHE B 1 642 ? -4.987 -55.624 -34.025 0.50 13.00 639 PHE B CA 1
ATOM 10612 C C A PHE B 1 642 ? -6.100 -56.480 -33.387 0.50 12.59 639 PHE B C 1
ATOM 10613 C C B PHE B 1 642 ? -5.994 -56.566 -33.389 0.50 13.60 639 PHE B C 1
ATOM 10614 O O A PHE B 1 642 ? -6.451 -56.363 -32.208 0.50 12.16 639 PHE B O 1
ATOM 10615 O O B PHE B 1 642 ? -6.104 -56.643 -32.168 0.50 13.65 639 PHE B O 1
ATOM 10630 N N . SER B 1 643 ? -6.710 -57.292 -34.233 1.00 13.45 640 SER B N 1
ATOM 10631 C CA . SER B 1 643 ? -7.748 -58.238 -33.802 1.00 15.14 640 SER B CA 1
ATOM 10632 C C . SER B 1 643 ? -7.176 -59.438 -33.055 1.00 18.33 640 SER B C 1
ATOM 10633 O O . SER B 1 643 ? -7.889 -60.055 -32.262 1.00 21.80 640 SER B O 1
ATOM 10636 N N . ASN B 1 644 ? -5.915 -59.771 -33.313 1.00 20.23 641 ASN B N 1
ATOM 10637 C CA . ASN B 1 644 ? -5.221 -60.868 -32.632 1.00 23.73 641 ASN B CA 1
ATOM 10638 C C . ASN B 1 644 ? -3.730 -60.533 -32.532 1.00 24.77 641 ASN B C 1
ATOM 10639 O O . ASN B 1 644 ? -3.292 -59.446 -32.951 1.00 23.34 641 ASN B O 1
ATOM 10644 N N . ASN B 1 645 ? -2.951 -61.447 -31.956 1.00 25.24 642 ASN B N 1
ATOM 10645 C CA . ASN B 1 645 ? -1.505 -61.289 -31.871 1.00 26.77 642 ASN B CA 1
ATOM 10646 C C . ASN B 1 645 ? -0.870 -61.562 -33.233 1.00 27.17 642 ASN B C 1
ATOM 10647 O O . ASN B 1 645 ? -0.191 -62.583 -33.420 1.00 28.62 642 ASN B O 1
ATOM 10652 N N . ILE B 1 646 ? -1.059 -60.647 -34.183 1.00 26.62 643 ILE B N 1
ATOM 10653 C CA . ILE B 1 646 ? -0.613 -60.907 -35.557 1.00 26.49 643 ILE B CA 1
ATOM 10654 C C . ILE B 1 646 ? 0.913 -60.811 -35.745 1.00 25.99 643 ILE B C 1
ATOM 10655 O O . ILE B 1 646 ? 1.440 -61.303 -36.741 1.00 25.37 643 ILE B O 1
ATOM 10660 N N . ARG B 1 647 ? 1.611 -60.168 -34.810 1.00 26.54 644 ARG B N 1
ATOM 10661 C CA . ARG B 1 647 ? 3.080 -60.121 -34.848 1.00 27.65 644 ARG B CA 1
ATOM 10662 C C . ARG B 1 647 ? 3.733 -61.337 -34.205 1.00 30.31 644 ARG B C 1
ATOM 10663 O O . ARG B 1 647 ? 4.935 -61.518 -34.368 1.00 29.19 644 ARG B O 1
ATOM 10671 N N . GLY B 1 648 ? 2.965 -62.150 -33.476 1.00 32.25 645 GLY B N 1
ATOM 10672 C CA . GLY B 1 648 ? 3.516 -63.313 -32.769 1.00 34.48 645 GLY B CA 1
ATOM 10673 C C . GLY B 1 648 ? 4.486 -62.927 -31.658 1.00 36.76 645 GLY B C 1
ATOM 10674 O O . GLY B 1 648 ? 5.495 -63.608 -31.454 1.00 38.15 645 GLY B O 1
ATOM 10675 N N . ILE B 1 649 ? 4.177 -61.842 -30.945 1.00 38.35 646 ILE B N 1
ATOM 10676 C CA . ILE B 1 649 ? 5.039 -61.318 -29.880 1.00 40.58 646 ILE B CA 1
ATOM 10677 C C . ILE B 1 649 ? 4.810 -62.071 -28.574 1.00 42.66 646 ILE B C 1
ATOM 10678 O O . ILE B 1 649 ? 3.765 -62.695 -28.381 1.00 44.05 646 ILE B O 1
#

Foldseek 3Di:
DWAKEFAPQAFEAEPNDFKDDQLQAQEAAEDLPDCVQCDQAPDRRVCCVQCVQLVYADHEDAPLLLVLVLPADACPVDAQAGNLVSLLVSLVVLQQVQQVPQVSQVVLVRYAYEYAYEQPPLQQPFDHGNNGGTHDQDDDPVQHGNLRSLLSQLSSQLRNAACTHNRGHHGHQAYEYYAANCCQQPNPVPHPVDAQLSLLLNQLSNLVSNCVNVVVHAYEDDNHADLDQCPPNRPNVVRHLLSSCQRCVVSHQAYEYAEAWECQDPHDGFGCQWFNVVLSQQLSQQSCCQRVVGQHAYEHREYFHDHVVCQLDADAQLLLVSRLLRSVRVSLVCVVVVVRYRHYHYHAYAAPQVQQDVVRQHHDSHHQWAAPPPPVHRDHGIDGRNNVLNSVQCRPAMAGWRDMDMDALQKGWTWHFDKQKIKIKIWGQAQFKDKYFYHYDNDPDAFPWKWKWKWDFDPPRRTHIDTDIDIDPDPRMDIHGGSMMMIMMTGHPGTGHRDKYKYKDKWFWNDFKFFAAAFDKDKTKTAQDDADPDKWKKKKWWWKWAPPFDPWWFKDKLNHTFGFDPHGHHDPSVRPRTDTGIRIGIDDPVSDDRMMMIMTHGRHGGTIRGTIMMMMIYMPDPPVVD/DWAKEFAPQAFEAEPNDFKDDQLQFQEAAEDLPDPLQPDQAPDDRVCCVQCVQLVYADHEDAPLLLVLVLPFDACPVDAQAGNLVSLLVSLVVLQVVQLVPQVSQVVLVRYAYEYEHEQPPLAQPFDHGNNGGGHDQDDDPVQHGRLRSLLSLQSSQLRRAACTHNRGHHGHQAYEYYAAHCCQQPNPPPHPVPDLLSLLLNQLSSLVSNCVNVVPHAYEDDNHADLDQCPPNRVNVVRHLLSSCVNCVVSGQAYEYAEAWECQDPHFGFGCQWFNVVLSQQLQQQSCCQRVVGQHAYEHNEYFYQHVVCPVAWDAQLVLVRRLLRSVRVSLVCVVPVVRYRHYHYHEDCQDNHHHQWDAPCPPVHDHHGIDGRCNSVNSVQCRPAMAGWGDMDMDALQKGWTWHFDWQKIKIKIWGQAQFKDKYFYHYDQDPDAFPWKKKWKWDFDPPPRGHIDTDIDIDPDPRMDIHGGSMMMIMMTGHPGTRNNDKYKYKDKWFWNDFKAFAAAFDKDKTKTAQDDADPDKWKKKKWWWWWAPPFDPWWFKAKLNHTFGFDPHGIHDPSVRPRTDTGIRIGIDDPVSDDRMMMIMTHGRHGGTIRGTIMMMMIYMPDPPVVD

Sequence (1241 aa):
QTHHVVQLNLNVKHKKLGDVTEEFNRPKKFINFHATINENNYWDSANKIADLRDDLIIRKYDVYVGRETGMIKTVLRRNVKEDPERPGFADPDDLARRLCSSSQNKKKRRYVQNTKVHPYEKYSNLILCNQFSPFYPDGTKTLKGWALSQQKDTEDEPFGTASGEFYGRYIKEYFGEGGESGEPKPGFCEVINEPLWDIYDKPKAPKKSSITKLLFEEFHSTIAAQQVKKKFNPDMMKVGGYCCTAFPDFELQNFGRWNARWKKQFIDIAGKDMDFFTIHLYYDFPCKDGKQQMMYRKGSNMEATMDMIEQYSMIKLGEEVKKPLMISQYSAQTHDYNRKKPWSPYRDWLRLKSTNSMLMMQFMERTDNICYAMPFAMLKSEEWGYNPKTGLAHTARMLRRENEPESFTGEYVYSELIKFYQLWKDVKGTRVETNNCCDNPDIMCCDAYVDGKNVYFIINNLDFKPVDLNNLSVNGTSKDAKSIEVRHLYLKGGKDGVPILDDVYDAKSLDHFTLETEATCVICYNFDRKVKINETMEEVKYYATDYLKKEIAAGKELVFNINNVKKKTEYGEAVIRLGLGRNHGLSLLPELLVNGKKVDIPDNFRGDVQKDRASFFGVIEVPVDYSILKGNNTTISLKFPDNGGHVSTVTMQIFNFFSNNNIRGIQTHHVQLNLNVKHKLGDVTEEFNRPKFINFHATINEENYWDDSANKIAADLRDDLIIRKYDVYVGRETGMMIKTVLRNVKEDPERPGFADPDDLARRLCSSQQNKKKRYVQNTKVHPYEKYSNLILCNQQFSPFYPDGTKTLKGWALSQKKDTEDEPFGTASGEFYGRYIKEYFGEGGESGEPKPGFCEVINEPLWDIYDKPKAPKSSITKKLLFEFHSTIAAQQVKKFNPDMKVGGYCTAFPDFELQNFGRWNARWKQQFIDIAGKDMDFFTIHLYYDFPCKDGKQMYRKGSNMEATMDMIEQYSMIKLGEVKPLMIISQYSAQTHDYNRKPWSPYRRDWLRLKSTNSMLMMQFMERTDNICYAMPFAMLKSHTARMMLLRRRENEPESFTGEYVYSEELIKFYQLWKKDVKGTRVEETNCCCDNPDIMCCDAYVDGKNVYFIINNLDFKPVDLNNLSVNGTSKDAKSIEVRHLYLKGGKDGVPILDDVYDAKSLDHFTLETEATCVICYNFDRKVKINETMEEVKYYATDYLKEIAAGKELVFNINNVKKKTEYGEAVIRLGLGRNHGLSLLPEELLVNGKKVDIPDNFRGDVQKDRRASFFGVIEEVPVDYSILKGNNTTISLKFPDNGGHVSTVTMQIIFNFFSNNIRGI